Protein AF-A0A972IDJ0-F1 (afdb_monomer)

Solvent-accessible surface area (backbone atoms only — not comparable to full-atom values): 49667 Å² total; per-residue (Å²): 106,72,71,58,55,50,51,52,52,52,51,52,50,51,53,67,66,59,59,80,83,73,63,56,24,60,78,64,63,43,73,32,71,31,31,46,50,94,54,85,66,82,77,73,26,70,78,53,64,62,43,34,25,81,53,49,64,51,46,94,82,48,78,44,39,44,70,48,72,53,88,46,66,96,56,90,76,51,42,36,36,29,28,26,29,58,87,61,30,46,34,38,34,34,45,30,41,36,76,41,79,80,54,63,76,31,98,82,49,52,72,55,14,27,59,26,40,38,42,38,41,32,45,38,57,47,64,42,52,90,62,27,60,64,91,91,56,97,52,40,33,55,70,66,45,60,71,36,83,51,44,27,29,36,47,51,46,47,46,93,85,70,41,44,35,95,78,35,96,79,35,91,59,54,45,73,24,76,48,44,86,72,33,92,78,43,46,73,26,72,34,82,45,74,43,31,27,48,15,37,38,41,36,33,66,50,44,59,31,88,70,66,76,47,76,77,19,38,23,23,39,29,37,36,34,28,30,27,47,20,93,57,102,74,59,26,13,35,44,20,46,21,36,31,79,57,95,80,32,29,66,60,29,25,23,35,38,37,31,36,70,82,60,86,54,40,61,60,89,53,74,83,47,78,41,66,25,64,78,60,60,33,74,37,72,33,31,44,44,92,53,85,71,75,77,72,37,71,91,48,45,90,43,32,25,75,61,49,66,64,46,101,84,46,78,49,45,42,90,83,42,46,81,40,87,90,48,98,70,46,43,39,36,28,29,23,30,60,82,61,31,44,35,42,35,36,42,31,43,40,62,38,78,81,68,76,79,60,98,69,67,55,69,65,70,37,57,29,40,40,43,37,41,30,61,41,60,43,70,40,62,93,62,28,52,63,74,90,55,93,40,34,34,50,68,63,39,57,70,40,72,47,34,38,46,31,49,50,46,49,45,100,87,71,43,42,38,85,77,30,92,77,37,77,78,60,81,57,46,38,73,40,72,70,32,91,77,45,46,74,22,70,33,84,48,74,44,33,26,47,23,36,39,43,34,40,58,52,38,54,42,86,70,87,70,52,74,74,39,35,24,26,39,26,32,32,40,31,31,41,43,90,82,47,86,88,72,40,23,37,50,28,44,21,27,39,72,51,100,60,29,27,70,54,30,25,26,36,36,38,34,35,74,77,61,81,59,51,75,60,65,59,61,75,72,36,90,44,32,67,76,59,66,41,77,34,70,31,29,45,49,94,58,85,68,76,77,72,33,69,79,55,69,74,53,34,28,75,55,48,68,70,45,97,87,44,82,49,45,45,69,84,47,90,90,72,65,80,92,76,61,47,40,39,36,29,27,24,29,58,80,62,30,44,34,43,34,37,42,33,34,39,76,46,81,82,62,68,80,52,98,75,65,54,73,63,40,35,60,29,40,38,44,36,40,34,56,39,55,50,64,40,78,88,60,38,37,67,90,92,51,101,40,31,35,49,68,62,41,50,73,39,84,46,39,27,32,38,54,48,47,48,45,96,84,74,40,45,37,93,78,37,92,82,35,89,63,51,47,71,23,55,55,43,88,71,38,92,77,46,44,74,23,71,33,83,52,54,34,34,28,46,26,35,38,41,35,41,61,46,44,52,40,87,71,89,69,54,76,73,38,38,21,29,40,23,34,30,33,31,36,30,48,20,80,86,82,51,78,27,34,40,48,18,46,21,51,10,68,55,99,62,33,33,68,58,24,23,25,34,36,38,33,36,74,80,67,86,51,39,77,69,69,73,75,81,48,57,76,79,79,80,75,82,76,80,88,78,79,92,80,84,88,85,86,87,88,89,88,83,89,86,85,87,89,88,82,91,88,81,90,86,82,88,80,90,84,90,85,88,85,84,84,88,79,91,80,90,80,90,88,88,81,91,88,89,81,90,86,86,96,81,68,74,72,60,56,74,60,49,55,61,50,54,53,50,51,52,53,51,50,54,51,52,52,54,59,53,52,76,75,57,95,124

Secondary structure (DSSP, 8-state):
-HHHHHHHHHHHHHHHH------PPPPPSEEEEEEBPSS----SS---TTT-EEEEE--SSSTTEEE--TTTTT----EEEEEEE-SSEEEEEEEEE-S-TT----TT--GGGSSEEEEEEESS-TTSGGGPPPBTBSS-BHHHHHT-TTEEEEEE-B-TTS-BTTTSTT-TTS--BSSSTTSTT-EEEEE-SSEEEEEEEEEHHHHT--S--STT-EEEEEEEEEEE--SSSS--EEEEET--SSTTB-SSS-EEEEEES-PPPPPTTS-----PPPPPSEEEEEEBPSS----SS---TTT-EEEEE--TTSTTB-S---S-TTS---EEEEEEE-SSEEEEEEEEE-S-TT----SS--GGGS-EEEEEEESS-TTSGGGSPPTT-SSEEHHHHHHSSSEEEEEE-B-TTS-BTTTSTTTTT-S-STTGGGSTT-EEEEE-SSEEEEEEEEETGGGT--SPP-TT-EEEEEEEEEE--TT--SS-EEEEES---STTEE-SS-EEEEEES--------GGGS-TTSPPPSEEEEEEBPSS----SS-PPTTT-EEEEE--TTSTTEEE-SS---STT--EEEEEEE-SSEEEEEEEEE-S-TT----SS--GGGSSEEEEEEESS-TTSGGGPPPTT-SS-BHHHHHT-SSEEEEEEEB-TTS-BGGGSTT-TT---BS-GGGSTT-EEEEE-SSEEEEEEEEEHHHHT--S---TT-EEEEEEEEEEE---SSSPPEEEEET---BTTBSSSS-EEEEEES--PPPP--GGGGPPPP-PPPP-PPP--------------------------------------------------S--HHHHHHHHHHHHHHHHHHHHHHHHHHTT---

Structure (mmCIF, N/CA/C/O backbone):
data_AF-A0A972IDJ0-F1
#
_entry.id   AF-A0A972IDJ0-F1
#
loop_
_atom_site.group_PDB
_atom_site.id
_atom_site.type_symbol
_atom_site.label_atom_id
_atom_site.label_alt_id
_atom_site.label_comp_id
_atom_site.label_asym_id
_atom_site.label_entity_id
_atom_site.label_seq_id
_atom_site.pdbx_PDB_ins_code
_atom_site.Cartn_x
_atom_site.Cartn_y
_atom_site.Cartn_z
_atom_site.occupancy
_atom_site.B_iso_or_equiv
_atom_site.auth_seq_id
_atom_site.auth_comp_id
_atom_site.auth_asym_id
_atom_site.auth_atom_id
_atom_site.pdbx_PDB_model_num
ATOM 1 N N . MET A 1 1 ? -76.198 28.017 -7.912 1.00 52.78 1 MET A N 1
ATOM 2 C CA . MET A 1 1 ? -74.750 28.049 -8.233 1.00 52.78 1 MET A CA 1
ATOM 3 C C . MET A 1 1 ? -73.939 28.902 -7.256 1.00 52.78 1 MET A C 1
ATOM 5 O O . MET A 1 1 ? -73.421 28.288 -6.340 1.00 52.78 1 MET A O 1
ATOM 9 N N . LYS A 1 2 ? -73.861 30.249 -7.338 1.00 48.38 2 LYS A N 1
ATOM 10 C CA . LYS A 1 2 ? -72.925 31.066 -6.507 1.00 48.38 2 LYS A CA 1
ATOM 11 C C . LYS A 1 2 ? -72.816 30.672 -5.016 1.00 48.38 2 LYS A C 1
ATOM 13 O O . LYS A 1 2 ? -71.707 30.462 -4.549 1.00 48.38 2 LYS A O 1
ATOM 18 N N . ARG A 1 3 ? -73.935 30.497 -4.291 1.00 52.22 3 ARG A N 1
ATOM 19 C CA . ARG A 1 3 ? -73.915 30.068 -2.871 1.00 52.22 3 ARG A CA 1
ATOM 20 C C . ARG A 1 3 ? -73.275 28.688 -2.644 1.00 52.22 3 ARG A C 1
ATOM 22 O O . ARG A 1 3 ? -72.538 28.534 -1.685 1.00 52.22 3 ARG A O 1
ATOM 29 N N . LEU A 1 4 ? -73.511 27.721 -3.535 1.00 56.16 4 LEU A N 1
ATOM 30 C CA . LEU A 1 4 ? -72.906 26.385 -3.461 1.00 56.16 4 LEU A CA 1
ATOM 31 C C . LEU A 1 4 ? -71.401 26.436 -3.758 1.00 56.16 4 LEU A C 1
ATOM 33 O O . LEU A 1 4 ? -70.629 25.775 -3.080 1.00 56.16 4 LEU A O 1
ATOM 37 N N . PHE A 1 5 ? -70.982 27.261 -4.724 1.00 64.94 5 PHE A N 1
ATOM 38 C CA . PHE A 1 5 ? -69.563 27.458 -5.033 1.00 64.94 5 PHE A CA 1
ATOM 39 C C . PHE A 1 5 ? -68.814 28.090 -3.852 1.00 64.94 5 PHE A C 1
ATOM 41 O O . PHE A 1 5 ? -67.765 27.590 -3.469 1.00 64.94 5 PHE A O 1
ATOM 48 N N . VAL A 1 6 ? -69.392 29.119 -3.217 1.00 73.38 6 VAL A N 1
ATOM 49 C CA . VAL A 1 6 ? -68.852 29.680 -1.966 1.00 73.38 6 VAL A CA 1
ATOM 50 C C . VAL A 1 6 ? -68.793 28.612 -0.875 1.00 73.38 6 VAL A C 1
ATOM 52 O O . VAL A 1 6 ? -67.750 28.461 -0.262 1.00 73.38 6 VAL A O 1
ATOM 55 N N . MET A 1 7 ? -69.853 27.823 -0.672 1.00 70.06 7 MET A N 1
ATOM 56 C CA . MET A 1 7 ? -69.863 26.791 0.371 1.00 70.06 7 MET A CA 1
ATOM 57 C C . MET A 1 7 ? -68.791 25.711 0.149 1.00 70.06 7 MET A C 1
ATOM 59 O O . MET A 1 7 ? -68.130 25.323 1.103 1.00 70.06 7 MET A O 1
ATOM 63 N N . ILE A 1 8 ? -68.570 25.275 -1.098 1.00 72.62 8 ILE A N 1
ATOM 64 C CA . ILE A 1 8 ? -67.505 24.322 -1.456 1.00 72.62 8 ILE A CA 1
ATOM 65 C C . ILE A 1 8 ? -66.120 24.943 -1.239 1.00 72.62 8 ILE A C 1
ATOM 67 O O . ILE A 1 8 ? -65.265 24.301 -0.639 1.00 72.62 8 ILE A O 1
ATOM 71 N N . VAL A 1 9 ? -65.902 26.194 -1.664 1.00 70.44 9 VAL A N 1
ATOM 72 C CA . VAL A 1 9 ? -64.628 26.898 -1.441 1.00 70.44 9 VAL A CA 1
ATOM 73 C C . VAL A 1 9 ? -64.365 27.095 0.052 1.00 70.44 9 VAL A C 1
ATOM 75 O O . VAL A 1 9 ? -63.269 26.796 0.502 1.00 70.44 9 VAL A O 1
ATOM 78 N N . THR A 1 10 ? -65.352 27.518 0.846 1.00 69.06 10 THR A N 1
ATOM 79 C CA . THR A 1 10 ? -65.212 27.672 2.304 1.00 69.06 10 THR A CA 1
ATOM 80 C C . THR A 1 10 ? -64.994 26.332 3.010 1.00 69.06 10 THR A C 1
ATOM 82 O O . THR A 1 10 ? -64.205 26.278 3.946 1.00 69.06 10 THR A O 1
ATOM 85 N N . PHE A 1 11 ? -65.629 25.243 2.563 1.00 68.50 11 PHE A N 1
ATOM 86 C CA . PHE A 1 11 ? -65.412 23.908 3.133 1.00 68.50 11 PHE A CA 1
ATOM 87 C C . PHE A 1 11 ? -64.025 23.351 2.779 1.00 68.50 11 PHE A C 1
ATOM 89 O O . PHE A 1 11 ? -63.360 22.786 3.641 1.00 68.50 11 PHE A O 1
ATOM 96 N N . ALA A 1 12 ? -63.541 23.586 1.555 1.00 61.91 12 ALA A N 1
ATOM 97 C CA . ALA A 1 12 ? -62.161 23.292 1.168 1.00 61.91 12 ALA A CA 1
ATOM 98 C C . ALA A 1 12 ? -61.149 24.151 1.950 1.00 61.91 12 ALA A C 1
ATOM 100 O O . ALA A 1 12 ? -60.119 23.638 2.373 1.00 61.91 12 ALA A O 1
ATOM 101 N N . PHE A 1 13 ? -61.463 25.426 2.210 1.00 63.31 13 PHE A N 1
ATOM 102 C CA . PHE A 1 13 ? -60.618 26.312 3.016 1.00 63.31 13 PHE A CA 1
ATOM 103 C C . PHE A 1 13 ? -60.558 25.857 4.484 1.00 63.31 13 PHE A C 1
ATOM 105 O O . PHE A 1 13 ? -59.482 25.814 5.073 1.00 63.31 13 PHE A O 1
ATOM 112 N N . LEU A 1 14 ? -61.690 25.434 5.059 1.00 56.34 14 LEU A N 1
ATOM 113 C CA . LEU A 1 14 ? -61.750 24.812 6.388 1.00 56.34 14 LEU A CA 1
ATOM 114 C C . LEU A 1 14 ? -60.967 23.492 6.441 1.00 56.34 14 LEU A C 1
ATOM 116 O O . LEU A 1 14 ? -60.242 23.269 7.403 1.00 56.34 14 LEU A O 1
ATOM 120 N N . LEU A 1 15 ? -61.036 22.661 5.396 1.00 55.06 15 LEU A N 1
ATOM 121 C CA . LEU A 1 15 ? -60.199 21.462 5.270 1.00 55.06 15 LEU A CA 1
ATOM 122 C C . LEU A 1 15 ? -58.702 21.786 5.137 1.00 55.06 15 LEU A C 1
ATOM 124 O O . LEU A 1 15 ? -57.891 21.035 5.659 1.00 55.06 15 LEU A O 1
ATOM 128 N N . SER A 1 16 ? -58.320 22.908 4.516 1.00 49.81 16 SER A N 1
ATOM 129 C CA . SER A 1 16 ? -56.920 23.368 4.500 1.00 49.81 16 SER A CA 1
ATOM 130 C C . SER A 1 16 ? -56.459 24.043 5.798 1.00 49.81 16 SER A C 1
ATOM 132 O O . SER A 1 16 ? -55.262 24.196 6.000 1.00 49.81 16 SER A O 1
ATOM 134 N N . ILE A 1 17 ? -57.386 24.442 6.678 1.00 49.38 17 ILE A N 1
ATOM 135 C CA . ILE A 1 17 ? -57.085 24.892 8.049 1.00 49.38 17 ILE A CA 1
ATOM 136 C C . ILE A 1 17 ? -57.011 23.684 8.999 1.00 49.38 17 ILE A C 1
ATOM 138 O O . ILE A 1 17 ? -56.243 23.705 9.956 1.00 49.38 17 ILE A O 1
ATOM 142 N N . LEU A 1 18 ? -57.722 22.595 8.688 1.00 42.28 18 LEU A N 1
ATOM 143 C CA . LEU A 1 18 ? -57.518 21.257 9.255 1.00 42.28 18 LEU A CA 1
ATOM 144 C C . LEU A 1 18 ? -56.245 20.591 8.697 1.00 42.28 18 LEU A C 1
ATOM 146 O O . LEU A 1 18 ? -56.258 19.430 8.287 1.00 42.28 18 LEU A O 1
ATOM 150 N N . VAL A 1 19 ? -55.121 21.313 8.736 1.00 45.22 19 VAL A N 1
ATOM 151 C CA . VAL A 1 19 ? -53.810 20.663 8.792 1.00 45.22 19 VAL A CA 1
ATOM 152 C C . VAL A 1 19 ? -53.818 19.806 10.059 1.00 45.22 19 VAL A C 1
ATOM 154 O O . VAL A 1 19 ? -54.049 20.353 11.141 1.00 45.22 19 VAL A O 1
ATOM 157 N N . PRO A 1 20 ? -53.581 18.486 9.981 1.00 43.31 20 PRO A N 1
ATOM 158 C CA . PRO A 1 20 ? -53.294 17.718 11.175 1.00 43.31 20 PRO A CA 1
ATOM 159 C C . PRO A 1 20 ? -52.001 18.290 11.748 1.00 43.31 20 PRO A C 1
ATOM 161 O O . PRO A 1 20 ? -50.941 18.143 11.140 1.00 43.31 20 PRO A O 1
ATOM 164 N N . THR A 1 21 ? -52.074 18.953 12.901 1.00 45.44 21 THR A N 1
ATOM 165 C CA . THR A 1 21 ? -50.890 19.232 13.714 1.00 45.44 21 THR A CA 1
ATOM 166 C C . THR A 1 21 ? -50.421 17.894 14.266 1.00 45.44 21 THR A C 1
ATOM 168 O O . THR A 1 21 ? -50.756 17.516 15.389 1.00 45.44 21 THR A O 1
ATOM 171 N N . SER A 1 22 ? -49.740 17.123 13.418 1.00 48.56 22 SER A N 1
ATOM 172 C CA . SER A 1 22 ? -49.093 15.875 13.781 1.00 48.56 22 SER A CA 1
ATOM 173 C C . SER A 1 22 ? -47.982 16.223 14.755 1.00 48.56 22 SER A C 1
ATOM 175 O O . SER A 1 22 ? -46.895 16.625 14.352 1.00 48.56 22 SER A O 1
ATOM 177 N N . VAL A 1 23 ? -48.316 16.112 16.036 1.00 53.56 23 VAL A N 1
ATOM 178 C CA . VAL A 1 23 ? -47.400 16.180 17.169 1.00 53.56 23 VAL A CA 1
ATOM 179 C C . VAL A 1 23 ? -46.494 14.949 17.069 1.00 53.56 23 VAL A C 1
ATOM 181 O O . VAL A 1 23 ? -46.766 13.895 17.637 1.00 53.56 23 VAL A O 1
ATOM 184 N N . SER A 1 24 ? -45.484 15.049 16.208 1.00 55.66 24 SER A N 1
ATOM 185 C CA . SER A 1 24 ? -44.399 14.084 16.076 1.00 55.66 24 SER A CA 1
ATOM 186 C C . SER A 1 24 ? -43.422 14.292 17.221 1.00 55.66 24 SER A C 1
ATOM 188 O O . SER A 1 24 ? -43.153 15.434 17.601 1.00 55.66 24 SER A O 1
ATOM 190 N N . ALA A 1 25 ? -42.859 13.206 17.743 1.00 62.88 25 ALA A N 1
ATOM 191 C CA . ALA A 1 25 ? -41.683 13.335 18.583 1.00 62.88 25 ALA A CA 1
ATOM 192 C C . ALA A 1 25 ? -40.528 13.981 17.801 1.00 62.88 25 ALA A C 1
ATOM 194 O O . ALA A 1 25 ? -40.525 14.014 16.566 1.00 62.88 25 ALA A O 1
ATOM 195 N N . LYS A 1 26 ? -39.541 14.490 18.538 1.00 66.25 26 LYS A N 1
ATOM 196 C CA . LYS A 1 26 ? -38.225 14.808 17.980 1.00 66.25 26 LYS A CA 1
ATOM 197 C C . LYS A 1 26 ? -37.612 13.506 17.459 1.00 66.25 26 LYS A C 1
ATOM 199 O O . LYS A 1 26 ? -37.779 12.484 18.119 1.00 66.25 26 LYS A O 1
ATOM 204 N N . GLU A 1 27 ? -36.915 13.530 16.328 1.00 68.25 27 GLU A N 1
ATOM 205 C CA . GLU A 1 27 ? -36.105 12.374 15.917 1.00 68.25 27 GLU A CA 1
ATOM 206 C C . GLU A 1 27 ? -34.981 12.133 16.951 1.00 68.25 27 GLU A C 1
ATOM 208 O O . GLU A 1 27 ? -34.508 13.102 17.563 1.00 68.25 27 GLU A O 1
ATOM 213 N N . PRO A 1 28 ? -34.551 10.877 17.177 1.00 72.81 28 PRO A N 1
ATOM 214 C CA . PRO A 1 28 ? -33.416 10.581 18.041 1.00 72.81 28 PRO A CA 1
ATOM 215 C C . PRO A 1 28 ? -32.150 11.202 17.462 1.00 72.81 28 PRO A C 1
ATOM 217 O O . PRO A 1 28 ? -31.966 11.233 16.246 1.00 72.81 28 PRO A O 1
ATOM 220 N N . PHE A 1 29 ? -31.261 11.691 18.325 1.00 75.44 29 PHE A N 1
ATOM 221 C CA . PHE A 1 29 ? -30.055 12.361 17.842 1.00 75.44 29 PHE A CA 1
ATOM 222 C C . PHE A 1 29 ? -28.985 11.363 17.377 1.00 75.44 29 PHE 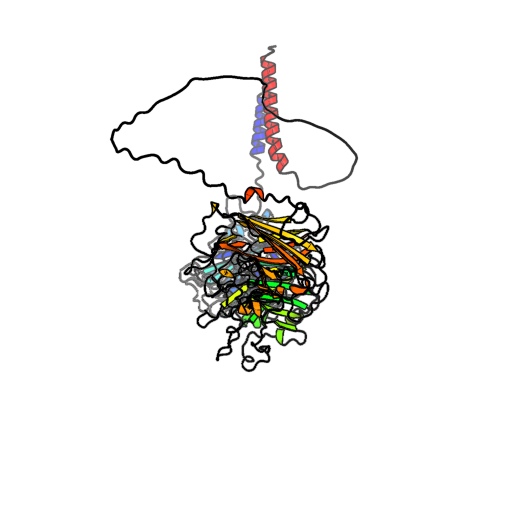A C 1
ATOM 224 O O . PHE A 1 29 ? -28.300 11.586 16.386 1.00 75.44 29 PHE A O 1
ATOM 231 N N . THR A 1 30 ? -28.885 10.240 18.081 1.00 83.19 30 THR A N 1
ATOM 232 C CA . THR A 1 30 ? -28.121 9.049 17.693 1.00 83.19 30 THR A CA 1
ATOM 233 C C . THR A 1 30 ? -28.866 7.809 18.197 1.00 83.19 30 THR A C 1
ATOM 235 O O . THR A 1 30 ? -29.891 7.939 18.878 1.00 83.19 30 THR A O 1
ATOM 238 N N . SER A 1 31 ? -28.392 6.604 17.892 1.00 84.75 31 SER A N 1
ATOM 239 C CA . SER A 1 31 ? -28.955 5.363 18.428 1.00 84.75 31 SER A CA 1
ATOM 240 C C . SER A 1 31 ? -27.855 4.393 18.838 1.00 84.75 31 SER A C 1
ATOM 242 O O . SER A 1 31 ? -26.859 4.256 18.137 1.00 84.75 31 SER A O 1
ATOM 244 N N . ILE A 1 32 ? -28.055 3.725 19.974 1.00 86.12 32 ILE A N 1
ATOM 245 C CA . ILE A 1 32 ? -27.100 2.791 20.569 1.00 86.12 32 ILE A CA 1
ATOM 246 C C . ILE A 1 32 ? -27.764 1.434 20.813 1.00 86.12 32 ILE A C 1
ATOM 248 O O . ILE A 1 32 ? -28.915 1.364 21.253 1.00 86.12 32 ILE A O 1
ATOM 252 N N . ASN A 1 33 ? -27.031 0.358 20.533 1.00 87.69 33 ASN A N 1
ATOM 253 C CA . ASN A 1 33 ? -27.480 -1.017 20.745 1.00 87.69 33 ASN A CA 1
ATOM 254 C C . ASN A 1 33 ? -26.841 -1.568 22.020 1.00 87.69 33 ASN A C 1
ATOM 256 O O . ASN A 1 33 ? -25.616 -1.692 22.101 1.00 87.69 33 ASN A O 1
ATOM 260 N N . VAL A 1 34 ? -27.684 -1.871 23.007 1.00 90.69 34 VAL A N 1
ATOM 261 C CA . VAL A 1 34 ? -27.281 -2.333 24.337 1.00 90.69 34 VAL A CA 1
ATOM 262 C C . VAL A 1 34 ? -27.639 -3.819 24.467 1.00 90.69 34 VAL A C 1
ATOM 264 O O . VAL A 1 34 ? -28.832 -4.144 24.478 1.00 90.69 34 VAL A O 1
ATOM 267 N N . PRO A 1 35 ? -26.656 -4.732 24.574 1.00 89.19 35 PRO A N 1
ATOM 268 C CA . PRO A 1 35 ? -26.917 -6.164 24.630 1.00 89.19 35 PRO A CA 1
ATOM 269 C C . PRO A 1 35 ? -27.449 -6.595 25.992 1.00 89.19 35 PRO A C 1
ATOM 271 O O . PRO A 1 35 ? -27.152 -5.984 27.024 1.00 89.19 35 PRO A O 1
ATOM 274 N N . LYS A 1 36 ? -28.206 -7.693 25.994 1.00 87.38 36 LYS A N 1
ATOM 275 C CA . LYS A 1 36 ? -28.687 -8.324 27.221 1.00 87.38 36 LYS A CA 1
ATOM 276 C C . LYS A 1 36 ? -27.550 -9.011 27.987 1.00 87.38 36 LYS A C 1
ATOM 278 O O . LYS A 1 36 ? -26.805 -9.799 27.406 1.00 87.38 36 LYS A O 1
ATOM 283 N N . ALA A 1 37 ? -27.476 -8.765 29.290 1.00 86.56 37 ALA A N 1
ATOM 284 C CA . ALA A 1 37 ? -26.549 -9.386 30.223 1.00 86.56 37 ALA A CA 1
ATOM 285 C C . ALA A 1 37 ? -26.738 -10.913 30.292 1.00 86.56 37 ALA A C 1
ATOM 287 O O . ALA A 1 37 ? -27.854 -11.413 30.459 1.00 86.56 37 ALA A O 1
ATOM 288 N N . ASN A 1 38 ? -25.628 -11.656 30.216 1.00 81.88 38 ASN A N 1
ATOM 289 C CA . ASN A 1 38 ? -25.589 -13.087 30.555 1.00 81.88 38 ASN A CA 1
ATOM 290 C C . ASN A 1 38 ? -25.384 -13.309 32.067 1.00 81.88 38 ASN A C 1
ATOM 292 O O . ASN A 1 38 ? -25.879 -14.287 32.626 1.00 81.88 38 ASN A O 1
ATOM 296 N N . THR A 1 39 ? -24.681 -12.378 32.717 1.00 84.50 39 THR A N 1
ATOM 297 C CA . THR A 1 39 ? -24.497 -12.267 34.169 1.00 84.50 39 THR A CA 1
ATOM 298 C C . THR A 1 39 ? -24.691 -10.798 34.537 1.00 84.50 39 THR A C 1
ATOM 300 O O . THR A 1 39 ? -24.170 -9.936 33.838 1.00 84.50 39 THR A O 1
ATOM 303 N N . ALA A 1 40 ? -25.432 -10.505 35.606 1.00 88.94 40 ALA A N 1
ATOM 304 C CA . ALA A 1 40 ? -25.619 -9.136 36.086 1.00 88.94 40 ALA A CA 1
ATOM 305 C C . ALA A 1 40 ? -24.287 -8.523 36.588 1.00 88.94 40 ALA A C 1
ATOM 307 O O . ALA A 1 40 ? -23.638 -9.167 37.420 1.00 88.94 40 ALA A O 1
ATOM 308 N N . PRO A 1 41 ? -23.906 -7.302 36.154 1.00 92.06 41 PRO A N 1
ATOM 309 C CA . PRO A 1 41 ? -22.691 -6.619 36.607 1.00 92.06 41 PRO A CA 1
ATOM 310 C C . PRO A 1 41 ? -22.595 -6.391 38.121 1.00 92.06 41 PRO A C 1
ATOM 312 O O . PRO A 1 41 ? -23.598 -6.161 38.814 1.00 92.06 41 PRO A O 1
ATOM 315 N N . VAL A 1 42 ? -21.367 -6.405 38.637 1.00 92.31 42 VAL A N 1
ATOM 316 C CA . VAL A 1 42 ? -21.048 -6.224 40.056 1.00 92.31 42 VAL A CA 1
ATOM 317 C C . VAL A 1 42 ? -20.690 -4.766 40.342 1.00 92.31 42 VAL A C 1
ATOM 319 O O . VAL A 1 42 ? -19.521 -4.407 40.355 1.00 92.31 42 VAL A O 1
ATOM 322 N N . ILE A 1 43 ? -21.710 -3.957 40.662 1.00 93.88 43 ILE A N 1
ATOM 323 C CA . ILE A 1 43 ? -21.552 -2.524 40.977 1.00 93.88 43 ILE A CA 1
ATOM 324 C C . ILE A 1 43 ? -20.575 -2.301 42.143 1.00 93.88 43 ILE A C 1
ATOM 326 O O . ILE A 1 43 ? -20.964 -2.367 43.315 1.00 93.88 43 ILE A O 1
ATOM 330 N N . ASP A 1 44 ? -19.314 -2.020 41.818 1.00 91.25 44 ASP A N 1
ATOM 331 C CA . ASP A 1 44 ? -18.209 -1.856 42.767 1.00 91.25 44 ASP A CA 1
ATOM 332 C C . ASP A 1 44 ? -17.311 -0.640 42.471 1.00 91.25 44 ASP A C 1
ATOM 334 O O . ASP A 1 44 ? -16.571 -0.198 43.353 1.00 91.25 44 ASP A O 1
ATOM 338 N N . GLY A 1 45 ? -17.485 0.009 41.315 1.00 85.94 45 GLY A N 1
ATOM 339 C CA . GLY A 1 45 ? -16.777 1.223 40.896 1.00 85.94 45 GLY A CA 1
ATOM 340 C C . GLY A 1 45 ? -15.753 0.972 39.792 1.00 85.94 45 GLY A C 1
ATOM 341 O O . GLY A 1 45 ? -14.793 1.737 39.678 1.00 85.94 45 GLY A O 1
ATOM 342 N N . LYS A 1 46 ? -15.922 -0.101 39.018 1.00 86.88 46 LYS A N 1
ATOM 343 C CA . LYS A 1 46 ? -15.062 -0.489 37.894 1.00 86.88 46 LYS A CA 1
ATOM 344 C C . LYS A 1 46 ? -15.917 -0.793 36.667 1.00 86.88 46 LYS A C 1
ATOM 346 O O . LYS A 1 46 ? -17.134 -0.652 36.675 1.00 86.88 46 LYS A O 1
ATOM 351 N N . VAL A 1 47 ? -15.244 -1.204 35.605 1.00 84.31 47 VAL A N 1
ATOM 352 C CA . VAL A 1 47 ? -15.829 -1.883 34.454 1.00 84.31 47 VAL A CA 1
ATOM 353 C C . VAL A 1 47 ? -14.907 -3.086 34.219 1.00 84.31 47 VAL A C 1
ATOM 355 O O . VAL A 1 47 ? -13.687 -2.910 34.252 1.00 84.31 47 VAL A O 1
ATOM 358 N N . SER A 1 48 ? -15.446 -4.299 34.075 1.00 77.81 48 SER A N 1
ATOM 359 C CA . SER A 1 48 ? -14.639 -5.527 33.948 1.00 77.81 48 SER A CA 1
ATOM 360 C C . SER A 1 48 ? -14.997 -6.326 32.698 1.00 77.81 48 SER A C 1
ATOM 362 O O . SER A 1 48 ? -16.137 -6.286 32.228 1.00 77.81 48 SER A O 1
ATOM 364 N N . ASP A 1 49 ? -14.016 -7.072 32.183 1.00 71.31 49 ASP A N 1
ATOM 365 C CA . ASP A 1 49 ? -14.131 -7.937 31.006 1.00 71.31 49 ASP A CA 1
ATOM 366 C C . ASP A 1 49 ? -15.398 -8.812 31.069 1.00 71.31 49 ASP A C 1
ATOM 368 O O . ASP A 1 49 ? -15.589 -9.597 32.003 1.00 71.31 49 ASP A O 1
ATOM 372 N N . GLY A 1 50 ? -16.276 -8.679 30.072 1.00 73.75 50 GLY A N 1
ATOM 373 C CA . GLY A 1 50 ? -17.504 -9.471 29.967 1.00 73.75 50 GLY A CA 1
ATOM 374 C C . GLY A 1 50 ? -18.706 -9.004 30.807 1.00 73.75 50 GLY A C 1
ATOM 375 O O . GLY A 1 50 ? -19.768 -9.618 30.695 1.00 73.75 50 GLY A O 1
ATOM 376 N N . GLU A 1 51 ? -18.592 -7.946 31.620 1.00 80.19 51 GLU A N 1
ATOM 377 C CA . GLU A 1 51 ? -19.737 -7.376 32.361 1.00 80.19 51 GLU A CA 1
ATOM 378 C C . GLU A 1 51 ? -20.556 -6.391 31.517 1.00 80.19 51 GLU A C 1
ATOM 380 O O . GLU A 1 51 ? -21.783 -6.381 31.585 1.00 80.19 51 GLU A O 1
ATOM 385 N N . TYR A 1 52 ? -19.893 -5.578 30.693 1.00 87.31 52 TYR A N 1
ATOM 386 C CA . TYR A 1 52 ? -20.526 -4.534 29.885 1.00 87.31 52 TYR A CA 1
ATOM 387 C C . TYR A 1 52 ? -20.092 -4.597 28.413 1.00 87.31 52 TYR A C 1
ATOM 389 O O . TYR A 1 52 ? -19.124 -5.267 28.054 1.00 87.31 52 TYR A O 1
ATOM 397 N N . LYS A 1 53 ? -20.799 -3.844 27.567 1.00 84.75 53 LYS A N 1
ATOM 398 C CA . LYS A 1 53 ? -20.365 -3.479 26.216 1.00 84.75 53 LYS A CA 1
ATOM 399 C C . LYS A 1 53 ? -20.201 -1.960 26.131 1.00 84.75 53 LYS A C 1
ATOM 401 O O . LYS A 1 53 ? -21.037 -1.240 26.679 1.00 84.75 53 LYS A O 1
ATOM 406 N N . LEU A 1 54 ? -19.183 -1.457 25.442 1.00 85.31 54 LEU A N 1
ATOM 407 C CA . LEU A 1 54 ? -19.077 -0.055 25.050 1.00 85.31 54 LEU A CA 1
ATOM 408 C C . LEU A 1 54 ? -20.179 0.279 24.033 1.00 85.31 54 LEU A C 1
ATOM 410 O O . LEU A 1 54 ? -20.372 -0.415 23.033 1.00 85.31 54 LEU A O 1
ATOM 414 N N . VAL A 1 55 ? -20.932 1.348 24.293 1.00 85.44 55 VAL A N 1
ATOM 415 C CA . VAL A 1 55 ? -22.080 1.745 23.460 1.00 85.44 55 VAL A CA 1
ATOM 416 C C . VAL A 1 55 ? -21.996 3.171 22.919 1.00 85.44 55 VAL A C 1
ATOM 418 O O . VAL A 1 55 ? -22.705 3.477 21.964 1.00 85.44 55 VAL A O 1
ATOM 421 N N . ALA A 1 56 ? -21.121 4.018 23.470 1.00 84.44 56 ALA A N 1
ATOM 422 C CA . ALA A 1 56 ? -20.677 5.274 22.859 1.00 84.44 56 ALA A CA 1
ATOM 423 C C . ALA A 1 56 ? -19.359 5.754 23.499 1.00 84.44 56 ALA A C 1
ATOM 425 O O . ALA A 1 56 ? -19.204 5.624 24.710 1.00 84.44 56 ALA A O 1
ATOM 426 N N . SER A 1 57 ? -18.470 6.383 22.727 1.00 87.00 57 SER A N 1
ATOM 427 C CA . SER A 1 57 ? -17.286 7.099 23.238 1.00 87.00 57 SER A CA 1
ATOM 428 C C . SER A 1 57 ? -17.178 8.493 22.634 1.00 87.00 57 SER A C 1
ATOM 430 O O . SER A 1 57 ? -17.634 8.715 21.512 1.00 87.00 57 SER A O 1
ATOM 432 N N . TYR A 1 58 ? -16.602 9.430 23.391 1.00 83.50 58 TYR A N 1
ATOM 433 C CA . TYR A 1 58 ? -16.506 10.835 23.002 1.00 83.50 58 TYR A CA 1
ATOM 434 C C . TYR A 1 58 ? -15.670 11.043 21.739 1.00 83.50 58 TYR A C 1
ATOM 436 O O . TYR A 1 58 ? -14.466 10.785 21.713 1.00 83.50 58 TYR A O 1
ATOM 444 N N . ASP A 1 59 ? -16.317 11.613 20.730 1.00 77.69 59 ASP A N 1
ATOM 445 C CA . ASP A 1 59 ? -15.681 12.314 19.626 1.00 77.69 59 ASP A CA 1
ATOM 446 C C . ASP A 1 59 ? -16.172 13.772 19.649 1.00 77.69 59 ASP A C 1
ATOM 448 O O . ASP A 1 59 ? -17.332 14.061 19.948 1.00 77.69 59 ASP A O 1
ATOM 452 N N . LYS A 1 60 ? -15.260 14.704 19.377 1.00 73.31 60 LYS A N 1
ATOM 453 C CA . LYS A 1 60 ? -15.524 16.146 19.301 1.00 73.31 60 LYS A CA 1
ATOM 454 C C . LYS A 1 60 ? -16.293 16.526 18.021 1.00 73.31 60 LYS A C 1
ATOM 456 O O . LYS A 1 60 ? -16.942 17.572 18.013 1.00 73.31 60 LYS A O 1
ATOM 461 N N . ASP A 1 61 ? -16.156 15.726 16.958 1.00 77.69 61 ASP A N 1
ATOM 462 C CA . ASP A 1 61 ? -16.684 16.004 15.618 1.00 77.69 61 ASP A CA 1
ATOM 463 C C . ASP A 1 61 ? -18.013 15.254 15.352 1.00 77.69 61 ASP A C 1
ATOM 465 O O . ASP A 1 61 ? -18.840 15.742 14.574 1.00 77.69 61 ASP A O 1
ATOM 469 N N . ASP A 1 62 ? -18.289 14.142 16.053 1.00 78.00 62 ASP A N 1
ATOM 470 C CA . ASP A 1 62 ? -19.622 13.519 16.121 1.00 78.00 62 ASP A CA 1
ATOM 471 C C . ASP A 1 62 ? -20.641 14.458 16.808 1.00 78.00 62 ASP A C 1
ATOM 473 O O . ASP A 1 62 ? -20.544 14.743 18.009 1.00 78.00 62 ASP A O 1
ATOM 477 N N . PRO A 1 63 ? -21.695 14.908 16.096 1.00 73.75 63 PRO A N 1
ATOM 478 C CA . PRO A 1 63 ? -22.678 15.832 16.647 1.00 73.75 63 PRO A CA 1
ATOM 479 C C . PRO A 1 63 ? -23.539 15.234 17.772 1.00 73.75 63 PRO A C 1
ATOM 481 O O . PRO A 1 63 ? -24.290 15.988 18.400 1.00 73.75 63 PRO A O 1
ATOM 484 N N . ALA A 1 64 ? -23.505 13.922 18.039 1.00 76.75 64 ALA A N 1
ATOM 485 C CA . ALA A 1 64 ? -24.166 13.332 19.205 1.00 76.75 64 ALA A CA 1
ATOM 486 C C . ALA A 1 64 ? -23.593 13.863 20.525 1.00 76.75 64 ALA A C 1
ATOM 488 O O . ALA A 1 64 ? -24.329 13.982 21.515 1.00 76.75 64 ALA A O 1
ATOM 489 N N . TRP A 1 65 ? -22.319 14.243 20.524 1.00 84.12 65 TRP A N 1
ATOM 490 C CA . TRP A 1 65 ? -21.643 14.841 21.661 1.00 84.12 65 TRP A CA 1
ATOM 491 C C . TRP A 1 65 ? -21.810 16.359 21.695 1.00 84.12 65 TRP A C 1
ATOM 493 O O . TRP A 1 65 ? -22.218 17.021 20.737 1.00 84.12 65 TRP A O 1
ATOM 503 N N . ASN A 1 66 ? -21.548 16.929 22.864 1.00 79.31 66 ASN A N 1
ATOM 504 C CA . ASN A 1 66 ? -21.402 18.364 23.039 1.00 79.31 66 ASN A CA 1
ATOM 505 C C . ASN A 1 66 ? -20.429 18.632 24.184 1.00 79.31 66 ASN A C 1
ATOM 507 O O . ASN A 1 66 ? -20.447 17.933 25.201 1.00 79.31 66 ASN A O 1
ATOM 511 N N . ARG A 1 67 ? -19.624 19.676 24.025 1.00 77.06 67 ARG A N 1
ATOM 512 C CA . ARG A 1 67 ? -18.638 20.131 24.996 1.00 77.06 67 ARG A CA 1
ATOM 513 C C . ARG A 1 67 ? -19.006 21.539 25.428 1.00 77.06 67 ARG A C 1
ATOM 515 O O . ARG A 1 67 ? -19.152 22.414 24.576 1.00 77.06 67 ARG A O 1
ATOM 522 N N . ASP A 1 68 ? -19.137 21.776 26.729 1.00 69.81 68 ASP A N 1
ATOM 523 C CA . ASP A 1 68 ? -19.273 23.154 27.199 1.00 69.81 68 ASP A CA 1
ATOM 524 C C . ASP A 1 68 ? -17.909 23.862 27.163 1.00 69.81 68 ASP A C 1
ATOM 526 O O . ASP A 1 68 ? -16.871 23.262 27.431 1.00 69.81 68 ASP A O 1
ATOM 530 N N . THR A 1 69 ? -17.887 25.144 26.812 1.00 60.44 69 THR A N 1
ATOM 531 C CA . THR A 1 69 ? -16.629 25.882 26.574 1.00 60.44 69 THR A CA 1
ATOM 532 C C . THR A 1 69 ? -15.991 26.427 27.856 1.00 60.44 69 THR A C 1
ATOM 534 O O . THR A 1 69 ? -14.889 26.978 27.819 1.00 60.44 69 THR A O 1
ATOM 537 N N . PHE A 1 70 ? -16.643 26.254 29.010 1.00 67.75 70 PHE A N 1
ATOM 538 C CA . PHE A 1 70 ? -16.136 26.694 30.308 1.00 67.75 70 PHE A CA 1
ATOM 539 C C . PHE A 1 70 ? -14.884 25.910 30.739 1.00 67.75 70 PHE A C 1
ATOM 541 O O . PHE A 1 70 ? -14.948 24.809 31.278 1.00 67.75 70 PHE A O 1
ATOM 548 N N . GLY A 1 71 ? -13.712 26.505 30.495 1.00 65.69 71 GLY A N 1
ATOM 549 C CA . GLY A 1 71 ? -12.412 26.079 31.031 1.00 65.69 71 GLY A CA 1
ATOM 550 C C . GLY A 1 71 ? -11.766 24.853 30.374 1.00 65.69 71 GLY A C 1
ATOM 551 O O . GLY A 1 71 ? -10.562 24.658 30.540 1.00 65.69 71 GLY A O 1
ATOM 552 N N . ILE A 1 72 ? -12.525 24.059 29.613 1.00 75.88 72 ILE A N 1
ATOM 553 C CA . ILE A 1 72 ? -12.045 22.814 28.989 1.00 75.88 72 ILE A CA 1
ATOM 554 C C . ILE A 1 72 ? -11.663 22.940 27.507 1.00 75.88 72 ILE A C 1
ATOM 556 O O . ILE A 1 72 ? -11.196 21.963 26.931 1.00 75.88 72 ILE A O 1
ATOM 560 N N . ASP A 1 73 ? -11.812 24.107 26.875 1.00 77.69 73 ASP A N 1
ATOM 561 C CA . ASP A 1 73 ? -11.355 24.286 25.489 1.00 77.69 73 ASP A CA 1
ATOM 562 C C . ASP A 1 73 ? -9.841 24.016 25.340 1.00 77.69 73 ASP A C 1
ATOM 564 O O . ASP A 1 73 ? -9.042 24.289 26.240 1.00 77.69 73 ASP A O 1
ATOM 568 N N . GLY A 1 74 ? -9.454 23.402 24.221 1.00 72.19 74 GLY A N 1
ATOM 569 C CA . GLY A 1 74 ? -8.090 22.928 23.967 1.00 72.19 74 GLY A CA 1
ATOM 570 C C . GLY A 1 74 ? -7.577 21.819 24.903 1.00 72.19 74 GLY A C 1
ATOM 571 O O . GLY A 1 74 ? -6.405 21.461 24.809 1.00 72.19 74 GLY A O 1
ATOM 572 N N . LYS A 1 75 ? -8.400 21.268 25.810 1.00 73.62 75 LYS A N 1
ATOM 573 C CA . LYS A 1 75 ? -8.044 20.077 26.602 1.00 73.62 75 LYS A CA 1
ATOM 574 C C . LYS A 1 75 ? -8.359 18.800 25.834 1.00 73.62 75 LYS A C 1
ATOM 576 O O . LYS A 1 75 ? -9.416 18.715 25.205 1.00 73.62 75 LYS A O 1
ATOM 581 N N . ASP A 1 76 ? -7.496 17.804 25.971 1.00 77.12 76 ASP A N 1
ATOM 582 C CA . ASP A 1 76 ? -7.853 16.418 25.683 1.00 77.12 76 ASP A CA 1
ATOM 583 C C . ASP A 1 76 ? -8.842 15.899 26.743 1.00 77.12 76 ASP A C 1
ATOM 585 O O . ASP A 1 76 ? -8.744 16.285 27.913 1.00 77.12 76 ASP A O 1
ATOM 589 N N . VAL A 1 77 ? -9.827 15.104 26.320 1.00 78.75 77 VAL A N 1
ATOM 590 C CA . VAL A 1 77 ? -10.861 14.500 27.173 1.00 78.75 77 VAL A CA 1
ATOM 591 C C . VAL A 1 77 ? -11.458 13.242 26.539 1.00 78.75 77 VAL A C 1
ATOM 593 O O . VAL A 1 77 ? -11.810 13.224 25.363 1.00 78.75 77 VAL A O 1
ATOM 596 N N . ARG A 1 78 ? -11.693 12.236 27.380 1.00 82.75 78 ARG A N 1
ATOM 597 C CA . ARG A 1 78 ? -12.426 11.000 27.091 1.00 82.75 78 ARG A CA 1
ATOM 598 C C . ARG A 1 78 ? -13.728 10.981 27.890 1.00 82.75 78 ARG A C 1
ATOM 600 O O . ARG A 1 78 ? -13.739 11.399 29.048 1.00 82.75 78 ARG A O 1
ATOM 607 N N . MET A 1 79 ? -14.802 10.470 27.294 1.00 88.12 79 MET A N 1
ATOM 608 C CA . MET A 1 79 ? -16.023 10.051 27.992 1.00 88.12 79 MET A CA 1
ATOM 609 C C . MET A 1 79 ? -16.571 8.812 27.283 1.00 88.12 79 MET A C 1
ATOM 611 O O . MET A 1 79 ? -17.129 8.920 26.194 1.00 88.12 79 MET A O 1
ATOM 615 N N . ASP A 1 80 ? -16.415 7.654 27.910 1.00 90.19 80 ASP A N 1
ATOM 616 C CA . ASP A 1 80 ? -16.890 6.367 27.411 1.00 90.19 80 ASP A CA 1
ATOM 617 C C . ASP A 1 80 ? -18.130 5.941 28.183 1.00 90.19 80 ASP A C 1
ATOM 619 O O . ASP A 1 80 ? -18.172 6.045 29.409 1.00 90.19 80 ASP A O 1
ATOM 623 N N . VAL A 1 81 ? -19.127 5.433 27.470 1.00 92.62 81 VAL A N 1
ATOM 624 C CA . VAL A 1 81 ? -20.406 4.967 28.001 1.00 92.62 81 VAL A CA 1
ATOM 625 C C . VAL A 1 81 ? -20.532 3.485 27.687 1.00 92.62 81 VAL A C 1
ATOM 627 O O . VAL A 1 81 ? -20.747 3.095 26.538 1.00 92.62 81 VAL A O 1
ATOM 630 N N . TYR A 1 82 ? -20.426 2.662 28.722 1.00 93.38 82 TYR A N 1
ATOM 631 C CA . TYR A 1 82 ? -20.627 1.219 28.678 1.00 93.38 82 TYR A CA 1
ATOM 632 C C . TYR A 1 82 ? -22.028 0.886 29.195 1.00 93.38 82 TYR A C 1
ATOM 634 O O . TYR A 1 82 ? -22.484 1.505 30.155 1.00 93.38 82 TYR A O 1
ATOM 642 N N . ALA A 1 83 ? -22.725 -0.084 28.602 1.00 94.38 83 ALA A N 1
ATOM 643 C CA . ALA A 1 83 ? -24.063 -0.481 29.038 1.00 94.38 83 ALA A CA 1
ATOM 644 C C . ALA A 1 83 ? -24.384 -1.964 28.791 1.00 94.38 83 ALA A C 1
ATOM 646 O O . ALA A 1 83 ? -23.857 -2.600 27.879 1.00 94.38 83 ALA A O 1
ATOM 647 N N . THR A 1 84 ? -25.307 -2.494 29.594 1.00 94.31 84 THR A N 1
ATOM 648 C CA . THR A 1 84 ? -25.999 -3.776 29.383 1.00 94.31 84 THR A CA 1
ATOM 649 C C . THR A 1 84 ? -27.382 -3.740 30.065 1.00 94.31 84 THR A C 1
ATOM 651 O O . THR A 1 84 ? -27.733 -2.754 30.716 1.00 94.31 84 THR A O 1
ATOM 654 N N . TRP A 1 85 ? -28.220 -4.765 29.911 1.00 94.00 85 TRP A N 1
ATOM 655 C CA . TRP A 1 85 ? -29.552 -4.813 30.536 1.00 94.00 85 TRP A CA 1
ATOM 656 C C . TRP A 1 85 ? -30.002 -6.233 30.886 1.00 94.00 85 TRP A C 1
ATOM 658 O O . TRP A 1 85 ? -29.603 -7.194 30.233 1.00 94.00 85 TRP A O 1
ATOM 668 N N . ASP A 1 86 ? -30.900 -6.359 31.859 1.00 92.69 86 ASP A N 1
ATOM 669 C CA . ASP A 1 86 ? -31.704 -7.565 32.081 1.00 92.69 86 ASP A CA 1
ATOM 670 C C . ASP A 1 86 ? -33.178 -7.215 32.370 1.00 92.69 86 ASP A C 1
ATOM 672 O O . ASP A 1 86 ? -33.604 -6.065 32.222 1.00 92.69 86 ASP A O 1
ATOM 676 N N . GLU A 1 87 ? -33.993 -8.215 32.717 1.00 90.62 87 GLU A N 1
ATOM 677 C CA . GLU A 1 87 ? -35.413 -8.041 33.042 1.00 90.62 87 GLU A CA 1
ATOM 678 C C . GLU A 1 87 ? -35.688 -7.093 34.230 1.00 90.62 87 GLU A C 1
ATOM 680 O O . GLU A 1 87 ? -36.788 -6.541 34.312 1.00 90.62 87 GLU A O 1
ATOM 685 N N . GLU A 1 88 ? -34.734 -6.880 35.142 1.00 92.19 88 GLU A N 1
ATOM 686 C CA . GLU A 1 88 ? -34.908 -6.070 36.357 1.00 92.19 88 GLU A CA 1
ATOM 687 C C . GLU A 1 88 ? -34.220 -4.694 36.255 1.00 92.19 88 GLU A C 1
ATOM 689 O O . GLU A 1 88 ? -34.773 -3.695 36.737 1.00 92.19 88 GLU A O 1
ATOM 694 N N . TYR A 1 89 ? -33.073 -4.605 35.571 1.00 95.06 89 TYR A N 1
ATOM 695 C CA . TYR A 1 89 ? -32.202 -3.426 35.553 1.00 95.06 89 TYR A CA 1
ATOM 696 C C . TYR A 1 89 ? -31.744 -2.986 34.152 1.00 95.06 89 TYR A C 1
ATOM 698 O O . TYR A 1 89 ? -31.459 -3.787 33.260 1.00 95.06 89 TYR A O 1
ATOM 706 N N . PHE A 1 90 ? -31.555 -1.672 34.011 1.00 95.38 90 PHE A N 1
ATOM 707 C CA . PHE A 1 90 ? -30.614 -1.090 33.057 1.00 95.38 90 PHE A CA 1
ATOM 708 C C . PHE A 1 90 ? -29.275 -0.858 33.770 1.00 95.38 90 PHE A C 1
ATOM 710 O O . PHE A 1 90 ? -29.238 -0.197 34.813 1.00 95.38 90 PHE A O 1
ATOM 717 N N . TYR A 1 91 ? -28.187 -1.391 33.222 1.00 96.19 91 TYR A N 1
ATOM 718 C CA . TYR A 1 91 ? -26.835 -1.237 33.756 1.00 96.19 91 TYR A CA 1
ATOM 719 C C . TYR A 1 91 ? -26.032 -0.312 32.853 1.00 96.19 91 TYR A C 1
ATOM 721 O O . TYR A 1 91 ? -26.025 -0.490 31.634 1.00 96.19 91 TYR A O 1
ATOM 729 N N . PHE A 1 92 ? -25.310 0.639 33.436 1.00 96.00 92 PHE A N 1
ATOM 730 C CA . PHE A 1 92 ? -24.326 1.411 32.687 1.00 96.00 92 PHE A CA 1
ATOM 731 C C . PHE A 1 92 ? -23.180 1.886 33.570 1.00 96.00 92 PHE A C 1
ATOM 733 O O . PHE A 1 92 ? -23.347 2.141 34.764 1.00 96.00 92 PHE A O 1
ATOM 740 N N . ALA A 1 93 ? -22.022 2.040 32.944 1.00 95.44 93 ALA A N 1
ATOM 741 C CA . ALA A 1 93 ? -20.842 2.632 33.534 1.00 95.44 93 ALA A CA 1
ATOM 742 C C . ALA A 1 93 ? -20.320 3.739 32.620 1.00 95.44 93 ALA A C 1
ATOM 744 O O . ALA A 1 93 ? -20.352 3.609 31.396 1.00 95.44 93 ALA A O 1
ATOM 745 N N . VAL A 1 94 ? -19.839 4.832 33.206 1.00 94.81 94 VAL A N 1
ATOM 746 C CA . VAL A 1 94 ? -19.181 5.911 32.461 1.00 94.81 94 VAL A CA 1
ATOM 747 C C . VAL A 1 94 ? -17.762 6.077 32.969 1.00 94.81 94 VAL A C 1
ATOM 749 O O . VAL A 1 94 ? -17.579 6.326 34.159 1.00 94.81 94 VAL A O 1
ATOM 752 N N . ILE A 1 95 ? -16.783 5.975 32.071 1.00 91.88 95 ILE A N 1
ATOM 753 C CA . ILE A 1 95 ? -15.380 6.317 32.336 1.00 91.88 95 ILE A CA 1
ATOM 754 C C . ILE A 1 95 ? -15.125 7.689 31.715 1.00 91.88 95 ILE A C 1
ATOM 756 O O . ILE A 1 95 ? -15.395 7.882 30.531 1.00 91.88 95 ILE A O 1
ATOM 760 N N . VAL A 1 96 ? -14.626 8.653 32.485 1.00 89.81 96 VAL A N 1
ATOM 761 C CA . VAL A 1 96 ? -14.439 10.031 32.009 1.00 89.81 96 VAL A CA 1
ATOM 762 C C . VAL A 1 96 ? -13.149 10.651 32.545 1.00 89.81 96 VAL A C 1
ATOM 764 O O . VAL A 1 96 ? -12.788 10.433 33.698 1.00 89.81 96 VAL A O 1
ATOM 767 N N . THR A 1 97 ? -12.434 11.427 31.727 1.00 84.56 97 THR A N 1
ATOM 768 C CA . THR A 1 97 ? -11.210 12.133 32.156 1.00 84.56 97 THR A CA 1
ATOM 769 C C . THR A 1 97 ? -11.498 13.075 33.322 1.00 84.56 97 THR A C 1
ATOM 771 O O . THR A 1 97 ? -12.366 13.941 33.211 1.00 84.56 97 THR A O 1
ATOM 774 N N . ASN A 1 98 ? -10.724 12.973 34.405 1.00 80.44 98 ASN A N 1
ATOM 775 C CA . ASN A 1 98 ? -10.790 13.930 35.502 1.00 80.44 98 ASN A CA 1
ATOM 776 C C . ASN A 1 98 ? -9.732 15.028 35.294 1.00 80.44 98 ASN A C 1
ATOM 778 O O . ASN A 1 98 ? -8.540 14.815 35.509 1.00 80.44 98 ASN A O 1
ATOM 782 N N . LEU A 1 99 ? -10.155 16.220 34.858 1.00 78.25 99 LEU A N 1
ATOM 783 C CA . LEU A 1 99 ? -9.250 17.357 34.630 1.00 78.25 99 LEU A CA 1
ATOM 784 C C . LEU A 1 99 ? -8.906 18.123 35.919 1.00 78.25 99 LEU A C 1
ATOM 786 O O . LEU A 1 99 ? -8.083 19.042 35.877 1.00 78.25 99 LEU A O 1
ATOM 790 N N . ASP A 1 100 ? -9.521 17.773 37.051 1.00 76.12 100 ASP A N 1
ATOM 791 C CA . ASP A 1 100 ? -9.256 18.369 38.362 1.00 76.12 100 ASP A CA 1
ATOM 792 C C . ASP A 1 100 ? -9.401 17.336 39.503 1.00 76.12 100 ASP A C 1
ATOM 794 O O . ASP A 1 100 ? -10.278 17.454 40.367 1.00 76.12 100 ASP A O 1
ATOM 798 N N . PRO A 1 101 ? -8.509 16.327 39.578 1.00 70.69 101 PRO A N 1
ATOM 799 C CA . PRO A 1 101 ? -8.565 15.273 40.599 1.00 70.69 101 PRO A CA 1
ATOM 800 C C . PRO A 1 101 ? -8.299 15.792 42.024 1.00 70.69 101 PRO A C 1
ATOM 802 O O . PRO A 1 101 ? -8.368 15.046 42.997 1.00 70.69 101 PRO A O 1
ATOM 805 N N . ASN A 1 102 ? -7.986 17.084 42.173 1.00 70.50 102 ASN A N 1
ATOM 806 C CA . ASN A 1 102 ? -7.793 17.763 43.451 1.00 70.50 102 ASN A CA 1
ATOM 807 C C . ASN A 1 102 ? -8.810 18.898 43.668 1.00 70.50 102 ASN A C 1
ATOM 809 O O . ASN A 1 102 ? -8.550 19.789 44.487 1.00 70.50 102 ASN A O 1
ATOM 813 N N . TYR A 1 103 ? -9.963 18.845 42.991 1.00 73.69 103 TYR A N 1
ATOM 814 C CA . TYR A 1 103 ? -10.948 19.924 42.931 1.00 73.69 103 TYR A CA 1
ATOM 815 C C . TYR A 1 103 ? -11.348 20.513 44.277 1.00 73.69 103 TYR A C 1
ATOM 817 O O . TYR A 1 103 ? -11.356 19.847 45.315 1.00 73.69 103 TYR A O 1
ATOM 825 N N . THR A 1 104 ? -11.714 21.790 44.277 1.00 67.88 104 THR A N 1
ATOM 826 C CA . THR A 1 104 ? -12.297 22.446 45.451 1.00 67.88 104 THR A CA 1
ATOM 827 C C . THR A 1 104 ? -13.773 22.704 45.166 1.00 67.88 104 THR A C 1
ATOM 829 O O . THR A 1 104 ? -14.049 23.417 44.207 1.00 67.88 104 THR A O 1
ATOM 832 N N . PRO A 1 105 ? -14.715 22.145 45.956 1.00 65.06 105 PRO A N 1
ATOM 833 C CA . PRO A 1 105 ? -16.142 22.402 45.780 1.00 65.06 105 PRO A CA 1
ATOM 834 C C . PRO A 1 105 ? -16.444 23.898 45.674 1.00 65.06 105 PRO A C 1
ATOM 836 O O . PRO A 1 105 ? -15.905 24.692 46.455 1.00 65.06 105 PRO A O 1
ATOM 839 N N . GLY A 1 106 ? -17.311 24.262 44.728 1.00 62.91 106 GLY A N 1
ATOM 840 C CA . GLY A 1 106 ? -17.711 25.646 44.492 1.00 62.91 106 GLY A CA 1
ATOM 841 C C . GLY A 1 106 ? -18.376 26.304 45.711 1.00 62.91 106 GLY A C 1
ATOM 842 O O . GLY A 1 106 ? -18.753 25.631 46.680 1.00 62.91 106 GLY A O 1
ATOM 843 N N . PRO A 1 107 ? -18.520 27.642 45.700 1.00 59.91 107 PRO A N 1
ATOM 844 C CA . PRO A 1 107 ? -18.992 28.398 46.858 1.00 59.91 107 PRO A CA 1
ATOM 845 C C . PRO A 1 107 ? -20.424 28.038 47.283 1.00 59.91 107 PRO A C 1
ATOM 847 O O . PRO A 1 107 ? -20.785 28.280 48.438 1.00 59.91 107 PRO A O 1
ATOM 850 N N . ASN A 1 108 ? -21.225 27.446 46.389 1.00 62.31 108 ASN A N 1
ATOM 851 C CA . ASN A 1 108 ? -22.613 27.073 46.652 1.00 62.31 108 ASN A CA 1
ATOM 852 C C . ASN A 1 108 ? -22.801 25.585 47.004 1.00 62.31 108 ASN A C 1
ATOM 854 O O . ASN A 1 108 ? -23.819 25.238 47.607 1.00 62.31 108 ASN A O 1
ATOM 858 N N . LYS A 1 109 ? -21.830 24.719 46.674 1.00 67.19 109 LYS A N 1
ATOM 859 C CA . LYS A 1 109 ? -21.914 23.246 46.732 1.00 67.19 109 LYS A CA 1
ATOM 860 C C . LYS A 1 109 ? -23.013 22.651 45.844 1.00 67.19 109 LYS A C 1
ATOM 862 O O . LYS A 1 109 ? -23.692 21.703 46.245 1.00 67.19 109 LYS A O 1
ATOM 867 N N . TYR A 1 110 ? -23.205 23.178 44.640 1.00 74.75 110 TYR A N 1
ATOM 868 C CA . TYR A 1 110 ? -24.051 22.489 43.664 1.00 74.75 110 TYR A CA 1
ATOM 869 C C . TYR A 1 110 ? -23.327 21.259 43.104 1.00 74.75 110 TYR A C 1
ATOM 871 O O . TYR A 1 110 ? -22.107 21.258 42.957 1.00 74.75 110 TYR A O 1
ATOM 879 N N . VAL A 1 111 ? -24.078 20.214 42.737 1.00 74.94 111 VAL A N 1
ATOM 880 C CA . VAL A 1 111 ? -23.508 19.040 42.040 1.00 74.94 111 VAL A CA 1
ATOM 881 C C . VAL A 1 111 ? -22.842 19.428 40.713 1.00 74.94 111 VAL A C 1
ATOM 883 O O . VAL A 1 111 ? -21.859 18.820 40.314 1.00 74.94 111 VAL A O 1
ATOM 886 N N . PHE A 1 112 ? -23.342 20.505 40.106 1.00 75.81 112 PHE A N 1
ATOM 887 C CA . PHE A 1 112 ? -22.880 21.169 38.887 1.00 75.81 112 PHE A CA 1
ATOM 888 C C . PHE A 1 112 ? -21.466 21.779 38.986 1.00 75.81 112 PHE A C 1
ATOM 890 O O . PHE A 1 112 ? -20.784 21.945 37.978 1.00 75.81 112 PHE A O 1
ATOM 897 N N . GLU A 1 113 ? -20.995 22.114 40.193 1.00 76.12 113 GLU A N 1
ATOM 898 C CA . GLU A 1 113 ? -19.723 22.830 40.397 1.00 76.12 113 GLU A CA 1
ATOM 899 C C . GLU A 1 113 ? -18.489 21.900 40.428 1.00 76.12 113 GLU A C 1
ATOM 901 O O . GLU A 1 113 ? -17.365 22.395 40.531 1.00 76.12 113 GLU A O 1
ATOM 906 N N . GLN A 1 114 ? -18.669 20.572 40.386 1.00 79.06 114 GLN A N 1
ATOM 907 C CA . GLN A 1 114 ? -17.625 19.578 40.688 1.00 79.06 114 GLN A CA 1
ATOM 908 C C . GLN A 1 114 ? -17.875 18.209 40.011 1.00 79.06 114 GLN A C 1
ATOM 910 O O . GLN A 1 114 ? -19.006 17.959 39.584 1.00 79.06 114 GLN A O 1
ATOM 915 N N . PRO A 1 115 ? -16.871 17.302 39.953 1.00 85.44 115 PRO A N 1
ATOM 916 C CA . PRO A 1 115 ? -16.983 16.016 39.265 1.00 85.44 115 PRO A CA 1
ATOM 917 C C . PRO A 1 115 ? -18.213 15.193 39.659 1.00 85.44 115 PRO A C 1
ATOM 919 O O . PRO A 1 115 ? -18.413 14.813 40.818 1.00 85.44 115 PRO A O 1
ATOM 922 N N . SER A 1 116 ? -19.068 14.948 38.671 1.00 87.19 116 SER A N 1
ATOM 923 C CA . SER A 1 116 ? -20.348 14.262 38.822 1.00 87.19 116 SER A CA 1
ATOM 924 C C . SER A 1 116 ? -20.894 13.806 37.471 1.00 87.19 116 SER A C 1
ATOM 926 O O . SER A 1 116 ? -20.575 14.390 36.435 1.00 87.19 116 SER A O 1
ATOM 928 N N . LEU A 1 117 ? -21.763 12.795 37.486 1.00 90.44 117 LEU A N 1
ATOM 929 C CA . LEU A 1 117 ? -22.503 12.338 36.314 1.00 90.44 117 LEU A CA 1
ATOM 930 C C . LEU A 1 117 ? -24.002 12.577 36.503 1.00 90.44 117 LEU A C 1
ATOM 932 O O . LEU A 1 117 ? -24.640 11.959 37.357 1.00 90.44 117 LEU A O 1
ATOM 936 N N . MET A 1 118 ? -24.572 13.441 35.667 1.00 88.38 118 MET A N 1
ATOM 937 C CA . MET A 1 118 ? -26.014 13.576 35.473 1.00 88.38 118 MET A CA 1
ATOM 938 C C . MET A 1 118 ? -26.499 12.563 34.435 1.00 88.38 118 MET A C 1
ATOM 940 O O . MET A 1 118 ? -25.861 12.357 33.399 1.00 88.38 118 MET A O 1
ATOM 944 N N . THR A 1 119 ? -27.650 11.947 34.690 1.00 89.69 119 THR A N 1
ATOM 945 C CA . THR A 1 119 ? -28.297 10.997 33.779 1.00 89.69 119 THR A CA 1
ATOM 946 C C . THR A 1 119 ? -29.776 11.312 33.658 1.00 89.69 119 THR A C 1
ATOM 948 O O . THR A 1 119 ? -30.482 11.317 34.663 1.00 89.69 119 THR A O 1
ATOM 951 N N . GLY A 1 120 ? -30.247 11.523 32.430 1.00 87.38 120 GLY A N 1
ATOM 952 C CA . GLY A 1 120 ? -31.662 11.661 32.095 1.00 87.38 120 GLY A CA 1
ATOM 953 C C . GLY A 1 120 ? -32.129 10.481 31.248 1.00 87.38 120 GLY A C 1
ATOM 954 O O . GLY A 1 120 ? -31.476 10.135 30.263 1.00 87.38 120 GLY A O 1
ATOM 955 N N . MET A 1 121 ? -33.268 9.872 31.591 1.00 88.12 121 MET A N 1
ATOM 956 C CA . MET A 1 121 ? -33.814 8.733 30.844 1.00 88.12 121 MET A CA 1
ATOM 957 C C . MET A 1 121 ? -35.338 8.808 30.640 1.00 88.12 121 MET A C 1
ATOM 959 O O . MET A 1 121 ? -36.091 9.203 31.535 1.00 88.12 121 MET A O 1
ATOM 963 N N . LEU A 1 122 ? -35.783 8.408 29.447 1.00 84.69 122 LEU A N 1
ATOM 964 C CA . LEU A 1 122 ? -37.177 8.254 29.019 1.00 84.69 122 LEU A CA 1
ATOM 965 C C . LEU A 1 122 ? -37.513 6.754 28.965 1.00 84.69 122 LEU A C 1
ATOM 967 O O . LEU A 1 122 ? -36.762 5.989 28.363 1.00 84.69 122 LEU A O 1
ATOM 971 N N . TYR A 1 123 ? -38.626 6.317 29.571 1.00 82.50 123 TYR A N 1
ATOM 972 C CA . TYR A 1 123 ? -38.861 4.877 29.819 1.00 82.50 123 TYR A CA 1
ATOM 973 C C . TYR A 1 123 ? -39.183 4.003 28.583 1.00 82.50 123 TYR A C 1
ATOM 975 O O . TYR A 1 123 ? -39.313 2.791 28.731 1.00 82.50 123 TYR A O 1
ATOM 983 N N . ASP A 1 124 ? -39.368 4.571 27.391 1.00 80.00 124 ASP A N 1
ATOM 984 C CA . ASP A 1 124 ? -39.925 3.885 26.207 1.00 80.00 124 ASP A CA 1
ATOM 985 C C . ASP A 1 124 ? -39.310 4.437 24.913 1.00 80.00 124 ASP A C 1
ATOM 987 O O . ASP A 1 124 ? -38.512 5.371 24.979 1.00 80.00 124 ASP A O 1
ATOM 991 N N . ASP A 1 125 ? -39.715 3.914 23.750 1.00 81.94 125 ASP A N 1
ATOM 992 C CA . ASP A 1 125 ? -39.352 4.446 22.431 1.00 81.94 125 ASP A CA 1
ATOM 993 C C . ASP A 1 125 ? -39.666 5.956 22.343 1.00 81.94 125 ASP A C 1
ATOM 995 O O . ASP A 1 125 ? -40.837 6.349 22.252 1.00 81.94 125 ASP A O 1
ATOM 999 N N . PRO A 1 126 ? -38.640 6.824 22.351 1.00 76.38 126 PRO A N 1
ATOM 1000 C CA . PRO A 1 126 ? -38.825 8.266 22.412 1.00 76.38 126 PRO A CA 1
ATOM 1001 C C . PRO A 1 126 ? -39.365 8.859 21.099 1.00 76.38 126 PRO A C 1
ATOM 1003 O O . PRO A 1 126 ? -39.793 10.010 21.097 1.00 76.38 126 PRO A O 1
ATOM 1006 N N . THR A 1 127 ? -39.442 8.079 20.009 1.00 76.06 127 THR A N 1
ATOM 1007 C CA . THR A 1 127 ? -40.118 8.487 18.759 1.00 76.06 127 THR A CA 1
ATOM 1008 C C . THR A 1 127 ? -41.649 8.499 18.876 1.00 76.06 127 THR A C 1
ATOM 1010 O O . THR A 1 127 ? -42.348 9.059 18.024 1.00 76.06 127 THR A O 1
ATOM 1013 N N . LEU A 1 128 ? -42.211 7.906 19.937 1.00 78.12 128 LEU A N 1
ATOM 1014 C CA . LEU A 1 128 ? -43.653 7.886 20.167 1.00 78.12 128 LEU A CA 1
ATOM 1015 C C . LEU A 1 128 ? -44.181 9.295 20.467 1.00 78.12 128 LEU A C 1
ATOM 1017 O O . LEU A 1 128 ? -43.677 9.998 21.338 1.00 78.12 128 LEU A O 1
ATOM 1021 N N . ALA A 1 129 ? -45.295 9.668 19.830 1.00 76.31 129 ALA A N 1
ATOM 1022 C CA . ALA A 1 129 ? -45.924 10.995 19.931 1.00 76.31 129 ALA A CA 1
ATOM 1023 C C . ALA A 1 129 ? -46.255 11.482 21.364 1.00 76.31 129 ALA A C 1
ATOM 1025 O O . ALA A 1 129 ? -46.539 12.662 21.556 1.00 76.31 129 ALA A O 1
ATOM 1026 N N . LYS A 1 130 ? -46.204 10.605 22.380 1.00 75.56 130 LYS A N 1
ATOM 1027 C CA . LYS A 1 130 ? -46.319 10.974 23.803 1.00 75.56 130 LYS A CA 1
ATOM 1028 C C . LYS A 1 130 ? -45.109 11.756 24.347 1.00 75.56 130 LYS A C 1
ATOM 1030 O O . LYS A 1 130 ? -45.261 12.425 25.360 1.00 75.56 130 LYS A O 1
ATOM 1035 N N . PHE A 1 131 ? -43.953 11.688 23.681 1.00 75.75 131 PHE A N 1
ATOM 1036 C CA . PHE A 1 131 ? -42.701 12.374 24.046 1.00 75.75 131 PHE A CA 1
ATOM 1037 C C . PHE A 1 131 ? -42.452 13.678 23.271 1.00 75.75 131 PHE A C 1
ATOM 1039 O O . PHE A 1 131 ? -41.434 14.344 23.464 1.00 75.75 131 PHE A O 1
ATOM 1046 N N . ALA A 1 132 ? -43.366 14.041 22.371 1.00 71.94 132 ALA A N 1
ATOM 1047 C CA . ALA A 1 132 ? -43.264 15.248 21.568 1.00 71.94 132 ALA A CA 1
ATOM 1048 C C . ALA A 1 132 ? -43.313 16.525 22.418 1.00 71.94 132 ALA A C 1
ATOM 1050 O O . ALA A 1 132 ? -44.015 16.594 23.426 1.00 71.94 132 ALA A O 1
ATOM 1051 N N . GLU A 1 133 ? -42.571 17.540 21.981 1.00 68.06 133 GLU A N 1
ATOM 1052 C CA . GLU A 1 133 ? -42.361 18.764 22.751 1.00 68.06 133 GLU A CA 1
ATOM 1053 C C . GLU A 1 133 ? -43.661 19.570 22.956 1.00 68.06 133 GLU A C 1
ATOM 1055 O O . GLU A 1 133 ? -44.504 19.642 22.050 1.00 68.06 133 GLU A O 1
ATOM 1060 N N . PRO A 1 134 ? -43.839 20.220 24.123 1.00 64.00 134 PRO A N 1
ATOM 1061 C CA . PRO A 1 134 ? -45.003 21.054 24.402 1.00 64.00 134 PRO A CA 1
ATOM 1062 C C . PRO A 1 134 ? -45.201 22.159 23.356 1.00 64.00 134 PRO A C 1
ATOM 1064 O O . PRO A 1 134 ? -44.296 22.934 23.041 1.00 64.00 134 PRO A O 1
ATOM 1067 N N . SER A 1 135 ? -46.419 22.239 22.811 1.00 59.12 135 SER A N 1
ATOM 1068 C CA . SER A 1 135 ? -46.725 23.036 21.619 1.00 59.12 135 SER A CA 1
ATOM 1069 C C . SER A 1 135 ? -46.356 24.518 21.779 1.00 59.12 135 SER A C 1
ATOM 1071 O O . SER A 1 135 ? -47.021 25.246 22.521 1.00 59.12 135 SER A O 1
ATOM 1073 N N . GLY A 1 136 ? -45.344 24.970 21.034 1.00 59.22 136 GLY A N 1
ATOM 1074 C CA . GLY A 1 136 ? -44.844 26.349 21.069 1.00 59.22 136 GLY A CA 1
ATOM 1075 C C . GLY A 1 136 ? -43.507 26.540 21.796 1.00 59.22 136 GLY A C 1
ATOM 1076 O O . GLY A 1 136 ? -43.072 27.683 21.922 1.00 59.22 136 GLY A O 1
ATOM 1077 N N . LYS A 1 137 ? -42.852 25.462 22.246 1.00 61.44 137 LYS A N 1
ATOM 1078 C CA . LYS A 1 137 ? -41.438 25.445 22.661 1.00 61.44 137 LYS A CA 1
ATOM 1079 C C . LYS A 1 137 ? -40.575 24.751 21.590 1.00 61.44 137 LYS A C 1
ATOM 1081 O O . LYS A 1 137 ? -41.108 24.039 20.746 1.00 61.44 137 LYS A O 1
ATOM 1086 N N . GLU A 1 138 ? -39.263 25.002 21.611 1.00 59.53 138 GLU A N 1
ATOM 1087 C CA . GLU A 1 138 ? -38.265 24.397 20.692 1.00 59.53 138 GLU A CA 1
ATOM 1088 C C . GLU A 1 138 ? -37.434 23.269 21.340 1.00 59.53 138 GLU A C 1
ATOM 1090 O O . GLU A 1 138 ? -36.561 22.682 20.698 1.00 59.53 138 GLU A O 1
ATOM 1095 N N . ASN A 1 139 ? -37.611 23.069 22.651 1.00 66.19 139 ASN A N 1
ATOM 1096 C CA . ASN A 1 139 ? -37.022 22.013 23.472 1.00 66.19 139 ASN A CA 1
ATOM 1097 C C . ASN A 1 139 ? -37.929 21.781 24.693 1.00 66.19 139 ASN A C 1
ATOM 1099 O O . ASN A 1 139 ? -38.658 22.691 25.102 1.00 66.19 139 ASN A O 1
ATOM 1103 N N . TRP A 1 140 ? -37.818 20.613 25.327 1.00 67.31 140 TRP A N 1
ATOM 1104 C CA . TRP A 1 140 ? -38.301 20.408 26.695 1.00 67.31 140 TRP A CA 1
ATOM 1105 C C . TRP A 1 140 ? -37.519 21.293 27.691 1.00 67.31 140 TRP A C 1
ATOM 1107 O O . TRP A 1 140 ? -36.298 21.454 27.582 1.00 67.31 140 TRP A O 1
ATOM 1117 N N . ASP A 1 141 ? -38.218 21.855 28.681 1.00 69.19 141 ASP A N 1
ATOM 1118 C CA . ASP A 1 141 ? -37.598 22.490 29.851 1.00 69.19 141 ASP A CA 1
ATOM 1119 C C . ASP A 1 141 ? -37.836 21.676 31.128 1.00 69.19 141 ASP A C 1
ATOM 1121 O O . ASP A 1 141 ? -38.709 20.807 31.184 1.00 69.19 141 ASP A O 1
ATOM 1125 N N . TRP A 1 142 ? -37.042 21.980 32.157 1.00 67.56 142 TRP A N 1
ATOM 1126 C CA . TRP A 1 142 ? -36.997 21.232 33.413 1.00 67.56 142 TRP A CA 1
ATOM 1127 C C . TRP A 1 142 ? -38.355 21.183 34.124 1.00 67.56 142 TRP A C 1
ATOM 1129 O O . TRP A 1 142 ? -38.669 20.185 34.764 1.00 67.56 142 TRP A O 1
ATOM 1139 N N . GLY A 1 143 ? -39.181 22.227 34.006 1.00 70.06 143 GLY A N 1
ATOM 1140 C CA . GLY A 1 143 ? -40.510 22.260 34.617 1.00 70.06 143 GLY A CA 1
ATOM 1141 C C . GLY A 1 143 ? -41.507 21.376 33.872 1.00 70.06 143 GLY A C 1
ATOM 1142 O O . GLY A 1 143 ? -42.248 20.614 34.497 1.00 70.06 143 GLY A O 1
ATOM 1143 N N . ASP A 1 144 ? -41.496 21.439 32.540 1.00 74.25 144 ASP A N 1
ATOM 1144 C CA . ASP A 1 144 ? -42.350 20.600 31.699 1.00 74.25 144 ASP A CA 1
ATOM 1145 C C . ASP A 1 144 ? -41.975 19.116 31.812 1.00 74.25 144 ASP A C 1
ATOM 1147 O O . ASP A 1 144 ? -42.874 18.277 31.891 1.00 74.25 144 ASP A O 1
ATOM 1151 N N . ALA A 1 145 ? -40.676 18.791 31.850 1.00 74.06 145 ALA A N 1
ATOM 1152 C CA . ALA A 1 145 ? -40.164 17.426 31.982 1.00 74.06 145 ALA A CA 1
ATOM 1153 C C . ALA A 1 145 ? -40.430 16.836 33.379 1.00 74.06 145 ALA A C 1
ATOM 1155 O O . ALA A 1 145 ? -40.920 15.711 33.471 1.00 74.06 145 ALA A O 1
ATOM 1156 N N . ALA A 1 146 ? -40.218 17.607 34.456 1.00 74.06 146 ALA A N 1
ATOM 1157 C CA . ALA A 1 146 ? -40.558 17.207 35.830 1.00 74.06 146 ALA A CA 1
ATOM 1158 C C . ALA A 1 146 ? -42.037 16.831 36.003 1.00 74.06 146 ALA A C 1
ATOM 1160 O O . ALA A 1 146 ? -42.381 15.989 36.834 1.00 74.06 146 ALA A O 1
ATOM 1161 N N . ALA A 1 147 ? -42.922 17.476 35.238 1.00 75.94 147 ALA A N 1
ATOM 1162 C CA . ALA A 1 147 ? -44.354 17.208 35.266 1.00 75.94 147 ALA A CA 1
ATOM 1163 C C . ALA A 1 147 ? -44.748 15.898 34.553 1.00 75.94 147 ALA A C 1
ATOM 1165 O O . ALA A 1 147 ? -45.885 15.446 34.715 1.00 75.94 147 ALA A O 1
ATOM 1166 N N . GLN A 1 148 ? -43.847 15.273 33.784 1.00 77.38 148 GLN A N 1
ATOM 1167 C CA . GLN A 1 148 ? -44.132 14.029 33.071 1.00 77.38 148 GLN A CA 1
ATOM 1168 C C . GLN A 1 148 ? -43.801 12.804 33.918 1.00 77.38 148 GLN A C 1
ATOM 1170 O O . GLN A 1 148 ? -42.683 12.619 34.392 1.00 77.38 148 GLN A O 1
ATOM 1175 N N . SER A 1 149 ? -44.741 11.861 33.993 1.00 75.31 149 SER A N 1
ATOM 1176 C CA . SER A 1 149 ? -44.476 10.547 34.590 1.00 75.31 149 SER A CA 1
ATOM 1177 C C . SER A 1 149 ? -43.447 9.720 33.808 1.00 75.31 149 SER A C 1
ATOM 1179 O O . SER A 1 149 ? -42.964 8.718 34.344 1.00 75.31 149 SER A O 1
ATOM 1181 N N . PHE A 1 150 ? -43.096 10.125 32.579 1.00 77.50 150 PHE A N 1
ATOM 1182 C CA . PHE A 1 150 ? -42.270 9.350 31.653 1.00 77.50 150 PHE A CA 1
ATOM 1183 C C . PHE A 1 150 ? -40.775 9.681 31.609 1.00 77.50 150 PHE A C 1
ATOM 1185 O O . PHE A 1 150 ? -40.019 8.910 31.018 1.00 77.50 150 PHE A O 1
ATOM 1192 N N . ALA A 1 151 ? -40.356 10.788 32.223 1.00 81.19 151 ALA A N 1
ATOM 1193 C CA . ALA A 1 151 ? -38.958 11.197 32.310 1.00 81.19 151 ALA A CA 1
ATOM 1194 C C . ALA A 1 151 ? -38.430 11.005 33.739 1.00 81.19 151 ALA A C 1
ATOM 1196 O O . ALA A 1 151 ? -39.148 11.239 34.716 1.00 81.19 151 ALA A O 1
ATOM 1197 N N . ARG A 1 152 ? -37.172 10.590 33.876 1.00 87.00 152 ARG A N 1
ATOM 1198 C CA . ARG A 1 152 ? -36.424 10.612 35.140 1.00 87.00 152 ARG A CA 1
ATOM 1199 C C . ARG A 1 152 ? -35.077 11.258 34.940 1.00 87.00 152 ARG A C 1
ATOM 1201 O O . ARG A 1 152 ? -34.506 11.159 33.859 1.00 87.00 152 ARG A O 1
ATOM 1208 N N . GLU A 1 153 ? -34.562 11.840 36.010 1.00 86.00 153 GLU A N 1
ATOM 1209 C CA . GLU A 1 153 ? -33.211 12.370 36.018 1.00 86.00 153 GLU A CA 1
ATOM 1210 C C . GLU A 1 153 ? -32.618 12.367 37.427 1.00 86.00 153 GLU A C 1
ATOM 1212 O O . GLU A 1 153 ? -33.300 12.675 38.413 1.00 86.00 153 GLU A O 1
ATOM 1217 N N . TRP A 1 154 ? -31.347 11.990 37.511 1.00 88.62 154 TRP A N 1
ATOM 1218 C CA . TRP A 1 154 ? -30.593 11.871 38.748 1.00 88.62 154 TRP A CA 1
ATOM 1219 C C . TRP A 1 154 ? -29.105 12.166 38.536 1.00 88.62 154 TRP A C 1
ATOM 1221 O O . TRP A 1 154 ? -28.612 12.189 37.408 1.00 88.62 154 TRP A O 1
ATOM 1231 N N . THR A 1 155 ? -28.381 12.391 39.634 1.00 89.12 155 THR A N 1
ATOM 1232 C CA . THR A 1 155 ? -26.952 12.727 39.614 1.00 89.12 155 THR A CA 1
ATOM 1233 C C . THR A 1 155 ? -26.172 11.849 40.586 1.00 89.12 155 THR A C 1
ATOM 1235 O O . THR A 1 155 ? -26.510 11.762 41.771 1.00 89.12 155 THR A O 1
ATOM 1238 N N . VAL A 1 156 ? -25.109 11.210 40.105 1.00 90.69 156 VAL A N 1
ATOM 1239 C CA . VAL A 1 156 ? -24.179 10.394 40.900 1.00 90.69 156 VAL A CA 1
ATOM 1240 C C . VAL A 1 156 ? -22.837 11.120 41.036 1.00 90.69 156 VAL A C 1
ATOM 1242 O O . VAL A 1 156 ? -22.402 11.822 40.127 1.00 90.69 156 VAL A O 1
ATOM 1245 N N . GLY A 1 157 ? -22.200 10.988 42.199 1.00 88.44 157 GLY A N 1
ATOM 1246 C CA . GLY A 1 157 ? -20.925 11.625 42.523 1.00 88.44 157 GLY A CA 1
ATOM 1247 C C . GLY A 1 157 ? -20.679 11.665 44.031 1.00 88.44 157 GLY A C 1
ATOM 1248 O O . GLY A 1 157 ? -21.585 11.400 44.831 1.00 88.44 157 GLY A O 1
ATOM 1249 N N . THR A 1 158 ? -19.445 11.985 44.416 1.00 84.94 158 THR A N 1
ATOM 1250 C CA . THR A 1 158 ? -19.016 12.065 45.819 1.00 84.94 158 THR A CA 1
ATOM 1251 C C . THR A 1 158 ? -18.354 13.409 46.102 1.00 84.94 158 THR A C 1
ATOM 1253 O O . THR A 1 158 ? -17.892 14.081 45.184 1.00 84.94 158 THR A O 1
ATOM 1256 N N . THR A 1 159 ? -18.340 13.846 47.364 1.00 79.62 159 THR A N 1
ATOM 1257 C CA . THR A 1 159 ? -17.557 15.021 47.771 1.00 79.62 159 THR A CA 1
ATOM 1258 C C . THR A 1 159 ? -16.061 14.717 47.726 1.00 79.62 159 THR A C 1
ATOM 1260 O O . THR A 1 159 ? -15.660 13.557 47.692 1.00 79.62 159 THR A O 1
ATOM 1263 N N . LYS A 1 160 ? -15.217 15.751 47.824 1.00 75.00 160 LYS A N 1
ATOM 1264 C CA . LYS A 1 160 ? -13.749 15.620 47.862 1.00 75.00 160 LYS A CA 1
ATOM 1265 C C . LYS A 1 160 ? -13.245 14.607 48.905 1.00 75.00 160 LYS A C 1
ATOM 1267 O O . LYS A 1 160 ? -12.175 14.028 48.761 1.00 75.00 160 LYS A O 1
ATOM 1272 N N . GLU A 1 161 ? -14.014 14.400 49.970 1.00 77.56 161 GLU A N 1
ATOM 1273 C CA . GLU A 1 161 ? -13.748 13.458 51.058 1.00 77.56 161 GLU A CA 1
ATOM 1274 C C . GLU A 1 161 ? -14.300 12.035 50.806 1.00 77.56 161 GLU A C 1
ATOM 1276 O O . GLU A 1 161 ? -14.362 11.234 51.738 1.00 77.56 161 GLU A O 1
ATOM 1281 N N . GLY A 1 162 ? -14.746 11.717 49.585 1.00 78.06 162 GLY A N 1
ATOM 1282 C CA . GLY A 1 162 ? -15.298 10.413 49.198 1.00 78.06 162 GLY A CA 1
ATOM 1283 C C . GLY A 1 162 ? -16.712 10.132 49.722 1.00 78.06 162 GLY A C 1
ATOM 1284 O O . GLY A 1 162 ? -17.125 8.977 49.791 1.00 78.06 162 GLY A O 1
ATOM 1285 N N . THR A 1 163 ? -17.465 11.157 50.141 1.00 85.62 163 THR A N 1
ATOM 1286 C CA . THR A 1 163 ? -18.835 10.971 50.657 1.00 85.62 163 THR A CA 1
ATOM 1287 C C . THR A 1 163 ? -19.852 11.110 49.529 1.00 85.62 163 THR A C 1
ATOM 1289 O O . THR A 1 163 ? -19.994 12.195 48.972 1.00 85.62 163 THR A O 1
ATOM 1292 N N . ASP A 1 164 ? -20.591 10.044 49.208 1.00 86.00 164 ASP A N 1
ATOM 1293 C CA . ASP A 1 164 ? -21.673 10.093 48.212 1.00 86.00 164 ASP A CA 1
ATOM 1294 C C . ASP A 1 164 ? -22.683 11.220 48.498 1.00 86.00 164 ASP A C 1
ATOM 1296 O O . ASP A 1 164 ? -23.109 11.426 49.641 1.00 86.00 164 ASP A O 1
ATOM 1300 N N . PHE A 1 165 ? -23.101 11.930 47.446 1.00 85.56 165 PHE A N 1
ATOM 1301 C CA . PHE A 1 165 ? -23.929 13.126 47.586 1.00 85.56 165 PHE A CA 1
ATOM 1302 C C . PHE A 1 165 ? -25.288 12.910 48.279 1.00 85.56 165 PHE A C 1
ATOM 1304 O O . PHE A 1 165 ? -25.754 13.835 48.940 1.00 85.56 165 PHE A O 1
ATOM 1311 N N . MET A 1 166 ? -25.919 11.725 48.223 1.00 82.50 166 MET A N 1
ATOM 1312 C CA . MET A 1 166 ? -27.171 11.470 48.971 1.00 82.50 166 MET A CA 1
ATOM 1313 C C . MET A 1 166 ? -26.964 11.545 50.491 1.00 82.50 166 MET A C 1
ATOM 1315 O O . MET A 1 166 ? -27.907 11.807 51.237 1.00 82.50 166 MET A O 1
ATOM 1319 N N . ASN A 1 167 ? -25.733 11.310 50.951 1.00 82.56 167 ASN A N 1
ATOM 1320 C CA . ASN A 1 167 ? -25.352 11.268 52.361 1.00 82.56 167 ASN A CA 1
ATOM 1321 C C . ASN A 1 167 ? -24.622 12.546 52.819 1.00 82.56 167 ASN A C 1
ATOM 1323 O O . ASN A 1 167 ? -24.409 12.747 54.017 1.00 82.56 167 ASN A O 1
ATOM 1327 N N . ALA A 1 168 ? -24.229 13.417 51.885 1.00 81.56 168 ALA A N 1
ATOM 1328 C CA . ALA A 1 168 ? -23.383 14.573 52.149 1.00 81.56 168 ALA A CA 1
ATOM 1329 C C . ALA A 1 168 ? -24.181 15.844 52.511 1.00 81.56 168 ALA A C 1
ATOM 1331 O O . ALA A 1 168 ? -25.125 16.254 51.833 1.00 81.56 168 ALA A O 1
ATOM 1332 N N . SER A 1 169 ? -23.756 16.534 53.575 1.00 79.88 169 SER A N 1
ATOM 1333 C CA . SER A 1 169 ? -24.441 17.734 54.077 1.00 79.88 169 SER A CA 1
ATOM 1334 C C . SER A 1 169 ? -24.304 18.932 53.124 1.00 79.88 169 SER A C 1
ATOM 1336 O O . SER A 1 169 ? -23.226 19.524 52.988 1.00 79.88 169 SER A O 1
ATOM 1338 N N . GLY A 1 170 ? -25.424 19.287 52.488 1.00 75.56 170 GLY A N 1
ATOM 1339 C CA . GLY A 1 170 ? -25.561 20.369 51.505 1.00 75.56 170 GLY A CA 1
ATOM 1340 C C . GLY A 1 170 ? -26.172 19.915 50.174 1.00 75.56 170 GLY A C 1
ATOM 1341 O O . GLY A 1 170 ? -26.808 20.713 49.498 1.00 75.56 170 GLY A O 1
ATOM 1342 N N . TYR A 1 171 ? -26.068 18.628 49.836 1.00 74.00 171 TYR A N 1
ATOM 1343 C CA . TYR A 1 171 ? -26.361 18.103 48.496 1.00 74.00 171 TYR A CA 1
ATOM 1344 C C . TYR A 1 171 ? -27.788 17.550 48.340 1.00 74.00 171 TYR A C 1
ATOM 1346 O O . TYR A 1 171 ? -28.029 16.563 47.650 1.00 74.00 171 TYR A O 1
ATOM 1354 N N . SER A 1 172 ? -28.776 18.186 48.973 1.00 56.56 172 SER A N 1
ATOM 1355 C CA . SER A 1 172 ? -30.153 17.675 49.092 1.00 56.56 172 SER A CA 1
ATOM 1356 C C . SER A 1 172 ? -31.004 17.762 47.809 1.00 56.56 172 SER A C 1
ATOM 1358 O O . SER A 1 172 ? -32.219 17.930 47.900 1.00 56.56 172 SER A O 1
ATOM 1360 N N . GLY A 1 173 ? -30.382 17.699 46.628 1.00 66.25 173 GLY A N 1
ATOM 1361 C CA . GLY A 1 173 ? -31.023 17.866 45.317 1.00 66.25 173 GLY A CA 1
ATOM 1362 C C . GLY A 1 173 ? -30.663 16.818 44.256 1.00 66.25 173 GLY A C 1
ATOM 1363 O O . GLY A 1 173 ? -31.257 16.857 43.191 1.00 66.25 173 GLY A O 1
ATOM 1364 N N . VAL A 1 174 ? -29.765 15.861 44.538 1.00 74.38 174 VAL A N 1
ATOM 1365 C CA . VAL A 1 174 ? -29.103 14.939 43.568 1.00 74.38 174 VAL A CA 1
ATOM 1366 C C . VAL A 1 174 ? -29.996 13.932 42.813 1.00 74.38 174 VAL A C 1
ATOM 1368 O O . VAL A 1 174 ? -29.528 12.959 42.222 1.00 74.38 174 VAL A O 1
ATOM 1371 N N . ASN A 1 175 ? -31.305 14.117 42.870 1.00 75.75 175 ASN A N 1
ATOM 1372 C CA . ASN A 1 175 ? -32.321 13.305 42.221 1.00 75.75 175 ASN A CA 1
ATOM 1373 C C . ASN A 1 175 ? -33.413 14.283 41.777 1.00 75.75 175 ASN A C 1
ATOM 1375 O O . ASN A 1 175 ? -34.398 14.486 42.490 1.00 75.75 175 ASN A O 1
ATOM 1379 N N . HIS A 1 176 ? -33.158 14.961 40.654 1.00 72.19 176 HIS A N 1
ATOM 1380 C CA . HIS A 1 176 ? -33.940 16.108 40.204 1.00 72.19 176 HIS A CA 1
ATOM 1381 C C . HIS A 1 176 ? -35.370 15.711 39.814 1.00 72.19 176 HIS A C 1
ATOM 1383 O O . HIS A 1 176 ? -36.315 16.373 40.251 1.00 72.19 176 HIS A O 1
ATOM 1389 N N . PHE A 1 177 ? -35.556 14.602 39.079 1.00 75.56 177 PHE A N 1
ATOM 1390 C CA . PHE A 1 177 ? -36.881 14.141 38.640 1.00 75.56 177 PHE A CA 1
ATOM 1391 C C . PHE A 1 177 ? -37.166 12.680 39.014 1.00 75.56 177 PHE A C 1
ATOM 1393 O O . PHE A 1 177 ? -36.623 11.735 38.436 1.00 75.56 177 PHE A O 1
ATOM 1400 N N . GLY A 1 178 ? -38.122 12.497 39.928 1.00 72.88 178 GLY A N 1
ATOM 1401 C CA . GLY A 1 178 ? -38.641 11.193 40.343 1.00 72.88 178 GLY A CA 1
ATOM 1402 C C . GLY A 1 178 ? -37.981 10.657 41.611 1.00 72.88 178 GLY A C 1
ATOM 1403 O O . GLY A 1 178 ? -37.720 11.410 42.543 1.00 72.88 178 GLY A O 1
ATOM 1404 N N . ALA A 1 179 ? -37.768 9.343 41.682 1.00 78.12 179 ALA A N 1
ATOM 1405 C CA . ALA A 1 179 ? -37.327 8.647 42.896 1.00 78.12 179 ALA A CA 1
ATOM 1406 C C . ALA A 1 179 ? -36.212 7.625 42.611 1.00 78.12 179 ALA A C 1
ATOM 1408 O O . ALA A 1 179 ? -36.190 6.553 43.208 1.00 78.12 179 ALA A O 1
ATOM 1409 N N . VAL A 1 180 ? -35.315 7.914 41.661 1.00 89.56 180 VAL A N 1
ATOM 1410 C CA . VAL A 1 180 ? -34.350 6.916 41.171 1.00 89.56 180 VAL A CA 1
ATOM 1411 C C . VAL A 1 180 ? -33.316 6.583 42.241 1.00 89.56 180 VAL A C 1
ATOM 1413 O O . VAL A 1 180 ? -33.232 5.432 42.660 1.00 89.56 180 VAL A O 1
ATOM 1416 N N . ARG A 1 181 ? -32.622 7.590 42.790 1.00 88.50 181 ARG A N 1
ATOM 1417 C CA . ARG A 1 181 ? -31.627 7.373 43.864 1.00 88.50 181 ARG A CA 1
ATOM 1418 C C . ARG A 1 181 ? -32.226 6.970 45.216 1.00 88.50 181 ARG A C 1
ATOM 1420 O O . ARG A 1 181 ? -31.483 6.639 46.133 1.00 88.50 181 ARG A O 1
ATOM 1427 N N . SER A 1 182 ? -33.549 7.036 45.360 1.00 85.69 182 SER A N 1
ATOM 1428 C CA . SER A 1 182 ? -34.288 6.635 46.564 1.00 85.69 182 SER A CA 1
ATOM 1429 C C . SER A 1 182 ? -35.087 5.336 46.389 1.00 85.69 182 SER A C 1
ATOM 1431 O O . SER A 1 182 ? -35.769 4.914 47.325 1.00 85.69 182 SER A O 1
ATOM 1433 N N . HIS A 1 183 ? -34.984 4.673 45.232 1.00 90.56 183 HIS A N 1
ATOM 1434 C CA . HIS A 1 183 ? -35.468 3.308 45.042 1.00 90.56 183 HIS A CA 1
ATOM 1435 C C . HIS A 1 183 ? -34.552 2.343 45.807 1.00 90.56 183 HIS A C 1
ATOM 1437 O O . HIS A 1 183 ? -33.333 2.430 45.682 1.00 90.56 183 HIS A O 1
ATOM 1443 N N . ALA A 1 184 ? -35.120 1.419 46.588 1.00 90.69 184 ALA A N 1
ATOM 1444 C CA . ALA A 1 184 ? -34.344 0.553 47.488 1.00 90.69 184 ALA A CA 1
ATOM 1445 C C . ALA A 1 184 ? -33.284 -0.294 46.758 1.00 90.69 184 ALA A C 1
ATOM 1447 O O . ALA A 1 184 ? -32.221 -0.568 47.308 1.00 90.69 184 ALA A O 1
ATOM 1448 N N . ASP A 1 185 ? -33.586 -0.676 45.518 1.00 93.50 185 ASP A N 1
ATOM 1449 C CA . ASP A 1 185 ? -32.754 -1.552 44.692 1.00 93.50 185 ASP A CA 1
ATOM 1450 C C . ASP A 1 185 ? -31.773 -0.808 43.766 1.00 93.50 185 ASP A C 1
ATOM 1452 O O . ASP A 1 185 ? -30.996 -1.468 43.075 1.00 93.50 185 ASP A O 1
ATOM 1456 N N . PHE A 1 186 ? -31.796 0.535 43.730 1.00 93.75 186 PHE A N 1
ATOM 1457 C CA . PHE A 1 186 ? -30.825 1.337 42.969 1.00 93.75 186 PHE A CA 1
ATOM 1458 C C . PHE A 1 186 ? -29.430 1.206 43.585 1.00 93.75 186 PHE A C 1
ATOM 1460 O O . PHE A 1 186 ? -29.257 1.366 44.795 1.00 93.75 186 PHE A O 1
ATOM 1467 N N . LYS A 1 187 ? -28.422 0.956 42.747 1.00 94.94 187 LYS A N 1
ATOM 1468 C CA . LYS A 1 187 ? -27.020 0.830 43.165 1.00 94.94 187 LYS A CA 1
ATOM 1469 C C . LYS A 1 187 ? -26.168 1.751 42.306 1.00 94.94 187 LYS A C 1
ATOM 1471 O O . LYS A 1 187 ? -26.350 1.798 41.092 1.00 94.94 187 LYS A O 1
ATOM 1476 N N . ALA A 1 188 ? -25.222 2.433 42.935 1.00 94.38 188 ALA A N 1
ATOM 1477 C CA . ALA A 1 188 ? -24.179 3.169 42.243 1.00 94.38 188 ALA A CA 1
ATOM 1478 C C . ALA A 1 188 ? -22.865 3.070 43.021 1.00 94.38 188 ALA A C 1
ATOM 1480 O O . ALA A 1 188 ? -22.886 3.032 44.254 1.00 94.38 188 ALA A O 1
ATOM 1481 N N . SER A 1 189 ? -21.748 3.070 42.302 1.00 93.12 189 SER A N 1
ATOM 1482 C CA . SER A 1 189 ? -20.403 3.231 42.850 1.00 93.12 189 SER A CA 1
ATOM 1483 C C . SER A 1 189 ? -19.644 4.289 42.049 1.00 93.12 189 SER A C 1
ATOM 1485 O O . SER A 1 189 ? -19.967 4.552 40.887 1.00 93.12 189 SER A O 1
ATOM 1487 N N . VAL A 1 190 ? -18.666 4.928 42.688 1.00 91.12 190 VAL A N 1
ATOM 1488 C CA . VAL A 1 190 ? -17.840 5.977 42.084 1.00 91.12 190 VAL A CA 1
ATOM 1489 C C . VAL A 1 190 ? -16.391 5.770 42.494 1.00 91.12 190 VAL A C 1
ATOM 1491 O O . VAL A 1 190 ? -16.079 5.785 43.686 1.00 91.12 190 VAL A O 1
ATOM 1494 N N . THR A 1 191 ? -15.513 5.629 41.507 1.00 89.88 191 THR A N 1
ATOM 1495 C CA . THR A 1 191 ? -14.059 5.627 41.698 1.00 89.88 191 THR A CA 1
ATOM 1496 C C . THR A 1 191 ? -13.489 6.914 41.121 1.00 89.88 191 THR A C 1
ATOM 1498 O O . THR A 1 191 ? -13.829 7.279 40.001 1.00 89.88 191 THR A O 1
ATOM 1501 N N . HIS A 1 192 ? -12.622 7.585 41.879 1.00 84.44 192 HIS A N 1
ATOM 1502 C CA . HIS A 1 192 ? -11.929 8.801 41.453 1.00 84.44 192 HIS A CA 1
ATOM 1503 C C . HIS A 1 192 ? -10.435 8.518 41.239 1.00 84.44 192 HIS A C 1
ATOM 1505 O O . HIS A 1 192 ? -9.814 7.830 42.056 1.00 84.44 192 HIS A O 1
ATOM 1511 N N . GLY A 1 193 ? -9.858 9.072 40.175 1.00 80.62 193 GLY A N 1
ATOM 1512 C CA . GLY A 1 193 ? -8.460 8.885 39.776 1.00 80.62 193 GLY A CA 1
ATOM 1513 C C . GLY A 1 193 ? -8.064 9.858 38.662 1.00 80.62 193 GLY A C 1
ATOM 1514 O O . GLY A 1 193 ? -8.592 10.965 38.601 1.00 80.62 193 GLY A O 1
ATOM 1515 N N . ASP A 1 194 ? -7.160 9.447 37.768 1.00 77.44 194 ASP A N 1
ATOM 1516 C CA . ASP A 1 194 ? -6.867 10.197 36.528 1.00 77.44 194 ASP A CA 1
ATOM 1517 C C . ASP A 1 194 ? -8.070 10.168 35.552 1.00 77.44 194 ASP A C 1
ATOM 1519 O O . ASP A 1 194 ? -8.303 11.095 34.770 1.00 77.44 194 ASP A O 1
ATOM 1523 N N . VAL A 1 195 ? -8.894 9.122 35.668 1.00 85.88 195 VAL A N 1
ATOM 1524 C CA . VAL A 1 195 ? -10.281 9.067 35.196 1.00 85.88 195 VAL A CA 1
ATOM 1525 C C . VAL A 1 195 ? -11.215 8.859 36.388 1.00 85.88 195 VAL A C 1
ATOM 1527 O O . VAL A 1 195 ? -10.858 8.180 37.354 1.00 85.88 195 VAL A O 1
ATOM 1530 N N . ASP A 1 196 ? -12.423 9.404 36.296 1.00 88.88 196 ASP A N 1
ATOM 1531 C CA . ASP A 1 196 ? -13.537 9.056 37.173 1.00 88.88 196 ASP A CA 1
ATOM 1532 C C . ASP A 1 196 ? -14.371 7.942 36.520 1.00 88.88 196 ASP A C 1
ATOM 1534 O O . ASP A 1 196 ? -14.632 7.969 35.314 1.00 88.88 196 ASP A O 1
ATOM 1538 N N . ILE A 1 197 ? -14.803 6.963 37.319 1.00 92.88 197 ILE A N 1
ATOM 1539 C CA . ILE A 1 197 ? -15.688 5.869 36.899 1.00 92.88 197 ILE A CA 1
ATOM 1540 C C . ILE A 1 197 ? -16.996 5.973 37.680 1.00 92.88 197 ILE A C 1
ATOM 1542 O O . ILE A 1 197 ? -16.989 5.885 38.907 1.00 92.88 197 ILE A O 1
ATOM 1546 N N . TYR A 1 198 ? -18.115 6.122 36.971 1.00 94.75 198 TYR A N 1
ATOM 1547 C CA . TYR A 1 198 ? -19.468 6.181 37.529 1.00 94.75 198 TYR A CA 1
ATOM 1548 C C . TYR A 1 198 ? -20.257 4.943 37.104 1.00 94.75 198 TYR A C 1
ATOM 1550 O O . TYR A 1 198 ? -20.761 4.884 35.983 1.00 94.75 198 TYR A O 1
ATOM 1558 N N . GLU A 1 199 ? -20.381 3.964 37.994 1.00 96.44 199 GLU A N 1
ATOM 1559 C CA . GLU A 1 199 ? -20.996 2.665 37.706 1.00 96.44 199 GLU A CA 1
ATOM 1560 C C . GLU A 1 199 ? -22.389 2.563 38.348 1.00 96.44 199 GLU A C 1
ATOM 1562 O O . GLU A 1 199 ? -22.550 2.930 39.515 1.00 96.44 199 GLU A O 1
ATOM 1567 N N . GLN A 1 200 ? -23.411 2.110 37.612 1.00 96.81 200 GLN A N 1
ATOM 1568 C CA . GLN A 1 200 ? -24.813 2.163 38.047 1.00 96.81 200 GLN A CA 1
ATOM 1569 C C . GLN A 1 200 ? -25.647 0.946 37.609 1.00 96.81 200 GLN A C 1
ATOM 1571 O O . GLN A 1 200 ? -25.655 0.563 36.440 1.00 96.81 200 GLN A O 1
ATOM 1576 N N . ALA A 1 201 ? -26.457 0.421 38.537 1.00 96.75 201 ALA A N 1
ATOM 1577 C CA . ALA A 1 201 ? -27.578 -0.475 38.246 1.00 96.75 201 ALA A CA 1
ATOM 1578 C C . ALA A 1 201 ? -28.896 0.234 38.574 1.00 96.75 201 ALA A C 1
ATOM 1580 O O . ALA A 1 201 ? -29.180 0.548 39.739 1.00 96.75 201 ALA A O 1
ATOM 1581 N N . VAL A 1 202 ? -29.713 0.472 37.549 1.00 95.56 202 VAL A N 1
ATOM 1582 C CA . VAL A 1 202 ? -30.939 1.268 37.640 1.00 95.56 202 VAL A CA 1
ATOM 1583 C C . VAL A 1 202 ? -32.160 0.378 37.402 1.00 95.56 202 VAL A C 1
ATOM 1585 O O . VAL A 1 202 ? -32.375 -0.059 36.271 1.00 95.56 202 VAL A O 1
ATOM 1588 N N . PRO A 1 203 ? -32.981 0.103 38.435 1.00 93.88 203 PRO A N 1
ATOM 1589 C CA . PRO A 1 203 ? -34.186 -0.704 38.282 1.00 93.88 203 PRO A CA 1
ATOM 1590 C C . PRO A 1 203 ? -35.132 -0.091 37.249 1.00 93.88 203 PRO A C 1
ATOM 1592 O O . PRO A 1 203 ? -35.466 1.095 37.348 1.00 93.88 203 PRO A O 1
ATOM 1595 N N . TRP A 1 204 ? -35.645 -0.887 36.310 1.00 91.06 204 TRP A N 1
ATOM 1596 C CA . TRP A 1 204 ? -36.617 -0.411 35.314 1.00 91.06 204 TRP A CA 1
ATOM 1597 C C . TRP A 1 204 ? -37.855 0.230 35.972 1.00 91.06 204 TRP A C 1
ATOM 1599 O O . TRP A 1 204 ? -38.357 1.261 35.510 1.00 91.06 204 TRP A O 1
ATOM 1609 N N . SER A 1 205 ? -38.268 -0.301 37.129 1.00 89.44 205 SER A N 1
ATOM 1610 C CA . SER A 1 205 ? -39.325 0.237 37.995 1.00 89.44 205 SER A CA 1
ATOM 1611 C C . SER A 1 205 ? -39.065 1.668 38.481 1.00 89.44 205 SER A C 1
ATOM 1613 O O . SER A 1 205 ? -40.003 2.463 38.565 1.00 89.44 205 SER A O 1
ATOM 1615 N N . ALA A 1 206 ? -37.810 2.031 38.764 1.00 89.19 206 ALA A N 1
ATOM 1616 C CA . ALA A 1 206 ? -37.421 3.371 39.203 1.00 89.19 206 ALA A CA 1
ATOM 1617 C C . ALA A 1 206 ? -37.564 4.397 38.062 1.00 89.19 206 ALA A C 1
ATOM 1619 O O . ALA A 1 206 ? -38.030 5.526 38.269 1.00 89.19 206 ALA A O 1
ATOM 1620 N N . ILE A 1 207 ? -37.247 3.963 36.837 1.00 85.44 207 ILE A N 1
ATOM 1621 C CA . ILE A 1 207 ? -37.458 4.728 35.598 1.00 85.44 207 ILE A CA 1
ATOM 1622 C C . ILE A 1 207 ? -38.961 4.861 35.285 1.00 85.44 207 ILE A C 1
ATOM 1624 O O . ILE A 1 207 ? -39.415 5.859 34.727 1.00 85.44 207 ILE A O 1
ATOM 1628 N N . GLY A 1 208 ? -39.765 3.899 35.745 1.00 81.12 208 GLY A N 1
ATOM 1629 C CA . GLY A 1 208 ? -41.200 3.789 35.479 1.00 81.12 208 GLY A CA 1
ATOM 1630 C C . GLY A 1 208 ? -41.530 2.858 34.311 1.00 81.12 208 GLY A C 1
ATOM 1631 O O . GLY A 1 208 ? -42.695 2.775 33.920 1.00 81.12 208 GLY A O 1
ATOM 1632 N N . LYS A 1 209 ? -40.534 2.146 33.767 1.00 79.25 209 LYS A N 1
ATOM 1633 C CA . LYS A 1 209 ? -40.748 1.114 32.753 1.00 79.25 209 LYS A CA 1
ATOM 1634 C C . LYS A 1 209 ? -41.296 -0.145 33.425 1.00 79.25 209 LYS A C 1
ATOM 1636 O O . LYS A 1 209 ? -40.744 -0.620 34.411 1.00 79.25 209 LYS A O 1
ATOM 1641 N N . THR A 1 210 ? -42.406 -0.657 32.903 1.00 69.69 210 THR A N 1
ATOM 1642 C CA . THR A 1 210 ? -43.100 -1.854 33.425 1.00 69.69 210 THR A CA 1
ATOM 1643 C C . THR A 1 210 ? -43.581 -2.806 32.323 1.00 69.69 210 THR A C 1
ATOM 1645 O O . THR A 1 210 ? -44.033 -3.907 32.618 1.00 69.69 210 THR A O 1
ATOM 1648 N N . GLU A 1 211 ? -43.440 -2.407 31.057 1.00 72.25 211 GLU A N 1
ATOM 1649 C CA . GLU A 1 211 ? -43.780 -3.169 29.853 1.00 72.25 211 GLU A CA 1
ATOM 1650 C C . GLU A 1 211 ? -42.656 -2.952 28.814 1.00 72.25 211 GLU A C 1
ATOM 1652 O O . GLU A 1 211 ? -41.922 -1.961 28.894 1.00 72.25 211 GLU A O 1
ATOM 1657 N N . GLY A 1 212 ? -42.479 -3.871 27.856 1.00 68.94 212 GLY A N 1
ATOM 1658 C CA . GLY A 1 212 ? -41.463 -3.742 26.794 1.00 68.94 212 GLY A CA 1
ATOM 1659 C C . GLY A 1 212 ? -40.002 -3.836 27.267 1.00 68.94 212 GLY A C 1
ATOM 1660 O O . GLY A 1 212 ? -39.124 -3.176 26.700 1.00 68.94 212 GLY A O 1
ATOM 1661 N N . ILE A 1 213 ? -39.741 -4.602 28.333 1.00 86.69 213 ILE A N 1
ATOM 1662 C CA . ILE A 1 213 ? -38.394 -4.985 28.793 1.00 86.69 213 ILE A CA 1
ATOM 1663 C C . ILE A 1 213 ? -38.071 -6.345 28.161 1.00 86.69 213 ILE A C 1
ATOM 1665 O O . ILE A 1 213 ? -38.210 -7.398 28.776 1.00 86.69 213 ILE A O 1
ATOM 1669 N N . GLU A 1 214 ? -37.745 -6.315 26.874 1.00 85.88 214 GLU A N 1
ATOM 1670 C CA . GLU A 1 214 ? -37.442 -7.491 26.060 1.00 85.88 214 GLU A CA 1
ATOM 1671 C C . GLU A 1 214 ? -36.529 -7.100 24.889 1.00 85.88 214 GLU A C 1
ATOM 1673 O O . GLU A 1 214 ? -36.258 -5.918 24.662 1.00 85.88 214 GLU A O 1
ATOM 1678 N N . VAL A 1 215 ? -36.064 -8.092 24.129 1.00 83.25 215 VAL A N 1
ATOM 1679 C CA . VAL A 1 215 ? -35.251 -7.880 22.924 1.00 83.25 215 VAL A CA 1
ATOM 1680 C C . VAL A 1 215 ? -36.083 -7.143 21.868 1.00 83.25 215 VAL A C 1
ATOM 1682 O O . VAL A 1 215 ? -37.161 -7.595 21.492 1.00 83.25 215 VAL A O 1
ATOM 1685 N N . GLY A 1 216 ? -35.579 -6.010 21.382 1.00 80.38 216 GLY A N 1
ATOM 1686 C CA . GLY A 1 216 ? -36.311 -5.057 20.541 1.00 80.38 216 GLY A CA 1
ATOM 1687 C C . GLY A 1 216 ? -37.038 -3.957 21.327 1.00 80.38 216 GLY A C 1
ATOM 1688 O O . GLY A 1 216 ? -37.557 -3.019 20.721 1.00 80.38 216 GLY A O 1
ATOM 1689 N N . GLY A 1 217 ? -37.051 -4.031 22.662 1.00 86.12 217 GLY A N 1
ATOM 1690 C CA . GLY A 1 217 ? -37.505 -2.955 23.538 1.00 86.12 217 GLY A CA 1
ATOM 1691 C C . GLY A 1 217 ? -36.612 -1.715 23.437 1.00 86.12 217 GLY A C 1
ATOM 1692 O O . GLY A 1 217 ? -35.460 -1.790 23.010 1.00 86.12 217 GLY A O 1
ATOM 1693 N N . LYS A 1 218 ? -37.146 -0.551 23.824 1.00 87.56 218 LYS A N 1
ATOM 1694 C CA . LYS A 1 218 ? -36.468 0.743 23.643 1.00 87.56 218 LYS A CA 1
ATOM 1695 C C . LYS A 1 218 ? -36.538 1.664 24.859 1.00 87.56 218 LYS A C 1
ATOM 1697 O O . LYS A 1 218 ? -37.365 1.454 25.750 1.00 87.56 218 LYS A O 1
ATOM 1702 N N . ALA A 1 219 ? -35.666 2.669 24.875 1.00 89.31 219 ALA A N 1
ATOM 1703 C CA . ALA A 1 219 ? -35.657 3.801 25.804 1.00 89.31 219 ALA A CA 1
ATOM 1704 C C . ALA A 1 219 ? -34.977 5.028 25.153 1.00 89.31 219 ALA A C 1
ATOM 1706 O O . ALA A 1 219 ? -34.366 4.912 24.088 1.00 89.31 219 ALA A O 1
ATOM 1707 N N . GLY A 1 220 ? -35.050 6.197 25.793 1.00 86.75 220 GLY A N 1
ATOM 1708 C CA . GLY A 1 220 ? -34.254 7.379 25.426 1.00 86.75 220 GLY A CA 1
ATOM 1709 C C . GLY A 1 220 ? -33.262 7.741 26.533 1.00 86.75 220 GLY A C 1
ATOM 1710 O O . GLY A 1 220 ? -33.678 7.803 27.685 1.00 86.75 220 GLY A O 1
ATOM 1711 N N . LEU A 1 221 ? -31.988 7.993 26.215 1.00 89.81 221 LEU A N 1
ATOM 1712 C CA . LEU A 1 221 ? -30.921 8.277 27.195 1.00 89.81 221 LEU A CA 1
ATOM 1713 C C . LEU A 1 221 ? -30.174 9.585 26.876 1.00 89.81 221 LEU A C 1
ATOM 1715 O O . LEU A 1 221 ? -29.917 9.880 25.711 1.00 89.81 221 LEU A O 1
ATOM 1719 N N . ALA A 1 222 ? -29.792 10.341 27.906 1.00 88.25 222 ALA A N 1
ATOM 1720 C CA . ALA A 1 222 ? -28.863 11.470 27.829 1.00 88.25 222 ALA A CA 1
ATOM 1721 C C . ALA A 1 222 ? -27.950 11.491 29.069 1.00 88.25 222 ALA A C 1
ATOM 1723 O O . ALA A 1 222 ? -28.386 11.136 30.169 1.00 88.25 222 ALA A O 1
ATOM 1724 N N . LEU A 1 223 ? -26.695 11.916 28.903 1.00 90.38 223 LEU A N 1
ATOM 1725 C CA . LEU A 1 223 ? -25.695 11.974 29.977 1.00 90.38 223 LEU A CA 1
ATOM 1726 C C . LEU A 1 223 ? -24.924 13.297 29.929 1.00 90.38 223 LEU A C 1
ATOM 1728 O O . LEU A 1 223 ? -24.585 13.780 28.849 1.00 90.38 223 LEU A O 1
ATOM 1732 N N . SER A 1 224 ? -24.583 13.838 31.096 1.00 88.62 224 SER A N 1
ATOM 1733 C CA . SER A 1 224 ? -23.688 14.994 31.229 1.00 88.62 224 SER A CA 1
ATOM 1734 C C . SER A 1 224 ? -22.726 14.773 32.392 1.00 88.62 224 SER A C 1
ATOM 1736 O O . SER A 1 224 ? -23.155 14.704 33.543 1.00 88.62 224 SER A O 1
ATOM 1738 N N . ALA A 1 225 ? -21.434 14.658 32.091 1.00 89.50 225 ALA A N 1
ATOM 1739 C CA . ALA A 1 225 ? -20.364 14.527 33.070 1.00 89.50 225 ALA A CA 1
ATOM 1740 C C . ALA A 1 225 ? -19.694 15.887 33.304 1.00 89.50 225 ALA A C 1
ATOM 1742 O O . ALA A 1 225 ? -19.278 16.549 32.350 1.00 89.50 225 ALA A O 1
ATOM 1743 N N . CYS A 1 226 ? -19.581 16.307 34.564 1.00 86.56 226 CYS A N 1
ATOM 1744 C CA . CYS A 1 226 ? -18.721 17.419 34.961 1.00 86.56 226 CYS A CA 1
ATOM 1745 C C . CYS A 1 226 ? -17.291 16.887 35.114 1.00 86.56 226 CYS A C 1
ATOM 1747 O O . CYS A 1 226 ? -17.071 15.952 35.881 1.00 86.56 226 CYS A O 1
ATOM 1749 N N . VAL A 1 227 ? -16.338 17.455 34.373 1.00 85.44 227 VAL A N 1
ATOM 1750 C CA . VAL A 1 227 ? -14.949 16.955 34.273 1.00 85.44 227 VAL A CA 1
ATOM 1751 C C . VAL A 1 227 ? -13.904 17.939 34.794 1.00 85.44 227 VAL A C 1
ATOM 1753 O O . VAL A 1 227 ? -12.753 17.568 35.006 1.00 85.44 227 VAL A O 1
ATOM 1756 N N . LEU A 1 228 ? -14.300 19.196 34.999 1.00 82.25 228 LEU A N 1
ATOM 1757 C CA . LEU A 1 228 ? -13.473 20.281 35.522 1.00 82.25 228 LEU A CA 1
ATOM 1758 C C . LEU A 1 228 ? -14.313 21.089 36.513 1.00 82.25 228 LEU A C 1
ATOM 1760 O O . LEU A 1 228 ? -15.399 21.551 36.155 1.00 82.25 228 LEU A O 1
ATOM 1764 N N . SER A 1 229 ? -13.819 21.281 37.738 1.00 76.50 229 SER A N 1
ATOM 1765 C CA . SER A 1 229 ? -14.553 22.050 38.747 1.00 76.50 229 SER A CA 1
ATOM 1766 C C . SER A 1 229 ? -14.622 23.539 38.413 1.00 76.50 229 SER A C 1
ATOM 1768 O O . SER A 1 229 ? -13.765 24.090 37.713 1.00 76.50 229 SER A O 1
ATOM 1770 N N . SER A 1 230 ? -15.668 24.208 38.898 1.00 68.94 230 SER A N 1
ATOM 1771 C CA . SER A 1 230 ? -15.854 25.625 38.602 1.00 68.94 230 SER A CA 1
ATOM 1772 C C . SER A 1 230 ? -14.989 26.527 39.480 1.00 68.94 230 SER A C 1
ATOM 1774 O O . SER A 1 230 ? -14.990 26.438 40.707 1.00 68.94 230 SER A O 1
ATOM 1776 N N . THR A 1 231 ? -14.333 27.498 38.842 1.00 59.66 231 THR A N 1
ATOM 1777 C CA . THR A 1 231 ? -13.687 28.643 39.513 1.00 59.66 231 THR A CA 1
ATOM 1778 C C . THR A 1 231 ? -14.558 29.909 39.511 1.00 59.66 231 THR A C 1
ATOM 1780 O O . THR A 1 231 ? -14.114 30.963 39.967 1.00 59.66 231 THR A O 1
ATOM 1783 N N . LEU A 1 232 ? -15.797 29.813 39.011 1.00 55.41 232 LEU A N 1
ATOM 1784 C CA . LEU A 1 232 ? -16.791 30.888 38.900 1.00 55.41 232 LEU A CA 1
ATOM 1785 C C . LEU A 1 232 ? -18.151 30.433 39.474 1.00 55.41 232 LEU A C 1
ATOM 1787 O O . LEU A 1 232 ? -18.425 29.244 39.582 1.00 55.41 232 LEU A O 1
ATOM 1791 N N . ASP A 1 233 ? -19.029 31.367 39.836 1.00 52.22 233 ASP A N 1
ATOM 1792 C CA . ASP A 1 233 ? -20.151 31.112 40.764 1.00 52.22 233 ASP A CA 1
ATOM 1793 C C . ASP A 1 233 ? -21.313 30.196 40.275 1.00 52.22 233 ASP A C 1
ATOM 1795 O O . ASP A 1 233 ? -22.339 30.157 40.958 1.00 52.22 233 ASP A O 1
ATOM 1799 N N . PHE A 1 234 ? -21.223 29.503 39.122 1.00 57.75 234 PHE A N 1
ATOM 1800 C CA . PHE A 1 234 ? -22.390 28.831 38.503 1.00 57.75 234 PHE A CA 1
ATOM 1801 C C . PHE A 1 234 ? -22.206 27.412 37.919 1.00 57.75 234 PHE A C 1
ATOM 1803 O O . PHE A 1 234 ? -22.990 26.545 38.293 1.00 57.75 234 PHE A O 1
ATOM 1810 N N . ASP A 1 235 ? -21.237 27.143 37.033 1.00 69.44 235 ASP A N 1
ATOM 1811 C CA . ASP A 1 235 ? -21.162 25.867 36.285 1.00 69.44 235 ASP A CA 1
ATOM 1812 C C . ASP A 1 235 ? -19.716 25.397 36.047 1.00 69.44 235 ASP A C 1
ATOM 1814 O O . ASP A 1 235 ? -18.839 26.210 35.747 1.00 69.44 235 ASP A O 1
ATOM 1818 N N . GLY A 1 236 ? -19.474 24.086 36.169 1.00 76.19 236 GLY A N 1
ATOM 1819 C CA . GLY A 1 236 ? -18.207 23.441 35.804 1.00 76.19 236 GLY A CA 1
ATOM 1820 C C . GLY A 1 236 ? -18.043 23.204 34.295 1.00 76.19 236 GLY A C 1
ATOM 1821 O O . GLY A 1 236 ? -18.895 23.560 33.482 1.00 76.19 236 GLY A O 1
ATOM 1822 N N . GLY A 1 237 ? -16.925 22.589 33.906 1.00 83.75 237 GLY A N 1
ATOM 1823 C CA . GLY A 1 237 ? -16.686 22.169 32.521 1.00 83.75 237 GLY A CA 1
ATOM 1824 C C . GLY A 1 237 ? -17.332 20.812 32.236 1.00 83.75 237 GLY A C 1
ATOM 1825 O O . GLY A 1 237 ? -17.031 19.843 32.935 1.00 83.75 237 GLY A O 1
ATOM 1826 N N . TYR A 1 238 ? -18.182 20.726 31.205 1.00 84.50 238 TYR A N 1
ATOM 1827 C CA . TYR A 1 238 ? -18.979 19.526 30.908 1.00 84.50 238 TYR A CA 1
ATOM 1828 C C . TYR A 1 238 ? -18.656 18.843 29.578 1.00 84.50 238 TYR A C 1
ATOM 1830 O O . TYR A 1 238 ? -18.450 19.498 28.552 1.00 84.50 238 TYR A O 1
ATOM 1838 N N . ILE A 1 239 ? -18.774 17.515 29.587 1.00 86.75 239 ILE A N 1
ATOM 1839 C CA . ILE A 1 239 ? -18.922 16.667 28.399 1.00 86.75 239 ILE A CA 1
ATOM 1840 C C . ILE A 1 239 ? -20.320 16.048 28.436 1.00 86.75 239 ILE A C 1
ATOM 1842 O O . ILE A 1 239 ? -20.773 15.584 29.484 1.00 86.75 239 ILE A O 1
ATOM 1846 N N . CYS A 1 240 ? -21.023 16.047 27.306 1.00 86.38 240 CYS A N 1
ATOM 1847 C CA . CYS A 1 240 ? -22.414 15.614 27.234 1.00 86.38 240 CYS A CA 1
ATOM 1848 C C . CYS A 1 240 ? -22.640 14.621 26.088 1.00 86.38 240 CYS A C 1
ATOM 1850 O O . CYS A 1 240 ? -22.483 14.992 24.924 1.00 86.38 240 CYS A O 1
ATOM 1852 N N . PHE A 1 241 ? -23.108 13.410 26.402 1.00 87.19 241 PHE A N 1
ATOM 1853 C CA . PHE A 1 241 ? -23.625 12.459 25.413 1.00 87.19 241 PHE A CA 1
ATOM 1854 C C . PHE A 1 241 ? -25.110 12.725 25.156 1.00 87.19 241 PHE A C 1
ATOM 1856 O O . PHE A 1 241 ? -25.903 12.805 26.099 1.00 87.19 241 PHE A O 1
ATOM 1863 N N . ALA A 1 242 ? -25.486 12.849 23.881 1.00 78.19 242 ALA A N 1
ATOM 1864 C CA . ALA A 1 242 ? -26.838 13.184 23.439 1.00 78.19 242 ALA A CA 1
ATOM 1865 C C . ALA A 1 242 ? -27.402 14.413 24.182 1.00 78.19 242 ALA A C 1
ATOM 1867 O O . ALA A 1 242 ? -28.455 14.379 24.814 1.00 78.19 242 ALA A O 1
ATOM 1868 N N . SER A 1 243 ? -26.628 15.498 24.121 1.00 67.69 243 SER A N 1
ATOM 1869 C CA . SER A 1 243 ? -26.644 16.595 25.096 1.00 67.69 243 SER A CA 1
ATOM 1870 C C . SER A 1 243 ? -27.969 17.328 25.351 1.00 67.69 243 SER A C 1
ATOM 1872 O O . SER A 1 243 ? -28.778 17.581 24.457 1.00 67.69 243 SER A O 1
ATOM 1874 N N . GLY A 1 244 ? -28.127 17.789 26.595 1.00 62.31 244 GLY A N 1
ATOM 1875 C CA . GLY A 1 244 ? -29.226 18.669 26.989 1.00 62.31 244 GLY A CA 1
ATOM 1876 C C . GLY A 1 244 ? -29.688 18.481 28.426 1.00 62.31 244 GLY A C 1
ATOM 1877 O O . GLY A 1 244 ? -30.895 18.407 28.634 1.00 62.31 244 GLY A O 1
ATOM 1878 N N . LEU A 1 245 ? -28.749 18.363 29.373 1.00 68.44 245 LEU A N 1
ATOM 1879 C CA . LEU A 1 245 ? -28.990 18.321 30.825 1.00 68.44 245 LEU A CA 1
ATOM 1880 C C . LEU A 1 245 ? -28.244 19.459 31.561 1.00 68.44 245 LEU A C 1
ATOM 1882 O O . LEU A 1 245 ? -28.123 19.444 32.779 1.00 68.44 245 LEU A O 1
ATOM 1886 N N . ASN A 1 246 ? -27.736 20.455 30.829 1.00 61.66 246 ASN A N 1
ATOM 1887 C CA . ASN A 1 246 ? -27.073 21.648 31.357 1.00 61.66 246 ASN A CA 1
ATOM 1888 C C . ASN A 1 246 ? -27.832 22.930 30.952 1.00 61.66 246 ASN A C 1
ATOM 1890 O O . ASN A 1 246 ? -28.708 22.919 30.080 1.00 61.66 246 ASN A O 1
ATOM 1894 N N . GLY A 1 247 ? -27.524 24.056 31.605 1.00 58.72 247 GLY A N 1
ATOM 1895 C CA . GLY A 1 247 ? -28.020 25.383 31.206 1.00 58.72 247 GLY A CA 1
ATOM 1896 C C . GLY A 1 247 ? -29.548 25.567 31.230 1.00 58.72 247 GLY A C 1
ATOM 1897 O O . GLY A 1 247 ? -30.079 26.385 30.477 1.00 58.72 247 GLY A O 1
ATOM 1898 N N . GLY A 1 248 ? -30.278 24.803 32.051 1.00 57.94 248 GLY A N 1
ATOM 1899 C CA . GLY A 1 248 ? -31.730 24.953 32.221 1.00 57.94 248 GLY A CA 1
ATOM 1900 C C . GLY A 1 248 ? -32.598 24.395 31.082 1.00 57.94 248 GLY A C 1
ATOM 1901 O O . GLY A 1 248 ? -33.781 24.731 31.001 1.00 57.94 248 GLY A O 1
ATOM 1902 N N . LYS A 1 249 ? -32.054 23.521 30.224 1.00 58.38 249 LYS A N 1
ATOM 1903 C CA . LYS A 1 249 ? -32.814 22.698 29.258 1.00 58.38 249 LYS A CA 1
ATOM 1904 C C . LYS A 1 249 ? -32.694 21.219 29.616 1.00 58.38 249 LYS A C 1
ATOM 1906 O O . LYS A 1 249 ? -31.658 20.825 30.138 1.00 58.38 249 LYS A O 1
ATOM 1911 N N . SER A 1 250 ? -33.735 20.433 29.361 1.00 62.41 250 SER A N 1
ATOM 1912 C CA . SER A 1 250 ? -33.792 18.998 29.683 1.00 62.41 250 SER A CA 1
ATOM 1913 C C . SER A 1 250 ? -34.126 18.211 28.418 1.00 62.41 250 SER A C 1
ATOM 1915 O O . SER A 1 250 ? -35.022 18.636 27.695 1.00 62.41 250 SER A O 1
ATOM 1917 N N . PHE A 1 251 ? -33.476 17.076 28.144 1.00 65.81 251 PHE A N 1
ATOM 1918 C CA . PHE A 1 251 ? -33.761 16.227 26.969 1.00 65.81 251 PHE A CA 1
ATOM 1919 C C . PHE A 1 251 ? -33.778 16.988 25.622 1.00 65.81 251 PHE A C 1
ATOM 1921 O O . PHE A 1 251 ? -34.540 16.660 24.711 1.00 65.81 251 PHE A O 1
ATOM 1928 N N . ALA A 1 252 ? -32.949 18.034 25.485 1.00 65.44 252 ALA A N 1
ATOM 1929 C CA . ALA A 1 252 ? -32.856 18.824 24.250 1.00 65.44 252 ALA A CA 1
ATOM 1930 C C . ALA A 1 252 ? -32.404 17.965 23.050 1.00 65.44 252 ALA A C 1
ATOM 1932 O O . ALA A 1 252 ? -32.847 18.181 21.918 1.00 65.44 252 ALA A O 1
ATOM 1933 N N . ARG A 1 253 ? -31.566 16.963 23.327 1.00 74.81 253 ARG A N 1
ATOM 1934 C CA . ARG A 1 253 ? -31.280 15.783 22.509 1.00 74.81 253 ARG A CA 1
ATOM 1935 C C . ARG A 1 253 ? -31.420 14.547 23.412 1.00 74.81 253 ARG A C 1
ATOM 1937 O O . ARG A 1 253 ? -31.569 14.675 24.628 1.00 74.81 253 ARG A O 1
ATOM 1944 N N . TYR A 1 254 ? -31.414 13.368 22.801 1.00 80.06 254 TYR A N 1
ATOM 1945 C CA . TYR A 1 254 ? -31.344 12.071 23.474 1.00 80.06 254 TYR A CA 1
ATOM 1946 C C . TYR A 1 254 ? -30.881 11.008 22.455 1.00 80.06 254 TYR A C 1
ATOM 1948 O O . TYR A 1 254 ? -31.064 11.178 21.244 1.00 80.06 254 TYR A O 1
ATOM 1956 N N . ALA A 1 255 ? -30.286 9.919 22.935 1.00 87.56 255 ALA A N 1
ATOM 1957 C CA . ALA A 1 255 ? -29.960 8.732 22.151 1.00 87.56 255 ALA A CA 1
ATOM 1958 C C . ALA A 1 255 ? -31.109 7.718 22.232 1.00 87.56 255 ALA A C 1
ATOM 1960 O O . ALA A 1 255 ? -31.649 7.480 23.314 1.00 87.56 255 ALA A O 1
ATOM 1961 N N . LEU A 1 256 ? -31.476 7.104 21.105 1.00 86.81 256 LEU A N 1
ATOM 1962 C CA . LEU A 1 256 ? -32.378 5.953 21.076 1.00 86.81 256 LEU A CA 1
ATOM 1963 C C . LEU A 1 256 ? -31.615 4.704 21.525 1.00 86.81 256 LEU A C 1
ATOM 1965 O O . LEU A 1 256 ? -30.770 4.191 20.791 1.00 86.81 256 LEU A O 1
ATOM 1969 N N . VAL A 1 257 ? -31.947 4.204 22.709 1.00 91.00 257 VAL A N 1
ATOM 1970 C CA . VAL A 1 257 ? -31.465 2.924 23.230 1.00 91.00 257 VAL A CA 1
ATOM 1971 C C . VAL A 1 257 ? -32.309 1.807 22.623 1.00 91.00 257 VAL A C 1
ATOM 1973 O O . VAL A 1 257 ? -33.517 1.768 22.865 1.00 91.00 257 VAL A O 1
ATOM 1976 N N . ASN A 1 258 ? -31.687 0.886 21.887 1.00 89.31 258 ASN A N 1
ATOM 1977 C CA . ASN A 1 258 ? -32.295 -0.384 21.487 1.00 89.31 258 ASN A CA 1
ATOM 1978 C C . ASN A 1 258 ? -31.755 -1.499 22.391 1.00 89.31 258 ASN A C 1
ATOM 1980 O O . ASN A 1 258 ? -30.542 -1.659 22.525 1.00 89.31 258 ASN A O 1
ATOM 1984 N N . LEU A 1 259 ? -32.648 -2.282 22.991 1.00 90.38 259 LEU A N 1
ATOM 1985 C CA . LEU A 1 259 ? -32.303 -3.442 23.811 1.00 90.38 259 LEU A CA 1
ATOM 1986 C C . LEU A 1 259 ? -32.116 -4.660 22.895 1.00 90.38 259 LEU A C 1
ATOM 1988 O O . LEU A 1 259 ? -33.087 -5.165 22.330 1.00 90.38 259 LEU A O 1
ATOM 1992 N N . THR A 1 260 ? -30.882 -5.121 22.703 1.00 86.12 260 THR A N 1
ATOM 1993 C CA . THR A 1 260 ? -30.544 -6.201 21.758 1.00 86.12 260 THR A CA 1
ATOM 1994 C C . THR A 1 260 ? -30.224 -7.523 22.463 1.00 86.12 260 THR A C 1
ATOM 1996 O O . THR A 1 260 ? -30.085 -7.587 23.687 1.00 86.12 260 THR A O 1
ATOM 1999 N N . ALA A 1 261 ? -30.160 -8.610 21.690 1.00 75.56 261 ALA A N 1
ATOM 2000 C CA . ALA A 1 261 ? -29.763 -9.937 22.158 1.00 75.56 261 ALA A CA 1
ATOM 2001 C C . ALA A 1 261 ? -28.349 -10.273 21.683 1.00 75.56 261 ALA A C 1
ATOM 2003 O O . ALA A 1 261 ? -28.044 -10.035 20.519 1.00 75.56 261 ALA A O 1
ATOM 2004 N N . ASN A 1 262 ? -27.563 -10.911 22.554 1.00 60.28 262 ASN A N 1
ATOM 2005 C CA . ASN A 1 262 ? -26.342 -11.657 22.230 1.00 60.28 262 ASN A CA 1
ATOM 2006 C C . ASN A 1 262 ? -25.421 -11.001 21.180 1.00 60.28 262 ASN A C 1
ATOM 2008 O O . ASN A 1 262 ? -25.049 -11.631 20.191 1.00 60.28 262 ASN A O 1
ATOM 2012 N N . GLU A 1 263 ? -25.024 -9.757 21.431 1.00 58.12 263 GLU A N 1
ATOM 2013 C CA . GLU A 1 263 ? -23.789 -9.201 20.866 1.00 58.12 263 GLU A CA 1
ATOM 2014 C C . GLU A 1 263 ? -22.622 -9.568 21.811 1.00 58.12 263 GLU A C 1
ATOM 2016 O O . GLU A 1 263 ? -22.874 -9.830 22.996 1.00 58.12 263 GLU A O 1
ATOM 2021 N N . PRO A 1 264 ? -21.366 -9.642 21.331 1.00 55.31 264 PRO A N 1
ATOM 2022 C CA . PRO A 1 264 ? -20.215 -9.839 22.209 1.00 55.31 264 PRO A CA 1
ATOM 2023 C C . PRO A 1 264 ? -20.095 -8.707 23.242 1.00 55.31 264 PRO A C 1
ATOM 2025 O O . PRO A 1 264 ? -20.514 -7.574 23.004 1.00 55.31 264 PRO A O 1
ATOM 2028 N N . PHE A 1 265 ? -19.533 -9.057 24.397 1.00 60.31 265 PHE A N 1
ATOM 2029 C CA . PHE A 1 265 ? -19.179 -8.134 25.475 1.00 60.31 265 PHE A CA 1
ATOM 2030 C C . PHE A 1 265 ? -17.687 -7.815 25.377 1.00 60.31 265 PHE A C 1
ATOM 2032 O O . PHE A 1 265 ? -16.910 -8.661 24.928 1.00 60.31 265 PHE A O 1
ATOM 2039 N N . ASP A 1 266 ? -17.293 -6.621 25.809 1.00 47.19 266 ASP A N 1
ATOM 2040 C CA . ASP A 1 266 ? -15.938 -6.123 25.580 1.00 47.19 266 ASP A CA 1
ATOM 2041 C C . ASP A 1 266 ? -14.961 -6.543 26.690 1.00 47.19 266 ASP A C 1
ATOM 2043 O O . ASP A 1 266 ? -15.340 -6.777 27.844 1.00 47.19 266 ASP A O 1
ATOM 2047 N N . ASN A 1 267 ? -13.677 -6.621 26.331 1.00 44.12 267 ASN A N 1
ATOM 2048 C CA . ASN A 1 267 ? -12.578 -6.792 27.280 1.00 44.12 267 ASN A CA 1
ATOM 2049 C C . ASN A 1 267 ? -12.048 -5.401 27.648 1.00 44.12 267 ASN A C 1
ATOM 2051 O O . ASN A 1 267 ? -11.561 -4.662 26.796 1.00 44.12 267 ASN A O 1
ATOM 2055 N N . VAL A 1 268 ? -12.122 -5.036 28.922 1.00 41.56 268 VAL A N 1
ATOM 2056 C CA . VAL A 1 268 ? -11.979 -3.650 29.398 1.00 41.56 268 VAL A CA 1
ATOM 2057 C C . VAL A 1 268 ? -10.511 -3.233 29.560 1.00 41.56 268 VAL A C 1
ATOM 2059 O O . VAL A 1 268 ? -10.193 -2.066 29.769 1.00 41.56 268 VAL A O 1
ATOM 2062 N N . ASN A 1 269 ? -9.586 -4.178 29.385 1.00 37.44 269 ASN A N 1
ATOM 2063 C CA . ASN A 1 269 ? -8.157 -3.895 29.253 1.00 37.44 269 ASN A CA 1
ATOM 2064 C C . ASN A 1 269 ? -7.745 -3.439 27.834 1.00 37.44 269 ASN A C 1
ATOM 2066 O O . ASN A 1 269 ? -6.563 -3.180 27.610 1.00 37.44 269 ASN A O 1
ATOM 2070 N N . GLN A 1 270 ? -8.681 -3.307 26.884 1.00 36.34 270 GLN A N 1
ATOM 2071 C CA . GLN A 1 270 ? -8.460 -2.483 25.693 1.00 36.34 270 GLN A CA 1
ATOM 2072 C C . GLN A 1 270 ? -8.710 -1.011 26.037 1.00 36.34 270 GLN A C 1
ATOM 2074 O O . GLN A 1 270 ? -9.798 -0.632 26.470 1.00 36.34 270 GLN A O 1
ATOM 2079 N N . GLU A 1 271 ? -7.703 -0.162 25.825 1.00 33.41 271 GLU A N 1
ATOM 2080 C CA . GLU A 1 271 ? -7.892 1.284 25.900 1.00 33.41 271 GLU A CA 1
ATOM 2081 C C . GLU A 1 271 ? -8.761 1.760 24.734 1.00 33.41 271 GLU A C 1
ATOM 2083 O O . GLU A 1 271 ? -8.269 2.041 23.642 1.00 33.41 271 GLU A O 1
ATOM 2088 N N . THR A 1 272 ? -10.061 1.901 24.977 1.00 35.03 272 THR A N 1
ATOM 2089 C CA . THR A 1 272 ? -10.986 2.554 24.047 1.00 35.03 272 THR A CA 1
ATOM 2090 C C . THR A 1 272 ? -10.775 4.066 24.066 1.00 35.03 272 THR A C 1
ATOM 2092 O O . THR A 1 272 ? -11.584 4.843 24.572 1.00 35.03 272 THR A O 1
ATOM 2095 N N . SER A 1 273 ? -9.649 4.495 23.502 1.00 35.03 273 SER A N 1
ATOM 2096 C CA . SER A 1 273 ? -9.621 5.778 22.811 1.00 35.03 273 SER A CA 1
ATOM 2097 C C . SER A 1 273 ? -10.577 5.722 21.617 1.00 35.03 273 SER A C 1
ATOM 2099 O O . SER A 1 273 ? -10.854 4.654 21.070 1.00 35.03 273 SER A O 1
ATOM 2101 N N . THR A 1 274 ? -11.069 6.875 21.173 1.00 35.88 274 THR A N 1
ATOM 2102 C CA . THR A 1 274 ? -11.776 7.014 19.892 1.00 35.88 274 THR A CA 1
ATOM 2103 C C . THR A 1 274 ? -10.803 7.039 18.714 1.00 35.88 274 THR A C 1
ATOM 2105 O O . THR A 1 274 ? -10.948 7.829 17.782 1.00 35.88 274 THR A O 1
ATOM 2108 N N . SER A 1 275 ? -9.827 6.125 18.711 1.00 40.19 275 SER A N 1
ATOM 2109 C CA . SER A 1 275 ? -9.197 5.700 17.472 1.00 40.19 275 SER A CA 1
ATOM 2110 C C . SER A 1 275 ? -10.252 4.944 16.656 1.00 40.19 275 SER A C 1
ATOM 2112 O O . SER A 1 275 ? -10.479 3.744 16.782 1.00 40.19 275 SER A O 1
ATOM 2114 N N . SER A 1 276 ? -10.960 5.683 15.798 1.00 42.53 276 SER A N 1
ATOM 2115 C CA . SER A 1 276 ? -11.637 5.085 14.650 1.00 42.53 276 SER A CA 1
ATOM 2116 C C . SER A 1 276 ? -10.602 4.239 13.913 1.00 42.53 276 SER A C 1
ATOM 2118 O O . SER A 1 276 ? -9.549 4.779 13.558 1.00 42.53 276 SER A O 1
ATOM 2120 N N . ALA A 1 277 ? -10.870 2.945 13.714 1.00 51.62 277 ALA A N 1
ATOM 2121 C CA . ALA A 1 277 ? -9.953 2.056 13.007 1.00 51.62 277 ALA A CA 1
ATOM 2122 C C . ALA A 1 277 ? -9.533 2.723 11.690 1.00 51.62 277 ALA A C 1
ATOM 2124 O O . ALA A 1 277 ? -10.389 3.081 10.878 1.00 51.62 277 ALA A O 1
ATOM 2125 N N . LYS A 1 278 ? -8.229 2.997 11.553 1.00 59.53 278 LYS A N 1
ATOM 2126 C CA . LYS A 1 278 ? -7.693 3.899 10.527 1.00 59.53 278 LYS A CA 1
ATOM 2127 C C . LYS A 1 278 ? -8.168 3.418 9.155 1.00 59.53 278 LYS A C 1
ATOM 2129 O O . LYS A 1 278 ? -7.952 2.255 8.822 1.00 59.53 278 LYS A O 1
ATOM 2134 N N . GLU A 1 279 ? -8.847 4.282 8.397 1.00 64.94 279 GLU A N 1
ATOM 2135 C CA . GLU A 1 279 ? -9.363 3.928 7.067 1.00 64.94 279 GLU A CA 1
ATOM 2136 C C . GLU A 1 279 ? -8.216 3.374 6.201 1.00 64.94 279 GLU A C 1
ATOM 2138 O O . GLU A 1 279 ? -7.120 3.950 6.199 1.00 64.94 279 GLU A O 1
ATOM 2143 N N . PRO A 1 280 ? -8.424 2.250 5.492 1.00 72.25 280 PRO A N 1
ATOM 2144 C CA . PRO A 1 280 ? -7.365 1.601 4.742 1.00 72.25 280 PRO A CA 1
ATOM 2145 C C . PRO A 1 280 ? -6.883 2.522 3.624 1.00 72.25 280 PRO A C 1
ATOM 2147 O O . PRO A 1 280 ? -7.669 3.015 2.816 1.00 72.25 280 PRO A O 1
ATOM 2150 N N . PHE A 1 281 ? -5.568 2.730 3.552 1.00 72.19 281 PHE A N 1
ATOM 2151 C CA . PHE A 1 281 ? -4.959 3.630 2.568 1.00 72.19 281 PHE A CA 1
ATOM 2152 C C . PHE A 1 281 ? -5.177 3.131 1.131 1.00 72.19 281 PHE A C 1
ATOM 2154 O O . PHE A 1 281 ? -5.298 3.914 0.193 1.00 72.19 281 PHE A O 1
ATOM 2161 N N . ALA A 1 282 ? -5.285 1.811 0.990 1.00 75.81 282 ALA A N 1
ATOM 2162 C CA . ALA A 1 282 ? -5.605 1.096 -0.233 1.00 75.81 282 ALA A CA 1
ATOM 2163 C C . ALA A 1 282 ? -6.357 -0.196 0.100 1.00 75.81 282 ALA A C 1
ATOM 2165 O O . ALA A 1 282 ? -6.312 -0.663 1.239 1.00 75.81 282 ALA A O 1
ATOM 2166 N N . SER A 1 283 ? -6.966 -0.844 -0.894 1.00 80.88 283 SER A N 1
ATOM 2167 C CA . SER A 1 283 ? -7.408 -2.233 -0.753 1.00 80.88 283 SER A CA 1
ATOM 2168 C C . SER A 1 283 ? -6.960 -3.066 -1.948 1.00 80.88 283 SER A C 1
ATOM 2170 O O . SER A 1 283 ? -7.069 -2.624 -3.091 1.00 80.88 283 SER A O 1
ATOM 2172 N N . ILE A 1 284 ? -6.439 -4.259 -1.665 1.00 83.88 284 ILE A N 1
ATOM 2173 C CA . ILE A 1 284 ? -5.865 -5.183 -2.642 1.00 83.88 284 ILE A CA 1
ATOM 2174 C C . ILE A 1 284 ? -6.500 -6.570 -2.507 1.00 83.88 284 ILE A C 1
ATOM 2176 O O . ILE A 1 284 ? -6.714 -7.076 -1.405 1.00 83.88 284 ILE A O 1
ATOM 2180 N N . ASN A 1 285 ? -6.790 -7.202 -3.643 1.00 85.56 285 ASN A N 1
ATOM 2181 C CA . ASN A 1 285 ? -7.344 -8.553 -3.688 1.00 85.56 285 ASN A CA 1
ATOM 2182 C C . ASN A 1 285 ? -6.220 -9.568 -3.890 1.00 85.56 285 ASN A C 1
ATOM 2184 O O . ASN A 1 285 ? -5.540 -9.551 -4.917 1.00 85.56 285 ASN A O 1
ATOM 2188 N N . VAL A 1 286 ? -6.058 -10.474 -2.926 1.00 89.25 286 VAL A N 1
ATOM 2189 C CA . VAL A 1 286 ? -5.092 -11.575 -2.993 1.00 89.25 286 VAL A CA 1
ATOM 2190 C C . VAL A 1 286 ? -5.861 -12.860 -3.328 1.00 89.25 286 VAL A C 1
ATOM 2192 O O . VAL A 1 286 ? -6.766 -13.239 -2.576 1.00 89.25 286 VAL A O 1
ATOM 2195 N N . PRO A 1 287 ? -5.591 -13.526 -4.463 1.00 86.50 287 PRO A N 1
ATOM 2196 C CA . PRO A 1 287 ? -6.257 -14.772 -4.829 1.00 86.50 287 PRO A CA 1
ATOM 2197 C C . PRO A 1 287 ? -5.719 -15.957 -4.033 1.00 86.50 287 PRO A C 1
ATOM 2199 O O . PRO A 1 287 ? -4.581 -15.949 -3.566 1.00 86.50 287 PRO A O 1
ATOM 2202 N N . LYS A 1 288 ? -6.540 -17.000 -3.914 1.00 87.44 288 LYS A N 1
ATOM 2203 C CA . LYS A 1 288 ? -6.116 -18.273 -3.342 1.00 87.44 288 LYS A CA 1
ATOM 2204 C C . LYS A 1 288 ? -5.189 -19.025 -4.304 1.00 87.44 288 LYS A C 1
ATOM 2206 O O . LYS A 1 288 ? -5.446 -19.089 -5.509 1.00 87.44 288 LYS A O 1
ATOM 2211 N N . ALA A 1 289 ? -4.149 -19.644 -3.761 1.00 84.88 289 ALA A N 1
ATOM 2212 C CA . ALA A 1 289 ? -3.217 -20.493 -4.479 1.00 84.88 289 ALA A CA 1
ATOM 2213 C C . ALA A 1 289 ? -3.921 -21.734 -5.063 1.00 84.88 289 ALA A C 1
ATOM 2215 O O . ALA A 1 289 ? -4.753 -22.373 -4.414 1.00 84.88 289 ALA A O 1
ATOM 2216 N N . LYS A 1 290 ? -3.562 -22.102 -6.300 1.00 79.75 290 LYS A N 1
ATOM 2217 C CA . LYS A 1 290 ? -3.964 -23.384 -6.924 1.00 79.75 290 LYS A CA 1
ATOM 2218 C C . LYS A 1 290 ? -3.040 -24.526 -6.491 1.00 79.75 290 LYS A C 1
ATOM 2220 O O . LYS A 1 290 ? -3.463 -25.675 -6.393 1.00 79.75 290 LYS A O 1
ATOM 2225 N N . THR A 1 291 ? -1.786 -24.169 -6.243 1.00 82.38 291 THR A N 1
ATOM 2226 C CA . THR A 1 291 ? -0.668 -24.979 -5.765 1.00 82.38 291 THR A CA 1
ATOM 2227 C C . THR A 1 291 ? 0.159 -24.082 -4.852 1.00 82.38 291 THR A C 1
ATOM 2229 O O . THR A 1 291 ? 0.377 -22.923 -5.194 1.00 82.38 291 THR A O 1
ATOM 2232 N N . ALA A 1 292 ? 0.580 -24.597 -3.698 1.00 86.44 292 ALA A N 1
ATOM 2233 C CA . ALA A 1 292 ? 1.417 -23.869 -2.748 1.00 86.44 292 ALA A CA 1
ATOM 2234 C C . ALA A 1 292 ? 2.767 -23.476 -3.393 1.00 86.44 292 ALA A C 1
ATOM 2236 O O . ALA A 1 292 ? 3.461 -24.392 -3.847 1.00 86.44 292 ALA A O 1
ATOM 2237 N N . PRO A 1 293 ? 3.145 -22.180 -3.416 1.00 88.06 293 PRO A N 1
ATOM 2238 C CA . PRO A 1 293 ? 4.403 -21.721 -3.999 1.00 88.06 293 PRO A CA 1
ATOM 2239 C C . PRO A 1 293 ? 5.665 -22.395 -3.447 1.00 88.06 293 PRO A C 1
ATOM 2241 O O . PRO A 1 293 ? 5.772 -22.684 -2.243 1.00 88.06 293 PRO A O 1
ATOM 2244 N N . VAL A 1 294 ? 6.645 -22.606 -4.326 1.00 87.94 294 VAL A N 1
ATOM 2245 C CA . VAL A 1 294 ? 7.981 -23.100 -3.973 1.00 87.94 294 VAL A CA 1
ATOM 2246 C C . VAL A 1 294 ? 8.889 -21.937 -3.576 1.00 87.94 294 VAL A C 1
ATOM 2248 O O . VAL A 1 294 ? 9.454 -21.276 -4.431 1.00 87.94 294 VAL A O 1
ATOM 2251 N N . ILE A 1 295 ? 9.089 -21.747 -2.266 1.00 87.44 295 ILE A N 1
ATOM 2252 C CA . ILE A 1 295 ? 9.988 -20.701 -1.752 1.00 87.44 295 ILE A CA 1
ATOM 2253 C C . ILE A 1 295 ? 11.451 -21.025 -2.090 1.00 87.44 295 ILE A C 1
ATOM 2255 O O . ILE A 1 295 ? 12.108 -21.773 -1.354 1.00 87.44 295 ILE A O 1
ATOM 2259 N N . ASP A 1 296 ? 11.951 -20.465 -3.189 1.00 82.00 296 ASP A N 1
ATOM 2260 C CA . ASP A 1 296 ? 13.329 -20.606 -3.672 1.00 82.00 296 ASP A CA 1
ATOM 2261 C C . ASP A 1 296 ? 13.989 -19.285 -4.113 1.00 82.00 296 ASP A C 1
ATOM 2263 O O . ASP A 1 296 ? 15.219 -19.214 -4.163 1.00 82.00 296 ASP A O 1
ATOM 2267 N N . GLY A 1 297 ? 13.225 -18.199 -4.251 1.00 75.12 297 GLY A N 1
ATOM 2268 C CA . GLY A 1 297 ? 13.700 -16.860 -4.605 1.00 75.12 297 GLY A CA 1
ATOM 2269 C C . GLY A 1 297 ? 13.382 -16.443 -6.044 1.00 75.12 297 GLY A C 1
ATOM 2270 O O . GLY A 1 297 ? 13.982 -15.477 -6.526 1.00 75.12 297 GLY A O 1
ATOM 2271 N N . ILE A 1 298 ? 12.477 -17.156 -6.723 1.00 76.12 298 ILE A N 1
ATOM 2272 C CA . ILE A 1 298 ? 11.997 -16.890 -8.086 1.00 76.12 298 ILE A CA 1
ATOM 2273 C C . ILE A 1 298 ? 10.487 -16.603 -8.049 1.00 76.12 298 ILE A C 1
ATOM 2275 O O . ILE A 1 298 ? 9.716 -17.357 -7.472 1.00 76.12 298 ILE A O 1
ATOM 2279 N N . ILE A 1 299 ? 10.037 -15.531 -8.708 1.00 76.56 299 ILE A N 1
ATOM 2280 C CA . ILE A 1 299 ? 8.602 -15.220 -8.827 1.00 76.56 299 ILE A CA 1
ATOM 2281 C C . ILE A 1 299 ? 8.044 -15.867 -10.104 1.00 76.56 299 ILE A C 1
ATOM 2283 O O . ILE A 1 299 ? 8.590 -15.665 -11.187 1.00 76.56 299 ILE A O 1
ATOM 2287 N N . SER A 1 300 ? 6.946 -16.618 -9.982 1.00 70.69 300 SER A N 1
ATOM 2288 C CA . SER A 1 300 ? 6.294 -17.366 -11.071 1.00 70.69 300 SER A CA 1
ATOM 2289 C C . SER A 1 300 ? 4.858 -16.887 -11.330 1.00 70.69 300 SER A C 1
ATOM 2291 O O . SER A 1 300 ? 4.102 -16.649 -10.383 1.00 70.69 300 SER A O 1
ATOM 2293 N N . ASP A 1 301 ? 4.452 -16.794 -12.605 1.00 68.12 301 ASP A N 1
ATOM 2294 C CA . ASP A 1 301 ? 3.085 -16.423 -13.015 1.00 68.12 301 ASP A CA 1
ATOM 2295 C C . ASP A 1 301 ? 2.054 -17.555 -12.852 1.00 68.12 301 ASP A C 1
ATOM 2297 O O . ASP A 1 301 ? 0.845 -17.313 -12.912 1.00 68.12 301 ASP A O 1
ATOM 2301 N N . GLU A 1 302 ? 2.503 -18.787 -12.591 1.00 71.81 302 GLU A N 1
ATOM 2302 C CA . GLU A 1 302 ? 1.617 -19.899 -12.227 1.00 71.81 302 GLU A CA 1
ATOM 2303 C C . GLU A 1 302 ? 1.287 -19.940 -10.722 1.00 71.81 302 GLU A C 1
ATOM 2305 O O . GLU A 1 302 ? 0.273 -20.532 -10.336 1.00 71.81 302 GLU A O 1
ATOM 2310 N N . GLU A 1 303 ? 2.107 -19.300 -9.880 1.00 79.12 303 GLU A N 1
ATOM 2311 C CA . GLU A 1 303 ? 2.049 -19.393 -8.411 1.00 79.12 303 GLU A CA 1
ATOM 2312 C C . GLU A 1 303 ? 1.539 -18.105 -7.743 1.00 79.12 303 GLU A C 1
ATOM 2314 O O . GLU A 1 303 ? 0.724 -18.173 -6.816 1.00 79.12 303 GLU A O 1
ATOM 2319 N N . TYR A 1 304 ? 1.961 -16.934 -8.230 1.00 83.75 304 TYR A N 1
ATOM 2320 C CA . TYR A 1 304 ? 1.677 -15.630 -7.626 1.00 83.75 304 TYR A CA 1
ATOM 2321 C C . TYR A 1 304 ? 0.817 -14.722 -8.517 1.00 83.75 304 TYR A C 1
ATOM 2323 O O . TYR A 1 304 ? 0.868 -14.784 -9.742 1.00 83.75 304 TYR A O 1
ATOM 2331 N N . LYS A 1 305 ? 0.083 -13.787 -7.895 1.00 82.25 305 LYS A N 1
ATOM 2332 C CA . LYS A 1 305 ? -0.516 -12.631 -8.582 1.00 82.25 305 LYS A CA 1
ATOM 2333 C C . LYS A 1 305 ? 0.206 -11.352 -8.162 1.00 82.25 305 LYS A C 1
ATOM 2335 O O . LYS A 1 305 ? 0.426 -11.153 -6.968 1.00 82.25 305 LYS A O 1
ATOM 2340 N N . ARG A 1 306 ? 0.506 -10.447 -9.102 1.00 83.31 306 ARG A N 1
ATOM 2341 C CA . ARG A 1 306 ? 0.884 -9.067 -8.754 1.00 83.31 306 ARG A CA 1
ATOM 2342 C C . ARG A 1 306 ? -0.316 -8.341 -8.142 1.00 83.31 306 ARG A C 1
ATOM 2344 O O . ARG A 1 306 ? -1.404 -8.350 -8.716 1.00 83.31 306 ARG A O 1
ATOM 2351 N N . VAL A 1 307 ? -0.114 -7.715 -6.987 1.00 81.69 307 VAL A N 1
ATOM 2352 C CA . VAL A 1 307 ? -1.156 -6.987 -6.240 1.00 81.69 307 VAL A CA 1
ATOM 2353 C C . VAL A 1 307 ? -0.856 -5.497 -6.073 1.00 81.69 307 VAL A C 1
ATOM 2355 O O . VAL A 1 307 ? -1.788 -4.734 -5.830 1.00 81.69 307 VAL A O 1
ATOM 2358 N N . ALA A 1 308 ? 0.397 -5.070 -6.260 1.00 79.56 308 ALA A N 1
ATOM 2359 C CA . ALA A 1 308 ? 0.788 -3.665 -6.394 1.00 79.56 308 ALA A CA 1
ATOM 2360 C C . ALA A 1 308 ? 2.100 -3.518 -7.190 1.00 79.56 308 ALA A C 1
ATOM 2362 O O . ALA A 1 308 ? 2.876 -4.469 -7.278 1.00 79.56 308 ALA A O 1
ATOM 2363 N N . SER A 1 309 ? 2.327 -2.322 -7.740 1.00 80.06 309 SER A N 1
ATOM 2364 C CA . SER A 1 309 ? 3.518 -1.904 -8.500 1.00 80.06 309 SER A CA 1
ATOM 2365 C C . SER A 1 309 ? 3.836 -0.452 -8.149 1.00 80.06 309 SER A C 1
ATOM 2367 O O . SER A 1 309 ? 2.906 0.328 -7.923 1.00 80.06 309 SER A O 1
ATOM 2369 N N . TYR A 1 310 ? 5.114 -0.079 -8.089 1.00 74.44 310 TYR A N 1
ATOM 2370 C CA . TYR A 1 310 ? 5.524 1.284 -7.743 1.00 74.44 310 TYR A CA 1
ATOM 2371 C C . TYR A 1 310 ? 5.204 2.281 -8.860 1.00 74.44 310 TYR A C 1
ATOM 2373 O O . TYR A 1 310 ? 5.718 2.179 -9.970 1.00 74.44 310 TYR A O 1
ATOM 2381 N N . ASP A 1 311 ? 4.391 3.279 -8.528 1.00 67.38 311 ASP A N 1
ATOM 2382 C CA . ASP A 1 311 ? 4.289 4.544 -9.248 1.00 67.38 311 ASP A CA 1
ATOM 2383 C C . ASP A 1 311 ? 4.272 5.652 -8.190 1.00 67.38 311 ASP A C 1
ATOM 2385 O O . ASP A 1 311 ? 3.422 5.669 -7.301 1.00 67.38 311 ASP A O 1
ATOM 2389 N N . LYS A 1 312 ? 5.203 6.603 -8.295 1.00 61.38 312 LYS A N 1
ATOM 2390 C CA . LYS A 1 312 ? 5.313 7.762 -7.394 1.00 61.38 312 LYS A CA 1
ATOM 2391 C C . LYS A 1 312 ? 4.102 8.707 -7.415 1.00 61.38 312 LYS A C 1
ATOM 2393 O O . LYS A 1 312 ? 4.033 9.629 -6.602 1.00 61.38 312 LYS A O 1
ATOM 2398 N N . ASN A 1 313 ? 3.173 8.509 -8.349 1.00 61.84 313 ASN A N 1
ATOM 2399 C CA . ASN A 1 313 ? 1.901 9.224 -8.449 1.00 61.84 313 ASN A CA 1
ATOM 2400 C C . ASN A 1 313 ? 0.707 8.405 -7.922 1.00 61.84 313 ASN A C 1
ATOM 2402 O O . ASN A 1 313 ? -0.376 8.970 -7.750 1.00 61.84 313 ASN A O 1
ATOM 2406 N N . ASP A 1 314 ? 0.872 7.099 -7.693 1.00 62.84 314 ASP A N 1
ATOM 2407 C CA . ASP A 1 314 ? -0.202 6.211 -7.252 1.00 62.84 314 ASP A CA 1
ATOM 2408 C C . ASP A 1 314 ? -0.450 6.383 -5.733 1.00 62.84 314 ASP A C 1
ATOM 2410 O O . ASP A 1 314 ? 0.489 6.322 -4.930 1.00 62.84 314 ASP A O 1
ATOM 2414 N N . PRO A 1 315 ? -1.709 6.616 -5.307 1.00 58.97 315 PRO A N 1
ATOM 2415 C CA . PRO A 1 315 ? -2.053 6.926 -3.922 1.00 58.97 315 PRO A CA 1
ATOM 2416 C C . PRO A 1 315 ? -1.938 5.741 -2.947 1.00 58.97 315 PRO A C 1
ATOM 2418 O O . PRO A 1 315 ? -2.290 5.912 -1.786 1.00 58.97 315 PRO A O 1
ATOM 2421 N N . VAL A 1 316 ? -1.477 4.563 -3.374 1.00 64.50 316 VAL A N 1
ATOM 2422 C CA . VAL A 1 316 ? -1.193 3.402 -2.510 1.00 64.50 316 VAL A CA 1
ATOM 2423 C C . VAL A 1 316 ? 0.221 3.461 -1.896 1.00 64.50 316 VAL A C 1
ATOM 2425 O O . VAL A 1 316 ? 0.507 2.801 -0.889 1.00 64.50 316 VAL A O 1
ATOM 2428 N N . TRP A 1 317 ? 1.108 4.298 -2.437 1.00 71.31 317 TRP A N 1
ATOM 2429 C CA . TRP A 1 317 ? 2.480 4.477 -1.951 1.00 71.31 317 TRP A CA 1
ATOM 2430 C C . TRP A 1 317 ? 2.593 5.627 -0.950 1.00 71.31 317 TRP A C 1
ATOM 2432 O O . TRP A 1 317 ? 1.868 6.622 -1.028 1.00 71.31 317 TRP A O 1
ATOM 2442 N N . ASN A 1 318 ? 3.490 5.504 0.034 1.00 64.94 318 ASN A N 1
ATOM 2443 C CA . ASN A 1 318 ? 3.763 6.636 0.916 1.00 64.94 318 ASN A CA 1
ATOM 2444 C C . ASN A 1 318 ? 4.694 7.656 0.227 1.00 64.94 318 ASN A C 1
ATOM 2446 O O . ASN A 1 318 ? 5.518 7.297 -0.606 1.00 64.94 318 ASN A O 1
ATOM 2450 N N . ARG A 1 319 ? 4.562 8.935 0.593 1.00 52.72 319 ARG A N 1
ATOM 2451 C CA . ARG A 1 319 ? 5.300 10.080 0.046 1.00 52.72 319 ARG A CA 1
ATOM 2452 C C . ARG A 1 319 ? 6.493 10.516 0.909 1.00 52.72 319 ARG A C 1
ATOM 2454 O O . ARG A 1 319 ? 7.072 11.566 0.648 1.00 52.72 319 ARG A O 1
ATOM 2461 N N . ASP A 1 320 ? 6.813 9.733 1.937 1.00 54.94 320 ASP A N 1
ATOM 2462 C CA . ASP A 1 320 ? 7.928 9.951 2.868 1.00 54.94 320 ASP A CA 1
ATOM 2463 C C . ASP A 1 320 ? 9.172 9.124 2.464 1.00 54.94 320 ASP A C 1
ATOM 2465 O O . ASP A 1 320 ? 10.015 8.793 3.291 1.00 54.94 320 ASP A O 1
ATOM 2469 N N . THR A 1 321 ? 9.267 8.739 1.186 1.00 60.25 321 THR A N 1
ATOM 2470 C CA . THR A 1 321 ? 10.332 7.899 0.618 1.00 60.25 321 THR A CA 1
ATOM 2471 C C . THR A 1 321 ? 11.654 8.659 0.509 1.00 60.25 321 THR A C 1
ATOM 2473 O O . THR A 1 321 ? 11.840 9.468 -0.403 1.00 60.25 321 THR A O 1
ATOM 2476 N N . TYR A 1 322 ? 12.582 8.406 1.431 1.00 60.28 322 TYR A N 1
ATOM 2477 C CA . TYR A 1 322 ? 13.852 9.127 1.495 1.00 60.28 322 TYR A CA 1
ATOM 2478 C C . TYR A 1 322 ? 14.839 8.673 0.410 1.00 60.28 322 TYR A C 1
ATOM 2480 O O . TYR A 1 322 ? 14.968 7.484 0.117 1.00 60.28 322 TYR A O 1
ATOM 2488 N N . GLY A 1 323 ? 15.557 9.631 -0.182 1.00 58.34 323 GLY A N 1
ATOM 2489 C CA . GLY A 1 323 ? 16.676 9.392 -1.102 1.00 58.34 323 GLY A CA 1
ATOM 2490 C C . GLY A 1 323 ? 16.323 8.879 -2.507 1.00 58.34 323 GLY A C 1
ATOM 2491 O O . GLY A 1 323 ? 17.175 8.957 -3.386 1.00 58.34 323 GLY A O 1
ATOM 2492 N N . VAL A 1 324 ? 15.097 8.400 -2.748 1.00 58.03 324 VAL A N 1
ATOM 2493 C CA . VAL A 1 324 ? 14.684 7.784 -4.028 1.00 58.03 324 VAL A CA 1
ATOM 2494 C C . VAL A 1 324 ? 13.977 8.727 -5.014 1.00 58.03 324 VAL A C 1
ATOM 2496 O O . VAL A 1 324 ? 13.685 8.310 -6.127 1.00 58.03 324 VAL A O 1
ATOM 2499 N N . GLU A 1 325 ? 13.699 9.986 -4.648 1.00 57.62 325 GLU A N 1
ATOM 2500 C CA . GLU A 1 325 ? 12.851 10.908 -5.441 1.00 57.62 325 GLU A CA 1
ATOM 2501 C C . GLU A 1 325 ? 13.329 11.120 -6.900 1.00 57.62 325 GLU A C 1
ATOM 2503 O O . GLU A 1 325 ? 12.502 11.251 -7.811 1.00 57.62 325 GLU A O 1
ATOM 2508 N N . ASP A 1 326 ? 14.653 11.097 -7.106 1.00 54.75 326 ASP A N 1
ATOM 2509 C CA . ASP A 1 326 ? 15.355 11.247 -8.393 1.00 54.75 326 ASP A CA 1
ATOM 2510 C C . ASP A 1 326 ? 16.048 9.942 -8.871 1.00 54.75 326 ASP A C 1
ATOM 2512 O O . ASP A 1 326 ? 16.855 9.977 -9.801 1.00 54.75 326 ASP A O 1
ATOM 2516 N N . LEU A 1 327 ? 15.771 8.786 -8.250 1.00 57.19 327 LEU A N 1
ATOM 2517 C CA . LEU A 1 327 ? 16.385 7.492 -8.594 1.00 57.19 327 LEU A CA 1
ATOM 2518 C C . LEU A 1 327 ? 15.400 6.583 -9.356 1.00 57.19 327 LEU A C 1
ATOM 2520 O O . LEU A 1 327 ? 14.194 6.618 -9.114 1.00 57.19 327 LEU A O 1
ATOM 2524 N N . ASP A 1 328 ? 15.910 5.741 -10.263 1.00 60.97 328 ASP A N 1
ATOM 2525 C CA . ASP A 1 328 ? 15.103 4.760 -11.012 1.00 60.97 328 ASP A CA 1
ATOM 2526 C C . ASP A 1 328 ? 14.850 3.501 -10.169 1.00 60.97 328 ASP A C 1
ATOM 2528 O O . ASP A 1 328 ? 15.468 2.444 -10.333 1.00 60.97 328 ASP A O 1
ATOM 2532 N N . VAL A 1 329 ? 13.980 3.661 -9.173 1.00 66.38 329 VAL A N 1
ATOM 2533 C CA . VAL A 1 329 ? 13.651 2.619 -8.203 1.00 66.38 329 VAL A CA 1
ATOM 2534 C C . VAL A 1 329 ? 12.223 2.150 -8.407 1.00 66.38 329 VAL A C 1
ATOM 2536 O O . VAL A 1 329 ? 11.281 2.937 -8.356 1.00 66.38 329 VAL A O 1
ATOM 2539 N N . ASN A 1 330 ? 12.067 0.844 -8.576 1.00 73.25 330 ASN A N 1
ATOM 2540 C CA . ASN A 1 330 ? 10.784 0.192 -8.754 1.00 73.25 330 ASN A CA 1
ATOM 2541 C C . ASN A 1 330 ? 10.610 -0.828 -7.614 1.00 73.25 330 ASN A C 1
ATOM 2543 O O . ASN A 1 330 ? 11.581 -1.468 -7.209 1.00 73.25 330 ASN A O 1
ATOM 2547 N N . MET A 1 331 ? 9.389 -0.984 -7.092 1.00 81.12 331 MET A N 1
ATOM 2548 C CA . MET A 1 331 ? 9.007 -2.031 -6.131 1.00 81.12 331 MET A CA 1
ATOM 2549 C C . MET A 1 331 ? 7.686 -2.686 -6.557 1.00 81.12 331 MET A C 1
ATOM 2551 O O . MET A 1 331 ? 6.668 -2.010 -6.683 1.00 81.12 331 MET A O 1
ATOM 2555 N N . ASP A 1 332 ? 7.703 -3.996 -6.772 1.00 83.56 332 ASP A N 1
ATOM 2556 C CA . ASP A 1 332 ? 6.550 -4.814 -7.152 1.00 83.56 332 ASP A CA 1
ATOM 2557 C C . ASP A 1 332 ? 6.197 -5.755 -5.998 1.00 83.56 332 ASP A C 1
ATOM 2559 O O . ASP A 1 332 ? 7.080 -6.331 -5.354 1.00 83.56 332 ASP A O 1
ATOM 2563 N N . ILE A 1 333 ? 4.902 -5.956 -5.760 1.00 87.50 333 ILE A N 1
ATOM 2564 C CA . ILE A 1 333 ? 4.407 -6.823 -4.687 1.00 87.50 333 ILE A CA 1
ATOM 2565 C C . ILE A 1 333 ? 3.508 -7.896 -5.282 1.00 87.50 333 ILE A C 1
ATOM 2567 O O . ILE A 1 333 ? 2.496 -7.612 -5.929 1.00 87.50 333 ILE A O 1
ATOM 2571 N N . TYR A 1 334 ? 3.872 -9.140 -5.005 1.00 89.56 334 TYR A N 1
ATOM 2572 C CA . TYR A 1 334 ? 3.224 -10.357 -5.458 1.00 89.56 334 TYR A CA 1
ATOM 2573 C C . TYR A 1 334 ? 2.694 -11.131 -4.248 1.00 89.56 334 TYR A C 1
ATOM 2575 O O . TYR A 1 334 ? 3.395 -11.296 -3.250 1.00 89.56 334 TYR A O 1
ATOM 2583 N N . ALA A 1 335 ? 1.454 -11.615 -4.316 1.00 91.69 335 ALA A N 1
ATOM 2584 C CA . ALA A 1 335 ? 0.838 -12.335 -3.205 1.00 91.69 335 ALA A CA 1
ATOM 2585 C C . ALA A 1 335 ? -0.121 -13.445 -3.659 1.00 91.69 335 ALA A C 1
ATOM 2587 O O . ALA A 1 335 ? -0.738 -13.374 -4.725 1.00 91.69 335 ALA A O 1
ATOM 2588 N N . THR A 1 336 ? -0.255 -14.466 -2.813 1.00 92.06 336 THR A N 1
ATOM 2589 C CA . THR A 1 336 ? -1.243 -15.553 -2.911 1.00 92.06 336 THR A CA 1
ATOM 2590 C C . THR A 1 336 ? -1.488 -16.135 -1.504 1.00 92.06 336 THR A C 1
ATOM 2592 O O . THR A 1 336 ? -0.790 -15.766 -0.557 1.00 92.06 336 THR A O 1
ATOM 2595 N N . TRP A 1 337 ? -2.480 -17.005 -1.302 1.00 92.19 337 TRP A N 1
ATOM 2596 C CA . TRP A 1 337 ? -2.750 -17.598 0.025 1.00 92.19 337 TRP A CA 1
ATOM 2597 C C . TRP A 1 337 ? -3.319 -19.018 -0.032 1.00 92.19 337 TRP A C 1
ATOM 2599 O O . TRP A 1 337 ? -3.994 -19.380 -0.994 1.00 92.19 337 TRP A O 1
ATOM 2609 N N . ASP A 1 338 ? -3.119 -19.803 1.024 1.00 90.44 338 ASP A N 1
ATOM 2610 C CA . ASP A 1 338 ? -3.879 -21.028 1.300 1.00 90.44 338 ASP A CA 1
ATOM 2611 C C . ASP A 1 338 ? -4.253 -21.143 2.793 1.00 90.44 338 ASP A C 1
ATOM 2613 O O . ASP A 1 338 ? -4.089 -20.193 3.562 1.00 90.44 338 ASP A O 1
ATOM 2617 N N . GLU A 1 339 ? -4.837 -22.273 3.199 1.00 87.50 339 GLU A N 1
ATOM 2618 C CA . GLU A 1 339 ? -5.253 -22.541 4.581 1.00 87.50 339 GLU A CA 1
ATOM 2619 C C . GLU A 1 339 ? -4.109 -22.519 5.614 1.00 87.50 339 GLU A C 1
ATOM 2621 O O . GLU A 1 339 ? -4.381 -22.276 6.790 1.00 87.50 339 GLU A O 1
ATOM 2626 N N . GLU A 1 340 ? -2.857 -22.773 5.221 1.00 89.69 340 GLU A N 1
ATOM 2627 C CA . GLU A 1 340 ? -1.698 -22.830 6.127 1.00 89.69 340 GLU A CA 1
ATOM 2628 C C . GLU A 1 340 ? -0.847 -21.548 6.067 1.00 89.69 340 GLU A C 1
ATOM 2630 O O . GLU A 1 340 ? -0.289 -21.130 7.090 1.00 89.69 340 GLU A O 1
ATOM 2635 N N . TYR A 1 341 ? -0.792 -20.887 4.906 1.00 92.50 341 TYR A N 1
ATOM 2636 C CA . TYR A 1 341 ? 0.155 -19.810 4.614 1.00 92.50 341 TYR A CA 1
ATOM 2637 C C . TYR A 1 341 ? -0.448 -18.587 3.901 1.00 92.50 341 TYR A C 1
ATOM 2639 O O . TYR A 1 341 ? -1.224 -18.696 2.948 1.00 92.50 341 TYR A O 1
ATOM 2647 N N . PHE A 1 342 ? 0.029 -17.401 4.287 1.00 93.81 342 PHE A N 1
ATOM 2648 C CA . PHE A 1 342 ? 0.079 -16.235 3.406 1.00 93.81 342 PHE A CA 1
ATOM 2649 C C . PHE A 1 342 ? 1.414 -16.248 2.652 1.00 93.81 342 PHE A C 1
ATOM 2651 O O . PHE A 1 342 ? 2.478 -16.385 3.262 1.00 93.81 342 PHE A O 1
ATOM 2658 N N . TYR A 1 343 ? 1.371 -16.101 1.333 1.00 94.50 343 TYR A N 1
ATOM 2659 C CA . TYR A 1 343 ? 2.555 -16.078 0.481 1.00 94.50 343 TYR A CA 1
ATOM 2660 C C . TYR A 1 343 ? 2.787 -14.663 -0.028 1.00 94.50 343 TYR A C 1
ATOM 2662 O O . TYR A 1 343 ? 1.900 -14.058 -0.630 1.00 94.50 343 TYR A O 1
ATOM 2670 N N . LEU A 1 344 ? 3.998 -14.157 0.188 1.00 95.31 344 LEU A N 1
ATOM 2671 C CA . LEU A 1 344 ? 4.407 -12.806 -0.176 1.00 95.31 344 LEU A CA 1
ATOM 2672 C C . LEU A 1 344 ? 5.752 -12.870 -0.894 1.00 95.31 344 LEU A C 1
ATOM 2674 O O . LEU A 1 344 ? 6.723 -13.362 -0.326 1.00 95.31 344 LEU A O 1
ATOM 2678 N N . ALA A 1 345 ? 5.813 -12.338 -2.108 1.00 91.62 345 ALA A N 1
ATOM 2679 C CA . ALA A 1 345 ? 7.058 -12.095 -2.818 1.00 91.62 345 ALA A CA 1
ATOM 2680 C C . ALA A 1 345 ? 7.148 -10.609 -3.183 1.00 91.62 345 ALA A C 1
ATOM 2682 O O . ALA A 1 345 ? 6.178 -10.009 -3.644 1.00 91.62 345 ALA A O 1
ATOM 2683 N N . VAL A 1 346 ? 8.304 -9.998 -2.948 1.00 90.56 346 VAL A N 1
ATOM 2684 C CA . VAL A 1 346 ? 8.560 -8.590 -3.274 1.00 90.56 346 VAL A CA 1
ATOM 2685 C C . VAL A 1 346 ? 9.801 -8.516 -4.140 1.00 90.56 346 VAL A C 1
ATOM 2687 O O . VAL A 1 346 ? 10.830 -9.073 -3.766 1.00 90.56 346 VAL A O 1
ATOM 2690 N N . ALA A 1 347 ? 9.702 -7.813 -5.262 1.00 85.62 347 ALA A N 1
ATOM 2691 C CA . ALA A 1 347 ? 10.825 -7.487 -6.131 1.00 85.62 347 ALA A CA 1
ATOM 2692 C C . ALA A 1 347 ? 11.119 -5.986 -6.013 1.00 85.62 347 ALA A C 1
ATOM 2694 O O . ALA A 1 347 ? 10.193 -5.179 -6.087 1.00 85.62 347 ALA A O 1
ATOM 2695 N N . VAL A 1 348 ? 12.379 -5.593 -5.827 1.00 81.06 348 VAL A N 1
ATOM 2696 C CA . VAL A 1 348 ? 12.781 -4.178 -5.730 1.00 81.06 348 VAL A CA 1
ATOM 2697 C C . VAL A 1 348 ? 14.091 -3.917 -6.478 1.00 81.06 348 VAL A C 1
ATOM 2699 O O . VAL A 1 348 ? 14.984 -4.761 -6.451 1.00 81.06 348 VAL A O 1
ATOM 2702 N N . THR A 1 349 ? 14.229 -2.773 -7.159 1.00 74.06 349 THR A N 1
ATOM 2703 C CA . THR A 1 349 ? 15.499 -2.396 -7.815 1.00 74.06 349 THR A CA 1
ATOM 2704 C C . THR A 1 349 ? 16.645 -2.385 -6.800 1.00 74.06 349 THR A C 1
ATOM 2706 O O . THR A 1 349 ? 16.571 -1.669 -5.800 1.00 74.06 349 THR A O 1
ATOM 2709 N N . ASN A 1 350 ? 17.738 -3.094 -7.090 1.00 66.25 350 ASN A N 1
ATOM 2710 C CA . ASN A 1 350 ? 18.977 -2.950 -6.331 1.00 66.25 350 ASN A CA 1
ATOM 2711 C C . ASN A 1 350 ? 19.815 -1.806 -6.934 1.00 66.25 350 ASN A C 1
ATOM 2713 O O . ASN A 1 350 ? 20.208 -1.856 -8.101 1.00 66.25 350 ASN A O 1
ATOM 2717 N N . LEU A 1 351 ? 20.053 -0.758 -6.141 1.00 61.47 351 LEU A N 1
ATOM 2718 C CA . LEU A 1 351 ? 20.710 0.486 -6.569 1.00 61.47 351 LEU A CA 1
ATOM 2719 C C . LEU A 1 351 ? 22.231 0.507 -6.310 1.00 61.47 351 LEU A C 1
ATOM 2721 O O . LEU A 1 351 ? 22.926 1.377 -6.835 1.00 61.47 351 LEU A O 1
ATOM 2725 N N . ASP A 1 352 ? 22.751 -0.448 -5.536 1.00 63.72 352 ASP A N 1
ATOM 2726 C CA . ASP A 1 352 ? 24.181 -0.674 -5.304 1.00 63.72 352 ASP A CA 1
ATOM 2727 C C . ASP A 1 352 ? 24.419 -2.176 -5.058 1.00 63.72 352 ASP A C 1
ATOM 2729 O O . ASP A 1 352 ? 24.629 -2.610 -3.919 1.00 63.72 352 ASP A O 1
ATOM 2733 N N . PRO A 1 353 ? 24.412 -3.010 -6.115 1.00 58.69 353 PRO A N 1
ATOM 2734 C CA . PRO A 1 353 ? 24.704 -4.434 -5.975 1.00 58.69 353 PRO A CA 1
ATOM 2735 C C . PRO A 1 353 ? 26.150 -4.683 -5.521 1.00 58.69 353 PRO A C 1
ATOM 2737 O O . PRO A 1 353 ? 26.475 -5.796 -5.097 1.00 58.69 353 PRO A O 1
ATOM 2740 N N . ASP A 1 354 ? 27.021 -3.664 -5.564 1.00 56.25 354 ASP A N 1
ATOM 2741 C CA . ASP A 1 354 ? 28.398 -3.761 -5.098 1.00 56.25 354 ASP A CA 1
ATOM 2742 C C . ASP A 1 354 ? 28.625 -3.240 -3.664 1.00 56.25 354 ASP A C 1
ATOM 2744 O O . ASP A 1 354 ? 29.764 -3.260 -3.179 1.00 56.25 354 ASP A O 1
ATOM 2748 N N . TYR A 1 355 ? 27.550 -2.942 -2.922 1.00 61.84 355 TYR A N 1
ATOM 2749 C CA . TYR A 1 355 ? 27.598 -2.407 -1.559 1.00 61.84 355 TYR A CA 1
ATOM 2750 C C . TYR A 1 355 ? 28.560 -3.144 -0.617 1.00 61.84 355 TYR A C 1
ATOM 2752 O O . TYR A 1 355 ? 28.781 -4.360 -0.689 1.00 61.84 355 TYR A O 1
ATOM 2760 N N . THR A 1 356 ? 29.140 -2.394 0.320 1.00 56.97 356 THR A N 1
ATOM 2761 C CA . THR A 1 356 ? 30.004 -2.930 1.378 1.00 56.97 356 THR A CA 1
ATOM 2762 C C . THR A 1 356 ? 29.416 -2.560 2.741 1.00 56.97 356 THR A C 1
ATOM 2764 O O . THR A 1 356 ? 29.436 -1.379 3.085 1.00 56.97 356 THR A O 1
ATOM 2767 N N . PRO A 1 357 ? 28.917 -3.534 3.531 1.00 55.09 357 PRO A N 1
ATOM 2768 C CA . PRO A 1 357 ? 28.318 -3.280 4.840 1.00 55.09 357 PRO A CA 1
ATOM 2769 C C . PRO A 1 357 ? 29.175 -2.412 5.767 1.00 55.09 357 PRO A C 1
ATOM 2771 O O . PRO A 1 357 ? 30.377 -2.656 5.934 1.00 55.09 357 PRO A O 1
ATOM 2774 N N . GLY A 1 358 ? 28.529 -1.441 6.414 1.00 51.72 358 GLY A N 1
ATOM 2775 C CA . GLY A 1 358 ? 29.155 -0.544 7.378 1.00 51.72 358 GLY A CA 1
ATOM 2776 C C . GLY A 1 358 ? 29.745 -1.263 8.604 1.00 51.72 358 GLY A C 1
ATOM 2777 O O . GLY A 1 358 ? 29.397 -2.407 8.921 1.00 51.72 358 GLY A O 1
ATOM 2778 N N . PRO A 1 359 ? 30.660 -0.605 9.344 1.00 42.56 359 PRO A N 1
ATOM 2779 C CA . PRO A 1 359 ? 31.222 -1.158 10.576 1.00 42.56 359 PRO A CA 1
ATOM 2780 C C . PRO A 1 359 ? 30.190 -1.244 11.716 1.00 42.56 359 PRO A C 1
ATOM 2782 O O . PRO A 1 359 ? 30.391 -2.020 12.653 1.00 42.56 359 PRO A O 1
ATOM 2785 N N . ASN A 1 360 ? 29.098 -0.477 11.633 1.00 50.22 360 ASN A N 1
ATOM 2786 C CA . ASN A 1 360 ? 27.945 -0.553 12.522 1.00 50.22 360 ASN A CA 1
ATOM 2787 C C . ASN A 1 360 ? 26.857 -1.371 11.814 1.00 50.22 360 ASN A C 1
ATOM 2789 O O . ASN A 1 360 ? 26.388 -1.001 10.752 1.00 50.22 360 ASN A O 1
ATOM 2793 N N . LYS A 1 361 ? 26.468 -2.520 12.366 1.00 57.69 361 LYS A N 1
ATOM 2794 C CA . LYS A 1 361 ? 25.588 -3.470 11.668 1.00 57.69 361 LYS A CA 1
ATOM 2795 C C . LYS A 1 361 ? 24.102 -3.222 11.939 1.00 57.69 361 LYS A C 1
ATOM 2797 O O . LYS A 1 361 ? 23.422 -4.090 12.485 1.00 57.69 361 LYS A O 1
ATOM 2802 N N . TYR A 1 362 ? 23.600 -2.047 11.570 1.00 61.12 362 TYR A N 1
ATOM 2803 C CA . TYR A 1 362 ? 22.154 -1.817 11.514 1.00 61.12 362 TYR A CA 1
ATOM 2804 C C . TYR A 1 362 ? 21.561 -2.455 10.251 1.00 61.12 362 TYR A C 1
ATOM 2806 O O . TYR A 1 362 ? 22.219 -2.529 9.215 1.00 61.12 362 TYR A O 1
ATOM 2814 N N . VAL A 1 363 ? 20.324 -2.952 10.343 1.00 63.50 363 VAL A N 1
ATOM 2815 C CA . VAL A 1 363 ? 19.659 -3.645 9.221 1.00 63.50 363 VAL A CA 1
ATOM 2816 C C . VAL A 1 363 ? 19.262 -2.682 8.094 1.00 63.50 363 VAL A C 1
ATOM 2818 O O . VAL A 1 363 ? 19.290 -3.063 6.933 1.00 63.50 363 VAL A O 1
ATOM 2821 N N . PHE A 1 364 ? 19.000 -1.418 8.442 1.00 63.56 364 PHE A N 1
ATOM 2822 C CA . PHE A 1 364 ? 18.667 -0.329 7.517 1.00 63.56 364 PHE A CA 1
ATOM 2823 C C . PHE A 1 364 ? 19.854 0.107 6.636 1.00 63.56 364 PHE A C 1
ATOM 2825 O O . PHE A 1 364 ? 19.651 0.624 5.545 1.00 63.56 364 PHE A O 1
ATOM 2832 N N . GLU A 1 365 ? 21.098 -0.160 7.065 1.00 63.28 365 GLU A N 1
ATOM 2833 C CA . GLU A 1 365 ? 22.312 0.073 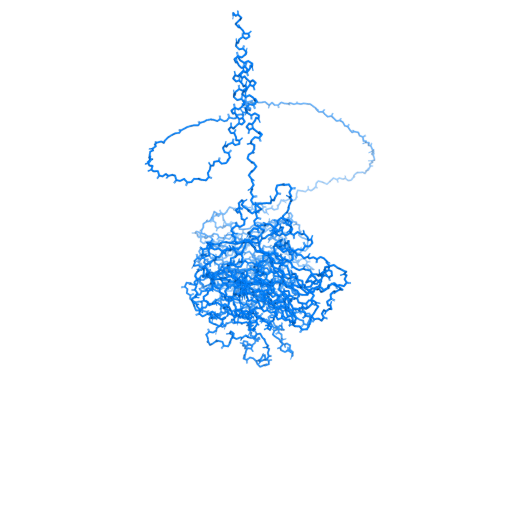6.263 1.00 63.28 365 GLU A CA 1
ATOM 2834 C C . GLU A 1 365 ? 22.496 -0.989 5.148 1.00 63.28 365 GLU A C 1
ATOM 2836 O O . GLU A 1 365 ? 23.583 -1.076 4.574 1.00 63.28 365 GLU A O 1
ATOM 2841 N N . GLN A 1 366 ? 21.506 -1.859 4.874 1.00 69.50 366 GLN A N 1
ATOM 2842 C CA . GLN A 1 366 ? 21.592 -2.969 3.907 1.00 69.50 366 GLN A CA 1
ATOM 2843 C C . GLN A 1 366 ? 20.250 -3.269 3.212 1.00 69.50 366 GLN A C 1
ATOM 2845 O O . GLN A 1 366 ? 19.193 -3.012 3.798 1.00 69.50 366 GLN A O 1
ATOM 2850 N N . PRO A 1 367 ? 20.266 -3.868 1.999 1.00 77.62 367 PRO A N 1
ATOM 2851 C CA . PRO A 1 367 ? 19.044 -4.225 1.288 1.00 77.62 367 PRO A CA 1
ATOM 2852 C C . PRO A 1 367 ? 18.203 -5.213 2.098 1.00 77.62 367 PRO A C 1
ATOM 2854 O O . PRO A 1 367 ? 18.618 -6.345 2.373 1.00 77.62 367 PRO A O 1
ATOM 2857 N N . SER A 1 368 ? 17.013 -4.784 2.508 1.00 81.00 368 SER A N 1
ATOM 2858 C CA . SER A 1 368 ? 16.150 -5.549 3.407 1.00 81.00 368 SER A CA 1
ATOM 2859 C C . SER A 1 368 ? 14.678 -5.193 3.233 1.00 81.00 368 SER A C 1
ATOM 2861 O O . SER A 1 368 ? 14.335 -4.051 2.932 1.00 81.00 368 SER A O 1
ATOM 2863 N N . LEU A 1 369 ? 13.799 -6.172 3.461 1.00 86.44 369 LEU A N 1
ATOM 2864 C CA . LEU A 1 369 ? 12.351 -5.975 3.473 1.00 86.44 369 LEU A CA 1
ATOM 2865 C C . LEU A 1 369 ? 11.828 -6.089 4.905 1.00 86.44 369 LEU A C 1
ATOM 2867 O O . LEU A 1 369 ? 11.870 -7.162 5.514 1.00 86.44 369 LEU A O 1
ATOM 2871 N N . MET A 1 370 ? 11.271 -4.998 5.420 1.00 84.75 370 MET A N 1
ATOM 2872 C CA . MET A 1 370 ? 10.413 -5.002 6.601 1.00 84.75 370 MET A CA 1
ATOM 2873 C C . MET A 1 370 ? 8.983 -5.341 6.184 1.00 84.75 370 MET A C 1
ATOM 2875 O O . MET A 1 370 ? 8.434 -4.736 5.263 1.00 84.75 370 MET A O 1
ATOM 2879 N N . THR A 1 371 ? 8.375 -6.306 6.869 1.00 87.19 371 THR A N 1
ATOM 2880 C CA . THR A 1 371 ? 6.977 -6.707 6.686 1.00 87.19 371 THR A CA 1
ATOM 2881 C C . THR A 1 371 ? 6.216 -6.529 7.992 1.00 87.19 371 THR A C 1
ATOM 2883 O O . THR A 1 371 ? 6.668 -6.998 9.037 1.00 87.19 371 THR A O 1
ATOM 2886 N N . ALA A 1 372 ? 5.050 -5.888 7.931 1.00 84.19 372 ALA A N 1
ATOM 2887 C CA . ALA A 1 372 ? 4.120 -5.785 9.047 1.00 84.19 372 ALA A CA 1
ATOM 2888 C C . ALA A 1 372 ? 2.721 -6.257 8.615 1.00 84.19 372 ALA A C 1
ATOM 2890 O O . ALA A 1 372 ? 2.189 -5.799 7.600 1.00 84.19 372 ALA A O 1
ATOM 2891 N N . MET A 1 373 ? 2.124 -7.180 9.377 1.00 86.69 373 MET A N 1
ATOM 2892 C CA . MET A 1 373 ? 0.780 -7.716 9.127 1.00 86.69 373 MET A CA 1
ATOM 2893 C C . MET A 1 373 ? -0.125 -7.705 10.366 1.00 86.69 373 MET A C 1
ATOM 2895 O O . MET A 1 373 ? 0.319 -8.005 11.476 1.00 86.69 373 MET A O 1
ATOM 2899 N N . ILE A 1 374 ? -1.410 -7.420 10.143 1.00 83.88 374 ILE A N 1
ATOM 2900 C CA . ILE A 1 374 ? -2.522 -7.655 11.080 1.00 83.88 374 ILE A CA 1
ATOM 2901 C C . ILE A 1 374 ? -3.308 -8.856 10.551 1.00 83.88 374 ILE A C 1
ATOM 2903 O O . ILE A 1 374 ? -3.654 -8.876 9.369 1.00 83.88 374 ILE A O 1
ATOM 2907 N N . TYR A 1 375 ? -3.579 -9.862 11.389 1.00 80.00 375 TYR A N 1
ATOM 2908 C CA . TYR A 1 375 ? -4.095 -11.150 10.899 1.00 80.00 375 TYR A CA 1
ATOM 2909 C C . TYR A 1 375 ? -5.560 -11.150 10.434 1.00 80.00 375 TYR A C 1
ATOM 2911 O O . TYR A 1 375 ? -6.000 -12.131 9.833 1.00 80.00 375 TYR A O 1
ATOM 2919 N N . ASP A 1 376 ? -6.336 -10.115 10.748 1.00 81.38 376 ASP A N 1
ATOM 2920 C CA . ASP A 1 376 ? -7.777 -10.032 10.476 1.00 81.38 376 ASP A CA 1
ATOM 2921 C C . ASP A 1 376 ? -8.161 -8.674 9.881 1.00 81.38 376 ASP A C 1
ATOM 2923 O O . ASP A 1 376 ? -7.280 -7.871 9.589 1.00 81.38 376 ASP A O 1
ATOM 2927 N N . ASP A 1 377 ? -9.462 -8.416 9.708 1.00 82.12 377 ASP A N 1
ATOM 2928 C CA . ASP A 1 377 ? -10.008 -7.148 9.208 1.00 82.12 377 ASP A CA 1
ATOM 2929 C C . ASP A 1 377 ? -9.540 -5.925 10.030 1.00 82.12 377 ASP A C 1
ATOM 2931 O O . ASP A 1 377 ? -10.140 -5.630 11.065 1.00 82.12 377 ASP A O 1
ATOM 2935 N N . PRO A 1 378 ? -8.533 -5.157 9.568 1.00 74.62 378 PRO A N 1
ATOM 2936 C CA . PRO A 1 378 ? -7.951 -4.041 10.319 1.00 74.62 378 PRO A CA 1
ATOM 2937 C C . PRO A 1 378 ? -8.906 -2.843 10.458 1.00 74.62 378 PRO A C 1
ATOM 2939 O O . PRO A 1 378 ? -8.597 -1.902 11.181 1.00 74.62 378 PRO A O 1
ATOM 2942 N N . THR A 1 379 ? -10.073 -2.876 9.797 1.00 71.75 379 THR A N 1
ATOM 2943 C CA . THR A 1 379 ? -11.137 -1.871 9.960 1.00 71.75 379 THR A CA 1
ATOM 2944 C C . THR A 1 379 ? -12.006 -2.109 11.204 1.00 71.75 379 THR A C 1
ATOM 2946 O O . THR A 1 379 ? -12.876 -1.297 11.518 1.00 71.75 379 THR A O 1
ATOM 2949 N N . LEU A 1 380 ? -11.776 -3.198 11.949 1.00 68.50 380 LEU A N 1
ATOM 2950 C CA . LEU A 1 380 ? -12.434 -3.445 13.233 1.00 68.50 380 LEU A CA 1
ATOM 2951 C C . LEU A 1 380 ? -11.762 -2.638 14.368 1.00 68.50 380 LEU A C 1
ATOM 2953 O O . LEU A 1 380 ? -10.533 -2.654 14.469 1.00 68.50 380 LEU A O 1
ATOM 2957 N N . PRO A 1 381 ? -12.526 -2.002 15.287 1.00 62.00 381 PRO A N 1
ATOM 2958 C CA . PRO A 1 381 ? -11.977 -1.159 16.364 1.00 62.00 381 PRO A CA 1
ATOM 2959 C C . PRO A 1 381 ? -10.922 -1.829 17.256 1.00 62.00 381 PRO A C 1
ATOM 2961 O O . PRO A 1 381 ? -10.045 -1.160 17.787 1.00 62.00 381 PRO A O 1
ATOM 2964 N N . GLN A 1 382 ? -10.960 -3.157 17.377 1.00 65.06 382 GLN A N 1
ATOM 2965 C CA . GLN A 1 382 ? -9.983 -3.948 18.133 1.00 65.06 382 GLN A CA 1
ATOM 2966 C C . GLN A 1 382 ? -8.534 -3.861 17.601 1.00 65.06 382 GLN A C 1
ATOM 2968 O O . GLN A 1 382 ? -7.613 -4.281 18.301 1.00 65.06 382 GLN A O 1
ATOM 2973 N N . PHE A 1 383 ? -8.335 -3.328 16.390 1.00 67.50 383 PHE A N 1
ATOM 2974 C CA . PHE A 1 383 ? -7.032 -3.099 15.752 1.00 67.50 383 PHE A CA 1
ATOM 2975 C C . PHE A 1 383 ? -6.685 -1.611 15.594 1.00 67.50 383 PHE A C 1
ATOM 2977 O O . PHE A 1 383 ? -5.736 -1.264 14.887 1.00 67.50 383 PHE A O 1
ATOM 2984 N N . ALA A 1 384 ? -7.454 -0.724 16.226 1.00 62.31 384 ALA A N 1
ATOM 2985 C CA . ALA A 1 384 ? -7.189 0.704 16.207 1.00 62.31 384 ALA A CA 1
ATOM 2986 C C . ALA A 1 384 ? -5.996 1.088 17.104 1.00 62.31 384 ALA A C 1
ATOM 2988 O O . ALA A 1 384 ? -5.564 0.327 17.970 1.00 62.31 384 ALA A O 1
ATOM 2989 N N . GLU A 1 385 ? -5.428 2.269 16.855 1.00 59.81 385 GLU A N 1
ATOM 2990 C CA . GLU A 1 385 ? -4.179 2.714 17.480 1.00 59.81 385 GLU A CA 1
ATOM 2991 C C . GLU A 1 385 ? -4.327 2.959 18.998 1.00 59.81 385 GLU A C 1
ATOM 2993 O O . GLU A 1 385 ? -5.355 3.498 19.426 1.00 59.81 385 GLU A O 1
ATOM 2998 N N . PRO A 1 386 ? -3.316 2.596 19.821 1.00 49.97 386 PRO A N 1
ATOM 2999 C CA . PRO A 1 386 ? -3.289 2.916 21.249 1.00 49.97 386 PRO A CA 1
ATOM 3000 C C . PRO A 1 386 ? -3.354 4.425 21.517 1.00 49.97 386 PRO A C 1
ATOM 3002 O O . PRO A 1 386 ? -2.868 5.236 20.724 1.00 49.97 386 PRO A O 1
ATOM 3005 N N . SER A 1 387 ? -3.933 4.798 22.659 1.00 44.31 387 SER A N 1
ATOM 3006 C CA . SER A 1 387 ? -4.345 6.171 22.968 1.00 44.31 387 SER A CA 1
ATOM 3007 C C . SER A 1 387 ? -3.235 7.219 22.795 1.00 44.31 387 SER A C 1
ATOM 3009 O O . SER A 1 387 ? -2.290 7.276 23.579 1.00 44.31 387 SER A O 1
ATOM 3011 N N . GLY A 1 388 ? -3.408 8.132 21.833 1.00 44.38 388 GLY A N 1
ATOM 3012 C CA . GLY A 1 388 ? -2.670 9.402 21.776 1.00 44.38 388 GLY A CA 1
ATOM 3013 C C . GLY A 1 388 ? -1.444 9.467 20.856 1.00 44.38 388 GLY A C 1
ATOM 3014 O O . GLY A 1 388 ? -0.829 10.530 20.787 1.00 44.38 388 GLY A O 1
ATOM 3015 N N . ASN A 1 389 ? -1.112 8.401 20.122 1.00 44.22 389 ASN A N 1
ATOM 3016 C CA . ASN A 1 389 ? -0.135 8.460 19.026 1.00 44.22 389 ASN A CA 1
ATOM 3017 C C . ASN A 1 389 ? -0.836 8.662 17.662 1.00 44.22 389 ASN A C 1
ATOM 3019 O O . ASN A 1 389 ? -1.994 8.298 17.493 1.00 44.22 389 ASN A O 1
ATOM 3023 N N . GLU A 1 390 ? -0.125 9.210 16.667 1.00 49.62 390 GLU A N 1
ATOM 3024 C CA . GLU A 1 390 ? -0.611 9.365 15.272 1.00 49.62 390 GLU A CA 1
ATOM 3025 C C . GLU A 1 390 ? -0.443 8.078 14.419 1.00 49.62 390 GLU A C 1
ATOM 3027 O O . GLU A 1 390 ? -0.824 8.014 13.244 1.00 49.62 390 GLU A O 1
ATOM 3032 N N . SER A 1 391 ? 0.190 7.066 15.015 1.00 56.84 391 SER A N 1
ATOM 3033 C CA . SER A 1 391 ? 0.616 5.794 14.432 1.00 56.84 391 SER A CA 1
ATOM 3034 C C . SER A 1 391 ? 0.837 4.770 15.552 1.00 56.84 391 SER A C 1
ATOM 3036 O O . SER A 1 391 ? 1.129 5.162 16.685 1.00 56.84 391 SER A O 1
ATOM 3038 N N . TRP A 1 392 ? 0.848 3.467 15.257 1.00 60.56 392 TRP A N 1
ATOM 3039 C CA . TRP A 1 392 ? 1.477 2.517 16.186 1.00 60.56 392 TRP A CA 1
ATOM 3040 C C . TRP A 1 392 ? 2.977 2.833 16.329 1.00 60.56 392 TRP A C 1
ATOM 3042 O O . TRP A 1 392 ? 3.601 3.338 15.394 1.00 60.56 392 TRP A O 1
ATOM 3052 N N . ASP A 1 393 ? 3.581 2.502 17.471 1.00 63.06 393 ASP A N 1
ATOM 3053 C CA . ASP A 1 393 ? 5.040 2.357 17.587 1.00 63.06 393 ASP A CA 1
ATOM 3054 C C . ASP A 1 393 ? 5.445 0.873 17.515 1.00 63.06 393 ASP A C 1
ATOM 3056 O O . ASP A 1 393 ? 4.618 -0.013 17.761 1.00 63.06 393 ASP A O 1
ATOM 3060 N N . TRP A 1 394 ? 6.705 0.592 17.161 1.00 63.09 394 TRP A N 1
ATOM 3061 C CA . TRP A 1 394 ? 7.236 -0.778 17.029 1.00 63.09 394 TRP A CA 1
ATOM 3062 C C . TRP A 1 394 ? 7.026 -1.620 18.299 1.00 63.09 394 TRP A C 1
ATOM 3064 O O . TRP A 1 394 ? 6.635 -2.785 18.231 1.00 63.09 394 TRP A O 1
ATOM 3074 N N . GLY A 1 395 ? 7.218 -1.036 19.486 1.00 62.25 395 GLY A N 1
ATOM 3075 C CA . GLY A 1 395 ? 7.034 -1.734 20.761 1.00 62.25 395 GLY A CA 1
ATOM 3076 C C . GLY A 1 395 ? 5.570 -2.080 21.028 1.00 62.25 395 GLY A C 1
ATOM 3077 O O . GLY A 1 395 ? 5.255 -3.219 21.388 1.00 62.25 395 GLY A O 1
ATOM 3078 N N . ALA A 1 396 ? 4.672 -1.119 20.806 1.00 63.88 396 ALA A N 1
ATOM 3079 C CA . ALA A 1 396 ? 3.233 -1.302 20.931 1.00 63.88 396 ALA A CA 1
ATOM 3080 C C . ALA A 1 396 ? 2.714 -2.372 19.959 1.00 63.88 396 ALA A C 1
ATOM 3082 O O . ALA A 1 396 ? 2.037 -3.301 20.405 1.00 63.88 396 ALA A O 1
ATOM 3083 N N . ALA A 1 397 ? 3.077 -2.300 18.673 1.00 63.47 397 ALA A N 1
ATOM 3084 C CA . ALA A 1 397 ? 2.660 -3.262 17.650 1.00 63.47 397 ALA A CA 1
ATOM 3085 C C . ALA A 1 397 ? 3.201 -4.674 17.931 1.00 63.47 397 ALA A C 1
ATOM 3087 O O . ALA A 1 397 ? 2.431 -5.637 17.958 1.00 63.47 397 ALA A O 1
ATOM 3088 N N . TYR A 1 398 ? 4.499 -4.804 18.228 1.00 63.88 398 TYR A N 1
ATOM 3089 C CA . TYR A 1 398 ? 5.132 -6.083 18.568 1.00 63.88 398 TYR A CA 1
ATOM 3090 C C . TYR A 1 398 ? 4.480 -6.762 19.786 1.00 63.88 398 TYR A C 1
ATOM 3092 O O . TYR A 1 398 ? 4.369 -7.992 19.823 1.00 63.88 398 TYR A O 1
ATOM 3100 N N . SER A 1 399 ? 4.027 -5.972 20.770 1.00 64.31 399 SER A N 1
ATOM 3101 C CA . SER A 1 399 ? 3.397 -6.477 21.998 1.00 64.31 399 SER A CA 1
ATOM 3102 C C . SER A 1 399 ? 1.993 -7.069 21.810 1.00 64.31 399 SER A C 1
ATOM 3104 O O . SER A 1 399 ? 1.562 -7.857 22.654 1.00 64.31 399 SER A O 1
ATOM 3106 N N . GLN A 1 400 ? 1.285 -6.742 20.722 1.00 69.38 400 GLN A N 1
ATOM 3107 C CA . GLN A 1 400 ? -0.077 -7.237 20.497 1.00 69.38 400 GLN A CA 1
ATOM 3108 C C . GLN A 1 400 ? -0.105 -8.720 20.115 1.00 69.38 400 GLN A C 1
ATOM 3110 O O . GLN A 1 400 ? 0.817 -9.212 19.463 1.00 69.38 400 GLN A O 1
ATOM 3115 N N . PRO A 1 401 ? -1.185 -9.462 20.412 1.00 70.88 401 PRO A N 1
ATOM 3116 C CA . PRO A 1 401 ? -1.354 -10.814 19.887 1.00 70.88 401 PRO A CA 1
ATOM 3117 C C . PRO A 1 401 ? -1.643 -10.830 18.375 1.00 70.88 401 PRO A C 1
ATOM 3119 O O . PRO A 1 401 ? -1.358 -11.834 17.731 1.00 70.88 401 PRO A O 1
ATOM 3122 N N . PHE A 1 402 ? -2.179 -9.738 17.810 1.00 71.00 402 PHE A N 1
ATOM 3123 C CA . PHE A 1 402 ? -2.762 -9.704 16.459 1.00 71.00 402 PHE A CA 1
ATOM 3124 C C . PHE A 1 402 ? -1.952 -9.000 15.368 1.00 71.00 402 PHE A C 1
ATOM 3126 O O . PHE A 1 402 ? -2.204 -9.219 14.183 1.00 71.00 402 PHE A O 1
ATOM 3133 N N . ALA A 1 403 ? -1.002 -8.152 15.758 1.00 77.50 403 ALA A N 1
ATOM 3134 C CA . ALA A 1 403 ? -0.079 -7.489 14.851 1.00 77.50 403 ALA A CA 1
ATOM 3135 C C . ALA A 1 403 ? 1.286 -8.172 14.951 1.00 77.50 403 ALA A C 1
ATOM 3137 O O . ALA A 1 403 ? 1.729 -8.514 16.052 1.00 77.50 403 ALA A O 1
ATOM 3138 N N . LYS A 1 404 ? 1.971 -8.381 13.829 1.00 80.94 404 LYS A N 1
ATOM 3139 C CA . LYS A 1 404 ? 3.364 -8.843 13.808 1.00 80.94 404 LYS A CA 1
ATOM 3140 C C . LYS A 1 404 ? 4.171 -8.047 12.801 1.00 80.94 404 LYS A C 1
ATOM 3142 O O . LYS A 1 404 ? 3.698 -7.754 11.709 1.00 80.94 404 LYS A O 1
ATOM 3147 N N . GLU A 1 405 ? 5.408 -7.771 13.182 1.00 80.75 405 GLU A N 1
ATOM 3148 C CA . GLU A 1 405 ? 6.433 -7.131 12.365 1.00 80.75 405 GLU A CA 1
ATOM 3149 C C . GLU A 1 405 ? 7.682 -8.022 12.333 1.00 80.75 405 GLU A C 1
ATOM 3151 O O . GLU A 1 405 ? 8.029 -8.663 13.335 1.00 80.75 405 GLU A O 1
ATOM 3156 N N . TRP A 1 406 ? 8.317 -8.122 11.165 1.00 83.31 406 TRP A N 1
ATOM 3157 C CA . TRP A 1 406 ? 9.574 -8.842 10.976 1.00 83.31 406 TRP A CA 1
ATOM 3158 C C . TRP A 1 406 ? 10.351 -8.343 9.746 1.00 83.31 406 TRP A C 1
ATOM 3160 O O . TRP A 1 406 ? 9.764 -7.919 8.752 1.00 83.31 406 TRP A O 1
ATOM 3170 N N . THR A 1 407 ? 11.679 -8.455 9.785 1.00 83.81 407 THR A N 1
ATOM 3171 C CA . THR A 1 407 ? 12.580 -8.094 8.681 1.00 83.81 407 THR A CA 1
ATOM 3172 C C . THR A 1 407 ? 13.222 -9.334 8.061 1.00 83.81 407 THR A C 1
ATOM 3174 O O . THR A 1 407 ? 13.781 -10.186 8.765 1.00 83.81 407 THR A O 1
ATOM 3177 N N . VAL A 1 408 ? 13.194 -9.427 6.732 1.00 85.44 408 VAL A N 1
ATOM 3178 C CA . VAL A 1 408 ? 13.932 -10.426 5.944 1.00 85.44 408 VAL A CA 1
ATOM 3179 C C . VAL A 1 408 ? 15.056 -9.776 5.139 1.00 85.44 408 VAL A C 1
ATOM 3181 O O . VAL A 1 408 ? 14.979 -8.611 4.751 1.00 85.44 408 VAL A O 1
ATOM 3184 N N . GLY A 1 409 ? 16.126 -10.538 4.925 1.00 82.12 409 GLY A N 1
ATOM 3185 C CA . GLY A 1 409 ? 17.318 -10.095 4.213 1.00 82.12 409 GLY A CA 1
ATOM 3186 C C . GLY A 1 409 ? 18.545 -10.941 4.550 1.00 82.12 409 GLY A C 1
ATOM 3187 O O . GLY A 1 409 ? 18.553 -11.730 5.504 1.00 82.12 409 GLY A O 1
ATOM 3188 N N . THR A 1 410 ? 19.576 -10.763 3.737 1.00 76.25 410 THR A N 1
ATOM 3189 C CA . THR A 1 410 ? 20.825 -11.526 3.728 1.00 76.25 410 THR A CA 1
ATOM 3190 C C . THR A 1 410 ? 22.006 -10.566 3.631 1.00 76.25 410 THR A C 1
ATOM 3192 O O . THR A 1 410 ? 21.909 -9.496 3.034 1.00 76.25 410 THR A O 1
ATOM 3195 N N . THR A 1 411 ? 23.155 -10.929 4.202 1.00 71.75 411 THR A N 1
ATOM 3196 C CA . THR A 1 411 ? 24.414 -10.264 3.841 1.00 71.75 411 THR A CA 1
ATOM 3197 C C . THR A 1 411 ? 24.809 -10.630 2.410 1.00 71.75 411 THR A C 1
ATOM 3199 O O . THR A 1 411 ? 24.432 -11.690 1.918 1.00 71.75 411 THR A O 1
ATOM 3202 N N . LYS A 1 412 ? 25.641 -9.801 1.763 1.00 66.00 412 LYS A N 1
ATOM 3203 C CA . LYS A 1 412 ? 26.129 -9.972 0.375 1.00 66.00 412 LYS A CA 1
ATOM 3204 C C . LYS A 1 412 ? 26.776 -11.339 0.054 1.00 66.00 412 LYS A C 1
ATOM 3206 O O . LYS A 1 412 ? 26.977 -11.669 -1.108 1.00 66.00 412 LYS A O 1
ATOM 3211 N N . ASP A 1 413 ? 27.110 -12.145 1.065 1.00 69.50 413 ASP A N 1
ATOM 3212 C CA . ASP A 1 413 ? 27.597 -13.527 0.930 1.00 69.50 413 ASP A CA 1
ATOM 3213 C C . ASP A 1 413 ? 26.491 -14.608 0.990 1.00 69.50 413 ASP A C 1
ATOM 3215 O O . ASP A 1 413 ? 26.798 -15.800 1.003 1.00 69.50 413 ASP A O 1
ATOM 3219 N N . GLY A 1 414 ? 25.217 -14.207 1.027 1.00 70.38 414 GLY A N 1
ATOM 3220 C CA . GLY A 1 414 ? 24.047 -15.083 1.137 1.00 70.38 414 GLY A CA 1
ATOM 3221 C C . GLY A 1 414 ? 23.695 -15.512 2.566 1.00 70.38 414 GLY A C 1
ATOM 3222 O O . GLY A 1 414 ? 22.787 -16.322 2.749 1.00 70.38 414 GLY A O 1
ATOM 3223 N N . THR A 1 415 ? 24.381 -15.010 3.601 1.00 77.25 415 THR A N 1
ATOM 3224 C CA . THR A 1 415 ? 24.057 -15.383 4.990 1.00 77.25 415 THR A CA 1
ATOM 3225 C C . THR A 1 415 ? 22.830 -14.621 5.494 1.00 77.25 415 THR A C 1
ATOM 3227 O O . THR A 1 415 ? 22.859 -13.400 5.623 1.00 77.25 415 THR A O 1
ATOM 3230 N N . ASP A 1 416 ? 21.759 -15.339 5.841 1.00 79.12 416 ASP A N 1
ATOM 3231 C CA . ASP A 1 416 ? 20.568 -14.781 6.503 1.00 79.12 416 ASP A CA 1
ATOM 3232 C C . ASP A 1 416 ? 20.964 -13.961 7.742 1.00 79.12 416 ASP A C 1
ATOM 3234 O O . ASP A 1 416 ? 21.705 -14.457 8.599 1.00 79.12 416 ASP A O 1
ATOM 3238 N N . PHE A 1 417 ? 20.448 -12.734 7.874 1.00 78.06 417 PHE A N 1
ATOM 3239 C CA . PHE A 1 417 ? 20.736 -11.861 9.016 1.00 78.06 417 PHE A CA 1
ATOM 3240 C C . PHE A 1 417 ? 20.486 -12.521 10.384 1.00 78.06 417 PHE A C 1
ATOM 3242 O O . PHE A 1 417 ? 21.240 -12.264 11.321 1.00 78.06 417 PHE A O 1
ATOM 3249 N N . MET A 1 418 ? 19.511 -13.428 10.513 1.00 75.50 418 MET A N 1
ATOM 3250 C CA . MET A 1 418 ? 19.271 -14.175 11.764 1.00 75.50 418 MET A CA 1
ATOM 3251 C C . MET A 1 418 ? 20.444 -15.086 12.166 1.00 75.50 418 MET A C 1
ATOM 3253 O O . MET A 1 418 ? 20.627 -15.382 13.347 1.00 75.50 418 MET A O 1
ATOM 3257 N N . ASN A 1 419 ? 21.251 -15.513 11.194 1.00 75.38 419 ASN A N 1
ATOM 3258 C CA . ASN A 1 419 ? 22.409 -16.390 11.374 1.00 75.38 419 ASN A CA 1
ATOM 3259 C C . ASN A 1 419 ? 23.752 -15.639 11.253 1.00 75.38 419 ASN A C 1
ATOM 3261 O O . ASN A 1 419 ? 24.792 -16.149 11.677 1.00 75.38 419 ASN A O 1
ATOM 3265 N N . ALA A 1 420 ? 23.752 -14.432 10.682 1.00 73.62 420 ALA A N 1
ATOM 3266 C CA . ALA A 1 420 ? 24.955 -13.668 10.391 1.00 73.62 420 ALA A CA 1
ATOM 3267 C C . ALA A 1 420 ? 25.564 -13.001 11.645 1.00 73.62 420 ALA A C 1
ATOM 3269 O O . ALA A 1 420 ? 24.898 -12.366 12.470 1.00 73.62 420 ALA A O 1
ATOM 3270 N N . ALA A 1 421 ? 26.889 -13.099 11.779 1.00 69.25 421 ALA A N 1
ATOM 3271 C CA . ALA A 1 421 ? 27.603 -12.606 12.954 1.00 69.25 421 ALA A CA 1
ATOM 3272 C C . ALA A 1 421 ? 27.539 -11.069 13.070 1.00 69.25 421 ALA A C 1
ATOM 3274 O O . ALA A 1 421 ? 28.106 -10.339 12.248 1.00 69.25 421 ALA A O 1
ATOM 3275 N N . GLY A 1 422 ? 26.893 -10.587 14.134 1.00 66.69 422 GLY A N 1
ATOM 3276 C CA . GLY A 1 422 ? 26.735 -9.163 14.456 1.00 66.69 422 GLY A CA 1
ATOM 3277 C C . GLY A 1 422 ? 25.316 -8.610 14.293 1.00 66.69 422 GLY A C 1
ATOM 3278 O O . GLY A 1 422 ? 25.077 -7.509 14.769 1.00 66.69 422 GLY A O 1
ATOM 3279 N N . TYR A 1 423 ? 24.387 -9.364 13.695 1.00 65.62 423 TYR A N 1
ATOM 3280 C CA . TYR A 1 423 ? 22.993 -8.933 13.492 1.00 65.62 423 TYR A CA 1
ATOM 3281 C C . TYR A 1 423 ? 22.013 -9.543 14.507 1.00 65.62 423 TYR A C 1
ATOM 3283 O O . TYR A 1 423 ? 20.927 -9.014 14.711 1.00 65.62 423 TYR A O 1
ATOM 3291 N N . SER A 1 424 ? 22.418 -10.596 15.227 1.00 52.59 424 SER A N 1
ATOM 3292 C CA . SER A 1 424 ? 21.611 -11.348 16.209 1.00 52.59 424 SER A CA 1
ATOM 3293 C C . SER A 1 424 ? 21.197 -10.576 17.483 1.00 52.59 424 SER A C 1
ATOM 3295 O O . SER A 1 424 ? 20.926 -11.186 18.517 1.00 52.59 424 SER A O 1
ATOM 3297 N N . GLY A 1 425 ? 21.242 -9.245 17.452 1.00 51.06 425 GLY A N 1
ATOM 3298 C CA . GLY A 1 425 ? 20.818 -8.336 18.519 1.00 51.06 425 GLY A CA 1
ATOM 3299 C C . GLY A 1 425 ? 20.059 -7.109 18.004 1.00 51.06 425 GLY A C 1
ATOM 3300 O O . GLY A 1 425 ? 19.803 -6.197 18.786 1.00 51.06 425 GLY A O 1
ATOM 3301 N N . VAL A 1 426 ? 19.720 -7.067 16.711 1.00 56.62 426 VAL A N 1
ATOM 3302 C CA . VAL A 1 426 ? 18.809 -6.064 16.150 1.00 56.62 426 VAL A CA 1
ATOM 3303 C C . VAL A 1 426 ? 17.378 -6.526 16.452 1.00 56.62 426 VAL A C 1
ATOM 3305 O O . VAL A 1 426 ? 17.034 -7.688 16.227 1.00 56.62 426 VAL A O 1
ATOM 3308 N N . ASN A 1 427 ? 16.551 -5.631 16.997 1.00 49.25 427 ASN A N 1
ATOM 3309 C CA . ASN A 1 427 ? 15.106 -5.860 17.093 1.00 49.25 427 ASN A CA 1
ATOM 3310 C C . ASN A 1 427 ? 14.491 -5.943 15.675 1.00 49.25 427 ASN A C 1
ATOM 3312 O O . ASN A 1 427 ? 15.182 -5.784 14.676 1.00 49.25 427 ASN A O 1
ATOM 3316 N N . HIS A 1 428 ? 13.187 -6.204 15.574 1.00 61.00 428 HIS A N 1
ATOM 3317 C CA . HIS A 1 428 ? 12.458 -6.344 14.299 1.00 61.00 428 HIS A CA 1
ATOM 3318 C C . HIS A 1 428 ? 12.722 -7.643 13.512 1.00 61.00 428 HIS A C 1
ATOM 3320 O O . HIS A 1 428 ? 12.177 -7.794 12.431 1.00 61.00 428 HIS A O 1
ATOM 3326 N N . PHE A 1 429 ? 13.435 -8.655 14.028 1.00 59.12 429 PHE A N 1
ATOM 3327 C CA . PHE A 1 429 ? 13.394 -9.995 13.398 1.00 59.12 429 PHE A CA 1
ATOM 3328 C C . PHE A 1 429 ? 12.112 -10.795 13.692 1.00 59.12 429 PHE A C 1
ATOM 3330 O O . PHE A 1 429 ? 11.816 -11.753 12.980 1.00 59.12 429 PHE A O 1
ATOM 3337 N N . GLY A 1 430 ? 11.312 -10.364 14.673 1.00 59.66 430 GLY A N 1
ATOM 3338 C CA . GLY A 1 430 ? 9.953 -10.857 14.904 1.00 59.66 430 GLY A CA 1
ATOM 3339 C C . GLY A 1 430 ? 9.844 -12.258 15.522 1.00 59.66 430 GLY A C 1
ATOM 3340 O O . GLY A 1 430 ? 10.710 -13.118 15.377 1.00 59.66 430 GLY A O 1
ATOM 3341 N N . ALA A 1 431 ? 8.707 -12.526 16.171 1.00 63.00 431 ALA A N 1
ATOM 3342 C CA . ALA A 1 431 ? 8.349 -13.890 16.569 1.00 63.00 431 ALA A CA 1
ATOM 3343 C C . ALA A 1 431 ? 8.116 -14.796 15.340 1.00 63.00 431 ALA A C 1
ATOM 3345 O O . ALA A 1 431 ? 8.446 -15.981 15.379 1.00 63.00 431 ALA A O 1
ATOM 3346 N N . VAL A 1 432 ? 7.628 -14.221 14.232 1.00 77.00 432 VAL A N 1
ATOM 3347 C CA . VAL A 1 432 ? 7.281 -14.914 12.978 1.00 77.00 432 VAL A CA 1
ATOM 3348 C C . VAL A 1 432 ? 8.462 -15.702 12.415 1.00 77.00 432 VAL A C 1
ATOM 3350 O O . VAL A 1 432 ? 8.318 -16.886 12.120 1.00 77.00 432 VAL A O 1
ATOM 3353 N N . ARG A 1 433 ? 9.659 -15.103 12.357 1.00 81.00 433 ARG A N 1
ATOM 3354 C CA . ARG A 1 433 ? 10.862 -15.776 11.836 1.00 81.00 433 ARG A CA 1
ATOM 3355 C C . ARG A 1 433 ? 11.415 -16.867 12.759 1.00 81.00 433 ARG A C 1
ATOM 3357 O O . ARG A 1 433 ? 12.241 -17.661 12.324 1.00 81.00 433 ARG A O 1
ATOM 3364 N N . SER A 1 434 ? 10.959 -16.931 14.013 1.00 76.62 434 SER A N 1
ATOM 3365 C CA . SER A 1 434 ? 11.255 -18.046 14.925 1.00 76.62 434 SER A CA 1
ATOM 3366 C C . SER A 1 434 ? 10.279 -19.223 14.787 1.00 76.62 434 SER A C 1
ATOM 3368 O O . SER A 1 434 ? 10.508 -20.279 15.380 1.00 76.62 434 SER A O 1
ATOM 3370 N N . HIS A 1 435 ? 9.201 -19.070 14.009 1.00 84.31 435 HIS A N 1
ATOM 3371 C CA . HIS A 1 435 ? 8.206 -20.118 13.822 1.00 84.31 435 HIS A CA 1
ATOM 3372 C C . HIS A 1 435 ? 8.749 -21.227 12.917 1.00 84.31 435 HIS A C 1
ATOM 3374 O O . HIS A 1 435 ? 9.179 -20.965 11.797 1.00 84.31 435 HIS A O 1
ATOM 3380 N N . ALA A 1 436 ? 8.685 -22.484 13.366 1.00 85.19 436 ALA A N 1
ATOM 3381 C CA . ALA A 1 436 ? 9.342 -23.609 12.690 1.00 85.19 436 ALA A CA 1
ATOM 3382 C C . ALA A 1 436 ? 8.855 -23.869 11.247 1.00 85.19 436 ALA A C 1
ATOM 3384 O O . ALA A 1 436 ? 9.567 -24.502 10.471 1.00 85.19 436 ALA A O 1
ATOM 3385 N N . ASN A 1 437 ? 7.661 -23.377 10.899 1.00 89.50 437 ASN A N 1
ATOM 3386 C CA . ASN A 1 437 ? 7.063 -23.521 9.570 1.00 89.50 437 ASN A CA 1
ATOM 3387 C C . ASN A 1 437 ? 7.287 -22.306 8.646 1.00 89.50 437 ASN A C 1
ATOM 3389 O O . ASN A 1 437 ? 6.898 -22.384 7.480 1.00 89.50 437 ASN A O 1
ATOM 3393 N N . PHE A 1 438 ? 7.866 -21.200 9.136 1.00 90.69 438 PHE A N 1
ATOM 3394 C CA . PHE A 1 438 ? 8.179 -20.019 8.321 1.00 90.69 438 PHE A CA 1
ATOM 3395 C C . PHE A 1 438 ? 9.289 -20.339 7.313 1.00 90.69 438 PHE A C 1
ATOM 3397 O O . PHE A 1 438 ? 10.272 -21.000 7.651 1.00 90.69 438 PHE A O 1
ATOM 3404 N N . LYS A 1 439 ? 9.139 -19.862 6.074 1.00 92.56 439 LYS A N 1
ATOM 3405 C CA . LYS A 1 439 ? 10.129 -20.035 5.002 1.00 92.56 439 LYS A CA 1
ATOM 3406 C C . LYS A 1 439 ? 10.425 -18.684 4.371 1.00 92.56 439 LYS A C 1
ATOM 3408 O O . LYS A 1 439 ? 9.511 -17.885 4.179 1.00 92.56 439 LYS A O 1
ATOM 3413 N N . VAL A 1 440 ? 11.685 -18.472 4.012 1.00 90.44 440 VAL A N 1
ATOM 3414 C CA . VAL A 1 440 ? 12.143 -17.300 3.268 1.00 90.44 440 VAL A CA 1
ATOM 3415 C C . VAL A 1 440 ? 13.230 -17.711 2.281 1.00 90.44 440 VAL A C 1
ATOM 3417 O O . VAL A 1 440 ? 14.081 -18.532 2.626 1.00 90.44 440 VAL A O 1
ATOM 3420 N N . SER A 1 441 ? 13.213 -17.116 1.092 1.00 86.88 441 SER A N 1
ATOM 3421 C CA . SER A 1 441 ? 14.373 -17.024 0.208 1.00 86.88 441 SER A CA 1
ATOM 3422 C C . SER A 1 441 ? 14.660 -15.553 -0.093 1.00 86.88 441 SER A C 1
ATOM 3424 O O . SER A 1 441 ? 13.751 -14.719 -0.086 1.00 86.88 441 SER A O 1
ATOM 3426 N N . VAL A 1 442 ? 15.933 -15.230 -0.313 1.00 83.94 442 VAL A N 1
ATOM 3427 C CA . VAL A 1 442 ? 16.372 -13.894 -0.726 1.00 83.94 442 VAL A CA 1
ATOM 3428 C C . VAL A 1 442 ? 17.364 -14.047 -1.869 1.00 83.94 442 VAL A C 1
ATOM 3430 O O . VAL A 1 442 ? 18.420 -14.661 -1.697 1.00 83.94 442 VAL A O 1
ATOM 3433 N N . SER A 1 443 ? 17.021 -13.485 -3.024 1.00 80.19 443 SER A N 1
ATOM 3434 C CA . SER A 1 443 ? 17.879 -13.445 -4.211 1.00 80.19 443 SER A CA 1
ATOM 3435 C C . SER A 1 443 ? 18.415 -12.030 -4.392 1.00 80.19 443 SER A C 1
ATOM 3437 O O . SER A 1 443 ? 17.632 -11.084 -4.392 1.00 80.19 443 SER A O 1
ATOM 3439 N N . HIS A 1 444 ? 19.729 -11.890 -4.581 1.00 74.12 444 HIS A N 1
ATOM 3440 C CA . HIS A 1 444 ? 20.380 -10.613 -4.884 1.00 74.12 444 HIS A CA 1
ATOM 3441 C C . HIS A 1 444 ? 20.821 -10.552 -6.352 1.00 74.12 444 HIS A C 1
ATOM 3443 O O . HIS A 1 444 ? 21.364 -11.523 -6.885 1.00 74.12 444 HIS A O 1
ATOM 3449 N N . GLY A 1 445 ? 20.630 -9.398 -6.990 1.00 69.31 445 GLY A N 1
ATOM 3450 C CA . GLY A 1 445 ? 20.979 -9.139 -8.390 1.00 69.31 445 GLY A CA 1
ATOM 3451 C C . GLY A 1 445 ? 20.743 -7.670 -8.746 1.00 69.31 445 GLY A C 1
ATOM 3452 O O . GLY A 1 445 ? 20.808 -6.817 -7.871 1.00 69.31 445 GLY A O 1
ATOM 3453 N N . ASN A 1 446 ? 20.413 -7.360 -10.006 1.00 64.38 446 ASN A N 1
ATOM 3454 C CA . ASN A 1 446 ? 19.949 -6.011 -10.394 1.00 64.38 446 ASN A CA 1
ATOM 3455 C C . ASN A 1 446 ? 18.563 -5.676 -9.788 1.00 64.38 446 ASN A C 1
ATOM 3457 O O . ASN A 1 446 ? 18.149 -4.519 -9.730 1.00 64.38 446 ASN A O 1
ATOM 3461 N N . VAL A 1 447 ? 17.849 -6.708 -9.334 1.00 71.06 447 VAL A N 1
ATOM 3462 C CA . VAL A 1 447 ? 16.628 -6.653 -8.532 1.00 71.06 447 VAL A CA 1
ATOM 3463 C C . VAL A 1 447 ? 16.850 -7.588 -7.348 1.00 71.06 447 VAL A C 1
ATOM 3465 O O . VAL A 1 447 ? 17.287 -8.724 -7.545 1.00 71.06 447 VAL A O 1
ATOM 3468 N N . ASP A 1 448 ? 16.556 -7.118 -6.140 1.00 80.44 448 ASP A N 1
ATOM 3469 C CA . ASP A 1 448 ? 16.500 -7.963 -4.951 1.00 80.44 448 ASP A CA 1
ATOM 3470 C C . ASP A 1 448 ? 15.088 -8.554 -4.826 1.00 80.44 448 ASP A C 1
ATOM 3472 O O . ASP A 1 448 ? 14.088 -7.838 -4.943 1.00 80.44 448 ASP A O 1
ATOM 3476 N N . ILE A 1 449 ? 15.000 -9.868 -4.607 1.00 85.06 449 ILE A N 1
ATOM 3477 C CA . ILE A 1 449 ? 13.735 -10.594 -4.433 1.00 85.06 449 ILE A CA 1
ATOM 3478 C C . ILE A 1 449 ? 13.667 -11.131 -3.008 1.00 85.06 449 ILE A C 1
ATOM 3480 O O . ILE A 1 449 ? 14.540 -11.888 -2.587 1.00 85.06 449 ILE A O 1
ATOM 3484 N N . TYR A 1 450 ? 12.599 -10.785 -2.293 1.00 90.75 450 TYR A N 1
ATOM 3485 C CA . TYR A 1 450 ? 12.293 -11.264 -0.946 1.00 90.75 450 TYR A CA 1
ATOM 3486 C C . TYR A 1 450 ? 11.037 -12.131 -0.997 1.00 90.75 450 TYR A C 1
ATOM 3488 O O . TYR A 1 450 ? 9.921 -11.612 -1.067 1.00 90.75 450 TYR A O 1
ATOM 3496 N N . GLU A 1 451 ? 11.210 -13.449 -0.962 1.00 92.19 451 GLU A N 1
ATOM 3497 C CA . GLU A 1 451 ? 10.120 -14.417 -1.083 1.00 92.19 451 GLU A CA 1
ATOM 3498 C C . GLU A 1 451 ? 9.849 -15.103 0.259 1.00 92.19 451 GLU A C 1
ATOM 3500 O O . GLU A 1 451 ? 10.777 -15.538 0.941 1.00 92.19 451 GLU A O 1
ATOM 3505 N N . GLN A 1 452 ? 8.584 -15.185 0.671 1.00 94.38 452 GLN A N 1
ATOM 3506 C CA . GLN A 1 452 ? 8.181 -15.611 2.009 1.00 94.38 452 GLN A CA 1
ATOM 3507 C C . GLN A 1 452 ? 6.927 -16.496 1.982 1.00 94.38 452 GLN A C 1
ATOM 3509 O O . GLN A 1 452 ? 5.921 -16.148 1.358 1.00 94.38 452 GLN A O 1
ATOM 3514 N N . ALA A 1 453 ? 6.949 -17.585 2.757 1.00 94.75 453 ALA A N 1
ATOM 3515 C CA . ALA A 1 453 ? 5.744 -18.294 3.193 1.00 94.75 453 ALA A CA 1
ATOM 3516 C C . ALA A 1 453 ? 5.550 -18.057 4.695 1.00 94.75 453 ALA A C 1
ATOM 3518 O O . ALA A 1 453 ? 6.316 -18.556 5.530 1.00 94.75 453 ALA A O 1
ATOM 3519 N N . ILE A 1 454 ? 4.519 -17.282 5.023 1.00 93.62 454 ILE A N 1
ATOM 3520 C CA . ILE A 1 454 ? 4.208 -16.769 6.357 1.00 93.62 454 ILE A CA 1
ATOM 3521 C C . ILE A 1 454 ? 3.060 -17.613 6.931 1.00 93.62 454 ILE A C 1
ATOM 3523 O O . ILE A 1 454 ? 1.938 -17.508 6.437 1.00 93.62 454 ILE A O 1
ATOM 3527 N N . PRO A 1 455 ? 3.296 -18.475 7.940 1.00 91.75 455 PRO A N 1
ATOM 3528 C CA . PRO A 1 455 ? 2.232 -19.294 8.512 1.00 91.75 455 PRO A CA 1
ATOM 3529 C C . PRO A 1 455 ? 1.184 -18.413 9.194 1.00 91.75 455 PRO A C 1
ATOM 3531 O O . PRO A 1 455 ? 1.548 -17.530 9.975 1.00 91.75 455 PRO A O 1
ATOM 3534 N N . TRP A 1 456 ? -0.103 -18.684 8.982 1.00 87.19 456 TRP A N 1
ATOM 3535 C CA . TRP A 1 456 ? -1.178 -17.920 9.633 1.00 87.19 456 TRP A CA 1
ATOM 3536 C C . TRP A 1 456 ? -1.110 -17.999 11.170 1.00 87.19 456 TRP A C 1
ATOM 3538 O O . TRP A 1 456 ? -1.278 -16.990 11.858 1.00 87.19 456 TRP A O 1
ATOM 3548 N N . GLU A 1 457 ? -0.727 -19.166 11.700 1.00 85.88 457 GLU A N 1
ATOM 3549 C CA . GLU A 1 457 ? -0.425 -19.390 13.122 1.00 85.88 457 GLU A CA 1
ATOM 3550 C C . GLU A 1 457 ? 0.693 -18.463 13.632 1.00 85.88 457 GLU A C 1
ATOM 3552 O O . GLU A 1 457 ? 0.592 -17.908 14.726 1.00 85.88 457 GLU A O 1
ATOM 3557 N N . ALA A 1 458 ? 1.733 -18.226 12.823 1.00 83.69 458 ALA A N 1
ATOM 3558 C CA . ALA A 1 458 ? 2.878 -17.401 13.207 1.00 83.69 458 ALA A CA 1
ATOM 3559 C C . ALA A 1 458 ? 2.510 -15.917 13.363 1.00 83.69 458 ALA A C 1
ATOM 3561 O O . ALA A 1 458 ? 3.130 -15.225 14.175 1.00 83.69 458 ALA A O 1
ATOM 3562 N N . ILE A 1 459 ? 1.498 -15.440 12.623 1.00 80.19 459 ILE A N 1
ATOM 3563 C CA . ILE A 1 459 ? 0.946 -14.089 12.804 1.00 80.19 459 ILE A CA 1
ATOM 3564 C C . ILE A 1 459 ? -0.173 -14.004 13.851 1.00 80.19 459 ILE A C 1
ATOM 3566 O O . ILE A 1 459 ? -0.612 -12.901 14.158 1.00 80.19 459 ILE A O 1
ATOM 3570 N N . GLY A 1 460 ? -0.573 -15.128 14.458 1.00 74.56 460 GLY A N 1
ATOM 3571 C CA . GLY A 1 460 ? -1.520 -15.191 15.578 1.00 74.56 460 GLY A CA 1
ATOM 3572 C C . GLY A 1 460 ? -2.910 -15.740 15.239 1.00 74.56 460 GLY A C 1
ATOM 3573 O O . GLY A 1 460 ? -3.758 -15.802 16.129 1.00 74.56 460 GLY A O 1
ATOM 3574 N N . LYS A 1 461 ? -3.162 -16.162 13.991 1.00 73.06 461 LYS A N 1
ATOM 3575 C CA . LYS A 1 461 ? -4.467 -16.683 13.557 1.00 73.06 461 LYS A CA 1
ATOM 3576 C C . LYS A 1 461 ? -4.542 -18.194 13.770 1.00 73.06 461 LYS A C 1
ATOM 3578 O O . LYS A 1 461 ? -3.846 -18.960 13.112 1.00 73.06 461 LYS A O 1
ATOM 3583 N N . THR A 1 462 ? -5.376 -18.608 14.721 1.00 64.50 462 THR A N 1
ATOM 3584 C CA . THR A 1 462 ? -5.556 -20.013 15.137 1.00 64.50 462 THR A CA 1
ATOM 3585 C C . THR A 1 462 ? -6.916 -20.600 14.745 1.00 64.50 462 THR A C 1
ATOM 3587 O O . THR A 1 462 ? -7.139 -21.800 14.907 1.00 64.50 462 THR A O 1
ATOM 3590 N N . GLU A 1 463 ? -7.813 -19.771 14.207 1.00 64.31 463 GLU A N 1
ATOM 3591 C CA . GLU A 1 463 ? -9.081 -20.181 13.599 1.00 64.31 463 GLU A CA 1
ATOM 3592 C C . GLU A 1 463 ? -8.955 -20.256 12.066 1.00 64.31 463 GLU A C 1
ATOM 3594 O O . GLU A 1 463 ? -7.994 -19.756 11.480 1.00 64.31 463 GLU A O 1
ATOM 3599 N N . GLY A 1 464 ? -9.902 -20.933 11.409 1.00 60.09 464 GLY A N 1
ATOM 3600 C CA . GLY A 1 464 ? -9.795 -21.281 9.989 1.00 60.09 464 GLY A CA 1
ATOM 3601 C C . GLY A 1 464 ? -9.808 -20.073 9.046 1.00 60.09 464 GLY A C 1
ATOM 3602 O O . GLY A 1 464 ? -10.662 -19.197 9.155 1.00 60.09 464 GLY A O 1
ATOM 3603 N N . ILE A 1 465 ? -8.892 -20.065 8.076 1.00 78.12 465 ILE A N 1
ATOM 3604 C CA . ILE A 1 465 ? -8.866 -19.079 6.989 1.00 78.12 465 ILE A CA 1
ATOM 3605 C C . ILE A 1 465 ? -9.933 -19.430 5.951 1.00 78.12 465 ILE A C 1
ATOM 3607 O O . ILE A 1 465 ? -9.978 -20.561 5.462 1.00 78.12 465 ILE A O 1
ATOM 3611 N N . GLU A 1 466 ? -10.754 -18.455 5.561 1.00 77.19 466 GLU A N 1
ATOM 3612 C CA . GLU A 1 466 ? -11.740 -18.627 4.496 1.00 77.19 466 GLU A CA 1
ATOM 3613 C C . GLU A 1 466 ? -11.784 -17.462 3.496 1.00 77.19 466 GLU A C 1
ATOM 3615 O O . GLU A 1 466 ? -11.238 -16.377 3.703 1.00 77.19 466 GLU A O 1
ATOM 3620 N N . ILE A 1 467 ? -12.450 -17.724 2.372 1.00 75.81 467 ILE A N 1
ATOM 3621 C CA . ILE A 1 467 ? -12.707 -16.762 1.298 1.00 75.81 467 ILE A CA 1
ATOM 3622 C C . ILE A 1 467 ? -13.576 -15.623 1.839 1.00 75.81 467 ILE A C 1
ATOM 3624 O O . ILE A 1 467 ? -14.655 -15.867 2.370 1.00 75.81 467 ILE A O 1
ATOM 3628 N N . GLY A 1 468 ? -13.145 -14.381 1.629 1.00 74.25 468 GLY A N 1
ATOM 3629 C CA . GLY A 1 468 ? -13.763 -13.191 2.217 1.00 74.25 468 GLY A CA 1
ATOM 3630 C C . GLY A 1 468 ? -13.127 -12.767 3.543 1.00 74.25 468 GLY A C 1
ATOM 3631 O O . GLY A 1 468 ? -13.430 -11.677 4.024 1.00 74.25 468 GLY A O 1
ATOM 3632 N N . GLY A 1 469 ? -12.209 -13.572 4.092 1.00 82.62 469 GLY A N 1
ATOM 3633 C CA . GLY A 1 469 ? -11.310 -13.144 5.157 1.00 82.62 469 GLY A CA 1
ATOM 3634 C C . GLY A 1 469 ? -10.454 -11.948 4.731 1.00 82.62 469 GLY A C 1
ATOM 3635 O O . GLY A 1 469 ? -10.234 -11.698 3.542 1.00 82.62 469 GLY A O 1
ATOM 3636 N N . LYS A 1 470 ? -9.968 -11.200 5.719 1.00 86.44 470 LYS A N 1
ATOM 3637 C CA . LYS A 1 470 ? -9.189 -9.976 5.522 1.00 86.44 470 LYS A CA 1
ATOM 3638 C C . LYS A 1 470 ? -7.900 -9.992 6.340 1.00 86.44 470 LYS A C 1
ATOM 3640 O O . LYS A 1 470 ? -7.782 -10.770 7.285 1.00 86.44 470 LYS A O 1
ATOM 3645 N N . ALA A 1 471 ? -6.968 -9.119 5.973 1.00 88.31 471 ALA A N 1
ATOM 3646 C CA . ALA A 1 471 ? -5.757 -8.805 6.727 1.00 88.31 471 ALA A CA 1
ATOM 3647 C C . ALA A 1 471 ? -5.339 -7.340 6.485 1.00 88.31 471 ALA A C 1
ATOM 3649 O O . ALA A 1 471 ? -5.754 -6.718 5.503 1.00 88.31 471 ALA A O 1
ATOM 3650 N N . GLY A 1 472 ? -4.494 -6.789 7.355 1.00 87.00 472 GLY A N 1
ATOM 3651 C CA . GLY A 1 472 ? -3.769 -5.536 7.103 1.00 87.00 472 GLY A CA 1
ATOM 3652 C C . GLY A 1 472 ? -2.325 -5.819 6.693 1.00 87.00 472 GLY A C 1
ATOM 3653 O O . GLY A 1 472 ? -1.697 -6.688 7.296 1.00 87.00 472 GLY A O 1
ATOM 3654 N N . LEU A 1 473 ? -1.791 -5.100 5.701 1.00 88.19 473 LEU A N 1
ATOM 3655 C CA . LEU A 1 473 ? -0.408 -5.241 5.219 1.00 88.19 473 LEU A CA 1
ATOM 3656 C C . LEU A 1 473 ? 0.279 -3.875 5.060 1.00 88.19 473 LEU A C 1
ATOM 3658 O O . LEU A 1 473 ? -0.292 -2.968 4.456 1.00 88.19 473 LEU A O 1
ATOM 3662 N N . ALA A 1 474 ? 1.518 -3.754 5.538 1.00 86.19 474 ALA A N 1
ATOM 3663 C CA . ALA A 1 474 ? 2.421 -2.632 5.266 1.00 86.19 474 ALA A CA 1
ATOM 3664 C C . ALA A 1 474 ? 3.854 -3.151 5.045 1.00 86.19 474 ALA A C 1
ATOM 3666 O O . ALA A 1 474 ? 4.274 -4.104 5.709 1.00 86.19 474 ALA A O 1
ATOM 3667 N N . LEU A 1 475 ? 4.598 -2.547 4.110 1.00 87.25 475 LEU A N 1
ATOM 3668 C CA . LEU A 1 475 ? 5.953 -2.979 3.733 1.00 87.25 475 LEU A CA 1
ATOM 3669 C C . LEU A 1 475 ? 6.905 -1.788 3.561 1.00 87.25 475 LEU A C 1
ATOM 3671 O O . LEU A 1 475 ? 6.530 -0.784 2.953 1.00 87.25 475 LEU A O 1
ATOM 3675 N N . THR A 1 476 ? 8.157 -1.948 3.990 1.00 84.69 476 THR A N 1
ATOM 3676 C CA . THR A 1 476 ? 9.266 -1.038 3.646 1.00 84.69 476 THR A CA 1
ATOM 3677 C C . THR A 1 476 ? 10.423 -1.845 3.073 1.00 84.69 476 THR A C 1
ATOM 3679 O O . THR A 1 476 ? 10.888 -2.788 3.713 1.00 84.69 476 THR A O 1
ATOM 3682 N N . ALA A 1 477 ? 10.890 -1.480 1.881 1.00 83.44 477 ALA A N 1
ATOM 3683 C CA . ALA A 1 477 ? 12.083 -2.041 1.258 1.00 83.44 477 ALA A CA 1
ATOM 3684 C C . ALA A 1 477 ? 13.221 -1.012 1.312 1.00 83.44 477 ALA A C 1
ATOM 3686 O O . ALA A 1 477 ? 13.113 0.062 0.716 1.00 83.44 477 ALA A O 1
ATOM 3687 N N . HIS A 1 478 ? 14.304 -1.337 2.018 1.00 79.00 478 HIS A N 1
ATOM 3688 C CA . HIS A 1 478 ? 15.528 -0.536 2.023 1.00 79.00 478 HIS A CA 1
ATOM 3689 C C . HIS A 1 478 ? 16.353 -0.855 0.777 1.00 79.00 478 HIS A C 1
ATOM 3691 O O . HIS A 1 478 ? 16.592 -2.022 0.468 1.00 79.00 478 HIS A O 1
ATOM 3697 N N . VAL A 1 479 ? 16.803 0.188 0.086 1.00 73.12 479 VAL A N 1
ATOM 3698 C CA . VAL A 1 479 ? 17.604 0.127 -1.139 1.00 73.12 479 VAL A CA 1
ATOM 3699 C C . VAL A 1 479 ? 18.848 0.993 -0.958 1.00 73.12 479 VAL A C 1
ATOM 3701 O O . VAL A 1 479 ? 18.767 2.180 -0.644 1.00 73.12 479 VAL A O 1
ATOM 3704 N N . LEU A 1 480 ? 20.034 0.410 -1.122 1.00 66.06 480 LEU A N 1
ATOM 3705 C CA . LEU A 1 480 ? 21.274 1.166 -0.961 1.00 66.06 480 LEU A CA 1
ATOM 3706 C C . LEU A 1 480 ? 21.617 1.923 -2.235 1.00 66.06 480 LEU A C 1
ATOM 3708 O O . LEU A 1 480 ? 21.867 1.305 -3.258 1.00 66.06 480 LEU A O 1
ATOM 3712 N N . SER A 1 481 ? 21.686 3.251 -2.156 1.00 52.72 481 SER A N 1
ATOM 3713 C CA . SER A 1 481 ? 22.259 4.078 -3.218 1.00 52.72 481 SER A CA 1
ATOM 3714 C C . SER A 1 481 ? 23.681 4.500 -2.861 1.00 52.72 481 SER A C 1
ATOM 3716 O O . SER A 1 481 ? 23.916 5.068 -1.792 1.00 52.72 481 SER A O 1
ATOM 3718 N N . ALA A 1 482 ? 24.611 4.329 -3.802 1.00 47.59 482 ALA A N 1
ATOM 3719 C CA . ALA A 1 482 ? 25.997 4.786 -3.685 1.00 47.59 482 ALA A CA 1
ATOM 3720 C C . ALA A 1 482 ? 26.154 6.324 -3.565 1.00 47.59 482 ALA A C 1
ATOM 3722 O O . ALA A 1 482 ? 27.267 6.813 -3.363 1.00 47.59 482 ALA A O 1
ATOM 3723 N N . THR A 1 483 ? 25.066 7.098 -3.691 1.00 43.47 483 THR A N 1
ATOM 3724 C CA . THR A 1 483 ? 25.048 8.564 -3.525 1.00 43.47 483 THR A CA 1
ATOM 3725 C C . THR A 1 483 ? 24.407 9.043 -2.219 1.00 43.47 483 THR A C 1
ATOM 3727 O O . THR A 1 483 ? 24.330 10.253 -2.006 1.00 43.47 483 THR A O 1
ATOM 3730 N N . ALA A 1 484 ? 23.908 8.147 -1.361 1.00 44.66 484 ALA A N 1
ATOM 3731 C CA . ALA A 1 484 ? 23.229 8.524 -0.121 1.00 44.66 484 ALA A CA 1
ATOM 3732 C C . ALA A 1 484 ? 24.230 8.767 1.026 1.00 44.66 484 ALA A C 1
ATOM 3734 O O . ALA A 1 484 ? 24.892 7.843 1.497 1.00 44.66 484 ALA A O 1
ATOM 3735 N N . ASP A 1 485 ? 24.315 10.008 1.514 1.00 42.75 485 ASP A N 1
ATOM 3736 C CA . ASP A 1 485 ? 25.116 10.335 2.697 1.00 42.75 485 ASP A CA 1
ATOM 3737 C C . ASP A 1 485 ? 24.484 9.724 3.972 1.00 42.75 485 ASP A C 1
ATOM 3739 O O . ASP A 1 485 ? 23.481 10.203 4.502 1.00 42.75 485 ASP A O 1
ATOM 3743 N N . SER A 1 486 ? 25.154 8.705 4.519 1.00 45.81 486 SER A N 1
ATOM 3744 C CA . SER A 1 486 ? 24.950 8.041 5.828 1.00 45.81 486 SER A CA 1
ATOM 3745 C C . SER A 1 486 ? 23.739 7.119 6.044 1.00 45.81 486 SER A C 1
ATOM 3747 O O . SER A 1 486 ? 23.961 6.044 6.593 1.00 45.81 486 SER A O 1
ATOM 3749 N N . ASP A 1 487 ? 22.510 7.487 5.668 1.00 50.22 487 ASP A N 1
ATOM 3750 C CA . ASP A 1 487 ? 21.303 6.813 6.213 1.00 50.22 487 ASP A CA 1
ATOM 3751 C C . ASP A 1 487 ? 20.571 5.846 5.247 1.00 50.22 487 ASP A C 1
ATOM 3753 O O . ASP A 1 487 ? 19.592 5.208 5.629 1.00 50.22 487 ASP A O 1
ATOM 3757 N N . GLY A 1 488 ? 21.055 5.686 4.008 1.00 58.31 488 GLY A N 1
ATOM 3758 C CA . GLY A 1 488 ? 20.430 4.826 2.989 1.00 58.31 488 GLY A CA 1
ATOM 3759 C C . GLY A 1 488 ? 19.223 5.463 2.279 1.00 58.31 488 GLY A C 1
ATOM 3760 O O . GLY A 1 488 ? 18.987 6.667 2.380 1.00 58.31 488 GLY A O 1
ATOM 3761 N N . ALA A 1 489 ? 18.484 4.660 1.509 1.00 69.12 489 ALA A N 1
ATOM 3762 C CA . ALA A 1 489 ? 17.257 5.057 0.811 1.00 69.12 489 ALA A CA 1
ATOM 3763 C C . ALA A 1 489 ? 16.207 3.926 0.896 1.00 69.12 489 ALA A C 1
ATOM 3765 O O . ALA A 1 489 ? 16.551 2.785 1.217 1.00 69.12 489 ALA A O 1
ATOM 3766 N N . PHE A 1 490 ? 14.922 4.216 0.666 1.00 75.06 490 PHE A N 1
ATOM 3767 C CA . PHE A 1 490 ? 13.854 3.213 0.827 1.00 75.06 490 PHE A CA 1
ATOM 3768 C C . PHE A 1 490 ? 12.559 3.526 0.058 1.00 75.06 490 PHE A C 1
ATOM 3770 O O . PHE A 1 490 ? 12.256 4.679 -0.256 1.00 75.06 490 PHE A O 1
ATOM 3777 N N . ILE A 1 491 ? 11.753 2.484 -0.179 1.00 77.25 491 ILE A N 1
ATOM 3778 C CA . ILE A 1 491 ? 10.373 2.569 -0.686 1.00 77.25 491 ILE A CA 1
ATOM 3779 C C . ILE A 1 491 ? 9.395 2.012 0.360 1.00 77.25 491 ILE A C 1
ATOM 3781 O O . ILE A 1 491 ? 9.633 0.955 0.944 1.00 77.25 491 ILE A O 1
ATOM 3785 N N . CYS A 1 492 ? 8.261 2.696 0.546 1.00 77.12 492 CYS A N 1
ATOM 3786 C CA . CYS A 1 492 ? 7.217 2.354 1.516 1.00 77.12 492 CYS A CA 1
ATOM 3787 C C . CYS A 1 492 ? 5.860 2.075 0.837 1.00 77.12 492 CYS A C 1
ATOM 3789 O O . CYS A 1 492 ? 5.154 3.010 0.442 1.00 77.12 492 CYS A O 1
ATOM 3791 N N . PHE A 1 493 ? 5.448 0.805 0.761 1.00 75.88 493 PHE A N 1
ATOM 3792 C CA . PHE A 1 493 ? 4.097 0.409 0.333 1.00 75.88 493 PHE A CA 1
ATOM 3793 C C . PHE A 1 493 ? 3.125 0.522 1.502 1.00 75.88 493 PHE A C 1
ATOM 3795 O O . PHE A 1 493 ? 3.266 -0.207 2.490 1.00 75.88 493 PHE A O 1
ATOM 3802 N N . ALA A 1 494 ? 2.152 1.433 1.388 1.00 68.69 494 ALA A N 1
ATOM 3803 C CA . ALA A 1 494 ? 1.179 1.741 2.434 1.00 68.69 494 ALA A CA 1
ATOM 3804 C C . ALA A 1 494 ? 1.801 1.802 3.847 1.00 68.69 494 ALA A C 1
ATOM 3806 O O . ALA A 1 494 ? 1.206 1.325 4.806 1.00 68.69 494 ALA A O 1
ATOM 3807 N N . SER A 1 495 ? 3.017 2.346 3.967 1.00 66.31 495 SER A N 1
ATOM 3808 C CA . SER A 1 495 ? 3.897 2.151 5.125 1.00 66.31 495 SER A CA 1
ATOM 3809 C C . SER A 1 495 ? 4.465 3.466 5.654 1.00 66.31 495 SER A C 1
ATOM 3811 O O . SER A 1 495 ? 4.816 4.365 4.889 1.00 66.31 495 SER A O 1
ATOM 3813 N N . GLY A 1 496 ? 4.595 3.532 6.976 1.00 57.94 496 GLY A N 1
ATOM 3814 C CA . GLY A 1 496 ? 5.467 4.460 7.695 1.00 57.94 496 GLY A CA 1
ATOM 3815 C C . GLY A 1 496 ? 6.372 3.690 8.656 1.00 57.94 496 GLY A C 1
ATOM 3816 O O . GLY A 1 496 ? 6.495 4.085 9.807 1.00 57.94 496 GLY A O 1
ATOM 3817 N N . ILE A 1 497 ? 6.926 2.543 8.231 1.00 60.34 497 ILE A N 1
ATOM 3818 C CA . ILE A 1 497 ? 7.834 1.716 9.050 1.00 60.34 497 ILE A CA 1
ATOM 3819 C C . ILE A 1 497 ? 9.230 2.360 9.069 1.00 60.34 497 ILE A C 1
ATOM 3821 O O . ILE A 1 497 ? 10.181 1.868 8.476 1.00 60.34 497 ILE A O 1
ATOM 3825 N N . GLU A 1 498 ? 9.294 3.521 9.712 1.00 55.69 498 GLU A N 1
ATOM 3826 C CA . GLU A 1 498 ? 10.398 4.481 9.757 1.00 55.69 498 GLU A CA 1
ATOM 3827 C C . GLU A 1 498 ? 10.338 5.215 11.109 1.00 55.69 498 GLU A C 1
ATOM 3829 O O . GLU A 1 498 ? 9.278 5.318 11.732 1.00 55.69 498 GLU A O 1
ATOM 3834 N N . GLY A 1 499 ? 11.471 5.714 11.613 1.00 56.97 499 GLY A N 1
ATOM 3835 C CA . GLY A 1 499 ? 11.507 6.569 12.813 1.00 56.97 499 GLY A CA 1
ATOM 3836 C C . GLY A 1 499 ? 10.942 5.981 14.124 1.00 56.97 499 GLY A C 1
ATOM 3837 O O . GLY A 1 499 ? 10.776 6.729 15.088 1.00 56.97 499 GLY A O 1
ATOM 3838 N N . GLY A 1 500 ? 10.655 4.674 14.191 1.00 60.44 500 GLY A N 1
ATOM 3839 C CA . GLY A 1 500 ? 10.044 4.001 15.347 1.00 60.44 500 GLY A CA 1
ATOM 3840 C C . GLY A 1 500 ? 8.557 3.644 15.206 1.00 60.44 500 GLY A C 1
ATOM 3841 O O . GLY A 1 500 ? 7.985 3.096 16.151 1.00 60.44 500 GLY A O 1
ATOM 3842 N N . LYS A 1 501 ? 7.923 3.958 14.069 1.00 64.75 501 LYS A N 1
ATOM 3843 C CA . LYS A 1 501 ? 6.482 3.776 13.827 1.00 64.75 501 LYS A CA 1
ATOM 3844 C C . LYS A 1 501 ? 6.156 2.467 13.099 1.00 64.75 501 LYS A C 1
ATOM 3846 O O . LYS A 1 501 ? 6.898 2.044 12.224 1.00 64.75 501 LYS A O 1
ATOM 3851 N N . SER A 1 502 ? 5.011 1.859 13.398 1.00 66.19 502 SER A N 1
ATOM 3852 C CA . SER A 1 502 ? 4.421 0.737 12.645 1.00 66.19 502 SER A CA 1
ATOM 3853 C C . SER A 1 502 ? 2.993 1.107 12.208 1.00 66.19 502 SER A C 1
ATOM 3855 O O . SER A 1 502 ? 2.383 1.998 12.793 1.00 66.19 502 SER A O 1
ATOM 3857 N N . PHE A 1 503 ? 2.463 0.472 11.155 1.00 69.69 503 PHE A N 1
ATOM 3858 C CA . PHE A 1 503 ? 1.084 0.644 10.639 1.00 69.69 503 PHE A CA 1
ATOM 3859 C C . PHE A 1 503 ? 0.539 2.090 10.522 1.00 69.69 503 PHE A C 1
ATOM 3861 O O . PHE A 1 503 ? -0.674 2.294 10.510 1.00 69.69 503 PHE A O 1
ATOM 3868 N N . GLU A 1 504 ? 1.402 3.107 10.383 1.00 69.50 504 GLU A N 1
ATOM 3869 C CA . GLU A 1 504 ? 0.978 4.507 10.202 1.00 69.50 504 GLU A CA 1
ATOM 3870 C C . GLU A 1 504 ? 0.018 4.669 9.012 1.00 69.50 504 GLU A C 1
ATOM 3872 O O . GLU A 1 504 ? -0.882 5.514 9.038 1.00 69.50 504 GLU A O 1
ATOM 3877 N N . ARG A 1 505 ? 0.181 3.796 8.014 1.00 74.00 505 ARG A N 1
ATOM 3878 C CA . ARG A 1 505 ? -0.819 3.402 7.021 1.00 74.00 505 ARG A CA 1
ATOM 3879 C C . ARG A 1 505 ? -0.798 1.872 6.904 1.00 74.00 505 ARG A C 1
ATOM 3881 O O . ARG A 1 505 ? 0.081 1.216 7.468 1.00 74.00 505 ARG A O 1
ATOM 3888 N N . TYR A 1 506 ? -1.768 1.317 6.183 1.00 80.00 506 TYR A N 1
ATOM 3889 C CA . TYR A 1 506 ? -1.777 -0.080 5.750 1.00 80.00 506 TYR A CA 1
ATOM 3890 C C . TYR A 1 506 ? -2.688 -0.242 4.519 1.00 80.00 506 TYR A C 1
ATOM 3892 O O . TYR A 1 506 ? -3.574 0.585 4.275 1.00 80.00 506 TYR A O 1
ATOM 3900 N N . ALA A 1 507 ? -2.494 -1.319 3.759 1.00 83.44 507 ALA A N 1
ATOM 3901 C CA . ALA A 1 507 ? -3.410 -1.769 2.715 1.00 83.44 507 ALA A CA 1
ATOM 3902 C C . ALA A 1 507 ? -4.325 -2.888 3.243 1.00 83.44 507 ALA A C 1
ATOM 3904 O O . ALA A 1 507 ? -3.857 -3.840 3.875 1.00 83.44 507 ALA A O 1
ATOM 3905 N N . LEU A 1 508 ? -5.629 -2.787 2.974 1.00 85.06 508 LEU A N 1
ATOM 3906 C CA . LEU A 1 508 ? -6.617 -3.821 3.283 1.00 85.06 508 LEU A CA 1
ATOM 3907 C C . LEU A 1 508 ? -6.513 -4.966 2.269 1.00 85.06 508 LEU A C 1
ATOM 3909 O O . LEU A 1 508 ? -6.950 -4.831 1.123 1.00 85.06 508 LEU A O 1
ATOM 3913 N N . VAL A 1 509 ? -5.975 -6.097 2.712 1.00 89.06 509 VAL A N 1
ATOM 3914 C CA . VAL A 1 509 ? -5.935 -7.355 1.964 1.00 89.06 509 VAL A CA 1
ATOM 3915 C C . VAL A 1 509 ? -7.296 -8.042 2.054 1.00 89.06 509 VAL A C 1
ATOM 3917 O O . VAL A 1 509 ? -7.745 -8.365 3.152 1.00 89.06 509 VAL A O 1
ATOM 3920 N N . ASN A 1 510 ? -7.920 -8.325 0.909 1.00 86.19 510 ASN A N 1
ATOM 3921 C CA . ASN A 1 510 ? -9.084 -9.211 0.805 1.00 86.19 510 ASN A CA 1
ATOM 3922 C C . ASN A 1 510 ? -8.642 -10.581 0.266 1.00 86.19 510 ASN A C 1
ATOM 3924 O O . ASN A 1 510 ? -8.056 -10.661 -0.818 1.00 86.19 510 ASN A O 1
ATOM 3928 N N . LEU A 1 511 ? -8.956 -11.664 0.979 1.00 88.31 511 LEU A N 1
ATOM 3929 C CA . LEU A 1 511 ? -8.633 -13.036 0.580 1.00 88.31 511 LEU A CA 1
ATOM 3930 C C . LEU A 1 511 ? -9.719 -13.582 -0.362 1.00 88.31 511 LEU A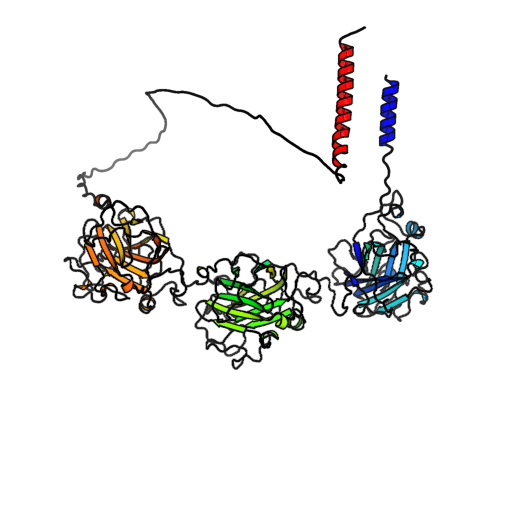 C 1
ATOM 3932 O O . LEU A 1 511 ? -10.831 -13.910 0.054 1.00 88.31 511 LEU A O 1
ATOM 3936 N N . THR A 1 5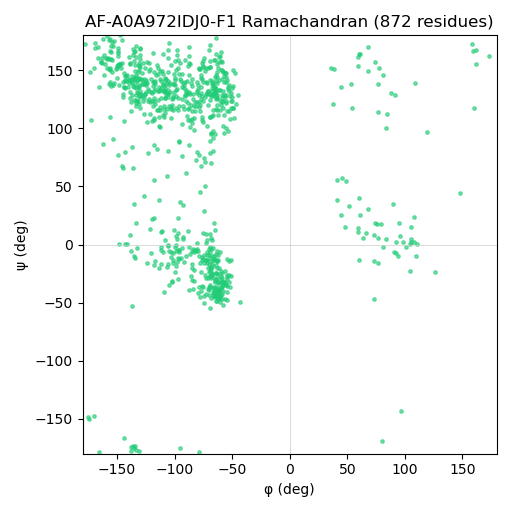12 ? -9.422 -13.658 -1.659 1.00 83.50 512 THR A N 1
ATOM 3937 C CA . THR A 1 512 ? -10.401 -13.991 -2.713 1.00 83.50 512 THR A CA 1
ATOM 3938 C C . THR A 1 512 ? -10.273 -15.431 -3.222 1.00 83.50 512 THR A C 1
ATOM 3940 O O . THR A 1 512 ? -9.213 -16.047 -3.143 1.00 83.50 512 THR A O 1
ATOM 3943 N N . ALA A 1 513 ? -11.370 -15.992 -3.746 1.00 73.06 513 ALA A N 1
ATOM 3944 C CA . ALA A 1 513 ? -11.450 -17.408 -4.121 1.00 73.06 513 ALA A CA 1
ATOM 3945 C C . ALA A 1 513 ? -10.700 -17.773 -5.408 1.00 73.06 513 ALA A C 1
ATOM 3947 O O . ALA A 1 513 ? -10.016 -18.787 -5.458 1.00 73.06 513 ALA A O 1
ATOM 3948 N N . ASN A 1 514 ? -10.952 -17.007 -6.470 1.00 61.41 514 ASN A N 1
ATOM 3949 C CA . ASN A 1 514 ? -10.498 -17.242 -7.838 1.00 61.41 514 ASN A CA 1
ATOM 3950 C C . ASN A 1 514 ? -10.624 -15.915 -8.601 1.00 61.41 514 ASN A C 1
ATOM 3952 O O . ASN A 1 514 ? -11.641 -15.657 -9.245 1.00 61.41 514 ASN A O 1
ATOM 3956 N N . GLU A 1 515 ? -9.600 -15.077 -8.527 1.00 56.97 515 GLU A N 1
ATOM 3957 C CA . GLU A 1 515 ? -9.300 -14.167 -9.635 1.00 56.97 515 GLU A CA 1
ATOM 3958 C C . GLU A 1 515 ? -8.379 -14.915 -10.617 1.00 56.97 515 GLU A C 1
ATOM 3960 O O . GLU A 1 515 ? -7.721 -15.884 -10.212 1.00 56.97 515 GLU A O 1
ATOM 3965 N N . PRO A 1 516 ? -8.326 -14.549 -11.911 1.00 53.28 516 PRO A N 1
ATOM 3966 C CA . PRO A 1 516 ? -7.219 -15.001 -12.741 1.00 53.28 516 PRO A CA 1
ATOM 3967 C C . PRO A 1 516 ? -5.902 -14.575 -12.076 1.00 53.28 516 PRO A C 1
ATOM 3969 O O . PRO A 1 516 ? -5.793 -13.464 -11.560 1.00 53.28 516 PRO A O 1
ATOM 3972 N N . PHE A 1 517 ? -4.897 -15.452 -12.111 1.00 54.59 517 PHE A N 1
ATOM 3973 C CA . PHE A 1 517 ? -3.531 -14.959 -12.011 1.00 54.59 517 PHE A CA 1
ATOM 3974 C C . PHE A 1 517 ? -3.307 -14.175 -13.300 1.00 54.59 517 PHE A C 1
ATOM 3976 O O . PHE A 1 517 ? -3.354 -14.747 -14.394 1.00 54.59 517 PHE A O 1
ATOM 3983 N N . ASP A 1 518 ? -3.195 -12.856 -13.171 1.00 44.62 518 ASP A N 1
ATOM 3984 C CA . ASP A 1 518 ? -2.647 -12.035 -14.237 1.00 44.62 518 ASP A CA 1
ATOM 3985 C C . ASP A 1 518 ? -1.250 -12.573 -14.542 1.00 44.62 518 ASP A C 1
ATOM 3987 O O . ASP A 1 518 ? -0.518 -12.932 -13.616 1.00 44.62 518 ASP A O 1
ATOM 3991 N N . LYS A 1 519 ? -0.876 -12.635 -15.825 1.00 40.47 519 LYS A N 1
ATOM 3992 C CA . LYS A 1 519 ? 0.505 -12.962 -16.178 1.00 40.47 519 LYS A CA 1
ATOM 3993 C C . LYS A 1 519 ? 1.431 -12.027 -15.411 1.00 40.47 519 LYS A C 1
ATOM 3995 O O . LYS A 1 519 ? 1.270 -10.807 -15.493 1.00 40.47 519 LYS A O 1
ATOM 4000 N N . ALA A 1 520 ? 2.407 -12.589 -14.707 1.00 38.00 520 ALA A N 1
ATOM 4001 C CA . ALA A 1 520 ? 3.507 -11.802 -14.190 1.00 38.00 520 ALA A CA 1
ATOM 4002 C C . ALA A 1 520 ? 4.350 -11.359 -15.392 1.00 38.00 520 ALA A C 1
ATOM 4004 O O . ALA A 1 520 ? 5.286 -12.041 -15.807 1.00 38.00 520 ALA A O 1
ATOM 4005 N N . ASP A 1 521 ? 4.001 -10.205 -15.968 1.00 38.28 521 ASP A N 1
ATOM 4006 C CA . ASP A 1 521 ? 4.884 -9.451 -16.855 1.00 38.28 521 ASP A CA 1
ATOM 4007 C C . ASP A 1 521 ? 6.050 -8.899 -16.018 1.00 38.28 521 ASP A C 1
ATOM 4009 O O . ASP A 1 521 ? 6.205 -7.697 -15.804 1.00 38.28 521 ASP A O 1
ATOM 4013 N N . LEU A 1 522 ? 6.916 -9.820 -15.582 1.00 39.84 522 LEU A N 1
ATOM 4014 C CA . LEU A 1 522 ? 8.238 -9.577 -15.003 1.00 39.84 522 LEU A CA 1
ATOM 4015 C C . LEU A 1 522 ? 9.162 -8.846 -15.995 1.00 39.84 522 LEU A C 1
ATOM 4017 O O . LEU A 1 522 ? 10.225 -8.378 -15.605 1.00 39.84 522 LEU A O 1
ATOM 4021 N N . GLN A 1 523 ? 8.711 -8.664 -17.246 1.00 37.94 523 GLN A N 1
ATOM 4022 C CA . GLN A 1 523 ? 9.245 -7.683 -18.198 1.00 37.94 523 GLN A CA 1
ATOM 4023 C C . GLN A 1 523 ? 9.292 -6.260 -17.600 1.00 37.94 523 GLN A C 1
ATOM 4025 O O . GLN A 1 523 ? 10.139 -5.472 -17.999 1.00 37.94 523 GLN A O 1
ATOM 4030 N N . VAL A 1 524 ? 8.430 -5.936 -16.623 1.00 38.50 524 VAL A N 1
ATOM 4031 C CA . VAL A 1 524 ? 8.424 -4.637 -15.920 1.00 38.50 524 VAL A CA 1
ATOM 4032 C C . VAL A 1 524 ? 9.546 -4.524 -14.874 1.00 38.50 524 VAL A C 1
ATOM 4034 O O . VAL A 1 524 ? 9.963 -3.417 -14.554 1.00 38.50 524 VAL A O 1
ATOM 4037 N N . PHE A 1 525 ? 10.069 -5.639 -14.345 1.00 35.59 525 PHE A N 1
ATOM 4038 C CA . PHE A 1 525 ? 11.051 -5.638 -13.249 1.00 35.59 525 PHE A CA 1
ATOM 4039 C C . PHE A 1 525 ? 12.462 -5.986 -13.699 1.00 35.59 525 PHE A C 1
ATOM 4041 O O . PHE A 1 525 ? 13.104 -6.913 -13.204 1.00 35.59 525 PHE A O 1
ATOM 4048 N N . ASN A 1 526 ? 12.970 -5.179 -14.628 1.00 40.50 526 ASN A N 1
ATOM 4049 C CA . ASN A 1 526 ? 14.399 -5.102 -14.876 1.00 40.50 526 ASN A CA 1
ATOM 4050 C C . ASN A 1 526 ? 14.789 -3.728 -15.465 1.00 40.50 526 ASN A C 1
ATOM 4052 O O . ASN A 1 526 ? 14.804 -3.580 -16.683 1.00 40.50 526 ASN A O 1
ATOM 4056 N N . PRO A 1 527 ? 15.138 -2.720 -14.639 1.00 39.50 527 PRO A N 1
ATOM 4057 C CA . PRO A 1 527 ? 15.492 -1.379 -15.128 1.00 39.50 527 PRO A CA 1
ATOM 4058 C C . PRO A 1 527 ? 16.789 -1.347 -15.958 1.00 39.50 527 PRO A C 1
ATOM 4060 O O . PRO A 1 527 ? 17.067 -0.370 -16.645 1.00 39.50 527 PRO A O 1
ATOM 4063 N N . SER A 1 528 ? 17.586 -2.421 -15.939 1.00 42.28 528 SER A N 1
ATOM 4064 C CA . SER A 1 528 ? 18.757 -2.588 -16.812 1.00 42.28 528 SER A CA 1
ATOM 4065 C C . SER A 1 528 ? 18.411 -3.288 -18.134 1.00 42.28 528 SER A C 1
ATOM 4067 O O . SER A 1 528 ? 19.219 -3.297 -19.063 1.00 42.28 528 SER A O 1
ATOM 4069 N N . VAL A 1 529 ? 17.205 -3.844 -18.274 1.00 49.59 529 VAL A N 1
ATOM 4070 C CA . VAL A 1 529 ? 16.636 -4.242 -19.563 1.00 49.59 529 VAL A CA 1
ATOM 4071 C C . VAL A 1 529 ? 15.906 -3.041 -20.151 1.00 49.59 529 VAL A C 1
ATOM 4073 O O . VAL A 1 529 ? 14.704 -2.843 -19.999 1.00 49.59 529 VAL A O 1
ATOM 4076 N N . LYS A 1 530 ? 16.685 -2.217 -20.846 1.00 54.81 530 LYS A N 1
ATOM 4077 C CA . LYS A 1 530 ? 16.208 -1.072 -21.618 1.00 54.81 530 LYS A CA 1
ATOM 4078 C C . LYS A 1 530 ? 15.051 -1.476 -22.538 1.00 54.81 530 LYS A C 1
ATOM 4080 O O . LYS A 1 530 ? 15.208 -2.404 -23.330 1.00 54.81 530 LYS A O 1
ATOM 4085 N N . GLU A 1 531 ? 13.922 -0.769 -22.468 1.00 60.28 531 GLU A N 1
ATOM 4086 C CA . GLU A 1 531 ? 12.769 -0.989 -23.355 1.00 60.28 531 GLU A CA 1
ATOM 4087 C C . GLU A 1 531 ? 13.174 -0.911 -24.846 1.00 60.28 531 GLU A C 1
ATOM 4089 O O . GLU A 1 531 ? 13.989 -0.057 -25.222 1.00 60.28 531 GLU A O 1
ATOM 4094 N N . PRO A 1 532 ? 12.609 -1.760 -25.729 1.00 66.75 532 PRO A N 1
ATOM 4095 C CA . PRO A 1 532 ? 12.859 -1.689 -27.164 1.00 66.75 532 PRO A CA 1
ATOM 4096 C C . PRO A 1 532 ? 12.477 -0.328 -27.739 1.00 66.75 532 PRO A C 1
ATOM 4098 O O . PRO A 1 532 ? 11.302 0.035 -27.789 1.00 66.75 532 PRO A O 1
ATOM 4101 N N . PHE A 1 533 ? 13.471 0.382 -28.276 1.00 72.12 533 PHE A N 1
ATOM 4102 C CA . PHE A 1 533 ? 13.297 1.734 -28.812 1.00 72.12 533 PHE A CA 1
ATOM 4103 C C . PHE A 1 533 ? 12.255 1.783 -29.944 1.00 72.12 533 PHE A C 1
ATOM 4105 O O . PHE A 1 533 ? 11.549 2.771 -30.132 1.00 72.12 533 PHE A O 1
ATOM 4112 N N . THR A 1 534 ? 12.142 0.690 -30.698 1.00 76.56 534 THR A N 1
ATOM 4113 C CA . THR A 1 534 ? 11.037 0.431 -31.624 1.00 76.56 534 THR A CA 1
ATOM 4114 C C . THR A 1 534 ? 10.789 -1.079 -31.732 1.00 76.56 534 THR A C 1
ATOM 4116 O O . THR A 1 534 ? 11.583 -1.890 -31.249 1.00 76.56 534 THR A O 1
ATOM 4119 N N . SER A 1 535 ? 9.683 -1.495 -32.348 1.00 83.31 535 SER A N 1
ATOM 4120 C CA . SER A 1 535 ? 9.382 -2.907 -32.624 1.00 83.31 535 SER A CA 1
ATOM 4121 C C . SER A 1 535 ? 9.124 -3.109 -34.114 1.00 83.31 535 SER A C 1
ATOM 4123 O O . SER A 1 535 ? 8.325 -2.388 -34.706 1.00 83.31 535 SER A O 1
ATOM 4125 N N . ILE A 1 536 ? 9.765 -4.118 -34.705 1.00 84.31 536 ILE A N 1
ATOM 4126 C CA . ILE A 1 536 ? 9.607 -4.491 -36.113 1.00 84.31 536 ILE A CA 1
ATOM 4127 C C . ILE A 1 536 ? 9.072 -5.916 -36.244 1.00 84.31 536 ILE A C 1
ATOM 4129 O O . ILE A 1 536 ? 9.530 -6.842 -35.573 1.00 84.31 536 ILE A O 1
ATOM 4133 N N . ASN A 1 537 ? 8.111 -6.106 -37.144 1.00 86.62 537 ASN A N 1
ATOM 4134 C CA . ASN A 1 537 ? 7.629 -7.432 -37.506 1.00 86.62 537 ASN A CA 1
ATOM 4135 C C . ASN A 1 537 ? 8.438 -7.970 -38.683 1.00 86.62 537 ASN A C 1
ATOM 4137 O O . ASN A 1 537 ? 8.553 -7.315 -39.718 1.00 86.62 537 ASN A O 1
ATOM 4141 N N . VAL A 1 538 ? 8.965 -9.182 -38.537 1.00 90.44 538 VAL A N 1
ATOM 4142 C CA . VAL A 1 538 ? 9.739 -9.861 -39.575 1.00 90.44 538 VAL A CA 1
ATOM 4143 C C . VAL A 1 538 ? 8.988 -11.138 -39.964 1.00 90.44 538 VAL A C 1
ATOM 4145 O O . VAL A 1 538 ? 8.941 -12.081 -39.171 1.00 90.44 538 VAL A O 1
ATOM 4148 N N . PRO A 1 539 ? 8.362 -11.196 -41.151 1.00 89.00 539 PRO A N 1
ATOM 4149 C CA . PRO A 1 539 ? 7.589 -12.356 -41.569 1.00 89.00 539 PRO A CA 1
ATOM 4150 C C . PRO A 1 539 ? 8.484 -13.489 -42.066 1.00 89.00 539 PRO A C 1
ATOM 4152 O O . PRO A 1 539 ? 9.564 -13.260 -42.618 1.00 89.00 539 PRO A O 1
ATOM 4155 N N . LYS A 1 540 ? 7.993 -14.719 -41.914 1.00 90.12 540 LYS A N 1
ATOM 4156 C CA . LYS A 1 540 ? 8.692 -15.931 -42.339 1.00 90.12 540 LYS A CA 1
ATOM 4157 C C . LYS A 1 540 ? 8.840 -16.023 -43.862 1.00 90.12 540 LYS A C 1
ATOM 4159 O O . LYS A 1 540 ? 7.898 -15.754 -44.613 1.00 90.12 540 LYS A O 1
ATOM 4164 N N . ALA A 1 541 ? 10.010 -16.464 -44.308 1.00 87.88 541 ALA A N 1
ATOM 4165 C CA . ALA A 1 541 ? 10.346 -16.718 -45.697 1.00 87.88 541 ALA A CA 1
ATOM 4166 C C . ALA A 1 541 ? 9.506 -17.874 -46.266 1.00 87.88 541 ALA A C 1
ATOM 4168 O O . ALA A 1 541 ? 9.362 -18.936 -45.659 1.00 87.88 541 ALA A O 1
ATOM 4169 N N . LYS A 1 542 ? 8.966 -17.687 -47.477 1.00 82.75 542 LYS A N 1
ATOM 4170 C CA . LYS A 1 542 ? 8.325 -18.770 -48.256 1.00 82.75 542 LYS A CA 1
ATOM 4171 C C . LYS A 1 542 ? 9.349 -19.601 -49.031 1.00 82.75 542 LYS A C 1
ATOM 4173 O O . LYS A 1 542 ? 9.068 -20.718 -49.458 1.00 82.75 542 LYS A O 1
ATOM 4178 N N . THR A 1 543 ? 10.513 -19.017 -49.276 1.00 85.50 543 THR A N 1
ATOM 4179 C CA . THR A 1 543 ? 11.691 -19.581 -49.932 1.00 85.50 543 THR A CA 1
ATOM 4180 C C . THR A 1 543 ? 12.875 -18.769 -49.415 1.00 85.50 543 THR A C 1
ATOM 4182 O O . THR A 1 543 ? 12.750 -17.553 -49.306 1.00 85.50 543 THR A O 1
ATOM 4185 N N . ALA A 1 544 ? 13.979 -19.427 -49.065 1.00 89.25 544 ALA A N 1
ATOM 4186 C CA . ALA A 1 544 ? 15.191 -18.765 -48.587 1.00 89.25 544 ALA A CA 1
ATOM 4187 C C . ALA A 1 544 ? 15.737 -17.761 -49.632 1.00 89.25 544 ALA A C 1
ATOM 4189 O O . ALA A 1 544 ? 15.974 -18.189 -50.768 1.00 89.25 544 ALA A O 1
ATOM 4190 N N . PRO A 1 545 ? 15.966 -16.480 -49.270 1.00 90.88 545 PRO A N 1
ATOM 4191 C CA . PRO A 1 545 ? 16.569 -15.485 -50.157 1.00 90.88 545 PRO A CA 1
ATOM 4192 C C . PRO A 1 545 ? 17.943 -15.875 -50.717 1.00 90.88 545 PRO A C 1
ATOM 4194 O O . PRO A 1 545 ? 18.752 -16.546 -50.056 1.00 90.88 545 PRO A O 1
ATOM 4197 N N . VAL A 1 546 ? 18.226 -15.433 -51.942 1.00 90.75 546 VAL A N 1
ATOM 4198 C CA . VAL A 1 546 ? 19.462 -15.746 -52.670 1.00 90.75 546 VAL A CA 1
ATOM 4199 C C . VAL A 1 546 ? 20.496 -14.634 -52.496 1.00 90.75 546 VAL A C 1
ATOM 4201 O O . VAL A 1 546 ? 20.616 -13.768 -53.352 1.00 90.75 546 VAL A O 1
ATOM 4204 N N . ILE A 1 547 ? 21.303 -14.736 -51.430 1.00 92.50 547 ILE A N 1
ATOM 4205 C CA . ILE A 1 547 ? 22.368 -13.769 -51.092 1.00 92.50 547 ILE A CA 1
ATOM 4206 C C . ILE A 1 547 ? 23.338 -13.538 -52.267 1.00 92.50 547 ILE A C 1
ATOM 4208 O O . ILE A 1 547 ? 24.271 -14.323 -52.479 1.00 92.50 547 ILE A O 1
ATOM 4212 N N . ASP A 1 548 ? 23.121 -12.461 -53.026 1.00 89.44 548 ASP A N 1
ATOM 4213 C CA . ASP A 1 548 ? 23.821 -12.151 -54.282 1.00 89.44 548 ASP A CA 1
ATOM 4214 C C . ASP A 1 548 ? 24.117 -10.650 -54.505 1.00 89.44 548 ASP A C 1
ATOM 4216 O O . ASP A 1 548 ? 24.744 -10.278 -55.507 1.00 89.44 548 ASP A O 1
ATOM 4220 N N . GLY A 1 549 ? 23.723 -9.798 -53.554 1.00 83.56 549 GLY A N 1
ATOM 4221 C CA . GLY A 1 549 ? 23.965 -8.357 -53.522 1.00 83.56 549 GLY A CA 1
ATOM 4222 C C . GLY A 1 549 ? 22.818 -7.528 -54.101 1.00 83.56 549 GLY A C 1
ATOM 4223 O O . GLY A 1 549 ? 23.045 -6.379 -54.493 1.00 83.56 549 GLY A O 1
ATOM 4224 N N . LYS A 1 550 ? 21.616 -8.101 -54.211 1.00 83.94 550 LYS A N 1
ATOM 4225 C CA . LYS A 1 550 ? 20.392 -7.457 -54.714 1.00 83.94 550 LYS A CA 1
ATOM 4226 C C . LYS A 1 550 ? 19.228 -7.849 -53.814 1.00 83.94 550 LYS A C 1
ATOM 4228 O O . LYS A 1 550 ? 19.146 -8.984 -53.379 1.00 83.94 550 LYS A O 1
ATOM 4233 N N . ILE A 1 551 ? 18.287 -6.934 -53.612 1.00 80.69 551 ILE A N 1
ATOM 4234 C CA . ILE A 1 551 ? 17.020 -7.242 -52.942 1.00 80.69 551 ILE A CA 1
ATOM 4235 C C . ILE A 1 551 ? 15.959 -7.351 -54.034 1.00 80.69 551 ILE A C 1
ATOM 4237 O O . ILE A 1 551 ? 15.732 -6.371 -54.749 1.00 80.69 551 ILE A O 1
ATOM 4241 N N . SER A 1 552 ? 15.351 -8.527 -54.215 1.00 71.62 552 SER A N 1
ATOM 4242 C CA . SER A 1 552 ? 14.301 -8.713 -55.220 1.00 71.62 552 SER A CA 1
ATOM 4243 C C . SER A 1 552 ? 12.890 -8.593 -54.634 1.00 71.62 552 SER A C 1
ATOM 4245 O O . SER A 1 552 ? 12.645 -8.855 -53.452 1.00 71.62 552 SER A O 1
ATOM 4247 N N . ASP A 1 553 ? 11.948 -8.177 -55.486 1.00 68.12 553 ASP A N 1
ATOM 4248 C CA . ASP A 1 553 ? 10.518 -8.258 -55.195 1.00 68.12 553 ASP A CA 1
ATOM 4249 C C . ASP A 1 553 ? 10.154 -9.696 -54.779 1.00 68.12 553 ASP A C 1
ATOM 4251 O O . ASP A 1 553 ? 10.474 -10.645 -55.491 1.00 68.12 553 ASP A O 1
ATOM 4255 N N . GLU A 1 554 ? 9.403 -9.841 -53.684 1.00 73.31 554 GLU A N 1
ATOM 4256 C CA . GLU A 1 554 ? 8.947 -11.129 -53.121 1.00 73.31 554 GLU A CA 1
ATOM 4257 C C . GLU A 1 554 ? 9.991 -11.961 -52.333 1.00 73.31 554 GLU A C 1
ATOM 4259 O O . GLU A 1 554 ? 9.625 -13.030 -51.841 1.00 73.31 554 GLU A O 1
ATOM 4264 N N . GLU A 1 555 ? 11.212 -11.462 -52.076 1.00 81.00 555 GLU A N 1
ATOM 4265 C CA . GLU A 1 555 ? 12.167 -12.096 -51.131 1.00 81.00 555 GLU A CA 1
ATOM 4266 C C . GLU A 1 555 ? 12.168 -11.503 -49.709 1.00 81.00 555 GLU A C 1
ATOM 4268 O O . GLU A 1 555 ? 12.409 -12.241 -48.756 1.00 81.00 555 GLU A O 1
ATOM 4273 N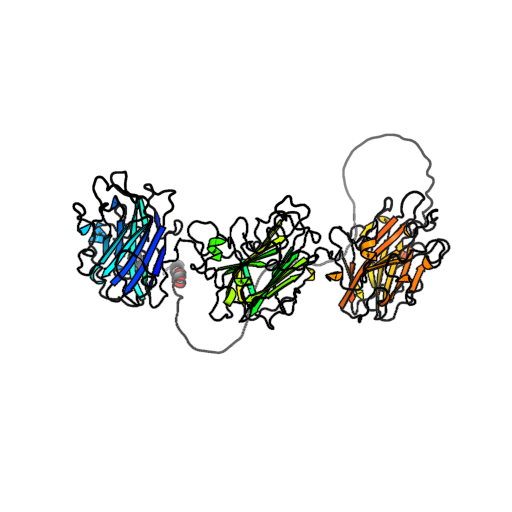 N . TYR A 1 556 ? 11.865 -10.210 -49.531 1.00 88.00 556 TYR A N 1
ATOM 4274 C CA . TYR A 1 556 ? 11.985 -9.528 -48.232 1.00 88.00 556 TYR A CA 1
ATOM 4275 C C . TYR A 1 556 ? 10.776 -8.654 -47.854 1.00 88.00 556 TYR A C 1
ATOM 4277 O O . TYR A 1 556 ? 10.079 -8.095 -48.705 1.00 88.00 556 TYR A O 1
ATOM 4285 N N . LYS A 1 557 ? 10.574 -8.454 -46.545 1.00 88.12 557 LYS A N 1
ATOM 4286 C CA . LYS A 1 557 ? 9.722 -7.390 -45.991 1.00 88.12 557 LYS A CA 1
ATOM 4287 C C . LYS A 1 557 ? 10.563 -6.146 -45.716 1.00 88.12 557 LYS A C 1
ATOM 4289 O O . LYS A 1 557 ? 11.625 -6.270 -45.115 1.00 88.12 557 LYS A O 1
ATOM 4294 N N . ARG A 1 558 ? 10.090 -4.955 -46.085 1.00 89.62 558 ARG A N 1
ATOM 4295 C CA . ARG A 1 558 ? 10.659 -3.677 -45.633 1.00 89.62 558 ARG A CA 1
ATOM 4296 C C . ARG A 1 558 ? 10.170 -3.401 -44.214 1.00 89.62 558 ARG A C 1
ATOM 4298 O O . ARG A 1 558 ? 8.964 -3.321 -43.982 1.00 89.62 558 ARG A O 1
ATOM 4305 N N . VAL A 1 559 ? 11.105 -3.286 -43.278 1.00 87.44 559 VAL A N 1
ATOM 4306 C CA . VAL A 1 559 ? 10.838 -3.223 -41.831 1.00 87.44 559 VAL A CA 1
ATOM 4307 C C . VAL A 1 559 ? 11.194 -1.879 -41.197 1.00 87.44 559 VAL A C 1
ATOM 4309 O O . VAL A 1 559 ? 10.641 -1.554 -40.153 1.00 87.44 559 VAL A O 1
ATOM 4312 N N . ALA A 1 560 ? 12.046 -1.075 -41.839 1.00 86.25 560 ALA A N 1
ATOM 4313 C CA . ALA A 1 560 ? 12.269 0.323 -41.470 1.00 86.25 560 ALA A CA 1
ATOM 4314 C C . ALA A 1 560 ? 12.649 1.173 -42.695 1.00 86.25 560 ALA A C 1
ATOM 4316 O O . ALA A 1 560 ? 13.242 0.667 -43.651 1.00 86.25 560 ALA A O 1
ATOM 4317 N N . VAL A 1 561 ? 12.327 2.466 -42.645 1.00 86.81 561 VAL A N 1
ATOM 4318 C CA . VAL A 1 561 ? 12.700 3.497 -43.630 1.00 86.81 561 VAL A CA 1
ATOM 4319 C C . VAL A 1 561 ? 13.267 4.681 -42.854 1.00 86.81 561 VAL A C 1
ATOM 4321 O O . VAL A 1 561 ? 12.709 5.022 -41.813 1.00 86.81 561 VAL A O 1
ATOM 4324 N N . TYR A 1 562 ? 14.360 5.278 -43.329 1.00 82.25 562 TYR A N 1
ATOM 4325 C CA . TYR A 1 562 ? 14.951 6.464 -42.713 1.00 82.25 562 TYR A CA 1
ATOM 4326 C C . TYR A 1 562 ? 13.978 7.637 -42.773 1.00 82.25 562 TYR A C 1
ATOM 4328 O O . TYR A 1 562 ? 13.656 8.131 -43.854 1.00 82.25 562 TYR A O 1
ATOM 4336 N N . ASP A 1 563 ? 13.557 8.083 -41.597 1.00 76.38 563 ASP A N 1
ATOM 4337 C CA . ASP A 1 563 ? 12.895 9.358 -41.384 1.00 76.38 563 ASP A CA 1
ATOM 4338 C C . ASP A 1 563 ? 13.734 10.133 -40.362 1.00 76.38 563 ASP A C 1
ATOM 4340 O O . ASP A 1 563 ? 14.057 9.630 -39.286 1.00 76.38 563 ASP A O 1
ATOM 4344 N N . LYS A 1 564 ? 14.130 11.351 -40.730 1.00 70.62 564 LYS A N 1
ATOM 4345 C CA . LYS A 1 564 ? 14.928 12.251 -39.890 1.00 70.62 564 LYS A CA 1
ATOM 4346 C C . LYS A 1 564 ? 14.156 12.763 -38.664 1.00 70.62 564 LYS A C 1
ATOM 4348 O O . LYS A 1 564 ? 14.784 13.208 -37.708 1.00 70.62 564 LYS A O 1
ATOM 4353 N N . ASP A 1 565 ? 12.822 12.715 -38.709 1.00 75.56 565 ASP A N 1
ATOM 4354 C CA . ASP A 1 565 ? 11.927 13.158 -37.637 1.00 75.56 565 ASP A CA 1
ATOM 4355 C C . ASP A 1 565 ? 11.451 11.978 -36.750 1.00 75.56 565 ASP A C 1
ATOM 4357 O O . ASP A 1 565 ? 10.813 12.205 -35.719 1.00 75.56 565 ASP A O 1
ATOM 4361 N N . ASP A 1 566 ? 11.799 10.728 -37.098 1.00 74.38 566 ASP A N 1
ATOM 4362 C CA . ASP A 1 566 ? 11.585 9.528 -36.273 1.00 74.38 566 ASP A CA 1
ATOM 4363 C C . ASP A 1 566 ? 12.790 9.291 -35.331 1.00 74.38 566 ASP A C 1
ATOM 4365 O O . ASP A 1 566 ? 13.898 9.003 -35.797 1.00 74.38 566 ASP A O 1
ATOM 4369 N N . PRO A 1 567 ? 12.607 9.348 -33.994 1.00 68.75 567 PRO A N 1
ATOM 4370 C CA . PRO A 1 567 ? 13.698 9.192 -33.031 1.00 68.75 567 PRO A CA 1
ATOM 4371 C C . PRO A 1 567 ? 14.334 7.792 -33.013 1.00 68.75 567 PRO A C 1
ATOM 4373 O O . PRO A 1 567 ? 15.370 7.616 -32.360 1.00 68.75 567 PRO A O 1
ATOM 4376 N N . ALA A 1 568 ? 13.749 6.790 -33.686 1.00 67.75 568 ALA A N 1
ATOM 4377 C CA . ALA A 1 568 ? 14.373 5.478 -33.875 1.00 67.75 568 ALA A CA 1
ATOM 4378 C C . ALA A 1 568 ? 15.661 5.552 -34.713 1.00 67.75 568 ALA A C 1
ATOM 4380 O O . ALA A 1 568 ? 16.486 4.635 -34.653 1.00 67.75 568 ALA A O 1
ATOM 4381 N N . TRP A 1 569 ? 15.865 6.646 -35.447 1.00 75.44 569 TRP A N 1
ATOM 4382 C CA . TRP A 1 569 ? 17.074 6.922 -36.209 1.00 75.44 569 TRP A CA 1
ATOM 4383 C C . TRP A 1 569 ? 18.002 7.890 -35.473 1.00 75.44 569 TRP A C 1
ATOM 4385 O O . TRP A 1 569 ? 17.565 8.793 -34.762 1.00 75.44 569 TRP A O 1
ATOM 4395 N N . ASN A 1 570 ? 19.311 7.715 -35.657 1.00 72.94 570 ASN A N 1
ATOM 4396 C CA . ASN A 1 570 ? 20.322 8.653 -35.168 1.00 72.94 570 ASN A CA 1
ATOM 4397 C C . ASN A 1 570 ? 21.394 8.927 -36.234 1.00 72.94 570 ASN A C 1
ATOM 4399 O O . ASN A 1 570 ? 21.615 8.111 -37.136 1.00 72.94 570 ASN A O 1
ATOM 4403 N N . ARG A 1 571 ? 22.079 10.067 -36.101 1.00 68.50 571 ARG A N 1
ATOM 4404 C CA . ARG A 1 571 ? 23.257 10.454 -36.889 1.00 68.50 571 ARG A CA 1
ATOM 4405 C C . ARG A 1 571 ? 24.347 10.908 -35.931 1.00 68.50 571 ARG A C 1
ATOM 4407 O O . ARG A 1 571 ? 24.104 11.794 -35.119 1.00 68.50 571 ARG A O 1
ATOM 4414 N N . ASP A 1 572 ? 25.535 10.328 -36.041 1.00 61.72 572 ASP A N 1
ATOM 4415 C CA . ASP A 1 572 ? 26.508 10.358 -34.937 1.00 61.72 572 ASP A CA 1
ATOM 4416 C C . ASP A 1 572 ? 27.838 11.055 -35.286 1.00 61.72 572 ASP A C 1
ATOM 4418 O O . ASP A 1 572 ? 28.881 10.825 -34.676 1.00 61.72 572 ASP A O 1
ATOM 4422 N N . THR A 1 573 ? 27.812 11.916 -36.310 1.00 61.41 573 THR A N 1
ATOM 4423 C CA . THR A 1 573 ? 28.983 12.679 -36.768 1.00 61.41 573 THR A CA 1
ATOM 4424 C C . THR A 1 573 ? 28.595 13.960 -37.512 1.00 61.41 573 THR A C 1
ATOM 4426 O O . THR A 1 573 ? 27.560 14.049 -38.173 1.00 61.41 573 THR A O 1
ATOM 4429 N N . PHE A 1 574 ? 29.451 14.984 -37.428 1.00 55.06 574 PHE A N 1
ATOM 4430 C CA . PHE A 1 574 ? 29.201 16.297 -38.032 1.00 55.06 574 PHE A CA 1
ATOM 4431 C C . PHE A 1 574 ? 29.304 16.293 -39.569 1.00 55.06 574 PHE A C 1
ATOM 4433 O O . PHE A 1 574 ? 30.263 15.781 -40.148 1.00 55.06 574 PHE A O 1
ATOM 4440 N N . GLY A 1 575 ? 28.383 17.000 -40.235 1.00 59.31 575 GLY A N 1
ATOM 4441 C CA . GLY A 1 575 ? 28.489 17.317 -41.666 1.00 59.31 575 GLY A CA 1
ATOM 4442 C C . GLY A 1 575 ? 27.877 16.282 -42.614 1.00 59.31 575 GLY A C 1
ATOM 4443 O O . GLY A 1 575 ? 28.420 16.061 -43.699 1.00 59.31 575 GLY A O 1
ATOM 4444 N N . ILE A 1 576 ? 26.776 15.659 -42.201 1.00 66.75 576 ILE A N 1
ATOM 4445 C CA . ILE A 1 576 ? 25.799 14.990 -43.070 1.00 66.75 576 ILE A CA 1
ATOM 4446 C C . ILE A 1 576 ? 24.629 15.975 -43.257 1.00 66.75 576 ILE A C 1
ATOM 4448 O O . ILE A 1 576 ? 24.215 16.589 -42.269 1.00 66.75 576 ILE A O 1
ATOM 4452 N N . ASP A 1 577 ? 24.085 16.131 -44.465 1.00 64.69 577 ASP A N 1
ATOM 4453 C CA . ASP A 1 577 ? 22.814 16.849 -44.668 1.00 64.69 577 ASP A CA 1
ATOM 4454 C C . ASP A 1 577 ? 21.627 15.879 -44.517 1.00 64.69 577 ASP A C 1
ATOM 4456 O O . ASP A 1 577 ? 21.754 14.689 -44.804 1.00 64.69 577 ASP A O 1
ATOM 4460 N N . GLU A 1 578 ? 20.498 16.347 -43.991 1.00 60.06 578 GLU A N 1
ATOM 4461 C CA . GLU A 1 578 ? 19.352 15.485 -43.649 1.00 60.06 578 GLU A CA 1
ATOM 4462 C C . GLU A 1 578 ? 18.560 15.071 -44.891 1.00 60.06 578 GLU A C 1
ATOM 4464 O O . GLU A 1 578 ? 18.141 13.920 -44.989 1.00 60.06 578 GLU A O 1
ATOM 4469 N N . ASP A 1 579 ? 18.447 15.969 -45.871 1.00 64.81 579 ASP A N 1
ATOM 4470 C CA . ASP A 1 579 ? 17.718 15.726 -47.121 1.00 64.81 579 ASP A CA 1
ATOM 4471 C C . ASP A 1 579 ? 18.523 14.879 -48.140 1.00 64.81 579 ASP A C 1
ATOM 4473 O O . ASP A 1 579 ? 17.976 14.443 -49.155 1.00 64.81 579 ASP A O 1
ATOM 4477 N N . GLU A 1 580 ? 19.818 14.624 -47.894 1.00 69.81 580 GLU A N 1
ATOM 4478 C CA . GLU A 1 580 ? 20.692 13.843 -48.791 1.00 69.81 580 GLU A CA 1
ATOM 4479 C C . GLU A 1 580 ? 20.751 12.336 -48.473 1.00 69.81 580 GLU A C 1
ATOM 4481 O O . GLU A 1 580 ? 21.228 11.563 -49.310 1.00 69.81 580 GLU A O 1
ATOM 4486 N N . VAL A 1 581 ? 20.289 11.891 -47.295 1.00 76.06 581 VAL A N 1
ATOM 4487 C CA . VAL A 1 581 ? 20.390 10.479 -46.879 1.00 76.06 581 VAL A CA 1
ATOM 4488 C C . VAL A 1 581 ? 19.082 9.716 -47.063 1.00 76.06 581 VAL A C 1
ATOM 4490 O O . VAL A 1 581 ? 18.004 10.175 -46.703 1.00 76.06 581 VAL A O 1
ATOM 4493 N N . LYS A 1 582 ? 19.198 8.481 -47.559 1.00 82.38 582 LYS A N 1
ATOM 4494 C CA . LYS A 1 582 ? 18.138 7.469 -47.554 1.00 82.38 582 LYS A CA 1
ATOM 4495 C C . LYS A 1 582 ? 18.700 6.147 -47.050 1.00 82.38 582 LYS A C 1
ATOM 4497 O O . LYS A 1 582 ? 19.714 5.684 -47.566 1.00 82.38 582 LYS A O 1
ATOM 4502 N N . MET A 1 583 ? 18.020 5.502 -46.108 1.00 86.25 583 MET A N 1
ATOM 4503 C CA . MET A 1 583 ? 18.306 4.127 -45.692 1.00 86.25 583 MET A CA 1
ATOM 4504 C C . MET A 1 583 ? 16.999 3.343 -45.586 1.00 86.25 583 MET A C 1
ATOM 4506 O O . MET A 1 583 ? 16.005 3.861 -45.087 1.00 86.25 583 MET A O 1
ATOM 4510 N N . GLU A 1 584 ? 16.993 2.101 -46.053 1.00 89.38 584 GLU A N 1
ATOM 4511 C CA . GLU A 1 584 ? 15.878 1.169 -45.883 1.00 89.38 584 GLU A CA 1
ATOM 4512 C C . GLU A 1 584 ? 16.399 -0.170 -45.368 1.00 89.38 584 GLU A C 1
ATOM 4514 O O . GLU A 1 584 ? 17.404 -0.694 -45.856 1.00 89.38 584 GLU A O 1
ATOM 4519 N N . VAL A 1 585 ? 15.702 -0.719 -44.374 1.00 90.94 585 VAL A N 1
ATOM 4520 C CA . VAL A 1 585 ? 16.019 -2.007 -43.751 1.00 90.94 585 VAL A CA 1
ATOM 4521 C C . VAL A 1 585 ? 14.965 -3.020 -44.172 1.00 90.94 585 VAL A C 1
ATOM 4523 O O . VAL A 1 585 ? 13.761 -2.772 -44.065 1.00 90.94 585 VAL A O 1
ATOM 4526 N N . PHE A 1 586 ? 15.431 -4.177 -44.622 1.00 91.75 586 PHE A N 1
ATOM 4527 C CA . PHE A 1 586 ? 14.637 -5.285 -45.126 1.00 91.75 586 PHE A CA 1
ATOM 4528 C C . PHE A 1 586 ? 14.988 -6.567 -44.363 1.00 91.75 586 PHE A C 1
ATOM 4530 O O . PHE A 1 586 ? 16.162 -6.835 -44.107 1.00 91.75 586 PHE A O 1
ATOM 4537 N N . ALA A 1 587 ? 13.992 -7.377 -44.003 1.00 93.38 587 ALA A N 1
ATOM 4538 C CA . ALA A 1 587 ? 14.216 -8.616 -43.262 1.00 93.38 587 ALA A CA 1
ATOM 4539 C C . ALA A 1 587 ? 13.212 -9.732 -43.602 1.00 93.38 587 ALA A C 1
ATOM 4541 O O . ALA A 1 587 ? 12.082 -9.478 -44.027 1.00 93.38 587 ALA A O 1
ATOM 4542 N N . THR A 1 588 ? 13.631 -10.979 -43.388 1.00 93.38 588 THR A N 1
ATOM 4543 C CA . THR A 1 588 ? 12.779 -12.182 -43.313 1.00 93.38 588 THR A CA 1
ATOM 4544 C C . THR A 1 588 ? 13.503 -13.267 -42.488 1.00 93.38 588 THR A C 1
ATOM 4546 O O . THR A 1 588 ? 14.626 -13.048 -42.036 1.00 93.38 588 THR A O 1
ATOM 4549 N N . TRP A 1 589 ? 12.887 -14.422 -42.232 1.00 93.69 589 TRP A N 1
ATOM 4550 C CA . TRP A 1 589 ? 13.494 -15.509 -41.445 1.00 93.69 589 TRP A CA 1
ATOM 4551 C C . TRP A 1 589 ? 13.018 -16.897 -41.879 1.00 93.69 589 TRP A C 1
ATOM 4553 O O . TRP A 1 589 ? 11.897 -17.045 -42.361 1.00 93.69 589 TRP A O 1
ATOM 4563 N N . ASP A 1 590 ? 13.828 -17.923 -41.638 1.00 92.06 590 ASP A N 1
ATOM 4564 C CA . ASP A 1 590 ? 13.399 -19.324 -41.597 1.00 92.06 590 ASP A CA 1
ATOM 4565 C C . ASP A 1 590 ? 14.007 -20.054 -40.383 1.00 92.06 590 ASP A C 1
ATOM 4567 O O . ASP A 1 590 ? 14.611 -19.430 -39.509 1.00 92.06 590 ASP A O 1
ATOM 4571 N N . GLU A 1 591 ? 13.785 -21.365 -40.279 1.00 89.31 591 GLU A N 1
ATOM 4572 C CA . GLU A 1 591 ? 14.288 -22.213 -39.192 1.00 89.31 591 GLU A CA 1
ATOM 4573 C C . GLU A 1 591 ? 15.824 -22.229 -39.049 1.00 89.31 591 GLU A C 1
ATOM 4575 O O . GLU A 1 591 ? 16.315 -22.511 -37.956 1.00 89.31 591 GLU A O 1
ATOM 4580 N N . GLU A 1 592 ? 16.589 -21.947 -40.108 1.00 90.81 592 GLU A N 1
ATOM 4581 C CA . GLU A 1 592 ? 18.060 -21.977 -40.099 1.00 90.81 592 GLU A CA 1
ATOM 4582 C C . GLU A 1 592 ? 18.672 -20.566 -40.016 1.00 90.81 592 GLU A C 1
ATOM 4584 O O . GLU A 1 592 ? 19.723 -20.386 -39.388 1.00 90.81 592 GLU A O 1
ATOM 4589 N N . TYR A 1 593 ? 18.008 -19.558 -40.592 1.00 93.81 593 TYR A N 1
ATOM 4590 C CA . TYR A 1 593 ? 18.569 -18.225 -40.818 1.00 93.81 593 TYR A CA 1
ATOM 4591 C C . TYR A 1 593 ? 17.644 -17.054 -40.449 1.00 93.81 593 TYR A C 1
ATOM 4593 O O . TYR A 1 593 ? 16.455 -17.028 -40.774 1.00 93.81 593 TYR A O 1
ATOM 4601 N N . PHE A 1 594 ? 18.246 -15.997 -39.899 1.00 94.56 594 PHE A N 1
ATOM 4602 C CA . PHE A 1 594 ? 17.737 -14.632 -40.024 1.00 94.56 594 PHE A CA 1
ATOM 4603 C C . PHE A 1 594 ? 18.310 -14.001 -41.301 1.00 94.56 594 PHE A C 1
ATOM 4605 O O . PHE A 1 594 ? 19.521 -14.045 -41.536 1.00 94.56 594 PHE A O 1
ATOM 4612 N N . TYR A 1 595 ? 17.456 -13.406 -42.130 1.00 94.69 595 TYR A N 1
ATOM 4613 C CA . TYR A 1 595 ? 17.852 -12.729 -43.363 1.00 94.69 595 TYR A CA 1
ATOM 4614 C C . TYR A 1 595 ? 17.710 -11.225 -43.188 1.00 94.69 595 TYR A C 1
ATOM 4616 O O . TYR A 1 595 ? 16.630 -10.731 -42.867 1.00 94.69 595 TYR A O 1
ATOM 4624 N N . LEU A 1 596 ? 18.792 -10.498 -43.452 1.00 95.25 596 LEU A N 1
ATOM 4625 C CA . LEU A 1 596 ? 18.868 -9.047 -43.316 1.00 95.25 596 LEU A CA 1
ATOM 4626 C C . LEU A 1 596 ? 19.429 -8.453 -44.603 1.00 95.25 596 LEU A C 1
ATOM 4628 O O . LEU A 1 596 ? 20.496 -8.862 -45.059 1.00 95.25 596 LEU A O 1
ATOM 4632 N N . ALA A 1 597 ? 18.746 -7.456 -45.151 1.00 92.88 597 ALA A N 1
ATOM 4633 C CA . ALA A 1 597 ? 19.252 -6.654 -46.249 1.00 92.88 597 ALA A CA 1
ATOM 4634 C C . ALA A 1 597 ? 19.054 -5.159 -45.960 1.00 92.88 597 ALA A C 1
ATOM 4636 O O . ALA A 1 597 ? 18.055 -4.751 -45.372 1.00 92.88 597 ALA A O 1
ATOM 4637 N N . VAL A 1 598 ? 20.025 -4.331 -46.337 1.00 91.62 598 VAL A N 1
ATOM 4638 C CA . VAL A 1 598 ? 20.011 -2.880 -46.105 1.00 91.62 598 VAL A CA 1
ATOM 4639 C C . VAL A 1 598 ? 20.409 -2.170 -47.388 1.00 91.62 598 VAL A C 1
ATOM 4641 O O . VAL A 1 598 ? 21.453 -2.486 -47.959 1.00 91.62 598 VAL A O 1
ATOM 4644 N N . ILE A 1 599 ? 19.601 -1.197 -47.808 1.00 89.38 599 ILE A N 1
ATOM 4645 C CA . ILE A 1 599 ? 19.937 -0.235 -48.866 1.00 89.38 599 ILE A CA 1
ATOM 4646 C C . ILE A 1 599 ? 20.280 1.084 -48.186 1.00 89.38 599 ILE A C 1
ATOM 4648 O O . ILE A 1 599 ? 19.502 1.555 -47.356 1.00 89.38 599 ILE A O 1
ATOM 4652 N N . VAL A 1 600 ? 21.398 1.713 -48.544 1.00 86.88 600 VAL A N 1
ATOM 4653 C CA . VAL A 1 600 ? 21.756 3.037 -48.019 1.00 86.88 600 VAL A CA 1
ATOM 4654 C C . VAL A 1 600 ? 22.424 3.918 -49.073 1.00 86.88 600 VAL A C 1
ATOM 4656 O O . VAL A 1 600 ? 23.303 3.476 -49.806 1.00 86.88 600 VAL A O 1
ATOM 4659 N N . SER A 1 601 ? 22.004 5.178 -49.165 1.00 80.81 601 SER A N 1
ATOM 4660 C CA . SER A 1 601 ? 22.568 6.184 -50.071 1.00 80.81 601 SER A CA 1
ATOM 4661 C C . SER A 1 601 ? 24.063 6.387 -49.818 1.00 80.81 601 SER A C 1
ATOM 4663 O O . SER A 1 601 ? 24.456 6.762 -48.710 1.00 80.81 601 SER A O 1
ATOM 4665 N N . ASN A 1 602 ? 24.897 6.209 -50.842 1.00 71.94 602 ASN A N 1
ATOM 4666 C CA . ASN A 1 602 ? 26.336 6.401 -50.713 1.00 71.94 602 ASN A CA 1
ATOM 4667 C C . ASN A 1 602 ? 26.674 7.881 -50.961 1.00 71.94 602 ASN A C 1
ATOM 4669 O O . ASN A 1 602 ? 26.591 8.376 -52.091 1.00 71.94 602 ASN A O 1
ATOM 4673 N N . LEU A 1 603 ? 27.027 8.635 -49.914 1.00 69.38 603 LEU A N 1
ATOM 4674 C CA . LEU A 1 603 ? 27.352 10.059 -50.062 1.00 69.38 603 LEU A CA 1
ATOM 4675 C C . LEU A 1 603 ? 28.714 10.268 -50.742 1.00 69.38 603 LEU A C 1
ATOM 4677 O O . LEU A 1 603 ? 28.877 11.248 -51.469 1.00 69.38 603 LEU A O 1
ATOM 4681 N N . GLU A 1 604 ? 29.655 9.332 -50.586 1.00 69.38 604 GLU A N 1
ATOM 4682 C CA . GLU A 1 604 ? 31.054 9.479 -51.009 1.00 69.38 604 GLU A CA 1
ATOM 4683 C C . GLU A 1 604 ? 31.617 8.216 -51.712 1.00 69.38 604 GLU A C 1
ATOM 4685 O O . GLU A 1 604 ? 32.564 7.587 -51.232 1.00 69.38 604 GLU A O 1
ATOM 4690 N N . PRO A 1 605 ? 31.102 7.850 -52.906 1.00 60.88 605 PRO A N 1
ATOM 4691 C CA . PRO A 1 605 ? 31.421 6.577 -53.572 1.00 60.88 605 PRO A CA 1
ATOM 4692 C C . PRO A 1 605 ? 32.870 6.453 -54.084 1.00 60.88 605 PRO A C 1
ATOM 4694 O O . PRO A 1 605 ? 33.263 5.403 -54.581 1.00 60.88 605 PRO A O 1
ATOM 4697 N N . ASN A 1 606 ? 33.685 7.508 -53.968 1.00 61.16 606 ASN A N 1
ATOM 4698 C CA . ASN A 1 606 ? 35.104 7.530 -54.350 1.00 61.16 606 ASN A CA 1
ATOM 4699 C C . ASN A 1 606 ? 36.030 7.686 -53.124 1.00 61.16 606 ASN A C 1
ATOM 4701 O O . ASN A 1 606 ? 37.035 8.402 -53.176 1.00 61.16 606 ASN A O 1
ATOM 4705 N N . TYR A 1 607 ? 35.675 7.041 -52.010 1.00 64.31 607 TYR A N 1
ATOM 4706 C CA . TYR A 1 607 ? 36.435 7.073 -50.760 1.00 64.31 607 TYR A CA 1
ATOM 4707 C C . TYR A 1 607 ? 37.903 6.639 -50.916 1.00 64.31 607 TYR A C 1
ATOM 4709 O O . TYR A 1 607 ? 38.264 5.779 -51.722 1.00 64.31 607 TYR A O 1
ATOM 4717 N N . THR A 1 608 ? 38.778 7.232 -50.101 1.00 58.19 608 THR A N 1
ATOM 4718 C CA . THR A 1 608 ? 40.201 6.873 -50.015 1.00 58.19 608 THR A CA 1
ATOM 4719 C C . THR A 1 608 ? 40.533 6.528 -48.562 1.00 58.19 608 THR A C 1
ATOM 4721 O O . THR A 1 608 ? 40.622 7.449 -47.753 1.00 58.19 608 THR A O 1
ATOM 4724 N N . PRO A 1 609 ? 40.717 5.237 -48.215 1.00 56.56 609 PRO A N 1
ATOM 4725 C CA . PRO A 1 609 ? 40.962 4.816 -46.834 1.00 56.56 609 PRO A CA 1
ATOM 4726 C C . PRO A 1 609 ? 42.190 5.482 -46.201 1.00 56.56 609 PRO A C 1
ATOM 4728 O O . PRO A 1 609 ? 43.205 5.700 -46.875 1.00 56.56 609 PRO A O 1
ATOM 4731 N N . GLY A 1 610 ? 42.110 5.770 -44.899 1.00 53.34 610 GLY A N 1
ATOM 4732 C CA . GLY A 1 610 ? 43.193 6.375 -44.135 1.00 53.34 610 GLY A CA 1
ATOM 4733 C C . GLY A 1 610 ? 44.399 5.446 -43.926 1.00 53.34 610 GLY A C 1
ATOM 4734 O O . GLY A 1 610 ? 44.362 4.250 -44.227 1.00 53.34 610 GLY A O 1
ATOM 4735 N N . PRO A 1 611 ? 45.515 5.974 -43.387 1.00 44.28 611 PRO A N 1
ATOM 4736 C CA . PRO A 1 611 ? 46.707 5.174 -43.095 1.00 44.28 611 PRO A CA 1
ATOM 4737 C C . PRO A 1 611 ? 46.520 4.192 -41.921 1.00 44.28 611 PRO A C 1
ATOM 4739 O O . PRO A 1 611 ? 47.313 3.262 -41.796 1.00 44.28 611 PRO A O 1
ATOM 4742 N N . ASN A 1 612 ? 45.488 4.380 -41.090 1.00 51.94 612 ASN A N 1
ATOM 4743 C CA . ASN A 1 612 ? 45.130 3.521 -39.960 1.00 51.94 612 ASN A CA 1
ATOM 4744 C C . ASN A 1 612 ? 43.759 2.885 -40.240 1.00 51.94 612 ASN A C 1
ATOM 4746 O O . ASN A 1 612 ? 42.742 3.392 -39.790 1.00 51.94 612 ASN A O 1
ATOM 4750 N N . THR A 1 613 ? 43.721 1.802 -41.016 1.00 56.88 613 THR A N 1
ATOM 4751 C CA . THR A 1 613 ? 42.485 1.269 -41.621 1.00 56.88 613 THR A CA 1
ATOM 4752 C C . THR A 1 613 ? 41.561 0.554 -40.624 1.00 56.88 613 THR A C 1
ATOM 4754 O O . THR A 1 613 ? 41.438 -0.670 -40.620 1.00 56.88 613 THR A O 1
ATOM 4757 N N . TYR A 1 614 ? 40.871 1.328 -39.788 1.00 62.62 614 TYR A N 1
ATOM 4758 C CA . TYR A 1 614 ? 39.687 0.865 -39.067 1.00 62.62 614 TYR A CA 1
ATOM 4759 C C . TYR A 1 614 ? 38.519 0.642 -40.042 1.00 62.62 614 TYR A C 1
ATOM 4761 O O . TYR A 1 614 ? 38.425 1.288 -41.090 1.00 62.62 614 TYR A O 1
ATOM 4769 N N . VAL A 1 615 ? 37.605 -0.269 -39.690 1.00 65.31 615 VAL A N 1
ATOM 4770 C CA . VAL A 1 615 ? 36.413 -0.571 -40.510 1.00 65.31 615 VAL A CA 1
ATOM 4771 C C . VAL A 1 615 ? 35.488 0.637 -40.661 1.00 65.31 615 VAL A C 1
ATOM 4773 O O . VAL A 1 615 ? 34.903 0.832 -41.720 1.00 65.31 615 VAL A O 1
ATOM 4776 N N . PHE A 1 616 ? 35.426 1.470 -39.622 1.00 66.69 616 PHE A N 1
ATOM 4777 C CA . PHE A 1 616 ? 34.521 2.610 -39.499 1.00 66.69 616 PHE A CA 1
ATOM 4778 C C . PHE A 1 616 ? 34.830 3.752 -40.492 1.00 66.69 616 PHE A C 1
ATOM 4780 O O . PHE A 1 616 ? 33.932 4.487 -40.888 1.00 66.69 616 PHE A O 1
ATOM 4787 N N . GLU A 1 617 ? 36.080 3.875 -40.964 1.00 65.50 617 GLU A N 1
ATOM 4788 C CA . GLU A 1 617 ? 36.502 4.926 -41.913 1.00 65.50 617 GLU A CA 1
ATOM 4789 C C . GLU A 1 617 ? 35.923 4.758 -43.339 1.00 65.50 617 GLU A C 1
ATOM 4791 O O . GLU A 1 617 ? 36.196 5.582 -44.216 1.00 65.50 617 GLU A O 1
ATOM 4796 N N . GLN A 1 618 ? 35.189 3.671 -43.604 1.00 71.06 618 GLN A N 1
ATOM 4797 C CA . GLN A 1 618 ? 34.828 3.188 -44.942 1.00 71.06 618 GLN A CA 1
ATOM 4798 C C . GLN A 1 618 ? 33.365 2.710 -45.004 1.00 71.06 618 GLN A C 1
ATOM 4800 O O . GLN A 1 618 ? 32.838 2.265 -43.979 1.00 71.06 618 GLN A O 1
ATOM 4805 N N . PRO A 1 619 ? 32.730 2.717 -46.197 1.00 78.88 619 PRO A N 1
ATOM 4806 C CA . PRO A 1 619 ? 31.404 2.144 -46.409 1.00 78.88 619 PRO A CA 1
ATOM 4807 C C . PRO A 1 619 ? 31.285 0.724 -45.849 1.00 78.88 619 PRO A C 1
ATOM 4809 O O . PRO A 1 619 ? 32.029 -0.193 -46.215 1.00 78.88 619 PRO A O 1
ATOM 4812 N N . SER A 1 620 ? 30.387 0.584 -44.882 1.00 81.31 620 SER A N 1
ATOM 4813 C CA . SER A 1 620 ? 30.231 -0.610 -44.063 1.00 81.31 620 SER A CA 1
ATOM 4814 C C . SER A 1 620 ? 28.883 -0.604 -43.347 1.00 81.31 620 SER A C 1
ATOM 4816 O O . SER A 1 620 ? 28.302 0.453 -43.094 1.00 81.31 620 SER A O 1
ATOM 4818 N N . LEU A 1 621 ? 28.409 -1.797 -42.992 1.00 86.19 621 LEU A N 1
ATOM 4819 C CA . LEU A 1 621 ? 27.270 -2.004 -42.106 1.00 86.19 621 LEU A CA 1
ATOM 4820 C C . LEU A 1 621 ? 27.743 -2.777 -40.874 1.00 86.19 621 LEU A C 1
ATOM 4822 O O . LEU A 1 621 ? 28.214 -3.913 -40.982 1.00 86.19 621 LEU A O 1
ATOM 4826 N N . MET A 1 622 ? 27.589 -2.164 -39.706 1.00 85.44 622 MET A N 1
ATOM 4827 C CA . MET A 1 622 ? 27.666 -2.832 -38.411 1.00 85.44 622 MET A CA 1
ATOM 4828 C C . MET A 1 622 ? 26.292 -3.422 -38.083 1.00 85.44 622 MET A C 1
ATOM 4830 O O . MET A 1 622 ? 25.261 -2.780 -38.301 1.00 85.44 622 MET A O 1
ATOM 4834 N N . THR A 1 623 ? 26.263 -4.650 -37.576 1.00 88.44 623 THR A N 1
ATOM 4835 C CA . THR A 1 623 ? 25.039 -5.341 -37.158 1.00 88.44 623 THR A CA 1
ATOM 4836 C C . THR A 1 623 ? 25.245 -5.941 -35.777 1.00 88.44 623 THR A C 1
ATOM 4838 O O . THR A 1 623 ? 26.166 -6.733 -35.583 1.00 88.44 623 THR A O 1
ATOM 4841 N N . GLY A 1 624 ? 24.372 -5.571 -34.840 1.00 86.75 624 GLY A N 1
ATOM 4842 C CA . GLY A 1 624 ? 24.262 -6.178 -33.519 1.00 86.75 624 GLY A CA 1
ATOM 4843 C C . GLY A 1 624 ? 22.949 -6.945 -33.391 1.00 86.75 624 GLY A C 1
ATOM 4844 O O . GLY A 1 624 ? 21.895 -6.427 -33.764 1.00 86.75 624 GLY A O 1
ATOM 4845 N N . MET A 1 625 ? 22.997 -8.166 -32.856 1.00 87.81 625 MET A N 1
ATOM 4846 C CA . MET A 1 625 ? 21.807 -8.950 -32.508 1.00 87.81 625 MET A CA 1
ATOM 4847 C C . MET A 1 625 ? 21.899 -9.573 -31.112 1.00 87.81 625 MET A C 1
ATOM 4849 O O . MET A 1 625 ? 22.967 -10.009 -30.677 1.00 87.81 625 MET A O 1
ATOM 4853 N N . LEU A 1 626 ? 20.742 -9.666 -30.453 1.00 85.00 626 LEU A N 1
ATOM 4854 C CA . LEU A 1 626 ? 20.502 -10.521 -29.286 1.00 85.00 626 LEU A CA 1
ATOM 4855 C C . LEU A 1 626 ? 19.588 -11.667 -29.736 1.00 85.00 626 LEU A C 1
ATOM 4857 O O . LEU A 1 626 ? 18.652 -11.430 -30.504 1.00 85.00 626 LEU A O 1
ATOM 4861 N N . TYR A 1 627 ? 19.860 -12.904 -29.309 1.00 81.75 627 TYR A N 1
ATOM 4862 C CA . TYR A 1 627 ? 19.195 -14.076 -29.897 1.00 81.75 627 TYR A CA 1
ATOM 4863 C C . TYR A 1 627 ? 17.729 -14.282 -29.473 1.00 81.75 627 TYR A C 1
ATOM 4865 O O . TYR A 1 627 ? 17.029 -15.062 -30.121 1.00 81.75 627 TYR A O 1
ATOM 4873 N N . ASP A 1 628 ? 17.256 -13.631 -28.407 1.00 79.31 628 ASP A N 1
ATOM 4874 C CA . ASP A 1 628 ? 15.897 -13.814 -27.877 1.00 79.31 628 ASP A CA 1
ATOM 4875 C C . ASP A 1 628 ? 15.171 -12.505 -27.573 1.00 79.31 628 ASP A C 1
ATOM 4877 O O . ASP A 1 628 ? 15.710 -11.432 -27.841 1.00 79.31 628 ASP A O 1
ATOM 4881 N N . ASP A 1 629 ? 13.949 -12.605 -27.033 1.00 77.00 629 ASP A N 1
ATOM 4882 C CA . ASP A 1 629 ? 13.189 -11.465 -26.508 1.00 77.00 629 ASP A CA 1
ATOM 4883 C C . ASP A 1 629 ? 14.072 -10.612 -25.585 1.00 77.00 629 ASP A C 1
ATOM 4885 O O . ASP A 1 629 ? 14.408 -11.052 -24.482 1.00 77.00 629 ASP A O 1
ATOM 4889 N N . PRO A 1 630 ? 14.471 -9.402 -26.007 1.00 66.88 630 PRO A N 1
ATOM 4890 C CA . PRO A 1 630 ? 15.414 -8.603 -25.241 1.00 66.88 630 PRO A CA 1
ATOM 4891 C C . PRO A 1 630 ? 14.822 -8.095 -23.929 1.00 66.88 630 PRO A C 1
ATOM 4893 O O . PRO A 1 630 ? 15.590 -7.706 -23.063 1.00 66.88 630 PRO A O 1
ATOM 4896 N N . THR A 1 631 ? 13.495 -8.170 -23.745 1.00 64.12 631 THR A N 1
ATOM 4897 C CA . THR A 1 631 ? 12.832 -7.887 -22.464 1.00 64.12 631 THR A CA 1
ATOM 4898 C C . THR A 1 631 ? 13.041 -8.983 -21.399 1.00 64.12 631 THR A C 1
ATOM 4900 O O . THR A 1 631 ? 12.508 -8.877 -20.295 1.00 64.12 631 THR A O 1
ATOM 4903 N N . LEU A 1 632 ? 13.802 -10.050 -21.691 1.00 61.44 632 LEU A N 1
ATOM 4904 C CA . LEU A 1 632 ? 14.136 -11.099 -20.719 1.00 61.44 632 LEU A CA 1
ATOM 4905 C C . LEU A 1 632 ? 15.301 -10.684 -19.795 1.00 61.44 632 LEU A C 1
ATOM 4907 O O . LEU A 1 632 ? 16.310 -10.174 -20.289 1.00 61.44 632 LEU A O 1
ATOM 4911 N N . PRO A 1 633 ? 15.256 -11.003 -18.481 1.00 55.62 633 PRO A N 1
ATOM 4912 C CA . PRO A 1 633 ? 16.244 -10.534 -17.499 1.00 55.62 633 PRO A CA 1
ATOM 4913 C C . PRO A 1 633 ? 17.716 -10.853 -17.794 1.00 55.62 633 PRO A C 1
ATOM 4915 O O . PRO A 1 633 ? 18.604 -10.165 -17.301 1.00 55.62 633 PRO A O 1
ATOM 4918 N N . GLN A 1 634 ? 17.994 -11.875 -18.606 1.00 63.88 634 GLN A N 1
ATOM 4919 C CA . GLN A 1 634 ? 19.355 -12.243 -19.009 1.00 63.88 634 GLN A CA 1
ATOM 4920 C C . GLN A 1 634 ? 20.053 -11.199 -19.901 1.00 63.88 634 GLN A C 1
ATOM 4922 O O . GLN A 1 634 ? 21.273 -11.236 -20.010 1.00 63.88 634 GLN A O 1
ATOM 4927 N N . PHE A 1 635 ? 19.310 -10.281 -20.532 1.00 67.12 635 PHE A N 1
ATOM 4928 C CA . PHE A 1 635 ? 19.849 -9.232 -21.411 1.00 67.12 635 PHE A CA 1
ATOM 4929 C C . PHE A 1 635 ? 20.133 -7.900 -20.691 1.00 67.12 635 PHE A C 1
ATOM 4931 O O . PHE A 1 635 ? 20.521 -6.923 -21.336 1.00 67.12 635 PHE A O 1
ATOM 4938 N N . ALA A 1 636 ? 19.957 -7.869 -19.367 1.00 59.50 636 ALA A N 1
ATOM 4939 C CA . ALA A 1 636 ? 20.140 -6.701 -18.514 1.00 59.50 636 ALA A CA 1
ATOM 4940 C C . ALA A 1 636 ? 21.550 -6.095 -18.616 1.00 59.50 636 ALA A C 1
ATOM 4942 O O . ALA A 1 636 ? 22.548 -6.794 -18.433 1.00 59.50 636 ALA A O 1
ATOM 4943 N N . GLU A 1 637 ? 21.624 -4.784 -18.858 1.00 58.56 637 GLU A N 1
ATOM 4944 C CA . GLU A 1 637 ? 22.861 -4.002 -18.794 1.00 58.56 637 GLU A CA 1
ATOM 4945 C C . GLU A 1 637 ? 23.555 -4.194 -17.425 1.00 58.56 637 GLU A C 1
ATOM 4947 O O . GLU A 1 637 ? 22.887 -4.175 -16.385 1.00 58.56 637 GLU A O 1
ATOM 4952 N N . PRO A 1 638 ? 24.888 -4.396 -17.377 1.00 50.78 638 PRO A N 1
ATOM 4953 C CA . PRO A 1 638 ? 25.605 -4.498 -16.111 1.00 50.78 638 PRO A CA 1
ATOM 4954 C C . PRO A 1 638 ? 25.486 -3.202 -15.307 1.00 50.78 638 PRO A C 1
ATOM 4956 O O . PRO A 1 638 ? 25.698 -2.110 -15.837 1.00 50.78 638 PRO A O 1
ATOM 4959 N N . SER A 1 639 ? 25.172 -3.338 -14.021 1.00 48.41 639 SER A N 1
ATOM 4960 C CA . SER A 1 639 ? 24.908 -2.231 -13.099 1.00 48.41 639 SER A CA 1
ATOM 4961 C C . SER A 1 639 ? 25.997 -1.148 -13.127 1.00 48.41 639 SER A C 1
ATOM 4963 O O . SER A 1 639 ? 27.163 -1.438 -12.852 1.00 48.41 639 SER A O 1
ATOM 4965 N N . GLY A 1 640 ? 25.601 0.102 -13.391 1.00 45.47 640 GLY A N 1
ATOM 4966 C CA . GLY A 1 640 ? 26.465 1.287 -13.277 1.00 45.47 640 GLY A CA 1
ATOM 4967 C C . GLY A 1 640 ? 26.859 1.986 -14.586 1.00 45.47 640 GLY A C 1
ATOM 4968 O O . GLY A 1 640 ? 27.569 2.985 -14.519 1.00 45.47 640 GLY A O 1
ATOM 4969 N N . ASN A 1 641 ? 26.401 1.514 -15.753 1.00 45.50 641 ASN A N 1
ATOM 4970 C CA . ASN A 1 641 ? 26.587 2.178 -17.052 1.00 45.50 641 ASN A CA 1
ATOM 4971 C C . ASN A 1 641 ? 25.234 2.404 -17.756 1.00 45.50 641 ASN A C 1
ATOM 4973 O O . ASN A 1 641 ? 24.421 1.489 -17.795 1.00 45.50 641 ASN A O 1
ATOM 4977 N N . ASP A 1 642 ? 25.040 3.547 -18.431 1.00 46.34 642 ASP A N 1
ATOM 4978 C CA . ASP A 1 642 ? 23.813 3.887 -19.201 1.00 46.34 642 ASP A CA 1
ATOM 4979 C C . ASP A 1 642 ? 23.572 3.016 -20.468 1.00 46.34 642 ASP A C 1
ATOM 4981 O O . ASP A 1 642 ? 22.726 3.319 -21.321 1.00 46.34 642 ASP A O 1
ATOM 4985 N N . SER A 1 643 ? 24.431 2.022 -20.689 1.00 55.66 643 SER A N 1
ATOM 4986 C CA . SER A 1 643 ? 24.553 1.238 -21.921 1.00 55.66 643 SER A CA 1
ATOM 4987 C C . SER A 1 643 ? 25.534 0.082 -21.736 1.00 55.66 643 SER A C 1
ATOM 4989 O O . SER A 1 643 ? 26.574 0.271 -21.098 1.00 55.66 643 SER A O 1
ATOM 4991 N N . TRP A 1 644 ? 25.313 -1.044 -22.419 1.00 59.69 644 TRP A N 1
ATOM 4992 C CA . TRP A 1 644 ? 26.358 -2.053 -22.638 1.00 59.69 644 TRP A CA 1
ATOM 4993 C C . TRP A 1 644 ? 27.612 -1.422 -23.286 1.00 59.69 644 TRP A C 1
ATOM 4995 O O . TRP A 1 644 ? 27.571 -0.990 -24.439 1.00 59.69 644 TRP A O 1
ATOM 5005 N N . ASP A 1 645 ? 28.757 -1.403 -22.594 1.00 66.81 645 ASP A N 1
ATOM 5006 C CA . ASP A 1 645 ? 30.041 -1.104 -23.248 1.00 66.81 645 ASP A CA 1
ATOM 5007 C C . ASP A 1 645 ? 30.536 -2.309 -24.076 1.00 66.81 645 ASP A C 1
ATOM 5009 O O . ASP A 1 645 ? 30.129 -3.453 -23.849 1.00 66.81 645 ASP A O 1
ATOM 5013 N N . TRP A 1 646 ? 31.410 -2.076 -25.059 1.00 68.75 646 TRP A N 1
ATOM 5014 C CA . TRP A 1 646 ? 31.896 -3.130 -25.963 1.00 68.75 646 TRP A CA 1
ATOM 5015 C C . TRP A 1 646 ? 32.564 -4.313 -25.249 1.00 68.75 646 TRP A C 1
ATOM 5017 O O . TRP A 1 646 ? 32.453 -5.439 -25.726 1.00 68.75 646 TRP A O 1
ATOM 5027 N N . ASN A 1 647 ? 33.235 -4.107 -24.114 1.00 68.44 647 ASN A N 1
ATOM 5028 C CA . ASN A 1 647 ? 33.878 -5.179 -23.344 1.00 68.44 647 ASN A CA 1
ATOM 5029 C C . ASN A 1 647 ? 32.842 -5.971 -22.540 1.00 68.44 647 ASN A C 1
ATOM 5031 O O . ASN A 1 647 ? 32.917 -7.201 -22.477 1.00 68.44 647 ASN A O 1
ATOM 5035 N N . ALA A 1 648 ? 31.861 -5.270 -21.965 1.00 66.88 648 ALA A N 1
ATOM 5036 C CA . ALA A 1 648 ? 30.718 -5.885 -21.307 1.00 66.88 648 ALA A CA 1
ATOM 5037 C C . ALA A 1 648 ? 29.955 -6.790 -22.287 1.00 66.88 648 ALA A C 1
ATOM 5039 O O . ALA A 1 648 ? 29.803 -7.982 -22.015 1.00 66.88 648 ALA A O 1
ATOM 5040 N N . ALA A 1 649 ? 29.576 -6.275 -23.461 1.00 69.94 649 ALA A N 1
ATOM 5041 C CA . ALA A 1 649 ? 28.873 -7.039 -24.493 1.00 69.94 649 ALA A CA 1
ATOM 5042 C C . ALA A 1 649 ? 29.727 -8.191 -25.059 1.00 69.94 649 ALA A C 1
ATOM 5044 O O . ALA A 1 649 ? 29.228 -9.308 -25.203 1.00 69.94 649 ALA A O 1
ATOM 5045 N N . TYR A 1 650 ? 31.030 -7.967 -25.288 1.00 70.38 650 TYR A N 1
ATOM 5046 C CA . TYR A 1 650 ? 31.978 -9.002 -25.732 1.00 70.38 650 TYR A CA 1
ATOM 5047 C C . TYR A 1 650 ? 31.988 -10.231 -24.815 1.00 70.38 650 TYR A C 1
ATOM 5049 O O . TYR A 1 650 ? 32.159 -11.357 -25.287 1.00 70.38 650 TYR A O 1
ATOM 5057 N N . SER A 1 651 ? 31.824 -10.031 -23.504 1.00 68.06 651 SER A N 1
ATOM 5058 C CA . SER A 1 651 ? 31.891 -11.115 -22.520 1.00 68.06 651 SER A CA 1
ATOM 5059 C C . SER A 1 651 ? 30.690 -12.072 -22.546 1.00 68.06 651 SER A C 1
ATOM 5061 O O . SER A 1 651 ? 30.790 -13.173 -22.001 1.00 68.06 651 SER A O 1
ATOM 5063 N N . GLN A 1 652 ? 29.573 -11.690 -23.177 1.00 72.31 652 GLN A N 1
ATOM 5064 C CA . GLN A 1 652 ? 28.301 -12.392 -23.015 1.00 72.31 652 GLN A CA 1
ATOM 5065 C C . GLN A 1 652 ? 28.062 -13.513 -24.037 1.00 72.31 652 GLN A C 1
ATOM 5067 O O . GLN A 1 652 ? 28.277 -13.340 -25.241 1.00 72.31 652 GLN A O 1
ATOM 5072 N N . PRO A 1 653 ? 27.495 -14.660 -23.612 1.00 73.19 653 PRO A N 1
ATOM 5073 C CA . PRO A 1 653 ? 27.164 -15.754 -24.517 1.00 73.19 653 PRO A CA 1
ATOM 5074 C C . PRO A 1 653 ? 26.001 -15.416 -25.460 1.00 73.19 653 PRO A C 1
ATOM 5076 O O . PRO A 1 653 ? 25.809 -16.142 -26.432 1.00 73.19 653 PRO A O 1
ATOM 5079 N N . PHE A 1 654 ? 25.269 -14.323 -25.222 1.00 72.94 654 PHE A N 1
ATOM 5080 C CA . PHE A 1 654 ? 24.038 -13.958 -25.929 1.00 72.94 654 PHE A CA 1
ATOM 5081 C C . PHE A 1 654 ? 24.125 -12.713 -26.829 1.00 72.94 654 PHE A C 1
ATOM 5083 O O . PHE A 1 654 ? 23.261 -12.535 -27.686 1.00 72.94 654 PHE A O 1
ATOM 5090 N N . ALA A 1 655 ? 25.148 -11.868 -26.657 1.00 77.56 655 ALA A N 1
ATOM 5091 C CA . ALA A 1 655 ? 25.342 -10.654 -27.448 1.00 77.56 655 ALA A CA 1
ATOM 5092 C C . ALA A 1 655 ? 26.286 -10.911 -28.631 1.00 77.56 655 ALA A C 1
ATOM 5094 O O . ALA A 1 655 ? 27.246 -11.685 -28.528 1.00 77.56 655 ALA A O 1
ATOM 5095 N N . ARG A 1 656 ? 25.989 -10.318 -29.790 1.00 85.12 656 ARG A N 1
ATOM 5096 C CA . ARG A 1 656 ? 26.681 -10.601 -31.057 1.00 85.12 656 ARG A CA 1
ATOM 5097 C C . ARG A 1 656 ? 26.789 -9.348 -31.899 1.00 85.12 656 ARG A C 1
ATOM 5099 O O . ARG A 1 656 ? 25.762 -8.745 -32.188 1.00 85.12 656 ARG A O 1
ATOM 5106 N N . GLU A 1 657 ? 27.995 -9.006 -32.342 1.00 85.31 657 GLU A N 1
ATOM 5107 C CA . GLU A 1 657 ? 28.218 -7.821 -33.170 1.00 85.31 657 GLU A CA 1
ATOM 5108 C C . GLU A 1 657 ? 29.318 -8.048 -34.211 1.00 85.31 657 GLU A C 1
ATOM 5110 O O . GLU A 1 657 ? 30.429 -8.499 -33.907 1.00 85.31 657 GLU A O 1
ATOM 5115 N N . TRP A 1 658 ? 29.010 -7.726 -35.466 1.00 85.94 658 TRP A N 1
ATOM 5116 C CA . TRP A 1 658 ? 29.923 -7.893 -36.590 1.00 85.94 658 TRP A CA 1
ATOM 5117 C C . TRP A 1 658 ? 29.757 -6.798 -37.646 1.00 85.94 658 TRP A C 1
ATOM 5119 O O . TRP A 1 658 ? 28.693 -6.201 -37.796 1.00 85.94 658 TRP A O 1
ATOM 5129 N N . THR A 1 659 ? 30.818 -6.578 -38.423 1.00 86.19 659 THR A N 1
ATOM 5130 C CA . THR A 1 659 ? 30.848 -5.594 -39.510 1.00 86.19 659 THR A CA 1
ATOM 5131 C C . THR A 1 659 ? 30.984 -6.280 -40.866 1.00 86.19 659 THR A C 1
ATOM 5133 O O . THR A 1 659 ? 31.866 -7.126 -41.074 1.00 86.19 659 THR A O 1
ATOM 5136 N N . VAL A 1 660 ? 30.143 -5.887 -41.821 1.00 86.44 660 VAL A N 1
ATOM 5137 C CA . VAL A 1 660 ? 30.241 -6.257 -43.240 1.00 86.44 660 VAL A CA 1
ATOM 5138 C C . VAL A 1 660 ? 30.577 -5.038 -44.101 1.00 86.44 660 VAL A C 1
ATOM 5140 O O . VAL A 1 660 ? 30.243 -3.906 -43.764 1.00 86.44 660 VAL A O 1
ATOM 5143 N N . GLY A 1 661 ? 31.284 -5.269 -45.204 1.00 83.88 661 GLY A N 1
ATOM 5144 C CA . GLY A 1 661 ? 31.800 -4.223 -46.087 1.00 83.88 661 GLY A CA 1
ATOM 5145 C C . GLY A 1 661 ? 32.979 -4.725 -46.917 1.00 83.88 661 GLY A C 1
ATOM 5146 O O . GLY A 1 661 ? 33.463 -5.850 -46.716 1.00 83.88 661 GLY A O 1
ATOM 5147 N N . THR A 1 662 ? 33.430 -3.904 -47.864 1.00 78.25 662 THR A N 1
ATOM 5148 C CA . THR A 1 662 ? 34.573 -4.219 -48.730 1.00 78.25 662 THR A CA 1
ATOM 5149 C C . THR A 1 662 ? 35.572 -3.065 -48.779 1.00 78.25 662 THR A C 1
ATOM 5151 O O . THR A 1 662 ? 35.233 -1.900 -48.562 1.00 78.25 662 THR A O 1
ATOM 5154 N N . THR A 1 663 ? 36.840 -3.375 -49.047 1.00 74.56 663 THR A N 1
ATOM 5155 C CA . THR A 1 663 ? 37.810 -2.340 -49.411 1.00 74.56 663 THR A CA 1
ATOM 5156 C C . THR A 1 663 ? 37.418 -1.724 -50.752 1.00 74.56 663 THR A C 1
ATOM 5158 O O . THR A 1 663 ? 36.789 -2.377 -51.582 1.00 74.56 663 THR A O 1
ATOM 5161 N N . LYS A 1 664 ? 37.908 -0.513 -51.029 1.00 70.44 664 LYS A N 1
ATOM 5162 C CA . LYS A 1 664 ? 37.754 0.189 -52.321 1.00 70.44 664 LYS A CA 1
ATOM 5163 C C . LYS A 1 664 ? 38.145 -0.617 -53.581 1.00 70.44 664 LYS A C 1
ATOM 5165 O O . LYS A 1 664 ? 37.855 -0.194 -54.693 1.00 70.44 664 LYS A O 1
ATOM 5170 N N . ASP A 1 665 ? 38.840 -1.746 -53.417 1.00 74.69 665 ASP A N 1
ATOM 5171 C CA . ASP A 1 665 ? 39.258 -2.655 -54.490 1.00 74.69 665 ASP A CA 1
ATOM 5172 C C . ASP A 1 665 ? 38.328 -3.897 -54.596 1.00 74.69 665 ASP A C 1
ATOM 5174 O O . ASP A 1 665 ? 38.665 -4.873 -55.267 1.00 74.69 665 ASP A O 1
ATOM 5178 N N . GLY A 1 666 ? 37.168 -3.885 -53.920 1.00 74.50 666 GLY A N 1
ATOM 5179 C CA . GLY A 1 666 ? 36.145 -4.941 -53.927 1.00 74.50 666 GLY A CA 1
ATOM 5180 C C . GLY A 1 666 ? 36.445 -6.149 -53.030 1.00 74.50 666 GLY A C 1
ATOM 5181 O O . GLY A 1 666 ? 35.874 -7.223 -53.229 1.00 74.50 666 GLY A O 1
ATOM 5182 N N . ILE A 1 667 ? 37.366 -6.023 -52.068 1.00 78.88 667 ILE A N 1
ATOM 5183 C CA . ILE A 1 667 ? 37.796 -7.140 -51.211 1.00 78.88 667 ILE A CA 1
ATOM 5184 C C . ILE A 1 667 ? 37.028 -7.101 -49.886 1.00 78.88 667 ILE A C 1
ATOM 5186 O O . ILE A 1 667 ? 37.209 -6.182 -49.095 1.00 78.88 667 ILE A O 1
ATOM 5190 N N . ASP A 1 668 ? 36.210 -8.123 -49.622 1.00 79.50 668 ASP A N 1
ATOM 5191 C CA . ASP A 1 668 ? 35.577 -8.377 -48.315 1.00 79.50 668 ASP A CA 1
ATOM 5192 C C . ASP A 1 668 ? 36.586 -8.225 -47.164 1.00 79.50 668 ASP A C 1
ATOM 5194 O O . ASP A 1 668 ? 37.646 -8.857 -47.185 1.00 79.50 668 ASP A O 1
ATOM 5198 N N . PHE A 1 669 ? 36.243 -7.430 -46.145 1.00 78.94 669 PHE A N 1
ATOM 5199 C CA . PHE A 1 669 ? 37.124 -7.162 -45.006 1.00 78.94 669 PHE A CA 1
ATOM 5200 C C . PHE A 1 669 ? 37.680 -8.428 -44.323 1.00 78.94 669 PHE A C 1
ATOM 5202 O O . PHE A 1 669 ? 38.858 -8.447 -43.983 1.00 78.94 669 PHE A O 1
ATOM 5209 N N . MET A 1 670 ? 36.918 -9.527 -44.203 1.00 75.25 670 MET A N 1
ATOM 5210 C CA . MET A 1 670 ? 37.425 -10.794 -43.620 1.00 75.25 670 MET A CA 1
ATOM 5211 C C . MET A 1 670 ? 38.569 -11.430 -44.437 1.00 75.25 670 MET A C 1
ATOM 5213 O O . MET A 1 670 ? 39.246 -12.342 -43.965 1.00 75.25 670 MET A O 1
ATOM 5217 N N . LYS A 1 671 ? 38.774 -10.974 -45.677 1.00 75.69 671 LYS A N 1
ATOM 5218 C CA . LYS A 1 671 ? 39.791 -11.445 -46.626 1.00 75.69 671 LYS A CA 1
ATOM 5219 C C . LYS A 1 671 ? 40.878 -10.387 -46.885 1.00 75.69 671 LYS A C 1
ATOM 5221 O O . LYS A 1 671 ? 41.842 -10.672 -47.596 1.00 75.69 671 LYS A O 1
ATOM 5226 N N . ALA A 1 672 ? 40.740 -9.181 -46.327 1.00 74.44 672 ALA A N 1
ATOM 5227 C CA . ALA A 1 672 ? 41.635 -8.051 -46.547 1.00 74.44 672 ALA A CA 1
ATOM 5228 C C . ALA A 1 672 ? 42.739 -7.967 -45.475 1.00 74.44 672 ALA A C 1
ATOM 5230 O O . ALA A 1 672 ? 42.495 -8.078 -44.273 1.00 74.44 672 ALA A O 1
ATOM 5231 N N . ALA A 1 673 ? 43.982 -7.729 -45.899 1.00 70.38 673 ALA A N 1
ATOM 5232 C CA . ALA A 1 673 ? 45.103 -7.571 -44.973 1.00 70.38 673 ALA A CA 1
ATOM 5233 C C . ALA A 1 673 ? 44.961 -6.275 -44.151 1.00 70.38 673 ALA A C 1
ATOM 5235 O O . ALA A 1 673 ? 44.789 -5.201 -44.721 1.00 70.38 673 ALA A O 1
ATOM 5236 N N . GLY A 1 674 ? 45.053 -6.388 -42.821 1.00 68.81 674 GLY A N 1
ATOM 5237 C CA . GLY A 1 674 ? 44.871 -5.286 -41.861 1.00 68.81 674 GLY A CA 1
ATOM 5238 C C . GLY A 1 674 ? 43.529 -5.312 -41.116 1.00 68.81 674 GLY A C 1
ATOM 5239 O O . GLY A 1 674 ? 43.449 -4.828 -39.995 1.00 68.81 674 GLY A O 1
ATOM 5240 N N . TYR A 1 675 ? 42.511 -5.970 -41.672 1.00 68.25 675 TYR A N 1
ATOM 5241 C CA . TYR A 1 675 ? 41.125 -5.945 -41.185 1.00 68.25 675 TYR A CA 1
ATOM 5242 C C . TYR A 1 675 ? 40.814 -7.100 -40.208 1.00 68.25 675 TYR A C 1
ATOM 5244 O O . TYR A 1 675 ? 39.719 -7.655 -40.188 1.00 68.25 675 TYR A O 1
ATOM 5252 N N . SER A 1 676 ? 41.786 -7.513 -39.392 1.00 54.62 676 SER A N 1
ATOM 5253 C CA . SER A 1 676 ? 41.735 -8.767 -38.618 1.00 54.62 676 SER A CA 1
ATOM 5254 C C . SER A 1 676 ? 40.773 -8.783 -37.416 1.00 54.62 676 SER A C 1
ATOM 5256 O O . SER A 1 676 ? 40.817 -9.723 -36.628 1.00 54.62 676 SER A O 1
ATOM 5258 N N . SER A 1 677 ? 39.928 -7.762 -37.253 1.00 62.38 677 SER A N 1
ATOM 5259 C CA . SER A 1 677 ? 39.028 -7.584 -36.104 1.00 62.38 677 SER A CA 1
ATOM 5260 C C . SER A 1 677 ? 37.587 -7.206 -36.480 1.00 62.38 677 SER A C 1
ATOM 5262 O O . SER A 1 677 ? 36.858 -6.730 -35.624 1.00 62.38 677 SER A O 1
ATOM 5264 N N . VAL A 1 678 ? 37.136 -7.425 -37.725 1.00 66.56 678 VAL A N 1
ATOM 5265 C CA . VAL A 1 678 ? 35.782 -7.026 -38.212 1.00 66.56 678 VAL A CA 1
ATOM 5266 C C . VAL A 1 678 ? 34.594 -7.794 -37.602 1.00 66.56 678 VAL A C 1
ATOM 5268 O O . VAL A 1 678 ? 33.454 -7.658 -38.041 1.00 66.56 678 VAL A O 1
ATOM 5271 N N . ASN A 1 679 ? 34.861 -8.656 -36.630 1.00 66.50 679 ASN A N 1
ATOM 5272 C CA . ASN A 1 679 ? 33.906 -9.518 -35.948 1.00 66.50 679 ASN A CA 1
ATOM 5273 C C . ASN A 1 679 ? 34.048 -9.153 -34.465 1.00 66.50 679 ASN A C 1
ATOM 5275 O O . ASN A 1 679 ? 34.834 -9.786 -33.760 1.00 66.50 679 ASN A O 1
ATOM 5279 N N . HIS A 1 680 ? 33.435 -8.030 -34.064 1.00 65.81 680 HIS A N 1
ATOM 5280 C CA . HIS A 1 680 ? 33.753 -7.326 -32.816 1.00 65.81 680 HIS A CA 1
ATOM 5281 C C . HIS A 1 680 ? 33.541 -8.234 -31.602 1.00 65.81 680 HIS A C 1
ATOM 5283 O O . HIS A 1 680 ? 34.419 -8.314 -30.744 1.00 65.81 680 HIS A O 1
ATOM 5289 N N . PHE A 1 681 ? 32.447 -9.001 -31.589 1.00 69.06 681 PHE A N 1
ATOM 5290 C CA . PHE A 1 681 ? 32.270 -10.137 -30.685 1.00 69.06 681 PHE A CA 1
ATOM 5291 C C . PHE A 1 681 ? 31.266 -11.162 -31.217 1.00 69.06 681 PHE A C 1
ATOM 5293 O O . PHE A 1 681 ? 30.326 -10.846 -31.946 1.00 69.06 681 PHE A O 1
ATOM 5300 N N . GLY A 1 682 ? 31.454 -12.424 -30.815 1.00 62.31 682 GLY A N 1
ATOM 5301 C CA . GLY A 1 682 ? 30.496 -13.499 -31.090 1.00 62.31 682 GLY A CA 1
ATOM 5302 C C . GLY A 1 682 ? 30.830 -14.450 -32.237 1.00 62.31 682 GLY A C 1
ATOM 5303 O O . GLY A 1 682 ? 30.083 -15.391 -32.471 1.00 62.31 682 GLY A O 1
ATOM 5304 N N . ALA A 1 683 ? 31.942 -14.234 -32.944 1.00 71.44 683 ALA A N 1
ATOM 5305 C CA . ALA A 1 683 ? 32.439 -15.112 -34.008 1.00 71.44 683 ALA A CA 1
ATOM 5306 C C . ALA A 1 683 ? 31.490 -15.344 -35.211 1.00 71.44 683 ALA A C 1
ATOM 5308 O O . ALA A 1 683 ? 31.797 -16.186 -36.050 1.00 71.44 683 ALA A O 1
ATOM 5309 N N . VAL A 1 684 ? 30.424 -14.552 -35.391 1.00 85.06 684 VAL A N 1
ATOM 5310 C CA . VAL A 1 684 ? 29.367 -14.771 -36.408 1.00 85.06 684 VAL A CA 1
ATOM 5311 C C . VAL A 1 684 ? 29.923 -14.913 -37.830 1.00 85.06 684 VAL A C 1
ATOM 5313 O O . VAL A 1 684 ? 29.634 -15.891 -38.515 1.00 85.06 684 VAL A O 1
ATOM 5316 N N . ARG A 1 685 ? 30.817 -14.007 -38.257 1.00 84.50 685 ARG A N 1
ATOM 5317 C CA . ARG A 1 685 ? 31.465 -14.071 -39.589 1.00 84.50 685 ARG A CA 1
ATOM 5318 C C . ARG A 1 685 ? 32.466 -15.223 -39.775 1.00 84.50 685 ARG A C 1
ATOM 5320 O O . ARG A 1 685 ? 33.040 -15.354 -40.854 1.00 84.50 685 ARG A O 1
ATOM 5327 N N . SER A 1 686 ? 32.701 -16.022 -38.736 1.00 81.88 686 SER A N 1
ATOM 5328 C CA . SER A 1 686 ? 33.551 -17.217 -38.753 1.00 81.88 686 SER A CA 1
ATOM 5329 C C . SER A 1 686 ? 32.738 -18.518 -38.830 1.00 81.88 686 SER A C 1
ATOM 5331 O O . SER A 1 686 ? 33.339 -19.581 -38.991 1.00 81.88 686 SER A O 1
ATOM 5333 N N . ASP A 1 687 ? 31.404 -18.461 -38.723 1.00 86.38 687 ASP A N 1
ATOM 5334 C CA . ASP A 1 687 ? 30.531 -19.614 -38.965 1.00 86.38 687 ASP A CA 1
ATOM 5335 C C . ASP A 1 687 ? 30.549 -19.969 -40.469 1.00 86.38 687 ASP A C 1
ATOM 5337 O O . ASP A 1 687 ? 30.354 -19.084 -41.308 1.00 86.38 687 ASP A O 1
ATOM 5341 N N . PRO A 1 688 ? 30.777 -21.240 -40.854 1.00 87.12 688 PRO A N 1
ATOM 5342 C CA . PRO A 1 688 ? 30.869 -21.640 -42.260 1.00 87.12 688 PRO A CA 1
ATOM 5343 C C . PRO A 1 688 ? 29.552 -21.500 -43.042 1.00 87.12 688 PRO A C 1
ATOM 5345 O O . PRO A 1 688 ? 29.573 -21.586 -44.270 1.00 87.12 688 PRO A O 1
ATOM 5348 N N . ASN A 1 689 ? 28.421 -21.308 -42.359 1.00 90.94 689 ASN A N 1
ATOM 5349 C CA . ASN A 1 689 ? 27.096 -21.167 -42.956 1.00 90.94 689 ASN A CA 1
ATOM 5350 C C . ASN A 1 689 ? 26.673 -19.701 -43.140 1.00 90.94 689 ASN A C 1
ATOM 5352 O O . ASN A 1 689 ? 25.684 -19.465 -43.840 1.00 90.94 689 ASN A O 1
ATOM 5356 N N . PHE A 1 690 ? 27.391 -18.739 -42.541 1.00 91.69 690 PHE A N 1
ATOM 5357 C CA . PHE A 1 690 ? 27.155 -17.302 -42.710 1.00 91.69 690 PHE A CA 1
ATOM 5358 C C . PHE A 1 690 ? 27.427 -16.874 -44.158 1.00 91.69 690 PHE A C 1
ATOM 5360 O O . PHE A 1 690 ? 28.476 -17.180 -44.730 1.00 91.69 690 PHE A O 1
ATOM 5367 N N . LYS A 1 691 ? 26.487 -16.137 -44.756 1.00 92.94 691 LYS A N 1
ATOM 5368 C CA . LYS A 1 691 ? 26.580 -15.644 -46.140 1.00 92.94 691 LYS A CA 1
ATOM 5369 C C . LYS A 1 691 ? 26.429 -14.131 -46.143 1.00 92.94 691 LYS A C 1
ATOM 5371 O O . LYS A 1 691 ? 25.566 -13.598 -45.452 1.00 92.94 691 LYS A O 1
ATOM 5376 N N . VAL A 1 692 ? 27.238 -13.459 -46.956 1.00 91.69 692 VAL A N 1
ATOM 5377 C CA . VAL A 1 692 ? 27.147 -12.016 -47.185 1.00 91.69 692 VAL A CA 1
ATOM 5378 C C . VAL A 1 692 ? 27.454 -11.684 -48.640 1.00 91.69 692 VAL A C 1
ATOM 5380 O O . VAL A 1 692 ? 28.385 -12.247 -49.224 1.00 91.69 692 VAL A O 1
ATOM 5383 N N . ALA A 1 693 ? 26.709 -10.732 -49.187 1.00 90.56 693 ALA A N 1
ATOM 5384 C CA . ALA A 1 693 ? 27.020 -10.032 -50.421 1.00 90.56 693 ALA A CA 1
ATOM 5385 C C . ALA A 1 693 ? 26.957 -8.514 -50.182 1.00 90.56 693 ALA A C 1
ATOM 5387 O O . ALA A 1 693 ? 26.201 -8.034 -49.336 1.00 90.56 693 ALA A O 1
ATOM 5388 N N . VAL A 1 694 ? 27.793 -7.764 -50.902 1.00 88.31 694 VAL A N 1
ATOM 5389 C CA . VAL A 1 694 ? 27.846 -6.298 -50.834 1.00 88.31 694 VAL A CA 1
ATOM 5390 C C . VAL A 1 694 ? 27.967 -5.754 -52.252 1.00 88.31 694 VAL A C 1
ATOM 5392 O O . VAL A 1 694 ? 28.853 -6.177 -52.998 1.00 88.31 694 VAL A O 1
ATOM 5395 N N . THR A 1 695 ? 27.095 -4.816 -52.606 1.00 87.50 695 THR A N 1
ATOM 5396 C CA . THR A 1 695 ? 27.094 -4.108 -53.893 1.00 87.50 695 THR A CA 1
ATOM 5397 C C . THR A 1 695 ? 27.275 -2.620 -53.627 1.00 87.50 695 THR A C 1
ATOM 5399 O O . THR A 1 695 ? 26.553 -2.065 -52.807 1.00 87.50 695 THR A O 1
ATOM 5402 N N . HIS A 1 696 ? 28.205 -1.974 -54.333 1.00 82.69 696 HIS A N 1
ATOM 5403 C CA . HIS A 1 696 ? 28.463 -0.533 -54.231 1.00 82.69 696 HIS A CA 1
ATOM 5404 C C . HIS A 1 696 ? 27.969 0.207 -55.486 1.00 82.69 696 HIS A C 1
ATOM 5406 O O . HIS A 1 696 ? 28.111 -0.303 -56.602 1.00 82.69 696 HIS A O 1
ATOM 5412 N N . GLY A 1 697 ? 27.407 1.406 -55.313 1.00 77.62 697 GLY A N 1
ATOM 5413 C CA . GLY A 1 697 ? 26.792 2.203 -56.383 1.00 77.62 697 GLY A CA 1
ATOM 5414 C C . GLY A 1 697 ? 26.331 3.585 -55.904 1.00 77.62 697 GLY A C 1
ATOM 5415 O O . GLY A 1 697 ? 26.934 4.154 -54.998 1.00 77.62 697 GLY A O 1
ATOM 5416 N N . ASP A 1 698 ? 25.253 4.125 -56.491 1.00 73.50 698 ASP A N 1
ATOM 5417 C CA . ASP A 1 698 ? 24.590 5.346 -55.981 1.00 73.50 698 ASP A CA 1
ATOM 5418 C C . ASP A 1 698 ? 24.024 5.129 -54.560 1.00 73.50 698 ASP A C 1
ATOM 5420 O O . ASP A 1 698 ? 24.039 6.023 -53.710 1.00 73.50 698 ASP A O 1
ATOM 5424 N N . ALA A 1 699 ? 23.599 3.892 -54.295 1.00 81.94 699 ALA A N 1
ATOM 5425 C CA . ALA A 1 699 ? 23.419 3.326 -52.970 1.00 81.94 699 ALA A CA 1
ATOM 5426 C C . ALA A 1 699 ? 24.293 2.078 -52.818 1.00 81.94 699 ALA A C 1
ATOM 5428 O O . ALA A 1 699 ? 24.544 1.359 -53.790 1.00 81.94 699 ALA A O 1
ATOM 5429 N N . ASP A 1 700 ? 24.708 1.812 -51.586 1.00 86.50 700 ASP A N 1
ATOM 5430 C CA . ASP A 1 700 ? 25.285 0.537 -51.193 1.00 86.50 700 ASP A CA 1
ATOM 5431 C C . ASP A 1 700 ? 24.173 -0.416 -50.738 1.00 86.50 700 ASP A C 1
ATOM 5433 O O . ASP A 1 700 ? 23.226 -0.010 -50.057 1.00 86.50 700 ASP A O 1
ATOM 5437 N N . ILE A 1 701 ? 24.303 -1.691 -51.098 1.00 89.25 701 ILE A N 1
ATOM 5438 C CA . ILE A 1 701 ? 23.414 -2.773 -50.669 1.00 89.25 701 ILE A CA 1
ATOM 5439 C C . ILE A 1 701 ? 24.242 -3.781 -49.877 1.00 89.25 701 ILE A C 1
ATOM 5441 O O . ILE A 1 701 ? 25.212 -4.334 -50.401 1.00 89.25 701 ILE A O 1
ATOM 5445 N N . TYR A 1 702 ? 23.836 -4.045 -48.638 1.00 91.75 702 TYR A N 1
ATOM 5446 C CA . TYR A 1 702 ? 24.425 -5.051 -47.754 1.00 91.75 702 TYR A CA 1
ATOM 5447 C C . TYR A 1 702 ? 23.398 -6.158 -47.533 1.00 91.75 702 TYR A C 1
ATOM 5449 O O . TYR A 1 702 ? 22.332 -5.891 -46.987 1.00 91.75 702 TYR A O 1
ATOM 5457 N N . GLU A 1 703 ? 23.701 -7.388 -47.939 1.00 93.88 703 GLU A N 1
ATOM 5458 C CA . GLU A 1 703 ? 22.763 -8.515 -47.905 1.00 93.88 703 GLU A CA 1
ATOM 5459 C C . GLU A 1 703 ? 23.377 -9.693 -47.139 1.00 93.88 703 GLU A C 1
ATOM 5461 O O . GLU A 1 703 ? 24.527 -10.065 -47.386 1.00 93.88 703 GLU A O 1
ATOM 5466 N N . GLN A 1 704 ? 22.647 -10.259 -46.177 1.00 94.62 704 GLN A N 1
ATOM 5467 C CA . GLN A 1 704 ? 23.166 -11.217 -45.198 1.00 94.62 704 GLN A CA 1
ATOM 5468 C C . GLN A 1 704 ? 22.179 -12.363 -44.928 1.00 94.62 704 GLN A C 1
ATOM 5470 O O . GLN A 1 704 ? 20.985 -12.132 -44.729 1.00 94.62 704 GLN A O 1
ATOM 5475 N N . ALA A 1 705 ? 22.702 -13.590 -44.822 1.00 95.06 705 ALA A N 1
ATOM 5476 C CA . ALA A 1 705 ? 22.024 -14.711 -44.168 1.00 95.06 705 ALA A CA 1
ATOM 5477 C C . ALA A 1 705 ? 22.830 -15.123 -42.931 1.00 95.06 705 ALA A C 1
ATOM 5479 O O . ALA A 1 705 ? 23.980 -15.569 -43.032 1.00 95.06 705 ALA A O 1
ATOM 5480 N N . ILE A 1 706 ? 22.212 -14.947 -41.768 1.00 94.50 706 ILE A N 1
ATOM 5481 C CA . ILE A 1 706 ? 22.817 -15.028 -40.440 1.00 94.50 706 ILE A CA 1
ATOM 5482 C C . ILE A 1 706 ? 22.280 -16.298 -39.762 1.00 94.50 706 ILE A C 1
ATOM 5484 O O . ILE A 1 706 ? 21.084 -16.349 -39.475 1.00 94.50 706 ILE A O 1
ATOM 5488 N N . PRO A 1 707 ? 23.101 -17.341 -39.531 1.00 93.19 707 PRO A N 1
ATOM 5489 C CA . PRO A 1 707 ? 22.620 -18.568 -38.904 1.00 93.19 707 PRO A CA 1
ATOM 5490 C C . PRO A 1 707 ? 22.149 -18.300 -37.472 1.00 93.19 707 PRO A C 1
ATOM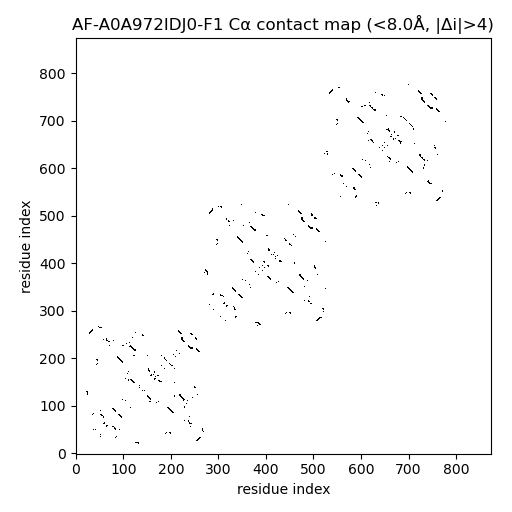 5492 O O . PRO A 1 707 ? 22.882 -17.683 -36.692 1.00 93.19 707 PRO A O 1
ATOM 5495 N N . TRP A 1 708 ? 20.983 -18.819 -37.083 1.00 89.19 708 TRP A N 1
ATOM 5496 C CA . TRP A 1 708 ? 20.490 -18.683 -35.703 1.00 89.19 708 TRP A CA 1
ATOM 5497 C C . TRP A 1 708 ? 21.468 -19.283 -34.675 1.00 89.19 708 TRP A C 1
ATOM 5499 O O . TRP A 1 708 ? 21.703 -18.703 -33.612 1.00 89.19 708 TRP A O 1
ATOM 5509 N N . SER A 1 709 ? 22.140 -20.378 -35.048 1.00 87.12 709 SER A N 1
ATOM 5510 C CA . SER A 1 709 ? 23.219 -20.997 -34.269 1.00 87.12 709 SER A CA 1
ATOM 5511 C C . SER A 1 709 ? 24.428 -20.080 -34.070 1.00 87.12 709 SER A C 1
ATOM 5513 O O . SER A 1 709 ? 25.024 -20.078 -32.994 1.00 87.12 709 SER A O 1
ATOM 5515 N N . ALA A 1 710 ? 24.786 -19.276 -35.078 1.00 87.38 710 ALA A N 1
ATOM 5516 C CA . ALA A 1 710 ? 25.924 -18.362 -35.009 1.00 87.38 710 ALA A CA 1
ATOM 5517 C C . ALA A 1 710 ? 25.656 -17.216 -34.023 1.00 87.38 710 ALA A C 1
ATOM 5519 O O . ALA A 1 710 ? 26.562 -16.802 -33.293 1.00 87.38 710 ALA A O 1
ATOM 5520 N N . ILE A 1 711 ? 24.401 -16.750 -33.930 1.00 83.94 711 ILE A N 1
ATOM 5521 C CA . ILE A 1 711 ? 24.035 -15.755 -32.914 1.00 83.94 711 ILE A CA 1
ATOM 5522 C C . ILE A 1 711 ? 23.807 -16.345 -31.510 1.00 83.94 711 ILE A C 1
ATOM 5524 O O . ILE A 1 711 ? 23.687 -15.598 -30.545 1.00 83.94 711 ILE A O 1
ATOM 5528 N N . GLY A 1 712 ? 23.850 -17.673 -31.366 1.00 79.25 712 GLY A N 1
ATOM 5529 C CA . GLY A 1 712 ? 23.793 -18.377 -30.080 1.00 79.25 712 GLY A CA 1
ATOM 5530 C C . GLY A 1 712 ? 22.469 -19.074 -29.765 1.00 79.25 712 GLY A C 1
ATOM 5531 O O . GLY A 1 712 ? 22.370 -19.679 -28.702 1.00 79.25 712 GLY A O 1
ATOM 5532 N N . LYS A 1 713 ? 21.475 -19.051 -30.664 1.00 78.69 713 LYS A N 1
ATOM 5533 C CA . LYS A 1 713 ? 20.211 -19.770 -30.453 1.00 78.69 713 LYS A CA 1
ATOM 5534 C C . LYS A 1 713 ? 20.405 -21.260 -30.734 1.00 78.69 713 LYS A C 1
ATOM 5536 O O . LYS A 1 713 ? 20.692 -21.657 -31.862 1.00 78.69 713 LYS A O 1
ATOM 5541 N N . THR A 1 714 ? 20.271 -22.080 -29.697 1.00 67.81 714 THR A N 1
ATOM 5542 C CA . THR A 1 714 ? 20.410 -23.548 -29.766 1.00 67.81 714 THR A CA 1
ATOM 5543 C C . THR A 1 714 ? 19.081 -24.300 -29.695 1.00 67.81 714 THR A C 1
ATOM 5545 O O . THR A 1 714 ? 19.066 -25.522 -29.828 1.00 67.81 714 THR A O 1
ATOM 5548 N N . GLU A 1 715 ? 17.981 -23.583 -29.471 1.00 66.81 715 GLU A N 1
ATOM 5549 C CA . GLU A 1 715 ? 16.623 -24.125 -29.377 1.00 66.81 715 GLU A CA 1
ATOM 5550 C C . GLU A 1 715 ? 15.812 -23.814 -30.647 1.00 66.81 715 GLU A C 1
ATOM 5552 O O . GLU A 1 715 ? 16.293 -23.135 -31.556 1.00 66.81 715 GLU A O 1
ATOM 5557 N N . GLY A 1 716 ? 14.600 -24.364 -30.749 1.00 67.25 716 GLY A N 1
ATOM 5558 C CA . GLY A 1 716 ? 13.778 -24.259 -31.957 1.00 67.25 716 GLY A CA 1
ATOM 5559 C C . GLY A 1 716 ? 13.300 -22.832 -32.244 1.00 67.25 716 GLY A C 1
ATOM 5560 O O . GLY A 1 716 ? 12.846 -22.129 -31.346 1.00 67.25 716 GLY A O 1
ATOM 5561 N N . ILE A 1 717 ? 13.362 -22.418 -33.512 1.00 82.44 717 ILE A N 1
ATOM 5562 C CA . ILE A 1 717 ? 12.823 -21.132 -33.973 1.00 82.44 717 ILE A CA 1
ATOM 5563 C C . ILE A 1 717 ? 11.364 -21.317 -34.392 1.00 82.44 717 ILE A C 1
ATOM 5565 O O . ILE A 1 717 ? 11.068 -22.125 -35.275 1.00 82.44 717 ILE A O 1
ATOM 5569 N N . GLU A 1 718 ? 10.450 -20.547 -33.801 1.00 82.19 718 GLU A N 1
ATOM 5570 C CA . GLU A 1 718 ? 9.025 -20.603 -34.129 1.00 82.19 718 GLU A CA 1
ATOM 5571 C C . GLU A 1 718 ? 8.356 -19.226 -34.262 1.00 82.19 718 GLU A C 1
ATOM 5573 O O . GLU A 1 718 ? 8.916 -18.178 -33.939 1.00 82.19 718 GLU A O 1
ATOM 5578 N N . ILE A 1 719 ? 7.130 -19.243 -34.791 1.00 79.12 719 ILE A N 1
ATOM 5579 C CA . ILE A 1 719 ? 6.285 -18.059 -34.972 1.00 79.12 719 ILE A CA 1
ATOM 5580 C C . ILE A 1 719 ? 5.898 -17.512 -33.595 1.00 79.12 719 ILE A C 1
ATOM 5582 O O . ILE A 1 719 ? 5.341 -18.239 -32.781 1.00 79.12 719 ILE A O 1
ATOM 5586 N N . GLY A 1 720 ? 6.128 -16.220 -33.370 1.00 74.69 720 GLY A N 1
ATOM 5587 C CA . GLY A 1 720 ? 5.979 -15.584 -32.058 1.00 74.69 720 GLY A CA 1
ATOM 5588 C C . GLY A 1 720 ? 7.280 -15.526 -31.254 1.00 74.69 720 GLY A C 1
ATOM 5589 O O . GLY A 1 720 ? 7.334 -14.791 -30.270 1.00 74.69 720 GLY A O 1
ATOM 5590 N N . GLY A 1 721 ? 8.336 -16.214 -31.706 1.00 80.50 721 GLY A N 1
ATOM 5591 C CA . GLY A 1 721 ? 9.696 -15.996 -31.223 1.00 80.50 721 GLY A CA 1
ATOM 5592 C C . GLY A 1 721 ? 10.163 -14.558 -31.465 1.00 80.50 721 GLY A C 1
ATOM 5593 O O . GLY A 1 721 ? 9.629 -13.838 -32.318 1.00 80.50 721 GLY A O 1
ATOM 5594 N N . LYS A 1 722 ? 11.162 -14.129 -30.694 1.00 85.00 722 LYS A N 1
ATOM 5595 C CA . LYS A 1 722 ? 11.666 -12.753 -30.704 1.00 85.00 722 LYS A CA 1
ATOM 5596 C C . LYS A 1 722 ? 13.197 -12.710 -30.740 1.00 85.00 722 LYS A C 1
ATOM 5598 O O . LYS A 1 722 ? 13.856 -13.731 -30.543 1.00 85.00 722 LYS A O 1
ATOM 5603 N N . ALA A 1 723 ? 13.733 -11.530 -31.038 1.00 87.81 723 ALA A N 1
ATOM 5604 C CA . ALA A 1 723 ? 15.159 -11.194 -31.052 1.00 87.81 723 ALA A CA 1
ATOM 5605 C C . ALA A 1 723 ? 15.338 -9.669 -30.878 1.00 87.81 723 ALA A C 1
ATOM 5607 O O . ALA A 1 723 ? 14.356 -8.920 -30.907 1.00 87.81 723 ALA A O 1
ATOM 5608 N N . ALA A 1 724 ? 16.579 -9.188 -30.776 1.00 86.25 724 ALA A N 1
ATOM 5609 C CA . ALA A 1 724 ? 16.907 -7.763 -30.923 1.00 86.25 724 ALA A CA 1
ATOM 5610 C C . ALA A 1 724 ? 17.764 -7.498 -32.164 1.00 86.25 724 ALA A C 1
ATOM 5612 O O . ALA A 1 724 ? 18.560 -8.351 -32.562 1.00 86.25 724 ALA A O 1
ATOM 5613 N N . LEU A 1 725 ? 17.647 -6.292 -32.724 1.00 88.88 725 LEU A N 1
ATOM 5614 C CA . LEU A 1 725 ? 18.452 -5.814 -33.847 1.00 88.88 725 LEU A CA 1
ATOM 5615 C C . LEU A 1 725 ? 18.875 -4.351 -33.642 1.00 88.88 725 LEU A C 1
ATOM 5617 O O . LEU A 1 725 ? 18.031 -3.499 -33.374 1.00 88.88 725 LEU A O 1
ATOM 5621 N N . ALA A 1 726 ? 20.159 -4.052 -33.833 1.00 87.12 726 ALA A N 1
ATOM 5622 C CA . ALA A 1 726 ? 20.699 -2.693 -33.919 1.00 87.12 726 ALA A CA 1
ATOM 5623 C C . ALA A 1 726 ? 21.630 -2.582 -35.138 1.00 87.12 726 ALA A C 1
ATOM 5625 O O . ALA A 1 726 ? 22.373 -3.522 -35.440 1.00 87.12 726 ALA A O 1
ATOM 5626 N N . LEU A 1 727 ? 21.582 -1.456 -35.859 1.00 86.69 727 LEU A N 1
ATOM 5627 C CA . LEU A 1 727 ? 22.328 -1.254 -37.109 1.00 86.69 727 LEU A CA 1
ATOM 5628 C C . LEU A 1 727 ? 22.987 0.127 -37.156 1.00 86.69 727 LEU A C 1
ATOM 5630 O O . LEU A 1 727 ? 22.323 1.132 -36.911 1.00 86.69 727 LEU A O 1
ATOM 5634 N N . SER A 1 728 ? 24.244 0.178 -37.595 1.00 84.88 728 SER A N 1
ATOM 5635 C CA . SER A 1 728 ? 24.959 1.428 -37.895 1.00 84.88 728 SER A CA 1
ATOM 5636 C C . SER A 1 728 ? 25.600 1.323 -39.282 1.00 84.88 728 SER A C 1
ATOM 5638 O O . SER A 1 728 ? 26.454 0.461 -39.503 1.00 84.88 728 SER A O 1
ATOM 5640 N N . ALA A 1 729 ? 25.189 2.171 -40.227 1.00 83.19 729 ALA A N 1
ATOM 5641 C CA . ALA A 1 729 ? 25.703 2.193 -41.597 1.00 83.19 729 ALA A CA 1
ATOM 5642 C C . ALA A 1 729 ? 26.604 3.417 -41.825 1.00 83.19 729 ALA A C 1
ATOM 5644 O O . ALA A 1 729 ? 26.206 4.549 -41.547 1.00 83.19 729 ALA A O 1
ATOM 5645 N N . CYS A 1 730 ? 27.812 3.205 -42.351 1.00 78.69 730 CYS A N 1
ATOM 5646 C CA . CYS A 1 730 ? 28.727 4.284 -42.727 1.00 78.69 730 CYS A CA 1
ATOM 5647 C C . CYS A 1 730 ? 28.364 4.811 -44.124 1.00 78.69 730 CYS A C 1
ATOM 5649 O O . CYS A 1 730 ? 28.565 4.121 -45.123 1.00 78.69 730 CYS A O 1
ATOM 5651 N N . VAL A 1 731 ? 27.813 6.027 -44.183 1.00 73.88 731 VAL A N 1
ATOM 5652 C CA . VAL A 1 731 ? 27.283 6.663 -45.406 1.00 73.88 731 VAL A CA 1
ATOM 5653 C C . VAL A 1 731 ? 28.267 7.639 -46.060 1.00 73.88 731 VAL A C 1
ATOM 5655 O O . VAL A 1 731 ? 28.070 8.040 -47.207 1.00 73.88 731 VAL A O 1
ATOM 5658 N N . LYS A 1 732 ? 29.322 8.036 -45.336 1.00 70.19 732 LYS A N 1
ATOM 5659 C CA . LYS A 1 732 ? 30.337 9.021 -45.745 1.00 70.19 732 LYS A CA 1
ATOM 5660 C C . LYS A 1 732 ? 31.691 8.662 -45.127 1.00 70.19 732 LYS A C 1
ATOM 5662 O O . LYS A 1 732 ? 31.745 8.332 -43.946 1.00 70.19 732 LYS A O 1
ATOM 5667 N N . SER A 1 733 ? 32.781 8.748 -45.887 1.00 64.12 733 SER A N 1
ATOM 5668 C CA . SER A 1 733 ? 34.099 8.284 -45.437 1.00 64.12 733 SER A CA 1
ATOM 5669 C C . SER A 1 733 ? 34.896 9.341 -44.659 1.00 64.12 733 SER A C 1
ATOM 5671 O O . SER A 1 733 ? 34.532 10.517 -44.584 1.00 64.12 733 SER A O 1
ATOM 5673 N N . ALA A 1 734 ? 36.002 8.913 -44.046 1.00 60.91 734 ALA A N 1
ATOM 5674 C CA . ALA A 1 734 ? 36.856 9.765 -43.223 1.00 60.91 734 ALA A CA 1
ATOM 5675 C C . ALA A 1 734 ? 37.952 10.480 -44.043 1.00 60.91 734 ALA A C 1
ATOM 5677 O O . ALA A 1 734 ? 38.977 9.891 -44.395 1.00 60.91 734 ALA A O 1
ATOM 5678 N N . THR A 1 735 ? 37.830 11.793 -44.280 1.00 54.12 735 THR A N 1
ATOM 5679 C CA . THR A 1 735 ? 38.913 12.578 -44.909 1.00 54.12 735 THR A CA 1
ATOM 5680 C C . THR A 1 735 ? 40.008 12.971 -43.906 1.00 54.12 735 THR A C 1
ATOM 5682 O O . THR A 1 735 ? 40.081 14.113 -43.449 1.00 54.12 735 THR A O 1
ATOM 5685 N N . PHE A 1 736 ? 40.904 12.030 -43.591 1.00 46.72 736 PHE A N 1
ATOM 5686 C CA . PHE A 1 736 ? 42.196 12.206 -42.890 1.00 46.72 736 PHE A CA 1
ATOM 5687 C C . PHE A 1 736 ? 42.216 12.792 -41.458 1.00 46.72 736 PHE A C 1
ATOM 5689 O O . PHE A 1 736 ? 43.281 12.735 -40.834 1.00 46.72 736 PHE A O 1
ATOM 5696 N N . LYS A 1 737 ? 41.136 13.395 -40.936 1.00 47.78 737 LYS A N 1
ATOM 5697 C CA . LYS A 1 737 ? 41.121 14.089 -39.623 1.00 47.78 737 LYS A CA 1
ATOM 5698 C C . LYS A 1 737 ? 39.800 14.065 -38.840 1.00 47.78 737 LYS A C 1
ATOM 5700 O O . LYS A 1 737 ? 39.747 14.658 -37.766 1.00 47.78 737 LYS A O 1
ATOM 5705 N N . THR A 1 738 ? 38.759 13.436 -39.365 1.00 55.34 738 THR A N 1
ATOM 5706 C CA . THR A 1 738 ? 37.432 13.324 -38.742 1.00 55.34 738 THR A CA 1
ATOM 5707 C C . THR A 1 738 ? 36.871 11.949 -39.052 1.00 55.34 738 THR A C 1
ATOM 5709 O O . THR A 1 738 ? 37.112 11.450 -40.153 1.00 55.34 738 THR A O 1
ATOM 5712 N N . ASP A 1 739 ? 36.128 11.374 -38.115 1.00 59.56 739 ASP A N 1
ATOM 5713 C CA . ASP A 1 739 ? 35.510 10.056 -38.263 1.00 59.56 739 ASP A CA 1
ATOM 5714 C C . ASP A 1 739 ? 34.462 10.027 -39.392 1.00 59.56 739 ASP A C 1
ATOM 5716 O O . ASP A 1 739 ? 34.022 11.074 -39.882 1.00 59.56 739 ASP A O 1
ATOM 5720 N N . GLY A 1 740 ? 34.089 8.818 -39.829 1.00 65.62 740 GLY A N 1
ATOM 5721 C CA . GLY A 1 740 ? 33.080 8.608 -40.870 1.00 65.62 740 GLY A CA 1
ATOM 5722 C C . GLY A 1 740 ? 31.700 9.148 -40.480 1.00 65.62 740 GLY A C 1
ATOM 5723 O O . GLY A 1 740 ? 31.390 9.321 -39.302 1.00 65.62 740 GLY A O 1
ATOM 5724 N N . GLY A 1 741 ? 30.863 9.431 -41.476 1.00 72.81 741 GLY A N 1
ATOM 5725 C CA . GLY A 1 741 ? 29.466 9.811 -41.274 1.00 72.81 741 GLY A CA 1
ATOM 5726 C C . GLY A 1 741 ? 28.577 8.576 -41.170 1.00 72.81 741 GLY A C 1
ATOM 5727 O O . GLY A 1 741 ? 28.511 7.819 -42.138 1.00 72.81 741 GLY A O 1
ATOM 5728 N N . TYR A 1 742 ? 27.871 8.394 -40.052 1.00 76.19 742 TYR A N 1
ATOM 5729 C CA . TYR A 1 742 ? 26.964 7.255 -39.850 1.00 76.19 742 TYR A CA 1
ATOM 5730 C C . TYR A 1 742 ? 25.491 7.667 -39.841 1.00 76.19 742 TYR A C 1
ATOM 5732 O O . TYR A 1 742 ? 25.138 8.733 -39.329 1.00 76.19 742 TYR A O 1
ATOM 5740 N N . VAL A 1 743 ? 24.637 6.773 -40.342 1.00 76.00 743 VAL A N 1
ATOM 5741 C CA . VAL A 1 743 ? 23.201 6.748 -40.037 1.00 76.00 743 VAL A CA 1
ATOM 5742 C C . VAL A 1 743 ? 22.855 5.390 -39.444 1.00 76.00 743 VAL A C 1
ATOM 5744 O O . VAL A 1 743 ? 23.277 4.346 -39.947 1.00 76.00 743 VAL A O 1
ATOM 5747 N N . CYS A 1 744 ? 22.123 5.418 -38.336 1.00 75.62 744 CYS A N 1
ATOM 5748 C CA . CYS A 1 744 ? 21.968 4.271 -37.454 1.00 75.62 744 CYS A CA 1
ATOM 5749 C C . CYS A 1 744 ? 20.484 4.020 -37.157 1.00 75.62 744 CYS A C 1
ATOM 5751 O O . CYS A 1 744 ? 19.776 4.941 -36.747 1.00 75.62 744 CYS A O 1
ATOM 5753 N N . PHE A 1 745 ? 20.025 2.779 -37.343 1.00 74.44 745 PHE A N 1
ATOM 5754 C CA . PHE A 1 745 ? 18.665 2.337 -37.022 1.00 74.44 745 PHE A CA 1
ATOM 5755 C C . PHE A 1 745 ? 18.647 1.656 -35.657 1.00 74.44 745 PHE A C 1
ATOM 5757 O O . PHE A 1 745 ? 19.415 0.717 -35.424 1.00 74.44 745 PHE A O 1
ATOM 5764 N N . ALA A 1 746 ? 17.765 2.135 -34.777 1.00 62.91 746 ALA A N 1
ATOM 5765 C CA . ALA A 1 746 ? 17.748 1.808 -33.357 1.00 62.91 746 ALA A CA 1
ATOM 5766 C C . ALA A 1 746 ? 19.172 1.877 -32.777 1.00 62.91 746 ALA A C 1
ATOM 5768 O O . ALA A 1 746 ? 19.727 0.897 -32.291 1.00 62.91 746 ALA A O 1
ATOM 5769 N N . SER A 1 747 ? 19.784 3.054 -32.939 1.00 63.34 747 SER A N 1
ATOM 5770 C CA . SER A 1 747 ? 21.223 3.294 -32.794 1.00 63.34 747 SER A CA 1
ATOM 5771 C C . SER A 1 747 ? 21.789 2.915 -31.426 1.00 63.34 747 SER A C 1
ATOM 5773 O O . SER A 1 747 ? 21.672 3.692 -30.481 1.00 63.34 747 SER A O 1
ATOM 5775 N N . GLY A 1 748 ? 22.460 1.765 -31.354 1.00 57.91 748 GLY A N 1
ATOM 5776 C CA . GLY A 1 748 ? 23.177 1.319 -30.159 1.00 57.91 748 GLY A CA 1
ATOM 5777 C C . GLY A 1 748 ? 24.678 1.085 -30.325 1.00 57.91 748 GLY A C 1
ATOM 5778 O O . GLY A 1 748 ? 25.330 0.800 -29.330 1.00 57.91 748 GLY A O 1
ATOM 5779 N N . ILE A 1 749 ? 25.216 1.157 -31.550 1.00 67.38 749 ILE A N 1
ATOM 5780 C CA . ILE A 1 749 ? 26.575 0.699 -31.893 1.00 67.38 749 ILE A CA 1
ATOM 5781 C C . ILE A 1 749 ? 27.415 1.887 -32.384 1.00 67.38 749 ILE A C 1
ATOM 5783 O O . ILE A 1 749 ? 27.480 2.149 -33.590 1.00 67.38 749 ILE A O 1
ATOM 5787 N N . ASN A 1 750 ? 28.026 2.616 -31.446 1.00 58.47 750 ASN A N 1
ATOM 5788 C CA . ASN A 1 750 ? 29.077 3.614 -31.688 1.00 58.47 750 ASN A CA 1
ATOM 5789 C C . ASN A 1 750 ? 29.773 4.013 -30.366 1.00 58.47 750 ASN A C 1
ATOM 5791 O O . ASN A 1 750 ? 29.320 3.661 -29.282 1.00 58.47 750 ASN A O 1
ATOM 5795 N N . GLY A 1 751 ? 30.886 4.753 -30.428 1.00 58.59 751 GLY A N 1
ATOM 5796 C CA . GLY A 1 751 ? 31.475 5.439 -29.266 1.00 58.59 751 GLY A CA 1
ATOM 5797 C C . GLY A 1 751 ? 32.039 4.537 -28.157 1.00 58.59 751 GLY A C 1
ATOM 5798 O O . GLY A 1 751 ? 32.386 5.038 -27.091 1.00 58.59 751 GLY A O 1
ATOM 5799 N N . GLY A 1 752 ? 32.140 3.223 -28.391 1.00 62.56 752 GLY A N 1
ATOM 5800 C CA . GLY A 1 752 ? 32.465 2.217 -27.371 1.00 62.56 752 GLY A CA 1
ATOM 5801 C C . GLY A 1 752 ? 31.244 1.585 -26.686 1.00 62.56 752 GLY A C 1
ATOM 5802 O O . GLY A 1 752 ? 31.423 0.740 -25.809 1.00 62.56 752 GLY A O 1
ATOM 5803 N N . LYS A 1 753 ? 30.026 1.963 -27.093 1.00 67.38 753 LYS A N 1
ATOM 5804 C CA . LYS A 1 753 ? 28.744 1.383 -26.673 1.00 67.38 753 LYS A CA 1
ATOM 5805 C C . LYS A 1 753 ? 28.213 0.404 -27.724 1.00 67.38 753 LYS A C 1
ATOM 5807 O O . LYS A 1 753 ? 28.380 0.626 -28.927 1.00 67.38 753 LYS A O 1
ATOM 5812 N N . SER A 1 754 ? 27.582 -0.673 -27.269 1.00 69.56 754 SER A N 1
ATOM 5813 C CA . SER A 1 754 ? 26.762 -1.579 -28.080 1.00 69.56 754 SER A CA 1
ATOM 5814 C C . SER A 1 754 ? 25.348 -1.631 -27.490 1.00 69.56 754 SER A C 1
ATOM 5816 O O . SER A 1 754 ? 25.168 -1.316 -26.319 1.00 69.56 754 SER A O 1
ATOM 5818 N N . PHE A 1 755 ? 24.336 -1.983 -28.286 1.00 71.56 755 PHE A N 1
ATOM 5819 C CA . PHE A 1 755 ? 22.919 -2.098 -27.878 1.00 71.56 755 PHE A CA 1
ATOM 5820 C C . PHE A 1 755 ? 22.311 -0.927 -27.061 1.00 71.56 755 PHE A C 1
ATOM 5822 O O . PHE A 1 755 ? 21.210 -1.075 -26.537 1.00 71.56 755 PHE A O 1
ATOM 5829 N N . GLU A 1 756 ? 22.949 0.257 -27.002 1.00 68.94 756 GLU A N 1
ATOM 5830 C CA . GLU A 1 756 ? 22.446 1.441 -26.270 1.00 68.94 756 GLU A CA 1
ATOM 5831 C C . GLU A 1 756 ? 21.021 1.836 -26.694 1.00 68.94 756 GLU A C 1
ATOM 5833 O O . GLU A 1 756 ? 20.258 2.369 -25.889 1.00 68.94 756 GLU A O 1
ATOM 5838 N N . ARG A 1 757 ? 20.653 1.518 -27.936 1.00 75.12 757 ARG A N 1
ATOM 5839 C CA . ARG A 1 757 ? 19.280 1.318 -28.397 1.00 75.12 757 ARG A CA 1
ATOM 5840 C C . ARG A 1 757 ? 19.251 0.028 -29.220 1.00 75.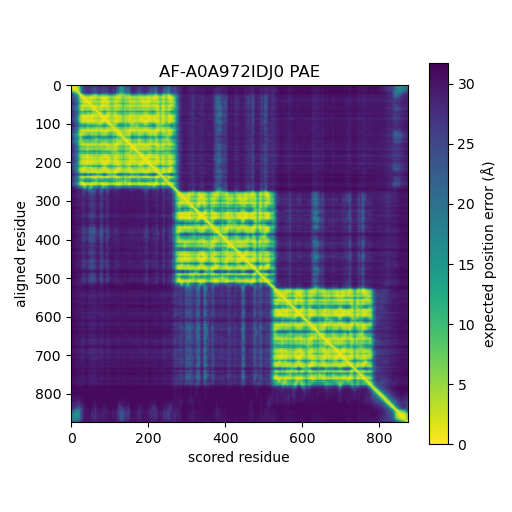12 757 ARG A C 1
ATOM 5842 O O . ARG A 1 757 ? 20.287 -0.435 -29.702 1.00 75.12 757 ARG A O 1
ATOM 5849 N N . TYR A 1 758 ? 18.059 -0.531 -29.396 1.00 80.19 758 TYR A N 1
ATOM 5850 C CA . TYR A 1 758 ? 17.806 -1.661 -30.286 1.00 80.19 758 TYR A CA 1
ATOM 5851 C C . TYR A 1 758 ? 16.316 -1.707 -30.672 1.00 80.19 758 TYR A C 1
ATOM 5853 O O . TYR A 1 758 ? 15.464 -1.121 -29.998 1.00 80.19 758 TYR A O 1
ATOM 5861 N N . ALA A 1 759 ? 15.995 -2.397 -31.765 1.00 83.38 759 ALA A N 1
ATOM 5862 C CA . ALA A 1 759 ? 14.632 -2.717 -32.173 1.00 83.38 759 ALA A CA 1
ATOM 5863 C C . ALA A 1 759 ? 14.282 -4.152 -31.754 1.00 83.38 759 ALA A C 1
ATOM 5865 O O . ALA A 1 759 ? 15.058 -5.076 -32.017 1.00 83.38 759 ALA A O 1
ATOM 5866 N N . ARG A 1 760 ? 13.111 -4.369 -31.142 1.00 85.44 760 ARG A N 1
ATOM 5867 C CA . ARG A 1 760 ? 12.593 -5.727 -30.899 1.00 85.44 760 ARG A CA 1
ATOM 5868 C C . ARG A 1 760 ? 12.067 -6.312 -32.204 1.00 85.44 760 ARG A C 1
ATOM 5870 O O . ARG A 1 760 ? 11.180 -5.745 -32.839 1.00 85.44 760 ARG A O 1
ATOM 5877 N N . VAL A 1 761 ? 12.604 -7.463 -32.576 1.00 89.38 761 VAL A N 1
ATOM 5878 C CA . VAL A 1 761 ? 12.185 -8.269 -33.722 1.00 89.38 761 VAL A CA 1
ATOM 5879 C C . VAL A 1 761 ? 11.084 -9.224 -33.270 1.00 89.38 761 VAL A C 1
ATOM 5881 O O . VAL A 1 761 ? 11.321 -10.052 -32.395 1.00 89.38 761 VAL A O 1
ATOM 5884 N N . ASN A 1 762 ? 9.908 -9.148 -33.893 1.00 85.69 762 ASN A N 1
ATOM 5885 C CA . ASN A 1 762 ? 8.828 -10.125 -33.733 1.00 85.69 762 ASN A CA 1
ATOM 5886 C C . ASN A 1 762 ? 8.809 -11.062 -34.952 1.00 85.69 762 ASN A C 1
ATOM 5888 O O . ASN A 1 762 ? 8.609 -10.594 -36.076 1.00 85.69 762 ASN A O 1
ATOM 5892 N N . LEU A 1 763 ? 8.978 -12.373 -34.763 1.00 88.12 763 LEU A N 1
ATOM 5893 C CA . LEU A 1 763 ? 8.984 -13.349 -35.861 1.00 88.12 763 LEU A CA 1
ATOM 5894 C C . LEU A 1 763 ? 7.547 -13.743 -36.250 1.00 88.12 763 LEU A C 1
ATOM 5896 O O . LEU A 1 763 ? 6.910 -14.570 -35.594 1.00 88.12 763 LEU A O 1
ATOM 5900 N N . THR A 1 764 ? 7.003 -13.140 -37.313 1.00 85.75 764 THR A N 1
ATOM 5901 C CA . THR A 1 764 ? 5.589 -13.301 -37.712 1.00 85.75 764 THR A CA 1
ATOM 5902 C C . THR A 1 764 ? 5.381 -14.353 -38.810 1.00 85.75 764 THR A C 1
ATOM 5904 O O . THR A 1 764 ? 6.296 -14.730 -39.541 1.00 85.75 764 THR A O 1
ATOM 5907 N N . ALA A 1 765 ? 4.153 -14.875 -38.916 1.00 76.25 765 ALA A N 1
ATOM 5908 C CA . ALA A 1 765 ? 3.832 -15.999 -39.802 1.00 76.25 765 ALA A CA 1
ATOM 5909 C C . ALA A 1 765 ? 3.676 -15.618 -41.283 1.00 76.25 765 ALA A C 1
ATOM 5911 O O . ALA A 1 765 ? 4.121 -16.351 -42.160 1.00 76.25 765 ALA A O 1
ATOM 5912 N N . ASN A 1 766 ? 2.948 -14.532 -41.563 1.00 68.25 766 ASN A N 1
ATOM 5913 C CA . ASN A 1 766 ? 2.529 -14.137 -42.908 1.00 68.25 766 ASN A CA 1
ATOM 5914 C C . ASN A 1 766 ? 2.259 -12.628 -42.957 1.00 68.25 766 ASN A C 1
ATOM 5916 O O . ASN A 1 766 ? 1.231 -12.172 -42.462 1.00 68.25 766 ASN A O 1
ATOM 5920 N N . GLU A 1 767 ? 3.122 -11.878 -43.636 1.00 72.06 767 GLU A N 1
ATOM 5921 C CA . GLU A 1 767 ? 2.861 -10.496 -44.055 1.00 72.06 767 GLU A CA 1
ATOM 5922 C C . GLU A 1 767 ? 3.207 -10.346 -45.549 1.00 72.06 767 GLU A C 1
ATOM 5924 O O . GLU A 1 767 ? 3.976 -11.155 -46.082 1.00 72.06 767 GLU A O 1
ATOM 5929 N N . PRO A 1 768 ? 2.624 -9.373 -46.273 1.00 71.94 768 PRO A N 1
ATOM 5930 C CA . PRO A 1 768 ? 2.994 -9.115 -47.659 1.00 71.94 768 PRO A CA 1
ATOM 5931 C C . PRO A 1 768 ? 4.407 -8.526 -47.729 1.00 71.94 768 PRO A C 1
ATOM 5933 O O . PRO A 1 768 ? 4.690 -7.496 -47.113 1.00 71.94 768 PRO A O 1
ATOM 5936 N N . PHE A 1 769 ? 5.267 -9.192 -48.496 1.00 82.31 769 PHE A N 1
ATOM 5937 C CA . PHE A 1 769 ? 6.616 -8.736 -48.827 1.00 82.31 769 PHE A CA 1
ATOM 5938 C C . PHE A 1 769 ? 6.521 -7.545 -49.789 1.00 82.31 769 PHE A C 1
ATOM 5940 O O . PHE A 1 769 ? 5.536 -7.416 -50.524 1.00 82.31 769 PHE A O 1
ATOM 5947 N N . ASP A 1 770 ? 7.511 -6.659 -49.758 1.00 76.94 770 ASP A N 1
ATOM 5948 C CA . ASP A 1 770 ? 7.437 -5.370 -50.449 1.00 76.94 770 ASP A CA 1
ATOM 5949 C C . ASP A 1 770 ? 8.144 -5.399 -51.809 1.00 76.94 770 ASP A C 1
ATOM 5951 O O . ASP A 1 770 ? 8.874 -6.334 -52.143 1.00 76.94 770 ASP A O 1
ATOM 5955 N N . LYS A 1 771 ? 7.892 -4.361 -52.612 1.00 68.12 771 LYS A N 1
ATOM 5956 C CA . LYS A 1 771 ? 8.614 -4.109 -53.863 1.00 68.12 771 LYS A CA 1
ATOM 5957 C C . LYS A 1 771 ? 9.751 -3.129 -53.620 1.00 68.12 771 LYS A C 1
ATOM 5959 O O . LYS A 1 771 ? 9.564 -2.169 -52.872 1.00 68.12 771 LYS A O 1
ATOM 5964 N N . VAL A 1 772 ? 10.888 -3.334 -54.277 1.00 70.69 772 VAL A N 1
ATOM 5965 C CA . VAL A 1 772 ? 12.101 -2.528 -54.063 1.00 70.69 772 VAL A CA 1
ATOM 5966 C C . VAL A 1 772 ? 12.301 -1.551 -55.220 1.00 70.69 772 VAL A C 1
ATOM 5968 O O . VAL A 1 772 ? 12.488 -1.968 -56.363 1.00 70.69 772 VAL A O 1
ATOM 5971 N N . ASN A 1 773 ? 12.294 -0.243 -54.939 1.00 68.88 773 ASN A N 1
ATOM 5972 C CA . ASN A 1 773 ? 12.455 0.790 -55.966 1.00 68.88 773 ASN A CA 1
ATOM 5973 C C . ASN A 1 773 ? 13.842 1.456 -55.936 1.00 68.88 773 ASN A C 1
ATOM 5975 O O . ASN A 1 773 ? 14.014 2.572 -55.449 1.00 68.88 773 ASN A O 1
ATOM 5979 N N . LEU A 1 774 ? 14.839 0.783 -56.518 1.00 68.75 774 LEU A N 1
ATOM 5980 C CA . LEU A 1 774 ? 16.214 1.298 -56.608 1.00 68.75 774 LEU A CA 1
ATOM 5981 C C . LEU A 1 774 ? 16.353 2.591 -57.440 1.00 68.75 774 LEU A C 1
ATOM 5983 O O . LEU A 1 774 ? 17.385 3.256 -57.349 1.00 68.75 774 LEU A O 1
ATOM 5987 N N . ASP A 1 775 ? 15.348 2.980 -58.234 1.00 67.81 775 ASP A N 1
ATOM 5988 C CA . ASP A 1 775 ? 15.392 4.238 -58.992 1.00 67.81 775 ASP A CA 1
ATOM 5989 C C . ASP A 1 775 ? 15.355 5.479 -58.079 1.00 67.81 775 ASP A C 1
ATOM 5991 O O . ASP A 1 775 ? 15.895 6.518 -58.453 1.00 67.81 775 ASP A O 1
ATOM 5995 N N . GLU A 1 776 ? 14.802 5.374 -56.864 1.00 69.06 776 GLU A N 1
ATOM 5996 C CA . GLU A 1 776 ? 14.707 6.490 -55.904 1.00 69.06 776 GLU A CA 1
ATOM 5997 C C . GLU A 1 776 ? 16.040 6.852 -55.227 1.00 69.06 776 GLU A C 1
ATOM 5999 O O . GLU A 1 776 ? 16.122 7.881 -54.551 1.00 69.06 776 GLU A O 1
ATOM 6004 N N . TYR A 1 777 ? 17.082 6.038 -55.408 1.00 67.94 777 TYR A N 1
ATOM 6005 C CA . TYR A 1 777 ? 18.415 6.236 -54.824 1.00 67.94 777 TYR A CA 1
ATOM 6006 C C . TYR A 1 777 ? 19.428 6.864 -55.791 1.00 67.94 777 TYR A C 1
ATOM 6008 O O . TYR A 1 777 ? 20.550 7.178 -55.395 1.00 67.94 777 TYR A O 1
ATOM 6016 N N . LYS A 1 778 ? 19.054 7.056 -57.060 1.00 64.06 778 LYS A N 1
ATOM 6017 C CA . LYS A 1 778 ? 19.931 7.636 -58.083 1.00 64.06 778 LYS A CA 1
ATOM 6018 C C . LYS A 1 778 ? 20.102 9.133 -57.853 1.00 64.06 778 LYS A C 1
ATOM 6020 O O . LYS A 1 778 ? 19.118 9.861 -57.746 1.00 64.06 778 LYS A O 1
ATOM 6025 N N . LYS A 1 779 ? 21.349 9.607 -57.833 1.00 56.91 779 LYS A N 1
ATOM 6026 C CA . LYS A 1 779 ? 21.647 11.046 -57.804 1.00 56.91 779 LYS A CA 1
ATOM 6027 C C . LYS A 1 779 ? 21.332 11.657 -59.171 1.00 56.91 779 LYS A C 1
ATOM 6029 O O . LYS A 1 779 ? 21.783 11.146 -60.194 1.00 56.91 779 LYS A O 1
ATOM 6034 N N . GLU A 1 780 ? 20.576 12.755 -59.198 1.00 49.78 780 GLU A N 1
ATOM 6035 C CA . GLU A 1 780 ? 20.402 13.533 -60.428 1.00 49.78 780 GLU A CA 1
ATOM 6036 C C . GLU A 1 780 ? 21.751 14.141 -60.852 1.00 49.78 780 GLU A C 1
ATOM 6038 O O . GLU A 1 780 ? 22.469 14.714 -60.029 1.00 49.78 780 GLU A O 1
ATOM 6043 N N . GLU A 1 781 ? 22.117 14.029 -62.135 1.00 43.38 781 GLU A N 1
ATOM 6044 C CA . GLU A 1 781 ? 23.325 14.693 -62.635 1.00 43.38 781 GLU A CA 1
ATOM 6045 C C . GLU A 1 781 ? 23.163 16.224 -62.533 1.00 43.38 781 GLU A C 1
ATOM 6047 O O . GLU A 1 781 ? 22.155 16.767 -63.000 1.00 43.38 781 GLU A O 1
ATOM 6052 N N . PRO A 1 782 ? 24.146 16.956 -61.975 1.00 39.50 782 PRO A N 1
ATOM 6053 C CA . PRO A 1 782 ? 24.032 18.397 -61.797 1.00 39.50 782 PRO A CA 1
ATOM 6054 C C . PRO A 1 782 ? 23.997 19.112 -63.152 1.00 39.50 782 PRO A C 1
ATOM 6056 O O . PRO A 1 782 ? 25.003 19.187 -63.865 1.00 39.50 782 PRO A O 1
ATOM 6059 N N . VAL A 1 783 ? 22.838 19.685 -63.487 1.00 37.25 783 VAL A N 1
ATOM 6060 C CA . VAL A 1 783 ? 22.645 20.501 -64.694 1.00 37.25 783 VAL A CA 1
ATOM 6061 C C . VAL A 1 783 ? 23.680 21.641 -64.707 1.00 37.25 783 VAL A C 1
ATOM 6063 O O . VAL A 1 783 ? 23.710 22.437 -63.765 1.00 37.25 783 VAL A O 1
ATOM 6066 N N . PRO A 1 784 ? 24.533 21.765 -65.747 1.00 34.22 784 PRO A N 1
ATOM 6067 C CA . PRO A 1 784 ? 25.591 22.772 -65.766 1.00 34.22 784 PRO A CA 1
ATOM 6068 C C . PRO A 1 784 ? 25.039 24.201 -65.673 1.00 34.22 784 PRO A C 1
ATOM 6070 O O . PRO A 1 784 ? 24.284 24.642 -66.538 1.00 34.22 784 PRO A O 1
ATOM 6073 N N . ALA A 1 785 ? 25.439 24.934 -64.632 1.00 36.97 785 ALA A N 1
ATOM 6074 C CA . ALA A 1 785 ? 24.924 26.273 -64.356 1.00 36.97 785 ALA A CA 1
ATOM 6075 C C . ALA A 1 785 ? 25.257 27.282 -65.476 1.00 36.97 785 ALA A C 1
ATOM 6077 O O . ALA A 1 785 ? 26.426 27.490 -65.819 1.00 36.97 785 ALA A O 1
ATOM 6078 N N . GLU A 1 786 ? 24.235 27.960 -66.011 1.00 38.41 786 GLU A N 1
ATOM 6079 C CA . GLU A 1 786 ? 24.422 28.993 -67.035 1.00 38.41 786 GLU A CA 1
ATOM 6080 C C . GLU A 1 786 ? 25.244 30.177 -66.504 1.00 38.41 786 GLU A C 1
ATOM 6082 O O . GLU A 1 786 ? 24.927 30.808 -65.491 1.00 38.41 786 GLU A O 1
ATOM 6087 N N . THR A 1 787 ? 26.323 30.505 -67.217 1.00 37.12 787 THR A N 1
ATOM 6088 C CA . THR A 1 787 ? 27.341 31.460 -66.763 1.00 37.12 787 THR A CA 1
ATOM 6089 C C . THR A 1 787 ? 26.896 32.916 -66.956 1.00 37.12 787 THR A C 1
ATOM 6091 O O . THR A 1 787 ? 27.330 33.608 -67.879 1.00 37.12 787 THR A O 1
ATOM 6094 N N . THR A 1 788 ? 26.018 33.402 -66.078 1.00 32.12 788 THR A N 1
ATOM 6095 C CA . THR A 1 788 ? 25.490 34.775 -66.147 1.00 32.12 788 THR A CA 1
ATOM 6096 C C . THR A 1 788 ? 26.513 35.800 -65.641 1.00 32.12 788 THR A C 1
ATOM 6098 O O . THR A 1 788 ? 27.020 35.702 -64.526 1.00 32.12 788 THR A O 1
ATOM 6101 N N . GLN A 1 789 ? 26.827 36.801 -66.470 1.00 31.98 789 GLN A N 1
ATOM 6102 C CA . GLN A 1 789 ? 27.820 37.837 -66.163 1.00 31.98 789 GLN A CA 1
ATOM 6103 C C . GLN A 1 789 ? 27.291 38.916 -65.203 1.00 31.98 789 GLN A C 1
ATOM 6105 O O . GLN A 1 789 ? 26.110 39.261 -65.207 1.00 31.98 789 GLN A O 1
ATOM 6110 N N . THR A 1 790 ? 28.195 39.505 -64.420 1.00 32.34 790 THR A N 1
ATOM 6111 C CA . THR A 1 790 ? 27.910 40.609 -63.496 1.00 32.34 790 THR A CA 1
ATOM 6112 C C . THR A 1 790 ? 27.629 41.934 -64.212 1.00 32.34 790 THR A C 1
ATOM 6114 O O . THR A 1 790 ? 28.442 42.417 -64.999 1.00 32.34 790 THR A O 1
ATOM 6117 N N . VAL A 1 791 ? 26.517 42.587 -63.852 1.00 30.61 791 VAL A N 1
ATOM 6118 C CA . VAL A 1 791 ? 26.238 44.005 -64.144 1.00 30.61 791 VAL A CA 1
ATOM 6119 C C . VAL A 1 791 ? 25.715 44.684 -62.872 1.00 30.61 791 VAL A C 1
ATOM 6121 O O . VAL A 1 791 ? 25.036 44.063 -62.057 1.00 30.61 791 VAL A O 1
ATOM 6124 N N . THR A 1 792 ? 26.083 45.950 -62.670 1.00 29.88 792 THR A N 1
ATOM 6125 C CA . THR A 1 792 ? 26.103 46.595 -61.348 1.00 29.88 792 THR A CA 1
ATOM 6126 C C . THR A 1 792 ? 24.960 47.596 -61.130 1.00 29.88 792 THR A C 1
ATOM 6128 O O . THR A 1 792 ? 24.819 48.540 -61.900 1.00 29.88 792 THR A O 1
ATOM 6131 N N . THR A 1 793 ? 24.226 47.413 -60.026 1.00 30.45 793 THR A N 1
ATOM 6132 C CA . THR A 1 793 ? 23.541 48.412 -59.168 1.00 30.45 793 THR A CA 1
ATOM 6133 C C . THR A 1 793 ? 22.856 49.637 -59.800 1.00 30.45 793 THR A C 1
ATOM 6135 O O . THR A 1 793 ? 23.536 50.566 -60.237 1.00 30.45 793 THR A O 1
ATOM 6138 N N . LYS A 1 794 ? 21.536 49.784 -59.566 1.00 28.30 794 LYS A N 1
ATOM 6139 C CA . LYS A 1 794 ? 20.995 51.053 -59.031 1.00 28.30 794 LYS A CA 1
ATOM 6140 C C . LYS A 1 794 ? 19.654 50.948 -58.288 1.00 28.30 794 LYS A C 1
ATOM 6142 O O . LYS A 1 794 ? 19.001 49.913 -58.302 1.00 28.30 794 LYS A O 1
ATOM 6147 N N . GLU A 1 795 ? 19.330 52.031 -57.584 1.00 28.36 795 GLU A N 1
ATOM 6148 C CA . GLU A 1 795 ? 18.174 52.233 -56.700 1.00 28.36 795 GLU A CA 1
ATOM 6149 C C . GLU A 1 795 ? 16.865 52.461 -57.482 1.00 28.36 795 GLU A C 1
ATOM 6151 O O . GLU A 1 795 ? 16.912 53.076 -58.544 1.00 28.36 795 GLU A O 1
ATOM 6156 N N . GLU A 1 796 ? 15.704 52.113 -56.908 1.00 25.38 796 GLU A N 1
ATOM 6157 C CA . GLU A 1 796 ? 14.761 53.130 -56.392 1.00 25.38 796 GLU A CA 1
ATOM 6158 C C . GLU A 1 796 ? 13.617 52.533 -55.542 1.00 25.38 796 GLU A C 1
ATOM 6160 O O . GLU A 1 796 ? 13.448 51.320 -55.428 1.00 25.38 796 GLU A O 1
ATOM 6165 N N . THR A 1 797 ? 12.866 53.411 -54.871 1.00 28.75 797 THR A N 1
ATOM 6166 C CA . THR A 1 797 ? 11.730 53.088 -53.986 1.00 28.75 797 THR A CA 1
ATOM 6167 C C . THR A 1 797 ? 10.396 53.073 -54.738 1.00 28.75 797 THR A C 1
ATOM 6169 O O . THR A 1 797 ? 10.251 53.778 -55.732 1.00 28.75 797 THR A O 1
ATOM 6172 N N . THR A 1 798 ? 9.370 52.390 -54.200 1.00 26.61 798 THR A N 1
ATOM 6173 C CA . THR A 1 798 ? 8.088 52.994 -53.724 1.00 26.61 798 THR A CA 1
ATOM 6174 C C . THR A 1 798 ? 7.065 51.902 -53.326 1.00 26.61 798 THR A C 1
ATOM 6176 O O . THR A 1 798 ? 7.221 50.731 -53.656 1.00 26.61 798 THR A O 1
ATOM 6179 N N . LYS A 1 799 ? 6.036 52.275 -52.551 1.00 30.78 799 LYS A N 1
ATOM 6180 C CA . LYS A 1 799 ? 5.004 51.425 -51.924 1.00 30.78 799 LYS A CA 1
ATOM 6181 C C . LYS A 1 799 ? 3.594 51.845 -52.384 1.00 30.78 799 LYS A C 1
ATOM 6183 O O . LYS A 1 799 ? 3.238 52.983 -52.093 1.00 30.78 799 LYS A O 1
ATOM 6188 N N . ALA A 1 800 ? 2.790 50.949 -52.984 1.00 26.20 800 ALA A N 1
ATOM 6189 C CA . ALA A 1 800 ? 1.309 51.037 -53.041 1.00 26.20 800 ALA A CA 1
ATOM 6190 C C . ALA A 1 800 ? 0.613 49.778 -53.642 1.00 26.20 800 ALA A C 1
ATOM 6192 O O . ALA A 1 800 ? 0.685 49.540 -54.838 1.00 26.20 800 ALA A O 1
ATOM 6193 N N . GLU A 1 801 ? -0.030 48.982 -52.781 1.00 26.88 801 GLU A N 1
ATOM 6194 C CA . GLU A 1 801 ? -1.479 48.652 -52.738 1.00 26.88 801 GLU A CA 1
ATOM 6195 C C . GLU A 1 801 ? -2.371 48.414 -54.005 1.00 26.88 801 GLU A C 1
ATOM 6197 O O . GLU A 1 801 ? -2.290 49.103 -55.015 1.00 26.88 801 GLU A O 1
ATOM 6202 N N . THR A 1 802 ? -3.403 47.564 -53.807 1.00 24.14 802 THR A N 1
ATOM 6203 C CA . THR A 1 802 ? -4.742 47.485 -54.483 1.00 24.14 802 THR A CA 1
ATOM 6204 C C . THR A 1 802 ? -4.990 46.742 -55.836 1.00 24.14 802 THR A C 1
ATOM 6206 O O . THR A 1 802 ? -4.935 47.317 -56.916 1.00 24.14 802 THR A O 1
ATOM 6209 N N . THR A 1 803 ? -5.543 45.514 -55.710 1.00 24.89 803 THR A N 1
ATOM 6210 C CA . THR A 1 803 ? -6.831 44.998 -56.294 1.00 24.89 803 THR A CA 1
ATOM 6211 C C . THR A 1 803 ? -7.049 44.569 -57.777 1.00 24.89 803 THR A C 1
ATOM 6213 O O . THR A 1 803 ? -7.290 45.407 -58.636 1.00 24.89 803 THR A O 1
ATOM 6216 N N . THR A 1 804 ? -7.301 43.247 -57.952 1.00 25.33 804 THR A N 1
ATOM 6217 C CA . THR A 1 804 ? -8.578 42.628 -58.456 1.00 25.33 804 THR A CA 1
ATOM 6218 C C . THR A 1 804 ? -8.850 42.319 -59.963 1.00 25.33 804 THR A C 1
ATOM 6220 O O . THR A 1 804 ? -8.902 43.227 -60.781 1.00 25.33 804 THR A O 1
ATOM 6223 N N . LYS A 1 805 ? -9.260 41.047 -60.235 1.00 28.12 805 LYS A N 1
ATOM 6224 C CA . LYS A 1 805 ? -10.096 40.503 -61.367 1.00 28.12 805 LYS A CA 1
ATOM 6225 C C . LYS A 1 805 ? -9.511 40.518 -62.808 1.00 28.12 805 LYS A C 1
ATOM 6227 O O . LYS A 1 805 ? -8.418 41.028 -62.997 1.00 28.12 805 LYS A O 1
ATOM 6232 N N . GLU A 1 806 ? -10.087 39.888 -63.856 1.00 28.02 806 GLU A N 1
ATOM 6233 C CA . GLU A 1 806 ? -11.398 39.220 -64.150 1.00 28.02 806 GLU A CA 1
ATOM 6234 C C . GLU A 1 806 ? -11.212 38.232 -65.356 1.00 28.02 806 GLU A C 1
ATOM 6236 O O . GLU A 1 806 ? -10.389 38.544 -66.211 1.00 28.02 806 GLU A O 1
ATOM 6241 N N . GLU A 1 807 ? -11.913 37.106 -65.620 1.00 26.44 807 GLU A N 1
ATOM 6242 C CA . GLU A 1 807 ? -12.681 36.087 -64.852 1.00 26.44 807 GLU A CA 1
ATOM 6243 C C . GLU A 1 807 ? -13.028 34.870 -65.784 1.00 26.44 807 GLU A C 1
ATOM 6245 O O . GLU A 1 807 ? -12.884 34.992 -66.995 1.00 26.44 807 GLU A O 1
ATOM 6250 N N . THR A 1 808 ? -13.608 33.770 -65.250 1.00 27.14 808 THR A N 1
ATOM 6251 C CA . THR A 1 808 ? -14.375 32.671 -65.941 1.00 27.14 808 THR A CA 1
ATOM 6252 C C . THR A 1 808 ? -13.692 31.786 -67.021 1.00 27.14 808 THR A C 1
ATOM 6254 O O . THR A 1 808 ? -12.597 32.077 -67.477 1.00 27.14 808 THR A O 1
ATOM 6257 N N . THR A 1 809 ? -14.203 30.610 -67.454 1.00 27.22 809 THR A N 1
ATOM 6258 C CA . THR A 1 809 ? -15.420 29.766 -67.172 1.00 27.22 809 THR A CA 1
ATOM 6259 C C . THR A 1 809 ? -14.962 28.269 -67.107 1.00 27.22 809 THR A C 1
ATOM 6261 O O . THR A 1 809 ? -13.763 28.044 -67.213 1.00 27.22 809 THR A O 1
ATOM 6264 N N . THR A 1 810 ? -15.703 27.154 -66.926 1.00 25.66 810 THR A N 1
ATOM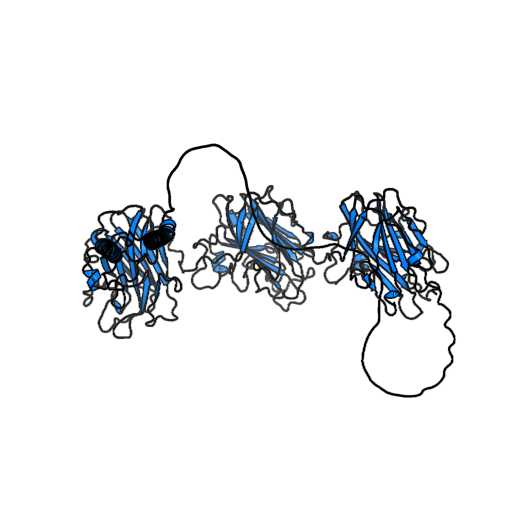 6265 C CA . THR A 1 810 ? -17.124 26.692 -67.034 1.00 25.66 810 THR A CA 1
ATOM 6266 C C . THR A 1 810 ? -17.255 25.443 -66.115 1.00 25.66 810 THR A C 1
ATOM 6268 O O . THR A 1 810 ? -16.272 24.729 -65.967 1.00 25.66 810 THR A O 1
ATOM 6271 N N . LYS A 1 811 ? -18.308 25.202 -65.310 1.00 28.72 811 LYS A N 1
ATOM 6272 C CA . LYS A 1 811 ? -19.650 24.607 -65.593 1.00 28.72 811 LYS A CA 1
ATOM 6273 C C . LYS A 1 811 ? -19.618 23.229 -66.309 1.00 28.72 811 LYS A C 1
ATOM 6275 O O . LYS A 1 811 ? -18.870 23.091 -67.265 1.00 28.72 811 LYS A O 1
ATOM 6280 N N . ALA A 1 812 ? -20.428 22.210 -65.964 1.00 28.34 812 ALA A N 1
ATOM 6281 C CA . ALA A 1 812 ? -21.672 22.130 -65.156 1.00 28.34 812 ALA A CA 1
ATOM 6282 C C . ALA A 1 812 ? -21.952 20.643 -64.711 1.00 28.34 812 ALA A C 1
ATOM 6284 O O . ALA A 1 812 ? -21.204 19.777 -65.147 1.00 28.34 812 ALA A O 1
ATOM 6285 N N . GLU A 1 813 ? -22.961 20.212 -63.919 1.00 27.77 813 GLU A N 1
ATOM 6286 C CA . GLU A 1 813 ? -24.059 20.878 -63.175 1.00 27.77 813 GLU A CA 1
ATOM 6287 C C . GLU A 1 813 ? -24.751 19.941 -62.126 1.00 27.77 813 GLU A C 1
ATOM 6289 O O . GLU A 1 813 ? -25.168 18.850 -62.492 1.00 27.77 813 GLU A O 1
ATOM 6294 N N . THR A 1 814 ? -25.014 20.436 -60.895 1.00 26.58 814 THR A N 1
ATOM 6295 C CA . THR A 1 814 ? -26.201 20.151 -60.011 1.00 26.58 814 THR A CA 1
ATOM 6296 C C . THR A 1 814 ? -26.546 18.710 -59.510 1.00 26.58 814 THR A C 1
ATOM 6298 O O . THR A 1 814 ? -26.007 17.733 -60.003 1.00 26.58 814 THR A O 1
ATOM 6301 N N . THR A 1 815 ? -27.391 18.472 -58.475 1.00 24.77 815 THR A N 1
ATOM 6302 C CA . THR A 1 815 ? -28.409 19.317 -57.773 1.00 24.77 815 THR A CA 1
ATOM 6303 C C . THR A 1 815 ? -28.673 18.890 -56.296 1.00 24.77 815 THR A C 1
ATOM 6305 O O . THR A 1 815 ? -28.862 17.709 -56.056 1.00 24.77 815 THR A O 1
ATOM 6308 N N . THR A 1 816 ? -28.786 19.862 -55.358 1.00 24.95 816 THR A N 1
ATOM 6309 C CA . THR A 1 816 ? -29.765 20.033 -54.215 1.00 24.95 816 THR A CA 1
ATOM 6310 C C . THR A 1 816 ? -30.330 18.849 -53.380 1.00 24.95 816 THR A C 1
ATOM 6312 O O . THR A 1 816 ? -30.620 17.800 -53.930 1.00 24.95 816 THR A O 1
ATOM 6315 N N . LYS A 1 817 ? -30.731 18.981 -52.092 1.00 25.22 817 LYS A N 1
ATOM 6316 C CA . LYS A 1 817 ? -30.732 20.078 -51.074 1.00 25.22 817 LYS A CA 1
ATOM 6317 C C . LYS A 1 817 ? -30.824 19.472 -49.640 1.00 25.22 817 LYS A C 1
ATOM 6319 O O . LYS A 1 817 ? -30.935 18.262 -49.496 1.00 25.22 817 LYS A O 1
ATOM 6324 N N . ALA A 1 818 ? -30.831 20.320 -48.604 1.00 24.91 818 ALA A N 1
ATOM 6325 C CA . ALA A 1 818 ? -30.963 19.967 -47.179 1.00 24.91 818 ALA A CA 1
ATOM 6326 C C . ALA A 1 818 ? -32.414 20.050 -46.617 1.00 24.91 818 ALA A C 1
ATOM 6328 O O . ALA A 1 818 ? -33.326 20.399 -47.362 1.00 24.91 818 ALA A O 1
ATOM 6329 N N . GLU A 1 819 ? -32.539 19.836 -45.288 1.00 24.02 819 GLU A N 1
ATOM 6330 C CA . GLU A 1 819 ? -33.574 20.309 -44.317 1.00 24.02 819 GLU A CA 1
ATOM 6331 C C . GLU A 1 819 ? -34.432 19.253 -43.541 1.00 24.02 819 GLU A C 1
ATOM 6333 O O . GLU A 1 819 ? -35.492 18.832 -43.983 1.00 24.02 819 GLU A O 1
ATOM 6338 N N . THR A 1 820 ? -33.989 18.964 -42.299 1.00 23.47 820 THR A N 1
ATOM 6339 C CA . THR A 1 820 ? -34.743 19.089 -41.012 1.00 23.47 820 THR A CA 1
ATOM 6340 C C . THR A 1 820 ? -35.840 18.076 -40.549 1.00 23.47 820 THR A C 1
ATOM 6342 O O . THR A 1 820 ? -36.812 17.791 -41.236 1.00 23.47 820 THR A O 1
ATOM 6345 N N . THR A 1 821 ? -35.786 17.753 -39.236 1.00 24.38 821 THR A N 1
ATOM 6346 C CA . THR A 1 821 ? -36.883 17.420 -38.261 1.00 24.38 821 THR A CA 1
ATOM 6347 C C . THR A 1 821 ? -37.503 16.002 -38.096 1.00 24.38 821 THR A C 1
ATOM 6349 O O . THR A 1 821 ? -38.343 15.566 -38.867 1.00 24.38 821 THR A O 1
ATOM 6352 N N . THR A 1 822 ? -37.230 15.411 -36.914 1.00 23.61 822 THR A N 1
ATOM 6353 C CA . THR A 1 822 ? -38.122 14.674 -35.963 1.00 23.61 822 THR A CA 1
ATOM 6354 C C . THR A 1 822 ? -39.031 13.477 -36.344 1.00 23.61 822 THR A C 1
ATOM 6356 O O . THR A 1 822 ? -40.132 13.679 -36.839 1.00 23.61 822 THR A O 1
ATOM 6359 N N . LYS A 1 823 ? -38.697 12.334 -35.701 1.00 24.59 823 LYS A N 1
ATOM 6360 C CA . LYS A 1 823 ? -39.527 11.508 -34.768 1.00 24.59 823 LYS A CA 1
ATOM 6361 C C . LYS A 1 823 ? -40.617 10.556 -35.332 1.00 24.59 823 LYS A C 1
ATOM 6363 O O . LYS A 1 823 ? -41.288 10.880 -36.298 1.00 24.59 823 LYS A O 1
ATOM 6368 N N . ALA A 1 824 ? -40.861 9.480 -34.556 1.00 25.09 824 ALA A N 1
ATOM 6369 C CA . ALA A 1 824 ? -42.014 8.550 -34.572 1.00 25.09 824 ALA A CA 1
ATOM 6370 C C . ALA A 1 824 ? -41.965 7.441 -35.664 1.00 25.09 824 ALA A C 1
ATOM 6372 O O . ALA A 1 824 ? -41.425 7.684 -36.734 1.00 25.09 824 ALA A O 1
ATOM 6373 N N . GLU A 1 825 ? -42.467 6.206 -35.470 1.00 25.06 825 GLU A N 1
ATOM 6374 C CA . GLU A 1 825 ? -43.069 5.526 -34.294 1.00 25.06 825 GLU A CA 1
ATOM 6375 C C . GLU A 1 825 ? -43.183 3.983 -34.518 1.00 25.06 825 GLU A C 1
ATOM 6377 O O . GLU A 1 825 ? -43.199 3.566 -35.670 1.00 25.06 825 GLU A O 1
ATOM 6382 N N . THR A 1 826 ? -43.324 3.198 -33.422 1.00 25.03 826 THR A N 1
ATOM 6383 C CA . THR A 1 826 ? -44.125 1.931 -33.276 1.00 25.03 826 THR A CA 1
ATOM 6384 C C . THR A 1 826 ? -43.847 0.670 -34.163 1.00 25.03 826 THR A C 1
ATOM 6386 O O . THR A 1 826 ? -43.179 0.762 -35.183 1.00 25.03 826 THR A O 1
ATOM 6389 N N . THR A 1 827 ? -44.265 -0.588 -33.861 1.00 25.84 827 THR A N 1
ATOM 6390 C CA . THR A 1 827 ? -44.914 -1.264 -32.684 1.00 25.84 827 THR A CA 1
ATOM 6391 C C . THR A 1 827 ? -44.797 -2.811 -32.733 1.00 25.84 827 THR A C 1
ATOM 6393 O O . THR A 1 827 ? -44.707 -3.360 -33.824 1.00 25.84 827 THR A O 1
ATOM 6396 N N . ASP A 1 828 ? -44.978 -3.453 -31.560 1.00 25.38 828 ASP A N 1
ATOM 6397 C CA . ASP A 1 828 ? -45.659 -4.748 -31.260 1.00 25.38 828 ASP A CA 1
ATOM 6398 C C . ASP A 1 828 ? -45.204 -6.091 -31.892 1.00 25.38 828 ASP A C 1
ATOM 6400 O O . ASP A 1 828 ? -44.636 -6.145 -32.975 1.00 25.38 828 ASP A O 1
ATOM 6404 N N . GLY A 1 829 ? -45.443 -7.256 -31.258 1.00 25.53 829 GLY A N 1
ATOM 6405 C CA . GLY A 1 829 ? -46.167 -7.555 -30.000 1.00 25.53 829 GLY A CA 1
ATOM 6406 C C . GLY A 1 829 ? -45.810 -8.954 -29.429 1.00 25.53 829 GLY A C 1
ATOM 6407 O O . GLY A 1 829 ? -45.144 -9.727 -30.105 1.00 25.53 829 GLY A O 1
ATOM 6408 N N . SER A 1 830 ? -46.082 -9.273 -28.150 1.00 26.72 830 SER A N 1
ATOM 6409 C CA . SER A 1 830 ? -47.398 -9.653 -27.564 1.00 26.72 830 SER A 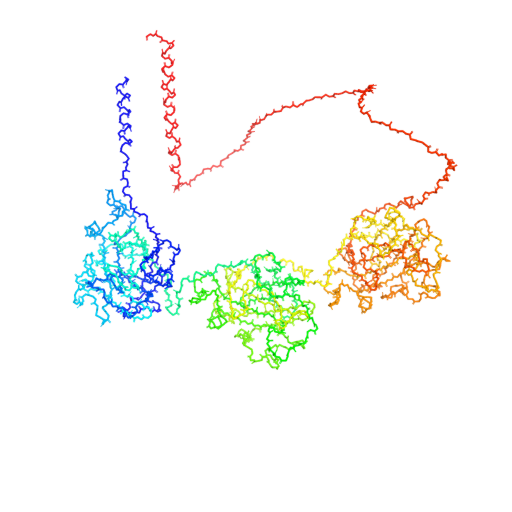CA 1
ATOM 6410 C C . SER A 1 830 ? -47.673 -11.178 -27.654 1.00 26.72 830 SER A C 1
ATOM 6412 O O . SER A 1 830 ? -47.548 -11.731 -28.740 1.00 26.72 830 SER A O 1
ATOM 6414 N N . ALA A 1 831 ? -48.070 -11.928 -26.608 1.00 28.61 831 ALA A N 1
ATOM 6415 C CA . ALA A 1 831 ? -48.188 -11.662 -25.158 1.00 28.61 831 ALA A CA 1
ATOM 6416 C C . ALA A 1 831 ? -48.367 -12.984 -24.345 1.00 28.61 831 ALA A C 1
ATOM 6418 O O . ALA A 1 831 ? -48.446 -14.052 -24.952 1.00 28.61 831 ALA A O 1
ATOM 6419 N N . ASP A 1 832 ? -48.522 -12.832 -23.008 1.00 26.36 832 ASP A N 1
ATOM 6420 C CA . ASP A 1 832 ? -49.205 -13.697 -22.001 1.00 26.36 832 ASP A CA 1
ATOM 6421 C C . ASP A 1 832 ? -48.337 -14.482 -20.977 1.00 26.36 832 ASP A C 1
ATOM 6423 O O . ASP A 1 832 ? -47.320 -15.049 -21.358 1.00 26.36 832 ASP A O 1
ATOM 6427 N N . LYS A 1 833 ? -48.687 -14.606 -19.669 1.00 30.34 833 LYS A N 1
ATOM 6428 C CA . LYS A 1 833 ? -49.671 -13.902 -18.780 1.00 30.34 833 LYS A CA 1
ATOM 6429 C C . LYS A 1 833 ? -49.492 -14.298 -17.274 1.00 30.34 833 LYS A C 1
ATOM 6431 O O . LYS A 1 833 ? -49.119 -15.435 -17.034 1.00 30.34 833 LYS A O 1
ATOM 6436 N N . ILE A 1 834 ? -49.846 -13.389 -16.336 1.00 29.38 834 ILE A N 1
ATOM 6437 C CA . ILE A 1 834 ? -50.677 -13.533 -15.086 1.00 29.38 834 ILE A CA 1
ATOM 6438 C C . ILE A 1 834 ? -50.440 -14.746 -14.141 1.00 29.38 834 ILE A C 1
ATOM 6440 O O . ILE A 1 834 ? -50.458 -15.879 -14.607 1.00 29.38 834 ILE A O 1
ATOM 6444 N N . ASP A 1 835 ? -50.378 -14.653 -12.797 1.00 29.09 835 ASP A N 1
ATOM 6445 C CA . ASP A 1 835 ? -50.425 -13.586 -11.742 1.00 29.09 835 ASP A CA 1
ATOM 6446 C C . ASP A 1 835 ? -50.215 -14.302 -10.358 1.00 29.09 835 ASP A C 1
ATOM 6448 O O . ASP A 1 835 ? -50.226 -15.535 -10.350 1.00 29.09 835 ASP A O 1
ATOM 6452 N N . ASP A 1 836 ? -50.053 -13.725 -9.149 1.00 30.42 836 ASP A N 1
ATOM 6453 C CA . ASP A 1 836 ? -49.842 -12.365 -8.580 1.00 30.42 836 ASP A CA 1
ATOM 6454 C C . ASP A 1 836 ? -48.868 -12.485 -7.348 1.00 30.42 836 ASP A C 1
ATOM 6456 O O . ASP A 1 836 ? -48.225 -13.523 -7.201 1.00 30.42 836 ASP A O 1
ATOM 6460 N N . GLY A 1 837 ? -48.627 -11.535 -6.422 1.00 25.59 837 GLY A N 1
ATOM 6461 C CA . GLY A 1 837 ? -49.020 -10.122 -6.288 1.00 25.59 837 GLY A CA 1
ATOM 6462 C C . GLY A 1 837 ? -48.889 -9.553 -4.852 1.00 25.59 837 GLY A C 1
ATOM 6463 O O . GLY A 1 837 ? -49.025 -10.268 -3.867 1.00 25.59 837 GLY A O 1
ATOM 6464 N N . THR A 1 838 ? -48.725 -8.221 -4.748 1.00 32.34 838 THR A N 1
ATOM 6465 C CA . THR A 1 838 ? -48.843 -7.355 -3.532 1.00 32.34 838 THR A CA 1
ATOM 6466 C C . THR A 1 838 ? -47.800 -7.504 -2.398 1.00 32.34 838 THR A C 1
ATOM 6468 O O . THR A 1 838 ? -47.295 -8.589 -2.164 1.00 32.34 838 THR A O 1
ATOM 6471 N N . GLN A 1 839 ? -47.419 -6.485 -1.601 1.00 31.41 839 GLN A N 1
ATOM 6472 C CA . GLN A 1 839 ? -47.492 -4.995 -1.611 1.00 31.41 839 GLN A CA 1
ATOM 6473 C C . GLN A 1 839 ? -46.480 -4.479 -0.539 1.00 31.41 839 GLN A C 1
ATOM 6475 O O . GLN A 1 839 ? -46.197 -5.207 0.402 1.00 31.41 839 GLN A O 1
ATOM 6480 N N . GLY A 1 840 ? -45.923 -3.257 -0.536 1.00 28.16 840 GLY A N 1
ATOM 6481 C CA . GLY A 1 840 ? -45.950 -2.158 -1.512 1.00 28.16 840 GLY A CA 1
ATOM 6482 C C . GLY A 1 840 ? -45.586 -0.789 -0.887 1.00 28.16 840 GLY A C 1
ATOM 6483 O O . GLY A 1 840 ? -46.326 -0.280 -0.050 1.00 28.16 840 GLY A O 1
ATOM 6484 N N . THR A 1 841 ? -44.497 -0.141 -1.325 1.00 31.45 841 THR A N 1
ATOM 6485 C CA . THR A 1 841 ? -43.983 1.149 -0.789 1.00 31.45 841 THR A CA 1
ATOM 6486 C C . THR A 1 841 ? -43.974 2.281 -1.833 1.00 31.45 841 THR A C 1
ATOM 6488 O O . THR A 1 841 ? -42.957 2.919 -2.087 1.00 31.45 841 THR A O 1
ATOM 6491 N N . GLY A 1 842 ? -45.124 2.571 -2.455 1.00 32.44 842 GLY A N 1
ATOM 6492 C CA . GLY A 1 842 ? -45.190 3.504 -3.594 1.00 32.44 842 GLY A CA 1
ATOM 6493 C C . GLY A 1 842 ? -46.452 4.363 -3.674 1.00 32.44 842 GLY A C 1
ATOM 6494 O O . GLY A 1 842 ? -47.227 4.200 -4.608 1.00 32.44 842 GLY A O 1
ATOM 6495 N N . ASN A 1 843 ? -46.680 5.280 -2.719 1.00 39.38 843 ASN A N 1
ATOM 6496 C CA . ASN A 1 843 ? -47.894 6.124 -2.739 1.00 39.38 843 ASN A CA 1
ATOM 6497 C C . ASN A 1 843 ? -47.731 7.605 -2.314 1.00 39.38 843 ASN A C 1
ATOM 6499 O O . ASN A 1 843 ? -48.705 8.353 -2.331 1.00 39.38 843 ASN A O 1
ATOM 6503 N N . ARG A 1 844 ? -46.520 8.078 -1.961 1.00 39.56 844 ARG A N 1
ATOM 6504 C CA . ARG A 1 844 ? -46.303 9.497 -1.579 1.00 39.56 844 ARG A CA 1
ATOM 6505 C C . ARG A 1 844 ? -46.186 10.449 -2.782 1.00 39.56 844 ARG A C 1
ATOM 6507 O O . ARG A 1 844 ? -46.784 11.518 -2.760 1.00 39.56 844 ARG A O 1
ATOM 6514 N N . VAL A 1 845 ? -45.479 10.062 -3.849 1.00 40.03 845 VAL A N 1
ATOM 6515 C CA . VAL A 1 845 ? -45.233 10.934 -5.024 1.00 40.03 845 VAL A CA 1
ATOM 6516 C C . VAL A 1 845 ? -46.510 11.201 -5.839 1.00 40.03 845 VAL A C 1
ATOM 6518 O O . VAL A 1 845 ? -46.729 12.312 -6.320 1.00 40.03 845 VAL A O 1
ATOM 6521 N N . VAL A 1 846 ? -47.391 10.201 -5.948 1.00 39.47 846 VAL A N 1
ATOM 6522 C CA . VAL A 1 846 ? -48.620 10.252 -6.763 1.00 39.47 846 VAL A CA 1
ATOM 6523 C C . VAL A 1 846 ? -49.569 11.376 -6.317 1.00 39.47 846 VAL A C 1
ATOM 6525 O O . VAL A 1 846 ? -50.155 12.068 -7.155 1.00 39.47 846 VAL A O 1
ATOM 6528 N N . PHE A 1 847 ? -49.686 11.613 -5.007 1.00 41.12 847 PHE A N 1
ATOM 6529 C CA . PHE A 1 847 ? -50.611 12.605 -4.449 1.00 41.12 847 PHE A CA 1
ATOM 6530 C C . PHE A 1 847 ? -50.253 14.052 -4.823 1.00 41.12 847 PHE A C 1
ATOM 6532 O O . PHE A 1 847 ? -51.145 14.835 -5.163 1.00 41.12 847 PHE A O 1
ATOM 6539 N N . PHE A 1 848 ? -48.962 14.401 -4.821 1.00 44.78 848 PHE A N 1
ATOM 6540 C CA . PHE A 1 848 ? -48.498 15.759 -5.130 1.00 44.78 848 PHE A CA 1
ATOM 6541 C C . PHE A 1 848 ? -48.693 16.150 -6.603 1.00 44.78 848 PHE A C 1
ATOM 6543 O O . PHE A 1 848 ? -48.874 17.329 -6.898 1.00 44.78 848 PHE A O 1
ATOM 6550 N N . ILE A 1 849 ? -48.707 15.180 -7.524 1.00 51.03 849 ILE A N 1
ATOM 6551 C CA . ILE A 1 849 ? -48.859 15.432 -8.967 1.00 51.03 849 ILE A CA 1
ATOM 6552 C C . ILE A 1 849 ? -50.340 15.477 -9.381 1.00 51.03 849 ILE A C 1
ATOM 6554 O O . ILE A 1 849 ? -50.735 16.317 -10.192 1.00 51.03 849 ILE A O 1
ATOM 6558 N N . ILE A 1 850 ? -51.189 14.609 -8.817 1.00 50.84 850 ILE A N 1
ATOM 6559 C CA . ILE A 1 850 ? -52.600 14.501 -9.232 1.00 50.84 850 ILE A CA 1
ATOM 6560 C C . ILE A 1 850 ? -53.462 15.662 -8.706 1.00 50.84 850 ILE A C 1
ATOM 6562 O O . ILE A 1 850 ? -54.344 16.139 -9.427 1.00 50.84 850 ILE A O 1
ATOM 6566 N N . ALA A 1 851 ? -53.219 16.155 -7.486 1.00 50.34 851 ALA A N 1
ATOM 6567 C CA . ALA A 1 851 ? -54.063 17.196 -6.891 1.00 50.34 851 ALA A CA 1
ATOM 6568 C C . ALA A 1 851 ? -54.061 18.535 -7.677 1.00 50.34 851 ALA A C 1
ATOM 6570 O O . ALA A 1 851 ? -55.154 19.035 -7.970 1.00 50.34 851 ALA A O 1
ATOM 6571 N N . PRO A 1 852 ? -52.912 19.097 -8.117 1.00 54.34 852 PRO A N 1
ATOM 6572 C CA . PRO A 1 852 ? -52.899 20.289 -8.975 1.00 54.34 852 PRO A CA 1
ATOM 6573 C C . PRO A 1 852 ? -53.584 20.059 -10.330 1.00 54.34 852 PRO A C 1
ATOM 6575 O O . PRO A 1 852 ? -54.330 20.918 -10.806 1.00 54.34 852 PRO A O 1
ATOM 6578 N N . LEU A 1 853 ? -53.383 18.881 -10.932 1.00 54.12 853 LEU A N 1
ATOM 6579 C CA . LEU A 1 853 ? -53.981 18.504 -12.217 1.00 54.12 853 LEU A CA 1
ATOM 6580 C C . LEU A 1 853 ? -55.515 18.484 -12.158 1.00 54.12 853 LEU A C 1
ATOM 6582 O O . LEU A 1 853 ? -56.167 19.047 -13.040 1.00 54.12 853 LEU A O 1
ATOM 6586 N N . LEU A 1 854 ? -56.102 17.916 -11.100 1.00 63.78 854 LEU A N 1
ATOM 6587 C CA . LEU A 1 854 ? -57.556 17.927 -10.895 1.00 63.78 854 LEU A CA 1
ATOM 6588 C C . LEU A 1 854 ? -58.116 19.350 -10.751 1.00 63.78 854 LEU A C 1
ATOM 6590 O O . LEU A 1 854 ? -59.152 19.657 -11.345 1.00 63.78 854 LEU A O 1
ATOM 6594 N N . VAL A 1 855 ? -57.427 20.240 -10.029 1.00 67.44 855 VAL A N 1
ATOM 6595 C CA . VAL A 1 855 ? -57.839 21.650 -9.902 1.00 67.44 855 VAL A CA 1
ATOM 6596 C C . VAL A 1 855 ? -57.819 22.353 -11.264 1.00 67.44 855 VAL A C 1
ATOM 6598 O O . VAL A 1 855 ? -58.792 23.023 -11.618 1.00 67.44 855 VAL A O 1
ATOM 6601 N N . ILE A 1 856 ? -56.770 22.152 -12.068 1.00 69.75 856 ILE A N 1
ATOM 6602 C CA . ILE A 1 856 ? -56.668 22.716 -13.426 1.00 69.75 856 ILE A CA 1
ATOM 6603 C C . ILE A 1 856 ? -57.801 22.193 -14.323 1.00 69.75 856 ILE A C 1
ATOM 6605 O O . ILE A 1 856 ? -58.469 22.988 -14.987 1.00 69.75 856 ILE A O 1
ATOM 6609 N N . ILE A 1 857 ? -58.079 20.885 -14.305 1.00 71.00 857 ILE A N 1
ATOM 6610 C CA . ILE A 1 857 ? -59.166 20.268 -15.085 1.00 71.00 857 ILE A CA 1
ATOM 6611 C C . ILE A 1 857 ? -60.530 20.864 -14.698 1.00 71.00 857 ILE A C 1
ATOM 6613 O O . ILE A 1 857 ? -61.321 21.205 -15.581 1.00 71.00 857 ILE A O 1
ATOM 6617 N N . ILE A 1 858 ? -60.797 21.062 -13.403 1.00 73.12 858 ILE A N 1
ATOM 6618 C CA . ILE A 1 858 ? -62.043 21.679 -12.917 1.00 73.12 858 ILE A CA 1
ATOM 6619 C C . ILE A 1 858 ? -62.153 23.142 -13.375 1.00 73.12 858 ILE A C 1
ATOM 6621 O O . ILE A 1 858 ? -63.210 23.551 -13.864 1.00 73.12 858 ILE A O 1
ATOM 6625 N N . VAL A 1 859 ? -61.075 23.929 -13.288 1.00 71.06 859 VAL A N 1
ATOM 6626 C CA . VAL A 1 859 ? -61.053 25.328 -13.759 1.00 71.06 859 VAL A CA 1
ATOM 6627 C C . VAL A 1 859 ? -61.298 25.411 -15.271 1.00 71.06 859 VAL A C 1
ATOM 6629 O O . VAL A 1 859 ? -62.121 26.218 -15.715 1.00 71.06 859 VAL A O 1
ATOM 6632 N N . VAL A 1 860 ? -60.660 24.546 -16.065 1.00 71.19 860 VAL A N 1
ATOM 6633 C CA . VAL A 1 860 ? -60.862 24.468 -17.522 1.00 71.19 860 VAL A CA 1
ATOM 6634 C C . VAL A 1 860 ? -62.294 24.044 -17.861 1.00 71.19 860 VAL A C 1
ATOM 6636 O O . VAL A 1 860 ? -62.922 24.666 -18.720 1.00 71.19 860 VAL A O 1
ATOM 6639 N N . ALA A 1 861 ? -62.861 23.056 -17.163 1.00 69.75 861 ALA A N 1
ATOM 6640 C CA . ALA A 1 861 ? -64.247 22.632 -17.359 1.00 69.75 861 ALA A CA 1
ATOM 6641 C C . ALA A 1 861 ? -65.245 23.766 -17.060 1.00 69.75 861 ALA A C 1
ATOM 6643 O O . ALA A 1 861 ? -66.132 24.039 -17.874 1.00 69.75 861 ALA A O 1
ATOM 6644 N N . VAL A 1 862 ? -65.072 24.486 -15.946 1.00 70.00 862 VAL A N 1
ATOM 6645 C CA . VAL A 1 862 ? -65.911 25.644 -15.585 1.00 70.00 862 VAL A CA 1
ATOM 6646 C C . VAL A 1 862 ? -65.773 26.775 -16.613 1.00 70.00 862 VAL A C 1
ATOM 6648 O O . VAL A 1 862 ? -66.783 27.346 -17.035 1.00 70.00 862 VAL A O 1
ATOM 6651 N N . TYR A 1 863 ? -64.556 27.070 -17.081 1.00 73.44 863 TYR A N 1
ATOM 6652 C CA . TYR A 1 863 ? -64.325 28.050 -18.148 1.00 73.44 863 TYR A CA 1
ATOM 6653 C C . TYR A 1 863 ? -65.034 27.657 -19.455 1.00 73.44 863 TYR A C 1
ATOM 6655 O O . TYR A 1 863 ? -65.725 28.483 -20.055 1.00 73.44 863 TYR A O 1
ATOM 6663 N N . LEU A 1 864 ? -64.932 26.393 -19.880 1.00 65.69 864 LEU A N 1
ATOM 6664 C CA . LEU A 1 864 ? -65.569 25.888 -21.101 1.00 65.69 864 LEU A CA 1
ATOM 6665 C C . LEU A 1 864 ? -67.104 25.880 -21.016 1.00 65.69 864 LEU A C 1
ATOM 6667 O O . LEU A 1 864 ? -67.764 26.221 -22.000 1.00 65.69 864 LEU A O 1
ATOM 6671 N N . ILE A 1 865 ? -67.681 25.559 -19.854 1.00 69.44 865 ILE A N 1
ATOM 6672 C CA . ILE A 1 865 ? -69.134 25.628 -19.617 1.00 69.44 865 ILE A CA 1
ATOM 6673 C C . ILE A 1 865 ? -69.630 27.076 -19.732 1.00 69.44 865 ILE A C 1
ATOM 6675 O O . ILE A 1 865 ? -70.562 27.346 -20.496 1.00 69.44 865 ILE A O 1
ATOM 6679 N N . ASN A 1 866 ? -68.963 28.024 -19.066 1.00 60.91 866 ASN A N 1
ATOM 6680 C CA . ASN A 1 866 ? -69.297 29.450 -19.156 1.00 60.91 866 ASN A CA 1
ATOM 6681 C C . ASN A 1 866 ? -69.148 29.980 -20.599 1.00 60.91 866 ASN A C 1
ATOM 6683 O O . ASN A 1 866 ? -70.013 30.704 -21.096 1.00 60.91 866 ASN A O 1
ATOM 6687 N N . LYS A 1 867 ? -68.101 29.553 -21.319 1.00 54.81 867 LYS A N 1
ATOM 6688 C CA . LYS A 1 867 ? -67.858 29.903 -22.731 1.00 54.81 867 LYS A CA 1
ATOM 6689 C C . LYS A 1 867 ? -68.911 29.328 -23.688 1.00 54.81 867 LYS A C 1
ATOM 6691 O O . LYS A 1 867 ? -69.185 29.947 -24.715 1.00 54.81 867 LYS A O 1
ATOM 6696 N N . LYS A 1 868 ? -69.533 28.187 -23.358 1.00 52.94 868 LYS A N 1
ATOM 6697 C CA . LYS A 1 868 ? -70.683 27.633 -24.100 1.00 52.94 868 LYS A CA 1
ATOM 6698 C C . LYS A 1 868 ? -71.967 28.430 -23.856 1.00 52.94 868 LYS A C 1
ATOM 6700 O O . LYS A 1 868 ? -72.676 28.719 -24.817 1.00 52.94 868 LYS A O 1
ATOM 6705 N N . GLN A 1 869 ? -72.246 28.831 -22.613 1.00 54.19 869 GLN A N 1
ATOM 6706 C CA . GLN A 1 869 ? -73.427 29.649 -22.291 1.00 54.19 869 GLN A CA 1
ATOM 6707 C C . GLN A 1 869 ? -73.365 31.036 -22.953 1.00 54.19 869 GLN A C 1
ATOM 6709 O O . GLN A 1 869 ? -74.364 31.504 -23.493 1.00 54.19 869 GLN A O 1
ATOM 6714 N N . ALA A 1 870 ? -72.176 31.641 -23.047 1.00 52.16 870 ALA A N 1
ATOM 6715 C CA . ALA A 1 870 ? -71.969 32.930 -23.717 1.00 52.16 870 ALA A CA 1
ATOM 6716 C C . ALA A 1 870 ? -72.244 32.944 -25.242 1.00 52.16 870 ALA A C 1
ATOM 6718 O O . ALA A 1 870 ? -72.237 34.019 -25.840 1.00 52.16 870 ALA A O 1
ATOM 6719 N N . LYS A 1 871 ? -72.477 31.789 -25.890 1.00 45.31 871 LYS A N 1
ATOM 6720 C CA . LYS A 1 871 ? -72.792 31.695 -27.332 1.00 45.31 871 LYS A CA 1
ATOM 6721 C C . LYS A 1 871 ? -74.221 31.248 -27.667 1.00 45.31 871 LYS A C 1
ATOM 6723 O O . LYS A 1 871 ? -74.558 31.235 -28.844 1.00 45.31 871 LYS A O 1
ATOM 6728 N N . ASN A 1 872 ? -75.058 30.929 -26.677 1.00 46.44 872 ASN A N 1
ATOM 6729 C CA . ASN A 1 872 ? -76.472 30.582 -26.876 1.00 46.44 872 ASN A CA 1
ATOM 6730 C C . ASN A 1 872 ? -77.348 31.266 -25.805 1.00 46.44 872 ASN A C 1
ATOM 6732 O O . ASN A 1 872 ? -77.669 30.636 -24.798 1.00 46.44 872 ASN A O 1
ATOM 6736 N N . PRO A 1 873 ? -77.743 32.539 -25.996 1.00 45.41 873 PRO A N 1
ATOM 6737 C CA . PRO A 1 873 ? -78.666 33.214 -25.091 1.00 45.41 873 PRO A CA 1
ATOM 6738 C C . PRO A 1 873 ? -80.110 32.725 -25.303 1.00 45.41 873 PRO A C 1
ATOM 6740 O O . PRO A 1 873 ? -80.763 33.096 -26.282 1.00 45.41 873 PRO A O 1
ATOM 6743 N N . LYS A 1 874 ? -80.604 31.912 -24.365 1.00 43.84 874 LYS A N 1
ATOM 6744 C CA . LYS A 1 874 ? -82.023 31.637 -24.094 1.00 43.84 874 LYS A CA 1
ATOM 6745 C C . LYS A 1 874 ? -82.222 31.457 -22.593 1.00 43.84 874 LYS A C 1
ATOM 6747 O O . LYS A 1 874 ? -81.332 30.829 -21.980 1.00 43.84 874 LYS A O 1
#

Foldseek 3Di:
DVVVVVVVVVVVVVVVVPPPPQLWFDDALAAWEAAAQPDADDFDFDDAFRNWAWTDKDDPPRPLKDWDPFPCPPHDKIWIKIWHDDPWWTWIKIKIAAPCLPDDQAPQNEPQQDWKKKKKKFLFQRRDSVNGDDPPDLAAFLVNQLPDPGMWMFMWDAPNVRHTLVRDPNSVCRTPHFQFVPDPPKDWDWDGDSIIMIIIITTSVRSPHDPQRDQQTKMWIKMKTFRAGDPDRDGGIIMIRQDAPPDRGDCSHTYIYGYHYDDGHGGPVPPPDPQQLPDAQAAWEAEAAPDADDFAQDDALNGKAWTDKDDCPDSQWDPPWPPCPPPPKMKTWIWHDDFWWTKIKMKIFAQCLPDDQDPQDDPLSDWKKKKKKFLFFSSDSVNGEGPDDLFAFPVRQLPDLGMWIAMWDADSVQHTLCRDPNSVPDPRNIQQVVDPPKDWDWDGDSMIMTIITTTSVSNNDPDTDDQFTKMWIKMKTFHAHPPDDPRGTIIIRLFPPPPRGGPSHTYIYGYHHDDNRDGPCCLVRAPLLDDALAAWEAEAAPDADDFDFDDAARGWAWTDKDDPPRPLKDKDFPDDDRVQKIKIWIWHDDFWWTKIKMKIFAPCLPDDADPQHDPQQDWKKKKKKFLFQSSDNLVGAPRDDLFQFLVNLQPDLGIFMFMWDADNVRHTLVRDPNSVCRGSHQCQVVPPPKDWDWDGDSIIMIIIITTSVSNPDPDTDDQQTKMKMKMKTFRAGDPHPTTTIIMIRLHQDDDRGHPSHIYMYGYHHDDRHDHDDPVVSDDDDDDDDDDDDDDDDDDDDDDDDDYDDDDDDDDDDDDDDDDDDDDDDDDYDDDDDDDDDDDDDDDPVVVVVVPVVVVVVVVVVVVVVVVVCVVDPD

Nearest PDB structures (foldseek):
  7nwq-assembly1_AAA  TM=7.302E-01  e=1.711E-07  Caldicellulosiruptor acetigenus I77R1B
  7nwo-assembly1_AAA  TM=7.316E-01  e=4.671E-07  Caldicellulosiruptor acetigenus I77R1B
  4jpq-assembly2_B  TM=5.106E-01  e=1.777E-03  Bacteroides uniformis ATCC 8492
  2zq0-assembly1_A  TM=1.587E-01  e=1.182E+00  Bacteroides thetaiotaomicron
  2jka-assembly1_A  TM=1.806E-01  e=5.474E+00  Bacteroides thetaiotaomicron VPI-5482

Mean predicted aligned error: 23.08 Å

Radius of gyration: 44.35 Å; Cα contacts (8 Å, |Δi|>4): 1885; chains: 1; bounding box: 129×78×121 Å

pLDDT: mean 70.42, std 18.02, range [23.47, 96.81]

Sequence (874 aa):
MKRLFVMIVTFAFLLSILVPTSVSAKEPFTSINVPKANTAPVIDGKVSDGEYKLVASYDKDDPAWNRDTFGIDGKDVRMDVYATWDEEYFYFAVIVTNLDPNYTPGPNKYVFEQPSLMTGMLYDDPTLAKFAEPSGKENWDWGDAAAQSFAREWTVGTTKEGTDFMNASGYSGVNHFGAVRSHADFKASVTHGDVDIYEQAVPWSAIGKTEGIEVGGKAGLALSACVLSSTLDFDGGYICFASGLNGGKSFARYALVNLTANEPFDNVNQETSTSSAKEPFASINVPKAKTAPVIDGIISDEEYKRVASYDKNDPVWNRDTYGVEDLDVNMDIYATWDEEYFYLAVAVTNLDPDYTPGPNKYVFEQPSLMTAMIYDDPTLPQFAEPSGNESWDWGAAYSQPFAKEWTVGTTKDGTDFMNAAGYSGVNHFGAVRSHANFKVSVSHGNVDIYEQAIPWEAIGKTEGIEIGGKAGLALTAHVLSATADSDGAFICFASGIEGGKSFERYALVNLTANEPFDKADLQVFNPSVKEPFTSINVPKAKTAPVIDGKISDEEYKRVAVYDKDDPAWNRDTFGIDEDEVKMEVFATWDEEYFYLAVIVSNLEPNYTPGPNTYVFEQPSLMTGMLYDDPTLPQFAEPSGNDSWDWNAAYSQPFAREWTVGTTKDGIDFMKAAGYSSVNHFGAVRSDPNFKVAVTHGDADIYEQAIPWSAIGKTEGIEIGGKAALALSACVKSATFKTDGGYVCFASGINGGKSFERYARVNLTANEPFDKVNLDEYKKEEPVPAETTQTVTTKEETTKAETTTKEETTTKAETTTKAETTTKAETTDGSADKIDDGTQGTGNRVVFFIIAPLLVIIIVVAVYLINKKQAKNPK